Protein AF-0000000081579625 (afdb_homodimer)

Radius of gyration: 32.63 Å; Cα contacts (8 Å, |Δi|>4): 2116; chains: 2; bounding box: 79×102×73 Å

Organism: NCBI:txid460523

Structure (mmCIF, N/CA/C/O backbone):
data_AF-0000000081579625-model_v1
#
loop_
_entity.id
_entity.type
_entity.pdbx_description
1 polymer 'FAD dependent oxidoreductase domain-containing protein'
#
loop_
_atom_site.group_PDB
_atom_site.id
_atom_site.type_symbol
_atom_site.label_atom_id
_atom_site.label_alt_id
_atom_site.label_comp_id
_atom_site.label_asym_id
_atom_site.label_entity_id
_atom_site.label_seq_id
_atom_site.pdbx_PDB_ins_code
_atom_site.Cartn_x
_atom_site.Cartn_y
_atom_site.Cartn_z
_atom_site.occupancy
_atom_site.B_iso_or_equiv
_atom_site.auth_seq_id
_atom_site.auth_comp_id
_atom_site.auth_asym_id
_atom_site.auth_atom_id
_atom_site.pdbx_PDB_model_num
ATOM 1 N N . MET A 1 1 ? -24.594 35.062 20.672 1 74.88 1 MET A N 1
ATOM 2 C CA . MET A 1 1 ? -24.438 33.625 20.406 1 74.88 1 MET A CA 1
ATOM 3 C C . MET A 1 1 ? -24.484 33.344 18.906 1 74.88 1 MET A C 1
ATOM 5 O O . MET A 1 1 ? -25.266 33.969 18.188 1 74.88 1 MET A O 1
ATOM 9 N N . VAL A 1 2 ? -23.484 32.625 18.422 1 91.31 2 VAL A N 1
ATOM 10 C CA . VAL A 1 2 ? -23.422 32.281 17 1 91.31 2 VAL A CA 1
ATOM 11 C C . VAL A 1 2 ? -24.5 31.266 16.672 1 91.31 2 VAL A C 1
ATOM 13 O O . VAL A 1 2 ? -24.594 30.203 17.312 1 91.31 2 VAL A O 1
ATOM 16 N N . GLU A 1 3 ? -25.391 31.594 15.773 1 95.56 3 GLU A N 1
ATOM 17 C CA . GLU A 1 3 ? -26.453 30.703 15.32 1 95.56 3 GLU A CA 1
ATOM 18 C C . GLU A 1 3 ? -26.031 29.922 14.078 1 95.56 3 GLU A C 1
ATOM 20 O O . GLU A 1 3 ? -25.031 30.266 13.43 1 95.56 3 GLU A O 1
ATOM 25 N N . LYS A 1 4 ? -26.781 28.938 13.789 1 97.44 4 LYS A N 1
ATOM 26 C CA . LYS A 1 4 ? -26.438 28.047 12.688 1 97.44 4 LYS A CA 1
ATOM 27 C C . LYS A 1 4 ? -26.469 28.781 11.352 1 97.44 4 LYS A C 1
ATOM 29 O O . LYS A 1 4 ? -25.766 28.406 10.414 1 97.44 4 LYS A O 1
ATOM 34 N N . ASP A 1 5 ? -27.266 29.875 11.312 1 97.19 5 ASP A N 1
ATOM 35 C CA . ASP A 1 5 ? -27.359 30.641 10.07 1 97.19 5 ASP A CA 1
ATOM 36 C C . ASP A 1 5 ? -26.531 31.922 10.148 1 97.19 5 ASP A C 1
ATOM 38 O O . ASP A 1 5 ? -26.516 32.719 9.211 1 97.19 5 ASP A O 1
ATOM 42 N N . SER A 1 6 ? -25.797 32.156 11.281 1 97.75 6 SER A N 1
ATOM 43 C CA . SER A 1 6 ? -24.922 33.312 11.422 1 97.75 6 SER A CA 1
ATOM 44 C C . SER A 1 6 ? -23.828 33.312 10.359 1 97.75 6 SER A C 1
ATOM 46 O O . SER A 1 6 ? -23.266 32.25 10.047 1 97.75 6 SER A O 1
ATOM 48 N N . PRO A 1 7 ? -23.609 34.438 9.742 1 98.44 7 PRO A N 1
ATOM 49 C CA . PRO A 1 7 ? -22.438 34.5 8.867 1 98.44 7 PRO A CA 1
ATOM 50 C C . PRO A 1 7 ? -21.125 34.344 9.625 1 98.44 7 PRO A C 1
ATOM 52 O O . PRO A 1 7 ? -20.891 35.031 10.625 1 98.44 7 PRO A O 1
ATOM 55 N N . ILE A 1 8 ? -20.344 33.406 9.172 1 98.81 8 ILE A N 1
ATOM 56 C CA . ILE A 1 8 ? -19.047 33.125 9.789 1 98.81 8 ILE A CA 1
ATOM 57 C C . ILE A 1 8 ? -17.938 33.312 8.766 1 98.81 8 ILE A C 1
ATOM 59 O O . ILE A 1 8 ? -18.016 32.781 7.645 1 98.81 8 ILE A O 1
ATOM 63 N N . ILE A 1 9 ? -16.922 34.062 9.148 1 98.88 9 ILE A N 1
ATOM 64 C CA . ILE A 1 9 ? -15.758 34.281 8.305 1 98.88 9 ILE A CA 1
ATOM 65 C C . ILE A 1 9 ? -14.555 33.562 8.875 1 98.88 9 ILE A C 1
ATOM 67 O O . ILE A 1 9 ? -14.289 33.625 10.078 1 98.88 9 ILE A O 1
ATOM 71 N N . ILE A 1 10 ? -13.906 32.812 8.078 1 98.94 10 ILE A N 1
ATOM 72 C CA . ILE A 1 10 ? -12.633 32.156 8.391 1 98.94 10 ILE A CA 1
ATOM 73 C C . ILE A 1 10 ? -11.523 32.781 7.539 1 98.94 10 ILE A C 1
ATOM 75 O O . ILE A 1 10 ? -11.625 32.812 6.312 1 98.94 10 ILE A O 1
ATOM 79 N N . VAL A 1 11 ? -10.508 33.344 8.164 1 98.88 11 VAL A N 1
ATOM 80 C CA . VAL A 1 11 ? -9.383 33.938 7.434 1 98.88 11 VAL A CA 1
ATOM 81 C C . VAL A 1 11 ? -8.188 32.969 7.484 1 98.88 11 VAL A C 1
ATOM 83 O O . VAL A 1 11 ? -7.613 32.75 8.555 1 98.88 11 VAL A O 1
ATOM 86 N N . GLY A 1 12 ? -7.777 32.5 6.34 1 98.19 12 GLY A N 1
ATOM 87 C CA . GLY A 1 12 ? -6.75 31.469 6.207 1 98.19 12 GLY A CA 1
ATOM 88 C C . GLY A 1 12 ? -7.301 30.109 5.801 1 98.19 12 GLY A C 1
ATOM 89 O O . GLY A 1 12 ? -8.172 29.562 6.48 1 98.19 12 GLY A O 1
ATOM 90 N N . ALA A 1 13 ? -6.77 29.562 4.734 1 98.12 13 ALA A N 1
ATOM 91 C CA . ALA A 1 13 ? -7.258 28.281 4.211 1 98.12 13 ALA A CA 1
ATOM 92 C C . ALA A 1 13 ? -6.211 27.188 4.383 1 98.12 13 ALA A C 1
ATOM 94 O O . ALA A 1 13 ? -6.09 26.297 3.535 1 98.12 13 ALA A O 1
ATOM 95 N N . GLY A 1 14 ? -5.383 27.281 5.41 1 97.38 14 GLY A N 1
ATOM 96 C CA . GLY A 1 14 ? -4.492 26.203 5.785 1 97.38 14 GLY A CA 1
ATOM 97 C C . GLY A 1 14 ? -5.18 25.125 6.605 1 97.38 14 GLY A C 1
ATOM 98 O O . GLY A 1 14 ? -6.402 24.984 6.562 1 97.38 14 GLY A O 1
ATOM 99 N N . VAL A 1 15 ? -4.449 24.391 7.336 1 97.88 15 VAL A N 1
ATOM 100 C CA . VAL A 1 15 ? -4.934 23.219 8.047 1 97.88 15 VAL A CA 1
ATOM 101 C C . VAL A 1 15 ? -5.949 23.625 9.109 1 97.88 15 VAL A C 1
ATOM 103 O O . VAL A 1 15 ? -6.988 22.984 9.266 1 97.88 15 VAL A O 1
ATOM 106 N N . PHE A 1 16 ? -5.676 24.688 9.82 1 98.5 16 PHE A N 1
ATOM 107 C CA . PHE A 1 16 ? -6.613 25.156 10.836 1 98.5 16 PHE A CA 1
ATOM 108 C C . PHE A 1 16 ? -7.902 25.641 10.195 1 98.5 16 PHE A C 1
ATOM 110 O O . PHE A 1 16 ? -9 25.281 10.633 1 98.5 16 PHE A O 1
ATOM 117 N N . GLY A 1 17 ? -7.777 26.469 9.18 1 98.69 17 GLY A N 1
ATOM 118 C CA . GLY A 1 17 ? -8.945 27.031 8.531 1 98.69 17 GLY A CA 1
ATOM 119 C C . GLY A 1 17 ? -9.836 25.984 7.891 1 98.69 17 GLY A C 1
ATOM 120 O O . GLY A 1 17 ? -11.055 26 8.07 1 98.69 17 GLY A O 1
ATOM 121 N N . LEU A 1 18 ? -9.211 25.109 7.156 1 98.75 18 LEU A N 1
ATOM 122 C CA . LEU A 1 18 ? -9.969 24.062 6.484 1 98.75 18 LEU A CA 1
ATOM 123 C C . LEU A 1 18 ? -10.648 23.141 7.504 1 98.75 18 LEU A C 1
ATOM 125 O O . LEU A 1 18 ? -11.812 22.781 7.328 1 98.75 18 LEU A O 1
ATOM 129 N N . SER A 1 19 ? -9.93 22.734 8.523 1 98.88 19 SER A N 1
ATOM 130 C CA . SER A 1 19 ? -10.516 21.891 9.562 1 98.88 19 SER A CA 1
ATOM 131 C C . SER A 1 19 ? -11.695 22.578 10.234 1 98.88 19 SER A C 1
ATOM 133 O O . SER A 1 19 ? -12.742 21.953 10.438 1 98.88 19 SER A O 1
ATOM 135 N N . ASN A 1 20 ? -11.523 23.859 10.57 1 98.88 20 ASN A N 1
ATOM 136 C CA . ASN A 1 20 ? -12.602 24.609 11.195 1 98.88 20 ASN A CA 1
ATOM 137 C C . ASN A 1 20 ? -13.828 24.703 10.297 1 98.88 20 ASN A C 1
ATOM 139 O O . ASN A 1 20 ? -14.953 24.484 10.75 1 98.88 20 ASN A O 1
ATOM 143 N N . ALA A 1 21 ? -13.586 25.047 9.047 1 98.94 21 ALA A N 1
ATOM 144 C CA . ALA A 1 21 ? -14.688 25.109 8.102 1 98.94 21 ALA A CA 1
ATOM 145 C C . ALA A 1 21 ? -15.422 23.781 8.008 1 98.94 21 ALA A C 1
ATOM 147 O O . ALA A 1 21 ? -16.656 23.734 8.039 1 98.94 21 ALA A O 1
ATOM 148 N N . LEU A 1 22 ? -14.688 22.703 7.926 1 98.88 22 LEU A N 1
ATOM 149 C CA . LEU A 1 22 ? -15.258 21.375 7.801 1 98.88 22 LEU A CA 1
ATOM 150 C C . LEU A 1 22 ? -16.109 21.016 9.023 1 98.88 22 LEU A C 1
ATOM 152 O O . LEU A 1 22 ? -17.234 20.531 8.883 1 98.88 22 LEU A O 1
ATOM 156 N N . HIS A 1 23 ? -15.594 21.234 10.164 1 98.88 23 HIS A N 1
ATOM 157 C CA . HIS A 1 23 ? -16.297 20.859 11.391 1 98.88 23 HIS A CA 1
ATOM 158 C C . HIS A 1 23 ? -17.516 21.734 11.617 1 98.88 23 HIS A C 1
ATOM 160 O O . HIS A 1 23 ? -18.547 21.266 12.086 1 98.88 23 HIS A O 1
ATOM 166 N N . LEU A 1 24 ? -17.406 23.062 11.344 1 98.81 24 LEU A N 1
ATOM 167 C CA . LEU A 1 24 ? -18.594 23.938 11.422 1 98.81 24 LEU A CA 1
ATOM 168 C C . LEU A 1 24 ? -19.703 23.422 10.508 1 98.81 24 LEU A C 1
ATOM 170 O O . LEU A 1 24 ? -20.828 23.234 10.953 1 98.81 24 LEU A O 1
ATOM 174 N N . ALA A 1 25 ? -19.312 23.156 9.273 1 98.81 25 ALA A N 1
ATOM 175 C CA . ALA A 1 25 ? -20.297 22.703 8.297 1 98.81 25 ALA A CA 1
ATOM 176 C C . ALA A 1 25 ? -20.922 21.375 8.727 1 98.81 25 ALA A C 1
ATOM 178 O O . ALA A 1 25 ? -22.141 21.203 8.656 1 98.81 25 ALA A O 1
ATOM 179 N N . ASN A 1 26 ? -20.109 20.438 9.18 1 98.56 26 ASN A N 1
ATOM 180 C CA . ASN A 1 26 ? -20.578 19.125 9.617 1 98.56 26 ASN A CA 1
ATOM 181 C C . ASN A 1 26 ? -21.5 19.234 10.836 1 98.56 26 ASN A C 1
ATOM 183 O O . ASN A 1 26 ? -22.281 18.328 11.117 1 98.56 26 ASN A O 1
ATOM 187 N N . ASN A 1 27 ? -21.359 20.312 11.539 1 98.25 27 ASN A N 1
ATOM 188 C CA . ASN A 1 27 ? -22.188 20.5 12.734 1 98.25 27 ASN A CA 1
ATOM 189 C C . ASN A 1 27 ? -23.359 21.422 12.453 1 98.25 27 ASN A C 1
ATOM 191 O O . ASN A 1 27 ? -23.953 21.984 13.383 1 98.25 27 ASN A O 1
ATOM 195 N N . GLY A 1 28 ? -23.641 21.719 11.203 1 98.19 28 GLY A N 1
ATOM 196 C CA . GLY A 1 28 ? -24.922 22.312 10.82 1 98.19 28 GLY A CA 1
ATOM 197 C C . GLY A 1 28 ? -24.812 23.781 10.508 1 98.19 28 GLY A C 1
ATOM 198 O O . GLY A 1 28 ? -25.812 24.422 10.141 1 98.19 28 GLY A O 1
ATOM 199 N N . TYR A 1 29 ? -23.688 24.406 10.641 1 98.62 29 TYR A N 1
ATOM 200 C CA . TYR A 1 29 ? -23.531 25.812 10.273 1 98.62 29 TYR A CA 1
ATOM 201 C C . TYR A 1 29 ? -23.516 25.984 8.758 1 98.62 29 TYR A C 1
ATOM 203 O O . TYR A 1 29 ? -22.906 25.188 8.039 1 98.62 29 TYR A O 1
ATOM 211 N N . LYS A 1 30 ? -24.141 27.047 8.242 1 98.19 30 LYS A N 1
ATOM 212 C CA . LYS A 1 30 ? -24.453 27.062 6.812 1 98.19 30 LYS A CA 1
ATOM 213 C C . LYS A 1 30 ? -23.75 28.234 6.113 1 98.19 30 LYS A C 1
ATOM 215 O O . LYS A 1 30 ? -23.5 28.172 4.906 1 98.19 30 LYS A O 1
ATOM 220 N N . ASN A 1 31 ? -23.5 29.328 6.797 1 98.5 31 ASN A N 1
ATOM 221 C CA . ASN A 1 31 ? -23 30.547 6.176 1 98.5 31 ASN A CA 1
ATOM 222 C C . ASN A 1 31 ? -21.516 30.766 6.504 1 98.5 31 ASN A C 1
ATOM 224 O O . ASN A 1 31 ? -21.172 31.75 7.16 1 98.5 31 ASN A O 1
ATOM 228 N N . ILE A 1 32 ? -20.719 29.844 5.992 1 98.88 32 ILE A N 1
ATOM 229 C CA . ILE A 1 32 ? -19.281 29.875 6.262 1 98.88 32 ILE A CA 1
ATOM 230 C C . ILE A 1 32 ? -18.531 30.312 5.012 1 98.88 32 ILE A C 1
ATOM 232 O O . ILE A 1 32 ? -18.719 29.75 3.932 1 98.88 32 ILE A O 1
ATOM 236 N N . THR A 1 33 ? -17.719 31.359 5.078 1 98.94 33 THR A N 1
ATOM 237 C CA . THR A 1 33 ? -16.859 31.797 3.98 1 98.94 33 THR A CA 1
ATOM 238 C C . THR A 1 33 ? -15.398 31.828 4.414 1 98.94 33 THR A C 1
ATOM 240 O O . THR A 1 33 ? -15.062 32.438 5.426 1 98.94 33 THR A O 1
ATOM 243 N N . VAL A 1 34 ? -14.547 31.141 3.666 1 98.94 34 VAL A N 1
ATOM 244 C CA . VAL A 1 34 ? -13.117 31.078 3.943 1 98.94 34 VAL A CA 1
ATOM 245 C C . VAL A 1 34 ? -12.367 32 2.996 1 98.94 34 VAL A C 1
ATOM 247 O O . VAL A 1 34 ? -12.57 31.969 1.779 1 98.94 34 VAL A O 1
ATOM 250 N N . PHE A 1 35 ? -11.555 32.875 3.562 1 98.81 35 PHE A N 1
ATOM 251 C CA . PHE A 1 35 ? -10.727 33.812 2.791 1 98.81 35 PHE A CA 1
ATOM 252 C C . PHE A 1 35 ? -9.258 33.406 2.869 1 98.81 35 PHE A C 1
ATOM 254 O O . PHE A 1 35 ? -8.773 33 3.928 1 98.81 35 PHE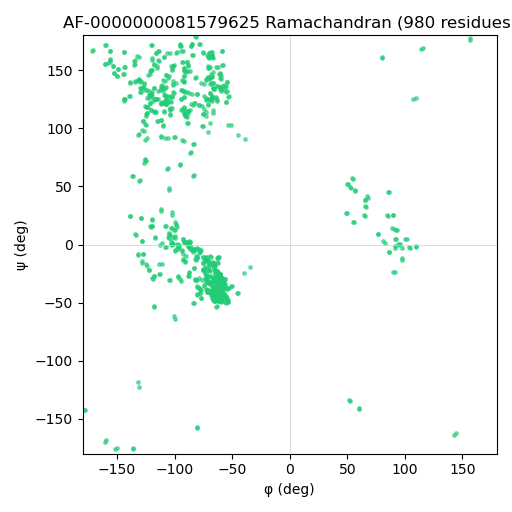 A O 1
ATOM 261 N N . ASP A 1 36 ? -8.523 33.531 1.774 1 98.5 36 ASP A N 1
ATOM 262 C CA . ASP A 1 36 ? -7.086 33.281 1.759 1 98.5 36 ASP A CA 1
ATOM 263 C C . ASP A 1 36 ? -6.395 34.156 0.708 1 98.5 36 ASP A C 1
ATOM 265 O O . ASP A 1 36 ? -6.914 34.312 -0.394 1 98.5 36 ASP A O 1
ATOM 269 N N . ARG A 1 37 ? -5.234 34.531 1.076 1 97.31 37 ARG A N 1
ATOM 270 C CA . ARG A 1 37 ? -4.484 35.438 0.19 1 97.31 37 ARG A CA 1
ATOM 271 C C . ARG A 1 37 ? -3.965 34.656 -1.027 1 97.31 37 ARG A C 1
ATOM 273 O O . ARG A 1 37 ? -3.703 35.281 -2.072 1 97.31 37 ARG A O 1
ATOM 280 N N . LEU A 1 38 ? -3.707 33.375 -0.878 1 96.56 38 LEU A N 1
ATOM 281 C CA . LEU A 1 38 ? -3.256 32.562 -2 1 96.56 38 LEU A CA 1
ATOM 282 C C . LEU A 1 38 ? -4.438 32.094 -2.85 1 96.56 38 LEU A C 1
ATOM 284 O O . LEU A 1 38 ? -5.52 31.844 -2.324 1 96.56 38 LEU A O 1
ATOM 288 N N . ASP A 1 39 ? -4.195 32.062 -4.137 1 93.94 39 ASP A N 1
ATOM 289 C CA . ASP A 1 39 ? -5.203 31.484 -5.016 1 93.94 39 ASP A CA 1
ATOM 290 C C . ASP A 1 39 ? -5.066 29.953 -5.059 1 93.94 39 ASP A C 1
ATOM 292 O O . ASP A 1 39 ? -4.465 29.406 -5.984 1 93.94 39 ASP A O 1
ATOM 296 N N . PHE A 1 40 ? -5.695 29.406 -4.148 1 88.75 40 PHE A N 1
ATOM 297 C CA . PHE A 1 40 ? -5.672 27.969 -3.889 1 88.75 40 PHE A CA 1
ATOM 298 C C . PHE A 1 40 ? -5.961 27.188 -5.164 1 88.75 40 PHE A C 1
ATOM 300 O O . PHE A 1 40 ? -5.348 26.156 -5.41 1 88.75 40 PHE A O 1
ATOM 307 N N . ASP A 1 41 ? -6.75 27.578 -6.035 1 89.62 41 ASP A N 1
ATOM 308 C CA . ASP A 1 41 ? -7.164 26.875 -7.246 1 89.62 41 ASP A CA 1
ATOM 309 C C . ASP A 1 41 ? -6.121 27.031 -8.352 1 89.62 41 ASP A C 1
ATOM 311 O O . ASP A 1 41 ? -5.895 26.094 -9.133 1 89.62 41 ASP A O 1
ATOM 315 N N . ASP A 1 42 ? -5.512 28.094 -8.297 1 91.19 42 ASP A N 1
ATOM 316 C CA . ASP A 1 42 ? -4.535 28.359 -9.344 1 91.19 42 ASP A CA 1
ATOM 317 C C . ASP A 1 42 ? -3.213 27.656 -9.07 1 91.19 42 ASP A C 1
ATOM 319 O O . ASP A 1 42 ? -2.605 27.094 -9.984 1 91.19 42 ASP A O 1
ATOM 323 N N . ASN A 1 43 ? -2.789 27.688 -7.871 1 93 43 ASN A N 1
ATOM 324 C CA . ASN A 1 43 ? -1.468 27.141 -7.586 1 93 43 ASN A CA 1
ATOM 325 C C . ASN A 1 43 ? -1.564 25.781 -6.898 1 93 43 ASN A C 1
ATOM 327 O O . ASN A 1 43 ? -0.577 25.281 -6.355 1 93 43 ASN A O 1
ATOM 331 N N . SER A 1 44 ? -2.727 25.203 -6.828 1 91.88 44 SER A N 1
ATOM 332 C CA . SER A 1 44 ? -2.992 23.891 -6.246 1 91.88 44 SER A CA 1
ATOM 333 C C . SER A 1 44 ? -2.484 23.812 -4.809 1 91.88 44 SER A C 1
ATOM 335 O O . SER A 1 44 ? -2.176 22.734 -4.312 1 91.88 44 SER A O 1
ATOM 337 N N . TYR A 1 45 ? -2.293 25 -4.227 1 95.12 45 TYR A N 1
ATOM 338 C CA . TYR A 1 45 ? -1.848 25.125 -2.844 1 95.12 45 TYR A CA 1
ATOM 339 C C . TYR A 1 45 ? -0.589 24.297 -2.602 1 95.12 45 TYR A C 1
ATOM 341 O O . TYR A 1 45 ? -0.54 23.484 -1.676 1 95.12 45 TYR A O 1
ATOM 349 N N . THR A 1 46 ? 0.409 24.438 -3.453 1 96 46 THR A N 1
ATOM 350 C CA . THR A 1 46 ? 1.656 23.703 -3.334 1 96 46 THR A CA 1
ATOM 351 C C . THR A 1 46 ? 2.859 24.625 -3.477 1 96 46 THR A C 1
ATOM 353 O O . THR A 1 46 ? 2.834 25.562 -4.277 1 96 46 THR A O 1
ATOM 356 N N . LEU A 1 47 ? 3.832 24.359 -2.699 1 94 47 LEU A N 1
ATOM 357 C CA . LEU A 1 47 ? 5.051 25.141 -2.777 1 94 47 LEU A CA 1
ATOM 358 C C . LEU A 1 47 ? 5.688 25.031 -4.16 1 94 47 LEU A C 1
ATOM 360 O O . LEU A 1 47 ? 6.387 25.953 -4.605 1 94 47 LEU A O 1
ATOM 364 N N . LEU A 1 48 ? 5.41 23.922 -4.875 1 94.81 48 LEU A N 1
ATOM 365 C CA . LEU A 1 48 ? 5.973 23.703 -6.203 1 94.81 48 LEU A CA 1
ATOM 366 C C . LEU A 1 48 ? 5.445 24.734 -7.195 1 94.81 48 LEU A C 1
ATOM 368 O O . LEU A 1 48 ? 6.051 24.953 -8.25 1 94.81 48 LEU A O 1
ATOM 372 N N . LYS A 1 49 ? 4.32 25.359 -6.844 1 95.19 49 LYS A N 1
ATOM 373 C CA . LYS A 1 49 ? 3.721 26.359 -7.719 1 95.19 49 LYS A CA 1
ATOM 374 C C . LYS A 1 49 ? 3.631 27.719 -7.023 1 95.19 49 LYS A C 1
ATOM 376 O O . LYS A 1 49 ? 2.742 28.516 -7.328 1 95.19 49 LYS A O 1
ATOM 381 N N . GLY A 1 50 ? 4.383 27.891 -5.918 1 93.62 50 GLY A N 1
ATOM 382 C CA . GLY A 1 50 ? 4.578 29.234 -5.395 1 93.62 50 GLY A CA 1
ATOM 383 C C . GLY A 1 50 ? 3.854 29.469 -4.086 1 93.62 50 GLY A C 1
ATOM 384 O O . GLY A 1 50 ? 3.932 30.562 -3.518 1 93.62 50 GLY A O 1
ATOM 385 N N . ALA A 1 51 ? 3.141 28.5 -3.607 1 96.06 51 ALA A N 1
ATOM 386 C CA . ALA A 1 51 ? 2.545 28.672 -2.283 1 96.06 51 ALA A CA 1
ATOM 387 C C . ALA A 1 51 ? 3.621 28.734 -1.203 1 96.06 51 ALA A C 1
ATOM 389 O O . ALA A 1 51 ? 4.562 27.938 -1.206 1 96.06 51 ALA A O 1
ATOM 390 N N . ASP A 1 52 ? 3.523 29.672 -0.28 1 95.06 52 ASP A N 1
ATOM 391 C CA . ASP A 1 52 ? 4.598 29.906 0.684 1 95.06 52 ASP A CA 1
ATOM 392 C C . ASP A 1 52 ? 4.105 29.688 2.113 1 95.06 52 ASP A C 1
ATOM 394 O O . ASP A 1 52 ? 4.668 30.25 3.059 1 95.06 52 ASP A O 1
ATOM 398 N N . THR A 1 53 ? 3.062 28.953 2.285 1 94.56 53 THR A N 1
ATOM 399 C CA . THR A 1 53 ? 2.531 28.688 3.617 1 94.56 53 THR A CA 1
ATOM 400 C C . THR A 1 53 ? 2.902 27.281 4.074 1 94.56 53 THR A C 1
ATOM 402 O O . THR A 1 53 ? 3.143 26.406 3.25 1 94.56 53 THR A O 1
ATOM 405 N N . ALA A 1 54 ? 2.984 27.078 5.387 1 94.62 54 ALA A N 1
ATOM 406 C CA . ALA A 1 54 ? 3.385 25.797 5.957 1 94.62 54 ALA A CA 1
ATOM 407 C C . ALA A 1 54 ? 2.441 24.672 5.52 1 94.62 54 ALA A C 1
ATOM 409 O O . ALA A 1 54 ? 2.879 23.547 5.254 1 94.62 54 ALA A O 1
ATOM 410 N N . SER A 1 55 ? 1.161 24.938 5.398 1 96.62 55 SER A N 1
ATOM 411 C CA . SER A 1 55 ? 0.159 23.938 5.039 1 96.62 55 SER A CA 1
ATOM 412 C C . SER A 1 55 ? 0.307 23.5 3.586 1 96.62 55 SER A C 1
ATOM 414 O O . SER A 1 55 ? -0.203 22.453 3.191 1 96.62 55 SER A O 1
ATOM 416 N N . ALA A 1 56 ? 0.994 24.281 2.764 1 95.75 56 ALA A N 1
ATOM 417 C CA . ALA A 1 56 ? 1.089 24.031 1.329 1 95.75 56 ALA A CA 1
ATOM 418 C C . ALA A 1 56 ? 2.402 23.328 0.981 1 95.75 56 ALA A C 1
ATOM 420 O O . ALA A 1 56 ? 2.848 23.375 -0.168 1 95.75 56 ALA A O 1
ATOM 421 N N . ASP A 1 57 ? 3.043 22.75 1.964 1 95.81 57 ASP A N 1
ATOM 422 C CA . ASP A 1 57 ? 4.215 21.922 1.724 1 95.81 57 ASP A CA 1
ATOM 423 C C . ASP A 1 57 ? 3.881 20.75 0.795 1 95.81 57 ASP A C 1
ATOM 425 O O . ASP A 1 57 ? 2.713 20.516 0.488 1 95.81 57 ASP A O 1
ATOM 429 N N . ILE A 1 58 ? 4.871 20.078 0.279 1 96.19 58 ILE A N 1
ATOM 430 C CA . ILE A 1 58 ? 4.59 18.953 -0.599 1 96.19 58 ILE A CA 1
ATOM 431 C C . ILE A 1 58 ? 4.215 17.734 0.237 1 96.19 58 ILE A C 1
ATOM 433 O O . ILE A 1 58 ? 3.326 16.969 -0.137 1 96.19 58 ILE A O 1
ATOM 437 N N . ASN A 1 59 ? 4.867 17.562 1.37 1 97.25 59 ASN A N 1
ATOM 438 C CA . ASN A 1 59 ? 4.535 16.484 2.285 1 97.25 59 ASN A CA 1
ATOM 439 C C . ASN A 1 59 ? 4.961 16.797 3.715 1 97.25 59 ASN A C 1
ATOM 441 O O . ASN A 1 59 ? 5.672 17.781 3.951 1 97.25 59 ASN A O 1
ATOM 445 N N . LYS A 1 60 ? 4.348 16.094 4.633 1 97.06 60 LYS A N 1
ATOM 446 C CA . LYS A 1 60 ? 4.59 16.25 6.062 1 97.06 60 LYS A CA 1
ATOM 447 C C . LYS A 1 60 ? 4.727 14.898 6.746 1 97.06 60 LYS A C 1
ATOM 449 O O . LYS A 1 60 ? 4.195 13.898 6.266 1 97.06 60 LYS A O 1
ATOM 454 N N . VAL A 1 61 ? 5.449 14.875 7.879 1 95.81 61 VAL A N 1
ATOM 455 C CA . VAL A 1 61 ? 5.609 13.672 8.688 1 95.81 61 VAL A CA 1
ATOM 456 C C . VAL A 1 61 ? 4.277 13.312 9.352 1 95.81 61 VAL A C 1
ATOM 458 O O . VAL A 1 61 ? 3.592 14.188 9.891 1 95.81 61 VAL A O 1
ATOM 461 N N . PHE A 1 62 ? 3.932 12.117 9.203 1 96.19 62 PHE A N 1
ATOM 462 C CA . PHE A 1 62 ? 2.846 11.578 10.016 1 96.19 62 PHE A CA 1
ATOM 463 C C . PHE A 1 62 ? 3.385 10.617 11.07 1 96.19 62 PHE A C 1
ATOM 465 O O . PHE A 1 62 ? 4.016 9.609 10.742 1 96.19 62 PHE A O 1
ATOM 472 N N . ARG A 1 63 ? 3.164 10.859 12.289 1 89.94 63 ARG A N 1
ATOM 473 C CA . ARG A 1 63 ? 3.479 10.016 13.438 1 89.94 63 ARG A CA 1
ATOM 474 C C . ARG A 1 63 ? 2.396 10.125 14.508 1 89.94 63 ARG A C 1
ATOM 476 O O . ARG A 1 63 ? 2.117 11.219 15.008 1 89.94 63 ARG A O 1
ATOM 483 N N . ALA A 1 64 ? 1.871 8.992 14.875 1 79.62 64 ALA A N 1
ATOM 484 C CA . ALA A 1 64 ? 0.791 9.039 15.852 1 79.62 64 ALA A CA 1
ATOM 485 C C . ALA A 1 64 ? 1.335 8.938 17.281 1 79.62 64 ALA A C 1
ATOM 487 O O . ALA A 1 64 ? 0.662 9.328 18.234 1 79.62 64 ALA A O 1
ATOM 488 N N . GLN A 1 65 ? 2.535 8.539 17.344 1 77.25 65 GLN A N 1
ATOM 489 C CA . GLN A 1 65 ? 3.066 8.289 18.688 1 77.25 65 GLN A CA 1
ATOM 490 C C . GLN A 1 65 ? 3.742 9.531 19.25 1 77.25 65 GLN A C 1
ATOM 492 O O . GLN A 1 65 ? 4.449 10.242 18.531 1 77.25 65 GLN A O 1
ATOM 497 N N . TYR A 1 66 ? 3.275 9.852 20.438 1 70.75 66 TYR A N 1
ATOM 498 C CA . TYR A 1 66 ? 3.922 10.883 21.25 1 70.75 66 TYR A CA 1
ATOM 499 C C . TYR A 1 66 ? 4.602 10.281 22.469 1 70.75 66 TYR A C 1
ATOM 501 O O . TYR A 1 66 ? 4.086 9.336 23.062 1 70.75 66 TYR A O 1
ATOM 509 N N . ALA A 1 67 ? 5.734 10.68 22.797 1 64.69 67 ALA A N 1
ATOM 510 C CA . ALA A 1 67 ? 6.477 10.133 23.922 1 64.69 67 ALA A CA 1
ATOM 511 C C . ALA A 1 67 ? 5.797 10.477 25.25 1 64.69 67 ALA A C 1
ATOM 513 O O . ALA A 1 67 ? 5.629 9.609 26.109 1 64.69 67 ALA A O 1
ATOM 514 N N . GLU A 1 68 ? 5.371 11.664 25.422 1 66.88 68 GLU A N 1
ATOM 515 C CA . GLU A 1 68 ? 4.957 12.07 26.75 1 66.88 68 GLU A CA 1
ATOM 516 C C . GLU A 1 68 ? 3.564 12.695 26.734 1 66.88 68 GLU A C 1
ATOM 518 O O . GLU A 1 68 ? 2.924 12.836 27.781 1 66.88 68 GLU A O 1
ATOM 523 N N . LYS A 1 69 ? 3.109 13.055 25.672 1 82.62 69 LYS A N 1
ATOM 524 C CA . LYS A 1 69 ? 1.843 13.773 25.625 1 82.62 69 LYS A CA 1
ATOM 525 C C . LYS A 1 69 ? 0.717 12.883 25.109 1 82.62 69 LYS A C 1
ATOM 527 O O . LYS A 1 69 ? 0.38 12.93 23.922 1 82.62 69 LYS A O 1
ATOM 532 N N . LYS A 1 70 ? 0.089 12.273 26.062 1 83 70 LYS A N 1
ATOM 533 C CA . LYS A 1 70 ? -0.947 11.289 25.75 1 83 70 LYS A CA 1
ATOM 534 C C . LYS A 1 70 ? -2.125 11.945 25.031 1 83 70 LYS A C 1
ATOM 536 O O . LYS A 1 70 ? -2.74 11.336 24.156 1 83 70 LYS A O 1
ATOM 541 N N . HIS A 1 71 ? -2.494 13.156 25.453 1 89.88 71 HIS A N 1
ATOM 542 C CA . HIS A 1 71 ? -3.643 13.844 24.875 1 89.88 71 HIS A CA 1
ATOM 543 C C . HIS A 1 71 ? -3.428 14.109 23.391 1 89.88 71 HIS A C 1
ATOM 545 O O . HIS A 1 71 ? -4.363 14 22.594 1 89.88 71 HIS A O 1
ATOM 551 N N . TYR A 1 72 ? -2.217 14.406 22.984 1 91.19 72 TYR A N 1
ATOM 552 C CA . TYR A 1 72 ? -1.92 14.594 21.562 1 91.19 72 TYR A CA 1
ATOM 553 C C . TYR A 1 72 ? -1.887 13.258 20.828 1 91.19 72 TYR A C 1
ATOM 555 O O . TYR A 1 72 ? -2.297 13.172 19.672 1 91.19 72 TYR A O 1
ATOM 563 N N . GLN A 1 73 ? -1.409 12.25 21.516 1 89.06 73 GLN A N 1
ATOM 564 C CA . GLN A 1 73 ? -1.404 10.922 20.922 1 89.06 73 GLN A CA 1
ATOM 565 C C . GLN A 1 73 ? -2.822 10.445 20.625 1 89.06 73 GLN A C 1
ATOM 567 O O . GLN A 1 73 ? -3.082 9.891 19.547 1 89.06 73 GLN A O 1
ATOM 572 N N . ASP A 1 74 ? -3.684 10.664 21.562 1 90.25 74 ASP A N 1
ATOM 573 C CA . ASP A 1 74 ? -5.078 10.281 21.375 1 90.25 74 ASP A CA 1
ATOM 574 C C . ASP A 1 74 ? -5.688 11.016 20.188 1 90.25 74 ASP A C 1
ATOM 576 O O . ASP A 1 74 ? -6.402 10.414 19.375 1 90.25 74 ASP A O 1
ATOM 580 N N . LEU A 1 75 ? -5.383 12.258 20.062 1 93.69 75 LEU A N 1
ATOM 581 C CA . LEU A 1 75 ? -5.863 13.062 18.938 1 93.69 75 LEU A CA 1
ATOM 582 C C . LEU A 1 75 ? -5.293 12.547 17.625 1 93.69 75 LEU A C 1
ATOM 584 O O . LEU A 1 75 ? -5.996 12.5 16.625 1 93.69 75 LEU A O 1
ATOM 588 N N . ALA A 1 76 ? -4.027 12.172 17.734 1 93.62 76 ALA A N 1
ATOM 589 C CA . ALA A 1 76 ? -3.352 11.688 16.531 1 93.62 76 ALA A CA 1
ATOM 590 C C . ALA A 1 76 ? -3.963 10.375 16.047 1 93.62 76 ALA A C 1
ATOM 592 O O . ALA A 1 76 ? -4.113 10.164 14.844 1 93.62 76 ALA A O 1
ATOM 593 N N . PHE A 1 77 ? -4.363 9.539 16.938 1 90.38 77 PHE A N 1
ATOM 594 C CA . PHE A 1 77 ? -4.984 8.273 16.547 1 90.38 77 PHE A CA 1
ATOM 595 C C . PHE A 1 77 ? -6.387 8.508 16 1 90.38 77 PHE A C 1
ATOM 597 O O . PHE A 1 77 ? -6.812 7.812 15.07 1 90.38 77 PHE A O 1
ATOM 604 N N . GLN A 1 78 ? -7.121 9.445 16.609 1 94.19 78 GLN A N 1
ATOM 605 C CA . GLN A 1 78 ? -8.414 9.828 16.047 1 94.19 78 GLN A CA 1
ATOM 606 C C . GLN A 1 78 ? -8.266 10.344 14.625 1 94.19 78 GLN A C 1
ATOM 608 O O . GLN A 1 78 ? -9.016 9.953 13.734 1 94.19 78 GLN A O 1
ATOM 613 N N . ALA A 1 79 ? -7.277 11.203 14.469 1 97.12 79 ALA A N 1
ATOM 614 C CA . ALA A 1 79 ? -7.008 11.742 13.133 1 97.12 79 ALA A CA 1
ATOM 615 C C . ALA A 1 79 ? -6.605 10.633 12.164 1 97.12 79 ALA A C 1
ATOM 617 O O . ALA A 1 79 ? -7.016 10.641 11 1 97.12 79 ALA A O 1
ATOM 618 N N . PHE A 1 80 ? -5.828 9.688 12.672 1 95.94 80 PHE A N 1
ATOM 619 C CA . PHE A 1 80 ? -5.328 8.594 11.844 1 95.94 80 PHE A CA 1
ATOM 620 C C . PHE A 1 80 ? -6.48 7.812 11.227 1 95.94 80 PHE A C 1
ATOM 622 O O . PHE A 1 80 ? -6.445 7.473 10.047 1 95.94 80 PHE A O 1
ATOM 629 N N . GLU A 1 81 ? -7.453 7.539 11.977 1 94.38 81 GLU A N 1
ATOM 630 C CA . GLU A 1 81 ? -8.625 6.832 11.484 1 94.38 81 GLU A CA 1
ATOM 631 C C . GLU A 1 81 ? -9.297 7.594 10.344 1 94.38 81 GLU A C 1
ATOM 633 O O . GLU A 1 81 ? -9.656 7.008 9.32 1 94.38 81 GLU A O 1
ATOM 638 N N . ILE A 1 82 ? -9.43 8.859 10.477 1 97.69 82 ILE A N 1
ATOM 639 C CA . ILE A 1 82 ? -10.078 9.688 9.469 1 97.69 82 ILE A CA 1
ATOM 640 C C . ILE A 1 82 ? -9.18 9.789 8.234 1 97.69 82 ILE A C 1
ATOM 642 O O . ILE A 1 82 ? -9.656 9.75 7.102 1 97.69 82 ILE A O 1
ATOM 646 N N . TRP A 1 83 ? -7.844 9.938 8.492 1 97.94 83 TRP A N 1
ATOM 647 C CA . TRP A 1 83 ? -6.895 9.969 7.379 1 97.94 83 TRP A CA 1
ATOM 648 C C . TRP A 1 83 ? -7.035 8.719 6.516 1 97.94 83 TRP A C 1
ATOM 650 O O . TRP A 1 83 ? -7.016 8.797 5.285 1 97.94 83 TRP A O 1
ATOM 660 N N . GLN A 1 84 ? -7.121 7.566 7.152 1 96.31 84 GLN A N 1
ATOM 661 C CA . GLN A 1 84 ? -7.289 6.32 6.41 1 96.31 84 GLN A CA 1
ATOM 662 C C . GLN A 1 84 ? -8.578 6.332 5.598 1 96.31 84 GLN A C 1
ATOM 664 O O . GLN A 1 84 ? -8.586 5.922 4.434 1 96.31 84 GLN A O 1
ATOM 669 N N . LYS A 1 85 ? -9.633 6.789 6.188 1 96.38 85 LYS A N 1
ATOM 670 C CA . LYS A 1 85 ? -10.914 6.895 5.492 1 96.38 85 LYS A CA 1
ATOM 671 C C . LYS A 1 85 ? -10.812 7.832 4.293 1 96.38 85 LYS A C 1
ATOM 673 O O . LYS A 1 85 ? -11.242 7.484 3.191 1 96.38 85 LYS A O 1
ATOM 678 N N . TRP A 1 86 ? -10.211 9.047 4.516 1 98 86 TRP A N 1
ATOM 679 C CA . TRP A 1 86 ? -10.039 10.023 3.445 1 98 86 TRP A CA 1
ATOM 680 C C . TRP A 1 86 ? -9.195 9.445 2.312 1 98 86 TRP A C 1
ATOM 682 O O . TRP A 1 86 ? -9.5 9.648 1.135 1 98 86 TRP A O 1
ATOM 692 N N . ASN A 1 87 ? -8.133 8.758 2.686 1 97.75 87 ASN A N 1
ATOM 693 C CA . ASN A 1 87 ? -7.207 8.195 1.706 1 97.75 87 ASN A CA 1
ATOM 694 C C . ASN A 1 87 ? -7.891 7.172 0.808 1 97.75 87 ASN A C 1
ATOM 696 O O . ASN A 1 87 ? -7.527 7.023 -0.361 1 97.75 87 ASN A O 1
ATOM 700 N N . ASN A 1 88 ? -8.828 6.48 1.34 1 96.75 88 ASN A N 1
ATOM 701 C CA . ASN A 1 88 ? -9.602 5.535 0.547 1 96.75 88 ASN A CA 1
ATOM 702 C C . ASN A 1 88 ? -10.641 6.246 -0.317 1 96.75 88 ASN A C 1
ATOM 704 O O . ASN A 1 88 ? -10.727 6.008 -1.522 1 96.75 88 ASN A O 1
ATOM 708 N N . GLU A 1 89 ? -11.383 7.168 0.217 1 96.19 89 GLU A N 1
ATOM 709 C CA . GLU A 1 89 ? -12.539 7.789 -0.42 1 96.19 89 GLU A CA 1
ATOM 710 C C . GLU A 1 89 ? -12.117 8.719 -1.553 1 96.19 89 GLU A C 1
ATOM 712 O O . GLU A 1 89 ? -12.82 8.844 -2.557 1 96.19 89 GLU A O 1
ATOM 717 N N . ILE A 1 90 ? -10.969 9.336 -1.387 1 97.5 90 ILE A N 1
ATOM 718 C CA . ILE A 1 90 ? -10.516 10.297 -2.387 1 97.5 90 ILE A CA 1
ATOM 719 C C . ILE A 1 90 ? -10.359 9.602 -3.738 1 97.5 90 ILE A C 1
ATOM 721 O O . ILE A 1 90 ? -10.492 10.242 -4.789 1 97.5 90 ILE A O 1
ATOM 725 N N . ARG A 1 91 ? -10.141 8.352 -3.779 1 95.31 91 ARG A N 1
ATOM 726 C CA . ARG A 1 91 ? -9.891 7.594 -5 1 95.31 91 ARG A CA 1
ATOM 727 C C . ARG A 1 91 ? -11.172 7.43 -5.812 1 95.31 91 ARG A C 1
ATOM 729 O O . ARG A 1 91 ? -11.133 7.004 -6.965 1 95.31 91 ARG A O 1
ATOM 736 N N . PHE A 1 92 ? -12.281 7.766 -5.227 1 93.69 92 PHE A N 1
ATOM 737 C CA . PHE A 1 92 ? -13.562 7.492 -5.879 1 93.69 92 PHE A CA 1
ATOM 738 C C . PHE A 1 92 ? -14.336 8.781 -6.098 1 93.69 92 PHE A C 1
ATOM 740 O O . PHE A 1 92 ? -15.547 8.75 -6.359 1 93.69 92 PHE A O 1
ATOM 747 N N . ILE A 1 93 ? -13.672 9.914 -5.988 1 94.75 93 ILE A N 1
ATOM 748 C CA . ILE A 1 93 ? -14.344 11.156 -6.344 1 94.75 93 ILE A CA 1
ATOM 749 C C . ILE A 1 93 ? -14.609 11.188 -7.848 1 94.75 93 ILE A C 1
ATOM 751 O O . ILE A 1 93 ? -13.984 10.445 -8.609 1 94.75 93 ILE A O 1
ATOM 755 N N . PRO A 1 94 ? -15.523 12.055 -8.336 1 92.88 94 PRO A N 1
ATOM 756 C CA . PRO A 1 94 ? -15.82 12.125 -9.766 1 92.88 94 PRO A CA 1
ATOM 757 C C . PRO A 1 94 ? -14.602 12.477 -10.609 1 92.88 94 PRO A C 1
ATOM 759 O O . PRO A 1 94 ? -13.766 13.281 -10.18 1 92.88 94 PRO A O 1
ATOM 762 N N . PRO A 1 95 ? -14.508 11.953 -11.742 1 92.19 95 PRO A N 1
ATOM 763 C CA . PRO A 1 95 ? -13.344 12.148 -12.602 1 92.19 95 PRO A CA 1
ATOM 764 C C . PRO A 1 95 ? -13.016 13.625 -12.844 1 92.19 95 PRO A C 1
ATOM 766 O O . PRO A 1 95 ? -11.844 14.008 -12.867 1 92.19 95 PRO A O 1
ATOM 769 N N . GLU A 1 96 ? -14.023 14.43 -12.984 1 93 96 GLU A N 1
ATOM 770 C CA . GLU A 1 96 ? -13.82 15.844 -13.25 1 93 96 GLU A CA 1
ATOM 771 C C . GLU A 1 96 ? -13.109 16.531 -12.086 1 93 96 GLU A C 1
ATOM 773 O O . GLU A 1 96 ? -12.344 17.469 -12.289 1 93 96 GLU A O 1
ATOM 778 N N . GLU A 1 97 ? -13.391 16.047 -10.875 1 92.38 97 GLU A N 1
ATOM 779 C CA . GLU A 1 97 ? -12.719 16.562 -9.688 1 92.38 97 GLU A CA 1
ATOM 780 C C . GLU A 1 97 ? -11.336 15.953 -9.523 1 92.38 97 GLU A C 1
ATOM 782 O O . GLU A 1 97 ? -10.391 16.641 -9.117 1 92.38 97 GLU A O 1
ATOM 787 N N . ALA A 1 98 ? -11.227 14.703 -9.891 1 94.25 98 ALA A N 1
ATOM 788 C CA . ALA A 1 98 ? -9.977 13.961 -9.75 1 94.25 98 ALA A CA 1
ATOM 789 C C . ALA A 1 98 ? -8.867 14.578 -10.594 1 94.25 98 ALA A C 1
ATOM 791 O O . ALA A 1 98 ? -7.695 14.539 -10.219 1 94.25 98 ALA A O 1
ATOM 792 N N . LYS A 1 99 ? -9.211 15.219 -11.609 1 93.06 99 LYS A N 1
ATOM 793 C CA . LYS A 1 99 ? -8.258 15.789 -12.555 1 93.06 99 LYS A CA 1
ATOM 794 C C . LYS A 1 99 ? -7.422 16.891 -11.906 1 93.06 99 LYS A C 1
ATOM 796 O O . LYS A 1 99 ? -6.336 17.219 -12.383 1 93.06 99 LYS A O 1
ATOM 801 N N . LYS A 1 100 ? -7.895 17.375 -10.844 1 89.62 100 LYS A N 1
ATOM 802 C CA . LYS A 1 100 ? -7.223 18.484 -10.164 1 89.62 100 LYS A CA 1
ATOM 803 C C . LYS A 1 100 ? -6.066 17.984 -9.305 1 89.62 100 LYS A C 1
ATOM 805 O O . LYS A 1 100 ? -5.23 18.781 -8.859 1 89.62 100 LYS A O 1
ATOM 810 N N . TYR A 1 101 ? -6.051 16.688 -9.102 1 93.12 101 TYR A N 1
ATOM 811 C CA . TYR A 1 101 ? -4.992 16.062 -8.305 1 93.12 101 TYR A CA 1
ATOM 812 C C . TYR A 1 101 ? -3.918 15.461 -9.203 1 93.12 101 TYR A C 1
ATOM 814 O O . TYR A 1 101 ? -4.223 14.914 -10.266 1 93.12 101 TYR A O 1
ATOM 822 N N . THR A 1 102 ? -2.734 15.656 -8.789 1 91.81 102 THR A N 1
ATOM 823 C CA . THR A 1 102 ? -1.679 14.938 -9.5 1 91.81 102 THR A CA 1
ATOM 824 C C . THR A 1 102 ? -1.72 13.453 -9.172 1 91.81 102 THR A C 1
ATOM 826 O O . THR A 1 102 ? -1.212 12.625 -9.93 1 91.81 102 THR A O 1
ATOM 829 N N . ASP A 1 103 ? -2.234 13.102 -8.023 1 94.69 103 ASP A N 1
ATOM 830 C CA . ASP A 1 103 ? -2.463 11.734 -7.574 1 94.69 103 ASP A CA 1
ATOM 831 C C . ASP A 1 103 ? -3.529 11.688 -6.48 1 94.69 103 ASP A C 1
ATOM 833 O O . ASP A 1 103 ? -3.773 12.68 -5.797 1 94.69 103 ASP A O 1
ATOM 837 N N . LEU A 1 104 ? -4.145 10.602 -6.332 1 96.38 104 LEU A N 1
ATOM 838 C CA . LEU A 1 104 ? -5.262 10.445 -5.41 1 96.38 104 LEU A CA 1
ATOM 839 C C . LEU A 1 104 ? -4.836 9.68 -4.16 1 96.38 104 LEU A C 1
ATOM 841 O O . LEU A 1 104 ? -5.5 8.719 -3.762 1 96.38 104 LEU A O 1
ATOM 845 N N . GLN A 1 105 ? -3.723 10.07 -3.588 1 97.38 105 GLN A N 1
ATOM 846 C CA . GLN A 1 105 ? -3.186 9.547 -2.336 1 97.38 105 GLN A CA 1
ATOM 847 C C . GLN A 1 105 ? -2.826 10.672 -1.375 1 97.38 105 GLN A C 1
ATOM 849 O O . GLN A 1 105 ? -2.129 11.617 -1.751 1 97.38 105 GLN A O 1
ATOM 854 N N . ILE A 1 106 ? -3.281 10.57 -0.107 1 98.12 106 ILE A N 1
ATOM 855 C CA . ILE A 1 106 ? -2.992 11.656 0.824 1 98.12 106 ILE A CA 1
ATOM 856 C C . ILE A 1 106 ? -2.236 11.109 2.033 1 98.12 106 ILE A C 1
ATOM 858 O O . ILE A 1 106 ? -1.608 11.867 2.775 1 98.12 106 ILE A O 1
ATOM 862 N N . LEU A 1 107 ? -2.316 9.844 2.322 1 98.06 107 LEU A N 1
ATOM 863 C CA . LEU A 1 107 ? -1.603 9.164 3.395 1 98.06 107 LEU A CA 1
ATOM 864 C C . LEU A 1 107 ? -0.749 8.023 2.844 1 98.06 107 LEU A C 1
ATOM 866 O O . LEU A 1 107 ? -1.223 7.223 2.033 1 98.06 107 LEU A O 1
ATOM 870 N N . ASP A 1 108 ? 0.485 7.965 3.168 1 97.75 108 ASP A N 1
ATOM 871 C CA . ASP A 1 108 ? 1.411 6.902 2.791 1 97.75 108 ASP A CA 1
ATOM 872 C C . ASP A 1 108 ? 2.129 6.34 4.016 1 97.75 108 ASP A C 1
ATOM 874 O O . ASP A 1 108 ? 3.012 6.988 4.578 1 97.75 108 ASP A O 1
ATOM 878 N N . LEU A 1 109 ? 1.781 5.16 4.449 1 96.44 109 LEU A N 1
ATOM 879 C CA . LEU A 1 109 ? 2.393 4.531 5.613 1 96.44 109 LEU A CA 1
ATOM 880 C C . LEU A 1 109 ? 3.693 3.83 5.23 1 96.44 109 LEU A C 1
ATOM 882 O O . LEU A 1 109 ? 3.863 2.639 5.504 1 96.44 109 LEU A O 1
ATOM 886 N N . CYS A 1 110 ? 4.59 4.602 4.723 1 97.56 110 CYS A N 1
ATOM 887 C CA . CYS A 1 110 ? 5.867 4.086 4.238 1 97.56 110 CYS A CA 1
ATOM 888 C C . CYS A 1 110 ? 6.812 3.797 5.398 1 97.56 110 CYS A C 1
ATOM 890 O O . CYS A 1 110 ? 7.895 3.24 5.199 1 97.56 110 CYS A O 1
ATOM 892 N N . GLY A 1 111 ? 6.504 4.102 6.645 1 97.38 111 GLY A N 1
ATOM 893 C CA . GLY A 1 111 ? 7.375 3.914 7.797 1 97.38 111 GLY A CA 1
ATOM 894 C C . GLY A 1 111 ? 8.414 5.008 7.945 1 97.38 111 GLY A C 1
ATOM 895 O O . GLY A 1 111 ? 8.625 5.797 7.02 1 97.38 111 GLY A O 1
ATOM 896 N N . MET A 1 112 ? 8.953 5.117 9.148 1 97.38 112 MET A N 1
ATOM 897 C CA . MET A 1 112 ? 10.047 6.035 9.445 1 97.38 112 MET A CA 1
ATOM 898 C C . MET A 1 112 ? 11.227 5.297 10.062 1 97.38 112 MET A C 1
ATOM 900 O O . MET A 1 112 ? 11.078 4.621 11.078 1 97.38 112 MET A O 1
ATOM 904 N N . LEU A 1 113 ? 12.297 5.34 9.406 1 97.69 113 LEU A N 1
ATOM 905 C CA . LEU A 1 113 ? 13.547 4.801 9.922 1 97.69 113 LEU A CA 1
ATOM 906 C C . LEU A 1 113 ? 14.305 5.852 10.727 1 97.69 113 LEU A C 1
ATOM 908 O O . LEU A 1 113 ? 14.867 6.789 10.164 1 97.69 113 LEU A O 1
ATOM 912 N N . ARG A 1 114 ? 14.297 5.758 12.031 1 96.19 114 ARG A N 1
ATOM 913 C CA . ARG A 1 114 ? 15.023 6.668 12.914 1 96.19 114 ARG A CA 1
ATOM 914 C C . ARG A 1 114 ? 16.406 6.133 13.227 1 96.19 114 ARG A C 1
ATOM 916 O O . ARG A 1 114 ? 16.547 5.078 13.852 1 96.19 114 ARG A O 1
ATOM 923 N N . LEU A 1 115 ? 17.375 6.867 12.82 1 97.12 115 LEU A N 1
ATOM 924 C CA . LEU A 1 115 ? 18.75 6.406 12.961 1 97.12 115 LEU A CA 1
ATOM 925 C C . LEU A 1 115 ? 19.562 7.363 13.828 1 97.12 115 LEU A C 1
ATOM 927 O O . LEU A 1 115 ? 19.266 8.562 13.875 1 97.12 115 LEU A O 1
ATOM 931 N N . ASP A 1 116 ? 20.484 6.875 14.484 1 96.81 116 ASP A N 1
ATOM 932 C CA . ASP A 1 116 ? 21.406 7.594 15.352 1 96.81 116 ASP A CA 1
ATOM 933 C C . ASP A 1 116 ? 22.672 6.773 15.594 1 96.81 116 ASP A C 1
ATOM 935 O O . ASP A 1 116 ? 22.781 5.641 15.117 1 96.81 116 ASP A O 1
ATOM 939 N N . ASP A 1 117 ? 23.656 7.332 16.203 1 95.38 117 ASP A N 1
ATOM 940 C CA . ASP A 1 117 ? 24.859 6.59 16.531 1 95.38 117 ASP A CA 1
ATOM 941 C C . ASP A 1 117 ? 24.906 6.27 18.031 1 95.38 117 ASP A C 1
ATOM 943 O O . ASP A 1 117 ? 25.891 5.711 18.516 1 95.38 117 ASP A O 1
ATOM 947 N N . ILE A 1 118 ? 23.844 6.582 18.719 1 94.38 118 ILE A N 1
ATOM 948 C CA . ILE A 1 118 ? 23.672 6.199 20.109 1 94.38 118 ILE A CA 1
ATOM 949 C C . ILE A 1 118 ? 22.219 5.863 20.391 1 94.38 118 ILE A C 1
ATOM 951 O O . ILE A 1 118 ? 21.344 6.195 19.578 1 94.38 118 ILE A O 1
ATOM 955 N N . VAL A 1 119 ? 22 5.23 21.5 1 93.5 119 VAL A N 1
ATOM 956 C CA . VAL A 1 119 ? 20.641 5.074 22.031 1 93.5 119 VAL A CA 1
ATOM 957 C C . VAL A 1 119 ? 20.391 6.109 23.125 1 93.5 119 VAL A C 1
ATOM 959 O O . VAL A 1 119 ? 20.719 5.883 24.297 1 93.5 119 VAL A O 1
ATOM 962 N N . GLY A 1 120 ? 19.859 7.215 22.719 1 88.31 120 GLY A N 1
ATOM 963 C CA . GLY A 1 120 ? 19.609 8.273 23.672 1 88.31 120 GLY A CA 1
ATOM 964 C C . GLY A 1 120 ? 18.312 8.086 24.453 1 88.31 120 GLY A C 1
ATOM 965 O O . GLY A 1 120 ? 17.609 7.102 24.25 1 88.31 120 GLY A O 1
ATOM 966 N N . TRP A 1 121 ? 18.062 8.984 25.297 1 88.81 121 TRP A N 1
ATOM 967 C CA . TRP A 1 121 ? 16.906 8.867 26.188 1 88.81 121 TRP A CA 1
ATOM 968 C C . TRP A 1 121 ? 15.609 8.938 25.406 1 88.81 121 TRP A C 1
ATOM 970 O O . TRP A 1 121 ? 14.633 8.273 25.766 1 88.81 121 TRP A O 1
ATOM 980 N N . GLU A 1 122 ? 15.5 9.734 24.359 1 86.5 122 GLU A N 1
ATOM 981 C CA . GLU A 1 122 ? 14.281 9.844 23.562 1 86.5 122 GLU A CA 1
ATOM 982 C C . GLU A 1 122 ? 13.93 8.508 22.922 1 86.5 122 GLU A C 1
ATOM 984 O O . GLU A 1 122 ? 12.75 8.148 22.844 1 86.5 122 GLU A O 1
ATOM 989 N N . GLU A 1 123 ? 14.977 7.871 22.438 1 87.81 123 GLU A N 1
ATOM 990 C CA . GLU A 1 123 ? 14.766 6.543 21.859 1 87.81 123 GLU A CA 1
ATOM 991 C C . GLU A 1 123 ? 14.258 5.562 22.906 1 87.81 123 GLU A C 1
ATOM 993 O O . GLU A 1 123 ? 13.352 4.77 22.641 1 87.81 123 GLU A O 1
ATOM 998 N N . LYS A 1 124 ? 14.844 5.625 24.047 1 91.06 124 LYS A N 1
ATOM 999 C CA . LYS A 1 124 ? 14.398 4.773 25.141 1 91.06 124 LYS A CA 1
ATOM 1000 C C . LYS A 1 124 ? 12.953 5.078 25.516 1 91.06 124 LYS A C 1
ATOM 1002 O O . LYS A 1 124 ? 12.156 4.164 25.75 1 91.06 124 LYS A O 1
ATOM 1007 N N . ALA A 1 125 ? 12.672 6.332 25.562 1 88.06 125 ALA A N 1
ATOM 1008 C CA . ALA A 1 125 ? 11.312 6.754 25.875 1 88.06 125 ALA A CA 1
ATOM 1009 C C . ALA A 1 125 ? 10.328 6.281 24.812 1 88.06 125 ALA A C 1
ATOM 1011 O O . ALA A 1 125 ? 9.211 5.871 25.125 1 88.06 125 ALA A O 1
ATOM 1012 N N . SER A 1 126 ? 10.727 6.398 23.609 1 86.19 126 SER A N 1
ATOM 1013 C CA . SER A 1 126 ? 9.891 5.93 22.516 1 86.19 126 SER A CA 1
ATOM 1014 C C . SER A 1 126 ? 9.609 4.438 22.625 1 86.19 126 SER A C 1
ATOM 1016 O O . SER A 1 126 ? 8.461 4.004 22.484 1 86.19 126 SER A O 1
ATOM 1018 N N . ARG A 1 127 ? 10.617 3.707 22.938 1 90.56 127 ARG A N 1
ATOM 1019 C CA . ARG A 1 127 ? 10.461 2.268 23.125 1 90.56 127 ARG A CA 1
ATOM 1020 C C . ARG A 1 127 ? 9.469 1.965 24.234 1 90.56 127 ARG A C 1
ATOM 1022 O O . ARG A 1 127 ? 8.586 1.117 24.078 1 90.56 127 ARG A O 1
ATOM 1029 N N . ALA A 1 128 ? 9.664 2.631 25.25 1 91.56 128 ALA A N 1
ATOM 1030 C CA . ALA A 1 128 ? 8.789 2.432 26.406 1 91.56 128 ALA A CA 1
ATOM 1031 C C . ALA A 1 128 ? 7.34 2.764 26.062 1 91.56 128 ALA A C 1
ATOM 1033 O O . ALA A 1 128 ? 6.414 2.088 26.516 1 91.56 128 ALA A O 1
ATOM 1034 N N . ASN A 1 129 ? 7.215 3.797 25.312 1 88.5 129 ASN A N 1
ATOM 1035 C CA . ASN A 1 129 ? 5.867 4.191 24.906 1 88.5 129 ASN A CA 1
ATOM 1036 C C . ASN A 1 129 ? 5.215 3.139 24.016 1 88.5 129 ASN A C 1
ATOM 1038 O O . ASN A 1 129 ? 4.027 2.846 24.156 1 88.5 129 ASN A O 1
ATOM 1042 N N . PHE A 1 130 ? 5.922 2.582 23.125 1 90.31 130 PHE A N 1
ATOM 1043 C CA . PHE A 1 130 ? 5.41 1.512 22.266 1 90.31 130 PHE A CA 1
ATOM 1044 C C . PHE A 1 130 ? 4.953 0.326 23.109 1 90.31 130 PHE A C 1
ATOM 1046 O O . PHE A 1 130 ? 3.926 -0.291 22.812 1 90.31 130 PHE A O 1
ATOM 1053 N N . GLU A 1 131 ? 5.715 0.061 24.062 1 93.06 131 GLU A N 1
ATOM 1054 C CA . GLU A 1 131 ? 5.363 -1.033 24.969 1 93.06 131 GLU A CA 1
ATOM 1055 C C . GLU A 1 131 ? 4.082 -0.725 25.734 1 93.06 131 GLU A C 1
ATOM 1057 O O . GLU A 1 131 ? 3.186 -1.566 25.828 1 93.06 131 GLU A O 1
ATOM 1062 N N . LYS A 1 132 ? 4.078 0.406 26.25 1 90.12 132 LYS A N 1
ATOM 1063 C CA . LYS A 1 132 ? 2.916 0.828 27.031 1 90.12 132 LYS A CA 1
ATOM 1064 C C . LYS A 1 132 ? 1.641 0.763 26.188 1 90.12 132 LYS A C 1
ATOM 1066 O O . LYS A 1 132 ? 0.586 0.363 26.688 1 90.12 132 LYS A O 1
ATOM 1071 N N . GLU A 1 133 ? 1.762 1.125 24.938 1 89.25 133 GLU A N 1
ATOM 1072 C CA . GLU A 1 133 ? 0.614 1.149 24.031 1 89.25 133 GLU A CA 1
ATOM 1073 C C . GLU A 1 133 ? 0.362 -0.226 23.422 1 89.25 133 GLU A C 1
ATOM 1075 O O . GLU A 1 133 ? -0.58 -0.405 22.656 1 89.25 133 GLU A O 1
ATOM 1080 N N . GLN A 1 134 ? 1.225 -1.151 23.703 1 92.56 134 GLN A N 1
ATOM 1081 C CA . GLN A 1 134 ? 1.105 -2.539 23.266 1 92.56 134 GLN A CA 1
ATOM 1082 C C . GLN A 1 134 ? 1.2 -2.65 21.75 1 92.56 134 GLN A C 1
ATOM 1084 O O . GLN A 1 134 ? 0.494 -3.451 21.141 1 92.56 134 GLN A O 1
ATOM 1089 N N . ILE A 1 135 ? 2.055 -1.86 21.156 1 94.06 135 ILE A N 1
ATOM 1090 C CA . ILE A 1 135 ? 2.279 -1.916 19.719 1 94.06 135 ILE A CA 1
ATOM 1091 C C . ILE A 1 135 ? 3.777 -2.023 19.438 1 94.06 135 ILE A C 1
ATOM 1093 O O . ILE A 1 135 ? 4.227 -1.735 18.328 1 94.06 135 ILE A O 1
ATOM 1097 N N . ALA A 1 136 ? 4.527 -2.492 20.391 1 95.38 136 ALA A N 1
ATOM 1098 C CA . ALA A 1 136 ? 5.984 -2.576 20.328 1 95.38 136 ALA A CA 1
ATOM 1099 C C . ALA A 1 136 ? 6.434 -3.389 19.125 1 95.38 136 ALA A C 1
ATOM 1101 O O . ALA A 1 136 ? 7.434 -3.057 18.484 1 95.38 136 ALA A O 1
ATOM 1102 N N . PRO A 1 137 ? 5.688 -4.406 18.703 1 96.31 137 PRO A N 1
ATOM 1103 C CA . PRO A 1 137 ? 6.148 -5.215 17.578 1 96.31 137 PRO A CA 1
ATOM 1104 C C . PRO A 1 137 ? 6.113 -4.457 16.25 1 96.31 137 PRO A C 1
ATOM 1106 O O . PRO A 1 137 ? 6.641 -4.938 15.25 1 96.31 137 PRO A O 1
ATOM 1109 N N . LEU A 1 138 ? 5.52 -3.318 16.219 1 96.31 138 LEU A N 1
ATOM 1110 C CA . LEU A 1 138 ? 5.445 -2.521 15 1 96.31 138 LEU A CA 1
ATOM 1111 C C . LEU A 1 138 ? 6.668 -1.62 14.859 1 96.31 138 LEU A C 1
ATOM 1113 O O . LEU A 1 138 ? 6.758 -0.834 13.914 1 96.31 138 LEU A O 1
ATOM 1117 N N . ARG A 1 139 ? 7.508 -1.761 15.805 1 96.12 139 ARG A N 1
ATOM 1118 C CA . ARG A 1 139 ? 8.82 -1.126 15.789 1 96.12 139 ARG A CA 1
ATOM 1119 C C . ARG A 1 139 ? 9.93 -2.156 15.57 1 96.12 139 ARG A C 1
ATOM 1121 O O . ARG A 1 139 ? 10.086 -3.082 16.375 1 96.12 139 ARG A O 1
ATOM 1128 N N . TYR A 1 140 ? 10.75 -1.979 14.508 1 97.62 140 TYR A N 1
ATOM 1129 C CA . TYR A 1 140 ? 11.75 -2.973 14.141 1 97.62 140 TYR A CA 1
ATOM 1130 C C . TYR A 1 140 ? 13.164 -2.441 14.383 1 97.62 140 TYR A C 1
ATOM 1132 O O . TYR A 1 140 ? 13.641 -1.583 13.641 1 97.62 140 TYR A O 1
ATOM 1140 N N . ASP A 1 141 ? 13.805 -2.971 15.43 1 97.62 141 ASP A N 1
ATOM 1141 C CA . ASP A 1 141 ? 15.188 -2.604 15.727 1 97.62 141 ASP A CA 1
ATOM 1142 C C . ASP A 1 141 ? 16.141 -3.16 14.664 1 97.62 141 ASP A C 1
ATOM 1144 O O . ASP A 1 141 ? 16.203 -4.375 14.461 1 97.62 141 ASP A O 1
ATOM 1148 N N . ILE A 1 142 ? 16.953 -2.312 14.023 1 97.75 142 ILE A N 1
ATOM 1149 C CA . ILE A 1 142 ? 17.812 -2.703 12.898 1 97.75 142 ILE A CA 1
ATOM 1150 C C . ILE A 1 142 ? 18.953 -3.586 13.398 1 97.75 142 ILE A C 1
ATOM 1152 O O . ILE A 1 142 ? 19.625 -4.238 12.602 1 97.75 142 ILE A O 1
ATOM 1156 N N . ASN A 1 143 ? 19.156 -3.57 14.695 1 97.38 143 ASN A N 1
ATOM 1157 C CA . ASN A 1 143 ? 20.25 -4.348 15.273 1 97.38 143 ASN A CA 1
ATOM 1158 C C . ASN A 1 143 ? 19.75 -5.641 15.906 1 97.38 143 ASN A C 1
ATOM 1160 O O . ASN A 1 143 ? 20.516 -6.359 16.562 1 97.38 143 ASN A O 1
ATOM 1164 N N . ASN A 1 144 ? 18.5 -5.973 15.898 1 97.31 144 ASN A N 1
ATOM 1165 C CA . ASN A 1 144 ? 17.891 -7.223 16.359 1 97.31 144 ASN A CA 1
ATOM 1166 C C . ASN A 1 144 ? 17.5 -8.117 15.18 1 97.31 144 ASN A C 1
ATOM 1168 O O . ASN A 1 144 ? 16.547 -7.82 14.461 1 97.31 144 ASN A O 1
ATOM 1172 N N . PRO A 1 145 ? 18.172 -9.234 15.023 1 97.12 145 PRO A N 1
ATOM 1173 C CA . PRO A 1 145 ? 17.922 -10.109 13.875 1 97.12 145 PRO A CA 1
ATOM 1174 C C . PRO A 1 145 ? 16.469 -10.57 13.805 1 97.12 145 PRO A C 1
ATOM 1176 O O . PRO A 1 145 ? 15.93 -10.773 12.711 1 97.12 145 PRO A O 1
ATOM 1179 N N . VAL A 1 146 ? 15.844 -10.742 14.891 1 96.94 146 VAL A N 1
ATOM 1180 C CA . VAL A 1 146 ? 14.445 -11.156 14.922 1 96.94 146 VAL A CA 1
ATOM 1181 C C . VAL A 1 146 ? 13.562 -10.055 14.336 1 96.94 146 VAL A C 1
ATOM 1183 O O . VAL A 1 146 ? 12.656 -10.336 13.547 1 96.94 146 VAL A O 1
ATOM 1186 N N . ASP A 1 147 ? 13.867 -8.828 14.688 1 97.62 147 ASP A N 1
ATOM 1187 C CA . ASP A 1 147 ? 13.125 -7.695 14.148 1 97.62 147 ASP A CA 1
ATOM 1188 C C . ASP A 1 147 ? 13.359 -7.551 12.641 1 97.62 147 ASP A C 1
ATOM 1190 O O . ASP A 1 147 ? 12.422 -7.27 11.891 1 97.62 147 ASP A O 1
ATOM 1194 N N . VAL A 1 148 ? 14.57 -7.746 12.25 1 97.5 148 VAL A N 1
ATOM 1195 C CA . VAL A 1 148 ? 14.898 -7.629 10.828 1 97.5 148 VAL A CA 1
ATOM 1196 C C . VAL A 1 148 ? 14.141 -8.688 10.031 1 97.5 148 VAL A C 1
ATOM 1198 O O . VAL A 1 148 ? 13.547 -8.391 8.992 1 97.5 148 VAL A O 1
ATOM 1201 N N . LYS A 1 149 ? 14.109 -9.883 10.547 1 94.94 149 LYS A N 1
ATOM 1202 C CA . LYS A 1 149 ? 13.367 -10.961 9.906 1 94.94 149 LYS A CA 1
ATOM 1203 C C . LYS A 1 149 ? 11.875 -10.648 9.852 1 94.94 149 LYS A C 1
ATOM 1205 O O . LYS A 1 149 ? 11.234 -10.852 8.82 1 94.94 149 LYS A O 1
ATOM 1210 N N . ARG A 1 150 ? 11.352 -10.195 10.953 1 96.38 150 ARG A N 1
ATOM 1211 C CA . ARG A 1 150 ? 9.93 -9.867 11.031 1 96.38 150 ARG A CA 1
ATOM 1212 C C . ARG A 1 150 ? 9.586 -8.719 10.094 1 96.38 150 ARG A C 1
ATOM 1214 O O . ARG A 1 150 ? 8.523 -8.719 9.461 1 96.38 150 ARG A O 1
ATOM 1221 N N . ALA A 1 151 ? 10.477 -7.766 9.984 1 96.88 151 ALA A N 1
ATOM 1222 C CA . ALA A 1 151 ? 10.266 -6.672 9.039 1 96.88 151 ALA A CA 1
ATOM 1223 C C . ALA A 1 151 ? 10.188 -7.191 7.609 1 96.88 151 ALA A C 1
ATOM 1225 O O . ALA A 1 151 ? 9.336 -6.75 6.832 1 96.88 151 ALA A O 1
ATOM 1226 N N . ASN A 1 152 ? 11.047 -8.07 7.289 1 94.62 152 ASN A N 1
ATOM 1227 C CA . ASN A 1 152 ? 11.023 -8.672 5.957 1 94.62 152 ASN A CA 1
ATOM 1228 C C . ASN A 1 152 ? 9.703 -9.391 5.695 1 94.62 152 ASN A C 1
ATOM 1230 O O . ASN A 1 152 ? 9.102 -9.234 4.629 1 94.62 152 ASN A O 1
ATOM 1234 N N . ALA A 1 153 ? 9.289 -10.125 6.672 1 93.5 153 ALA A N 1
ATOM 1235 C CA . ALA A 1 153 ? 8.031 -10.867 6.547 1 93.5 153 ALA A CA 1
ATOM 1236 C C . ALA A 1 153 ? 6.848 -9.922 6.402 1 93.5 153 ALA A C 1
ATOM 1238 O O . ALA A 1 153 ? 5.852 -10.258 5.754 1 93.5 153 ALA A O 1
ATOM 1239 N N . ALA A 1 154 ? 6.984 -8.75 6.973 1 95 154 ALA A N 1
ATOM 1240 C CA . ALA A 1 154 ? 5.902 -7.77 6.945 1 95 154 ALA A CA 1
ATOM 1241 C C . ALA A 1 154 ? 5.961 -6.926 5.68 1 95 154 ALA A C 1
ATOM 1243 O O . ALA A 1 154 ? 5.113 -6.051 5.469 1 95 154 ALA A O 1
ATOM 1244 N N . GLY A 1 155 ? 6.953 -7.113 4.848 1 94.44 155 GLY A N 1
ATOM 1245 C CA . GLY A 1 155 ? 7.066 -6.387 3.594 1 94.44 155 GLY A CA 1
ATOM 1246 C C . GLY A 1 155 ? 7.902 -5.125 3.711 1 94.44 155 GLY A C 1
ATOM 1247 O O . GLY A 1 155 ? 7.906 -4.289 2.803 1 94.44 155 GLY A O 1
ATOM 1248 N N . PHE A 1 156 ? 8.648 -4.945 4.836 1 96.75 156 PHE A N 1
ATOM 1249 C CA . PHE A 1 156 ? 9.43 -3.734 5.066 1 96.75 156 PHE A CA 1
ATOM 1250 C C . PHE A 1 156 ? 10.922 -4.016 4.918 1 96.75 156 PHE A C 1
ATOM 1252 O O . PHE A 1 156 ? 11.758 -3.201 5.32 1 96.75 156 PHE A O 1
ATOM 1259 N N . GLY A 1 157 ? 11.281 -5.125 4.316 1 95.75 157 GLY A N 1
ATOM 1260 C CA . GLY A 1 157 ? 12.672 -5.527 4.211 1 95.75 157 GLY A CA 1
ATOM 1261 C C . GLY A 1 157 ? 13.547 -4.496 3.523 1 95.75 157 GLY A C 1
ATOM 1262 O O . GLY A 1 157 ? 14.648 -4.199 3.986 1 95.75 157 GLY A O 1
ATOM 1263 N N . SER A 1 158 ? 13.047 -3.979 2.445 1 95.75 158 SER A N 1
ATOM 1264 C CA . SER A 1 158 ? 13.812 -2.998 1.682 1 95.75 158 SER A CA 1
ATOM 1265 C C . SER A 1 158 ? 14.078 -1.743 2.504 1 95.75 158 SER A C 1
ATOM 1267 O O . SER A 1 158 ? 15.141 -1.129 2.385 1 95.75 158 SER A O 1
ATOM 1269 N N . LYS A 1 159 ? 13.18 -1.39 3.338 1 97.5 159 LYS A N 1
ATOM 1270 C CA . LYS A 1 159 ? 13.297 -0.188 4.16 1 97.5 159 LYS A CA 1
ATOM 1271 C C . LYS A 1 159 ? 14.359 -0.362 5.238 1 97.5 159 LYS A C 1
ATOM 1273 O O . LYS A 1 159 ? 15.156 0.545 5.488 1 97.5 159 LYS A O 1
ATOM 1278 N N . VAL A 1 160 ? 14.367 -1.53 5.824 1 97.62 160 VAL A N 1
ATOM 1279 C CA . VAL A 1 160 ? 15.375 -1.834 6.836 1 97.62 160 VAL A CA 1
ATOM 1280 C C . VAL A 1 160 ? 16.75 -1.98 6.176 1 97.62 160 VAL A C 1
ATOM 1282 O O . VAL A 1 160 ? 17.766 -1.605 6.758 1 97.62 160 VAL A O 1
ATOM 1285 N N . LYS A 1 161 ? 16.734 -2.479 4.945 1 96.56 161 LYS A N 1
ATOM 1286 C CA . LYS A 1 161 ? 17.984 -2.717 4.223 1 96.56 161 LYS A CA 1
ATOM 1287 C C . LYS A 1 161 ? 18.781 -1.423 4.051 1 96.56 161 LYS A C 1
ATOM 1289 O O . LYS A 1 161 ? 20.016 -1.436 4.066 1 96.56 161 LYS A O 1
ATOM 1294 N N . PHE A 1 162 ? 18.125 -0.299 3.904 1 96.69 162 PHE A N 1
ATOM 1295 C CA . PHE A 1 162 ? 18.812 0.984 3.816 1 96.69 162 PHE A CA 1
ATOM 1296 C C . PHE A 1 162 ? 19.734 1.181 5.004 1 96.69 162 PHE A C 1
ATOM 1298 O O . PHE A 1 162 ? 20.906 1.552 4.832 1 96.69 162 PHE A O 1
ATOM 1305 N N . ALA A 1 163 ? 19.219 0.96 6.215 1 97.56 163 ALA A N 1
ATOM 1306 C CA . ALA A 1 163 ? 20.016 1.105 7.43 1 97.56 163 ALA A CA 1
ATOM 1307 C C . ALA A 1 163 ? 21.141 0.072 7.477 1 97.56 163 ALA A C 1
ATOM 1309 O O . ALA A 1 163 ? 22.266 0.388 7.859 1 97.56 163 ALA A O 1
ATOM 1310 N N . LEU A 1 164 ? 20.812 -1.164 7.105 1 97.06 164 LEU A N 1
ATOM 1311 C CA . LEU A 1 164 ? 21.797 -2.232 7.145 1 97.06 164 LEU A CA 1
ATOM 1312 C C . LEU A 1 164 ? 22.969 -1.919 6.223 1 97.06 164 LEU A C 1
ATOM 1314 O O . LEU A 1 164 ? 24.125 -2.197 6.559 1 97.06 164 LEU A O 1
ATOM 1318 N N . ASP A 1 165 ? 22.672 -1.313 5.117 1 95.75 165 ASP A N 1
ATOM 1319 C CA . ASP A 1 165 ? 23.719 -0.951 4.152 1 95.75 165 ASP A CA 1
ATOM 1320 C C . ASP A 1 165 ? 24.594 0.178 4.688 1 95.75 165 ASP A C 1
ATOM 1322 O O . ASP A 1 165 ? 25.719 0.374 4.219 1 95.75 165 ASP A O 1
ATOM 1326 N N . LEU A 1 166 ? 24.094 0.935 5.621 1 96.06 166 LEU A N 1
ATOM 1327 C CA . LEU A 1 166 ? 24.812 2.074 6.188 1 96.06 166 LEU A CA 1
ATOM 1328 C C . LEU A 1 166 ? 25.766 1.626 7.285 1 96.06 166 LEU A C 1
ATOM 1330 O O . LEU A 1 166 ? 26.641 2.383 7.691 1 96.06 166 LEU A O 1
ATOM 1334 N N . LYS A 1 167 ? 25.578 0.455 7.875 1 93.62 167 LYS A N 1
ATOM 1335 C CA . LYS A 1 167 ? 26.359 -0.012 9.016 1 93.62 167 LYS A CA 1
ATOM 1336 C C . LYS A 1 167 ? 27.859 -0.01 8.703 1 93.62 167 LYS A C 1
ATOM 1338 O O . LYS A 1 167 ? 28.688 0.205 9.594 1 93.62 167 LYS A O 1
ATOM 1343 N N . GLY A 1 168 ? 28.25 -0.196 7.477 1 89.56 168 GLY A N 1
ATOM 1344 C CA . GLY A 1 168 ? 29.656 -0.149 7.117 1 89.56 168 GLY A CA 1
ATOM 1345 C C . GLY A 1 168 ? 30.234 1.258 7.109 1 89.56 168 GLY A C 1
ATOM 1346 O O . GLY A 1 168 ? 31.422 1.452 7.332 1 89.56 168 GLY A O 1
ATOM 1347 N N . LYS A 1 169 ? 29.406 2.238 7.023 1 90.69 169 LYS A N 1
ATOM 1348 C CA . LYS A 1 169 ? 29.828 3.629 6.867 1 90.69 169 LYS A CA 1
ATOM 1349 C C . LYS A 1 169 ? 29.672 4.398 8.18 1 90.69 169 LYS A C 1
ATOM 1351 O O . LYS A 1 169 ? 30.375 5.387 8.406 1 90.69 169 LYS A O 1
ATOM 1356 N N . VAL A 1 170 ? 28.734 4.055 9.008 1 93.38 170 VAL A N 1
ATOM 1357 C CA . VAL A 1 170 ? 28.453 4.727 10.273 1 93.38 170 VAL A CA 1
ATOM 1358 C C . VAL A 1 170 ? 28.719 3.768 11.43 1 93.38 170 VAL A C 1
ATOM 1360 O O . VAL A 1 170 ? 27.906 2.896 11.727 1 93.38 170 VAL A O 1
ATOM 1363 N N . PRO A 1 171 ? 29.812 4.043 12.094 1 91.19 171 PRO A N 1
ATOM 1364 C CA . PRO A 1 171 ? 30.109 3.18 13.242 1 91.19 171 PRO A CA 1
ATOM 1365 C C . PRO A 1 171 ? 29.031 3.227 14.312 1 91.19 171 PRO A C 1
ATOM 1367 O O . PRO A 1 171 ? 28.469 4.289 14.578 1 91.19 171 PRO A O 1
ATOM 1370 N N . ASN A 1 172 ? 28.594 2.182 14.875 1 94.25 172 ASN A N 1
ATOM 1371 C CA . ASN A 1 172 ? 27.641 2.055 15.977 1 94.25 172 ASN A CA 1
ATOM 1372 C C . ASN A 1 172 ? 26.25 2.539 15.578 1 94.25 172 ASN A C 1
ATOM 1374 O O . ASN A 1 172 ? 25.562 3.201 16.359 1 94.25 172 ASN A O 1
ATOM 1378 N N . LEU A 1 173 ? 25.938 2.348 14.375 1 96.88 173 LEU A N 1
ATOM 1379 C CA . LEU A 1 173 ? 24.625 2.736 13.891 1 96.88 173 LEU A CA 1
ATOM 1380 C C . LEU A 1 173 ? 23.516 2.082 14.719 1 96.88 173 LEU A C 1
ATOM 1382 O O . LEU A 1 173 ? 23.547 0.869 14.93 1 96.88 173 LEU A O 1
ATOM 1386 N N . LYS A 1 174 ? 22.688 2.928 15.258 1 96.88 174 LYS A N 1
ATOM 1387 C CA . LYS A 1 174 ? 21.5 2.521 16 1 96.88 174 LYS A CA 1
ATOM 1388 C C . LYS A 1 174 ? 20.234 3.029 15.328 1 96.88 174 LYS A C 1
ATOM 1390 O O . LYS A 1 174 ? 20.281 3.959 14.516 1 96.88 174 LYS A O 1
ATOM 1395 N N . GLY A 1 175 ? 19.156 2.279 15.617 1 95.69 175 GLY A N 1
ATOM 1396 C CA . GLY A 1 175 ? 17.906 2.801 15.094 1 95.69 175 GLY A CA 1
ATOM 1397 C C . GLY A 1 175 ? 16.844 1.732 14.922 1 95.69 175 GLY A C 1
ATOM 1398 O O . GLY A 1 175 ? 17.062 0.563 15.234 1 95.69 175 GLY A O 1
ATOM 1399 N N . ALA A 1 176 ? 15.688 2.184 14.531 1 96.75 176 ALA A N 1
ATOM 1400 C CA . ALA A 1 176 ? 14.539 1.307 14.336 1 96.75 176 ALA A CA 1
ATOM 1401 C C . ALA A 1 176 ? 13.586 1.877 13.289 1 96.75 176 ALA A C 1
ATOM 1403 O O . ALA A 1 176 ? 13.5 3.094 13.117 1 96.75 176 ALA A O 1
ATOM 1404 N N . LEU A 1 177 ? 12.953 0.939 12.578 1 97.69 177 LEU A N 1
ATOM 1405 C CA . LEU A 1 177 ? 11.859 1.301 11.688 1 97.69 177 LEU A CA 1
ATOM 1406 C C . LEU A 1 177 ? 10.523 1.304 12.43 1 97.69 177 LEU A C 1
ATOM 1408 O O . LEU A 1 177 ? 10.117 0.279 12.977 1 97.69 177 LEU A O 1
ATOM 1412 N N . ASP A 1 178 ? 9.945 2.504 12.523 1 96.56 178 ASP A N 1
ATOM 1413 C CA . ASP A 1 178 ? 8.594 2.668 13.039 1 96.56 178 ASP A CA 1
ATOM 1414 C C . ASP A 1 178 ? 7.566 2.576 11.906 1 96.56 178 ASP A C 1
ATOM 1416 O O . ASP A 1 178 ? 7.434 3.498 11.102 1 96.56 178 ASP A O 1
ATOM 1420 N N . THR A 1 179 ? 6.773 1.477 11.898 1 96.38 179 THR A N 1
ATOM 1421 C CA . THR A 1 179 ? 5.883 1.242 10.773 1 96.38 179 THR A CA 1
ATOM 1422 C C . THR A 1 179 ? 4.504 1.845 11.031 1 96.38 179 THR A C 1
ATOM 1424 O O . THR A 1 179 ? 3.607 1.741 10.195 1 96.38 179 THR A O 1
ATOM 1427 N N . THR A 1 180 ? 4.324 2.51 12.156 1 94.38 180 THR A N 1
ATOM 1428 C CA . THR A 1 180 ? 3.082 3.217 12.445 1 94.38 180 THR A CA 1
ATOM 1429 C C . THR A 1 180 ? 3.154 4.66 11.945 1 94.38 180 THR A C 1
ATOM 1431 O O . THR A 1 180 ? 2.199 5.422 12.102 1 94.38 180 THR A O 1
ATOM 1434 N N . SER A 1 181 ? 4.234 4.98 11.344 1 94.94 181 SER A N 1
ATOM 1435 C CA . SER A 1 181 ? 4.469 6.332 10.844 1 94.94 181 SER A CA 1
ATOM 1436 C C . SER A 1 181 ? 4.547 6.348 9.32 1 94.94 181 SER A C 1
ATOM 1438 O O . SER A 1 181 ? 4.652 5.297 8.688 1 94.94 181 SER A O 1
ATOM 1440 N N . GLY A 1 182 ? 4.477 7.54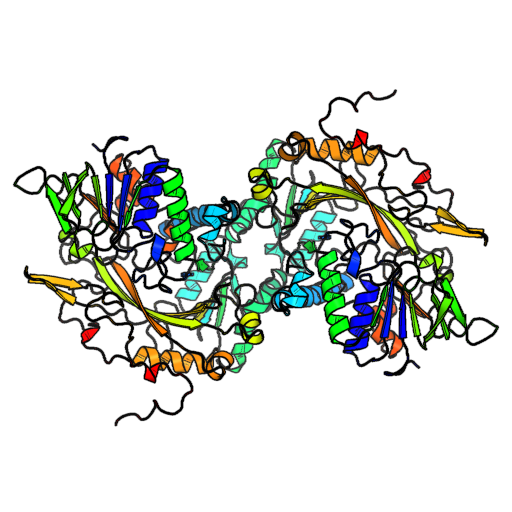3 8.789 1 96.12 182 GLY A N 1
ATOM 1441 C CA . GLY A 1 182 ? 4.578 7.738 7.355 1 96.12 182 GLY A CA 1
ATOM 1442 C C . GLY A 1 182 ? 4.504 9.195 6.941 1 96.12 182 GLY A C 1
ATOM 1443 O O . GLY A 1 182 ? 5.105 10.055 7.586 1 96.12 182 GLY A O 1
ATOM 1444 N N . ILE A 1 183 ? 3.791 9.359 5.766 1 97.81 183 ILE A N 1
ATOM 1445 C CA . ILE A 1 183 ? 3.803 10.688 5.152 1 97.81 183 ILE A CA 1
ATOM 1446 C C . ILE A 1 183 ? 2.375 11.109 4.809 1 97.81 183 ILE A C 1
ATOM 1448 O O . ILE A 1 183 ? 1.548 10.273 4.434 1 97.81 183 ILE A O 1
ATOM 1452 N N . LEU A 1 184 ? 2.115 12.367 5.008 1 98.38 184 LEU A N 1
ATOM 1453 C CA . LEU A 1 184 ? 0.928 13.023 4.477 1 98.38 184 LEU A CA 1
ATOM 1454 C C . LEU A 1 184 ? 1.288 13.938 3.307 1 98.38 184 LEU A C 1
ATOM 1456 O O . LEU A 1 184 ? 2.146 14.812 3.436 1 98.38 184 LEU A O 1
ATOM 1460 N N . TYR A 1 185 ? 0.712 13.727 2.193 1 98.25 185 TYR A N 1
ATOM 1461 C CA . TYR A 1 185 ? 0.908 14.648 1.083 1 98.25 185 TYR A CA 1
ATOM 1462 C C . TYR A 1 185 ? 0.094 15.922 1.284 1 98.25 185 TYR A C 1
ATOM 1464 O O . TYR A 1 185 ? -1.103 15.953 0.987 1 98.25 185 TYR A O 1
ATOM 1472 N N . ALA A 1 186 ? 0.787 16.906 1.697 1 97.62 186 ALA A N 1
ATOM 1473 C CA . ALA A 1 186 ? 0.196 18.078 2.336 1 97.62 186 ALA A CA 1
ATOM 1474 C C . ALA A 1 186 ? -0.728 18.828 1.375 1 97.62 186 ALA A C 1
ATOM 1476 O O . ALA A 1 186 ? -1.896 19.062 1.688 1 97.62 186 ALA A O 1
ATOM 1477 N N . SER A 1 187 ? -0.233 19.188 0.182 1 96.19 187 SER A N 1
ATOM 1478 C CA . SER A 1 187 ? -1.042 19.922 -0.786 1 96.19 187 SER A CA 1
ATOM 1479 C C . SER A 1 187 ? -2.289 19.141 -1.173 1 96.19 187 SER A C 1
ATOM 1481 O O . SER A 1 187 ? -3.391 19.688 -1.212 1 96.19 187 SER A O 1
ATOM 1483 N N . ARG A 1 188 ? -2.168 17.859 -1.381 1 97.38 188 ARG A N 1
ATOM 1484 C CA . ARG A 1 188 ? -3.293 17.016 -1.763 1 97.38 188 ARG A CA 1
ATOM 1485 C C . ARG A 1 188 ? -4.312 16.922 -0.635 1 97.38 188 ARG A C 1
ATOM 1487 O O . ARG A 1 188 ? -5.523 16.922 -0.881 1 97.38 188 ARG A O 1
ATOM 1494 N N . ALA A 1 189 ? -3.812 16.797 0.567 1 98.25 189 ALA A N 1
ATOM 1495 C CA . ALA A 1 189 ? -4.688 16.734 1.733 1 98.25 189 ALA A CA 1
ATOM 1496 C C . ALA A 1 189 ? -5.512 18.016 1.88 1 98.25 189 ALA A C 1
ATOM 1498 O O . ALA A 1 189 ? -6.719 17.953 2.127 1 98.25 189 ALA A O 1
ATOM 1499 N N . CYS A 1 190 ? -4.875 19.109 1.699 1 98.12 190 CYS A N 1
ATOM 1500 C CA . CYS A 1 190 ? -5.582 20.375 1.793 1 98.12 190 CYS A CA 1
ATOM 1501 C C . CYS A 1 190 ? -6.605 20.516 0.671 1 98.12 190 CYS A C 1
ATOM 1503 O O . CYS A 1 190 ? -7.723 20.984 0.898 1 98.12 190 CYS A O 1
ATOM 1505 N N . GLN A 1 191 ? -6.246 20.125 -0.503 1 97.12 191 GLN A N 1
ATOM 1506 C CA . GLN A 1 191 ? -7.18 20.156 -1.625 1 97.12 191 GLN A CA 1
ATOM 1507 C C . GLN A 1 191 ? -8.398 19.281 -1.349 1 97.12 191 GLN A C 1
ATOM 1509 O O . GLN A 1 191 ? -9.531 19.672 -1.638 1 97.12 191 GLN A O 1
ATOM 1514 N N . TYR A 1 192 ? -8.156 18.141 -0.799 1 98.12 192 TYR A N 1
ATOM 1515 C CA . TYR A 1 192 ? -9.266 17.25 -0.512 1 98.12 192 TYR A CA 1
ATOM 1516 C C . TYR A 1 192 ? -10.156 17.812 0.584 1 98.12 192 TYR A C 1
ATOM 1518 O O . TYR A 1 192 ? -11.391 17.719 0.497 1 98.12 192 TYR A O 1
ATOM 1526 N N . ALA A 1 193 ? -9.555 18.344 1.64 1 98.56 193 ALA A N 1
ATOM 1527 C CA . ALA A 1 193 ? -10.336 18.984 2.684 1 98.56 193 ALA A CA 1
ATOM 1528 C C . ALA A 1 193 ? -11.188 20.109 2.105 1 98.56 193 ALA A C 1
ATOM 1530 O O . ALA A 1 193 ? -12.359 20.266 2.465 1 98.56 193 ALA A O 1
ATOM 1531 N N . LYS A 1 194 ? -10.609 20.906 1.241 1 98.19 194 LYS A N 1
ATOM 1532 C CA . LYS A 1 194 ? -11.367 21.953 0.577 1 98.19 194 LYS A CA 1
ATOM 1533 C C . LYS A 1 194 ? -12.531 21.375 -0.221 1 98.19 194 LYS A C 1
ATOM 1535 O O . LYS A 1 194 ? -13.641 21.906 -0.196 1 98.19 194 LYS A O 1
ATOM 1540 N N . TYR A 1 195 ? -12.242 20.328 -0.951 1 97.69 195 TYR A N 1
ATOM 1541 C CA . TYR A 1 195 ? -13.281 19.625 -1.708 1 97.69 195 TYR A CA 1
ATOM 1542 C C . TYR A 1 195 ? -14.438 19.219 -0.803 1 97.69 195 TYR A C 1
ATOM 1544 O O . TYR A 1 195 ? -15.602 19.484 -1.122 1 97.69 195 TYR A O 1
ATOM 1552 N N . LEU A 1 196 ? -14.148 18.625 0.339 1 98.38 196 LEU A N 1
ATOM 1553 C CA . LEU A 1 196 ? -15.18 18.203 1.287 1 98.38 196 LEU A CA 1
ATOM 1554 C C . LEU A 1 196 ? -15.969 19.406 1.79 1 98.38 196 LEU A C 1
ATOM 1556 O O . LEU A 1 196 ? -17.188 19.344 1.91 1 98.38 196 LEU A O 1
ATOM 1560 N N . CYS A 1 197 ? -15.266 20.484 2.07 1 98.62 197 CYS A N 1
ATOM 1561 C CA . CYS A 1 197 ? -15.922 21.719 2.498 1 98.62 197 CYS A CA 1
ATOM 1562 C C . CYS A 1 197 ? -16.906 22.203 1.441 1 98.62 197 CYS A C 1
ATOM 1564 O O . CYS A 1 197 ? -18.047 22.547 1.759 1 98.62 197 CYS A O 1
ATOM 1566 N N . THR A 1 198 ? -16.422 22.234 0.244 1 98 198 THR A N 1
ATOM 1567 C CA . THR A 1 198 ? -17.25 22.719 -0.85 1 98 198 THR A CA 1
ATOM 1568 C C . THR A 1 198 ? -18.5 21.859 -0.999 1 98 198 THR A C 1
ATOM 1570 O O . THR A 1 198 ? -19.594 22.391 -1.253 1 98 198 THR A O 1
ATOM 1573 N N . GLN A 1 199 ? -18.359 20.562 -0.835 1 97.5 199 GLN A N 1
ATOM 1574 C CA . GLN A 1 199 ? -19.5 19.641 -0.917 1 97.5 199 GLN A CA 1
ATOM 1575 C C . GLN A 1 199 ? -20.531 19.953 0.169 1 97.5 199 GLN A C 1
ATOM 1577 O O . GLN A 1 199 ? -21.719 19.688 -0.009 1 97.5 199 GLN A O 1
ATOM 1582 N N . LEU A 1 200 ? -20.078 20.594 1.258 1 98.44 200 LEU A N 1
ATOM 1583 C CA . LEU A 1 200 ? -20.953 20.891 2.387 1 98.44 200 LEU A CA 1
ATOM 1584 C C . LEU A 1 200 ? -21.5 22.312 2.299 1 98.44 200 LEU A C 1
ATOM 1586 O O . LEU A 1 200 ? -22.188 22.781 3.203 1 98.44 200 LEU A O 1
ATOM 1590 N N . GLY A 1 201 ? -21.094 23.078 1.266 1 98.38 201 GLY A N 1
ATOM 1591 C CA . GLY A 1 201 ? -21.672 24.391 1.011 1 98.38 201 GLY A CA 1
ATOM 1592 C C . GLY A 1 201 ? -20.781 25.531 1.477 1 98.38 201 GLY A C 1
ATOM 1593 O O . GLY A 1 201 ? -21.172 26.703 1.405 1 98.38 201 GLY A O 1
ATOM 1594 N N . VAL A 1 202 ? -19.609 25.219 1.949 1 98.88 202 VAL A N 1
ATOM 1595 C CA . VAL A 1 202 ? -18.656 26.25 2.361 1 98.88 202 VAL A CA 1
ATOM 1596 C C . VAL A 1 202 ? -18.203 27.047 1.142 1 98.88 202 VAL A C 1
ATOM 1598 O O . VAL A 1 202 ? -17.938 26.484 0.081 1 98.88 202 VAL A O 1
ATOM 1601 N N . LYS A 1 203 ? -18.094 28.344 1.3 1 98.81 203 LYS A N 1
ATOM 1602 C CA . LYS A 1 203 ? -17.641 29.219 0.224 1 98.81 203 LYS A CA 1
ATOM 1603 C C . LYS A 1 203 ? -16.188 29.625 0.427 1 98.81 203 LYS A C 1
ATOM 1605 O O . LYS A 1 203 ? -15.719 29.734 1.562 1 98.81 203 LYS A O 1
ATOM 1610 N N . PHE A 1 204 ? -15.516 29.859 -0.722 1 98.69 204 PHE A N 1
ATOM 1611 C CA . PHE A 1 204 ? -14.109 30.266 -0.685 1 98.69 204 PHE A CA 1
ATOM 1612 C C . PHE A 1 204 ? -13.883 31.516 -1.527 1 98.69 204 PHE A C 1
ATOM 1614 O O . PHE A 1 204 ? -14.445 31.641 -2.615 1 98.69 204 PHE A O 1
ATOM 1621 N N . VAL A 1 205 ? -13.148 32.469 -0.976 1 98.69 205 VAL A N 1
ATOM 1622 C CA . VAL A 1 205 ? -12.688 33.656 -1.679 1 98.69 205 VAL A CA 1
ATOM 1623 C C . VAL A 1 205 ? -11.164 33.75 -1.616 1 98.69 205 VAL A C 1
ATOM 1625 O O . VAL A 1 205 ? -10.586 33.875 -0.533 1 98.69 205 VAL A O 1
ATOM 1628 N N . PHE A 1 206 ? -10.523 33.719 -2.787 1 98.19 206 PHE A N 1
ATOM 1629 C CA . PHE A 1 206 ? -9.07 33.594 -2.834 1 98.19 206 PHE A CA 1
ATOM 1630 C C . PHE A 1 206 ? -8.445 34.781 -3.533 1 98.19 206 PHE A C 1
ATOM 1632 O O . PHE A 1 206 ? -9.141 35.562 -4.18 1 98.19 206 PHE A O 1
ATOM 1639 N N . GLY A 1 207 ? -7.137 34.969 -3.229 1 97.38 207 GLY A N 1
ATOM 1640 C CA . GLY A 1 207 ? -6.336 35.844 -4.055 1 97.38 207 GLY A CA 1
ATOM 1641 C C . GLY A 1 207 ? -5.832 37.062 -3.309 1 97.38 207 GLY A C 1
ATOM 1642 O O . GLY A 1 207 ? -6.359 37.406 -2.25 1 97.38 207 GLY A O 1
ATOM 1643 N N . GLU A 1 208 ? -4.957 37.75 -3.914 1 95.75 208 GLU A N 1
ATOM 1644 C CA . GLU A 1 208 ? -4.23 38.875 -3.311 1 95.75 208 GLU A CA 1
ATOM 1645 C C . GLU A 1 208 ? -5.156 40.062 -3.059 1 95.75 208 GLU A C 1
ATOM 1647 O O . GLU A 1 208 ? -4.906 40.875 -2.166 1 95.75 208 GLU A O 1
ATOM 1652 N N . LYS A 1 209 ? -6.164 40.188 -3.805 1 97.44 209 LYS A N 1
ATOM 1653 C CA . LYS A 1 209 ? -7.09 41.312 -3.652 1 97.44 209 LYS A CA 1
ATOM 1654 C C . LYS A 1 209 ? -8.336 40.875 -2.873 1 97.44 209 LYS A C 1
ATOM 1656 O O . LYS A 1 209 ? -8.422 41.094 -1.664 1 97.44 209 LYS A O 1
ATOM 1661 N N . ALA A 1 210 ? -9.109 39.969 -3.43 1 98.19 210 ALA A N 1
ATOM 1662 C CA . ALA A 1 210 ? -10.398 39.594 -2.855 1 98.19 210 ALA A CA 1
ATOM 1663 C C . ALA A 1 210 ? -10.227 38.688 -1.65 1 98.19 210 ALA A C 1
ATOM 1665 O O . ALA A 1 210 ? -11.031 38.719 -0.717 1 98.19 210 ALA A O 1
ATOM 1666 N N . GLY A 1 211 ? -9.219 37.906 -1.628 1 98.31 211 GLY A N 1
ATOM 1667 C CA . GLY A 1 211 ? -9.062 36.906 -0.594 1 98.31 211 GLY A CA 1
ATOM 1668 C C . GLY A 1 211 ? -8.18 37.375 0.551 1 98.31 211 GLY A C 1
ATOM 1669 O O . GLY A 1 211 ? -7.984 36.625 1.523 1 98.31 211 GLY A O 1
ATOM 1670 N N . THR A 1 212 ? -7.668 38.562 0.489 1 98.25 212 THR A N 1
ATOM 1671 C CA . THR A 1 212 ? -6.68 39 1.459 1 98.25 212 THR A CA 1
ATOM 1672 C C . THR A 1 212 ? -7.32 39.969 2.475 1 98.25 212 THR A C 1
ATOM 1674 O O . THR A 1 212 ? -7.953 40.938 2.098 1 98.25 212 THR A O 1
ATOM 1677 N N . PHE A 1 213 ? -7.141 39.656 3.734 1 98.44 213 PHE A N 1
ATOM 1678 C CA . PHE A 1 213 ? -7.594 40.469 4.844 1 98.44 213 PHE A CA 1
ATOM 1679 C C . PHE A 1 213 ? -6.891 41.844 4.832 1 98.44 213 PHE A C 1
ATOM 1681 O O . PHE A 1 213 ? -5.672 41.906 4.66 1 98.44 213 PHE A O 1
ATOM 1688 N N . LYS A 1 214 ? -7.664 42.875 5.066 1 97.75 214 LYS A N 1
ATOM 1689 C CA . LYS A 1 214 ? -7.078 44.219 5.168 1 97.75 214 LYS A CA 1
ATOM 1690 C C . LYS A 1 214 ? -7.305 44.812 6.551 1 97.75 214 LYS A C 1
ATOM 1692 O O . LYS A 1 214 ? -6.359 45.25 7.207 1 97.75 214 LYS A O 1
ATOM 1697 N N . GLU A 1 215 ? -8.578 44.844 7.004 1 97.06 215 GLU A N 1
ATOM 1698 C CA . GLU A 1 215 ? -8.883 45.406 8.305 1 97.06 215 GLU A CA 1
ATOM 1699 C C . GLU A 1 215 ? -10.195 44.844 8.859 1 97.06 215 GLU A C 1
ATOM 1701 O O . GLU A 1 215 ? -10.953 44.219 8.141 1 97.06 215 GLU A O 1
ATOM 1706 N N . TYR A 1 216 ? -10.406 45.094 10.148 1 98.12 216 TYR A N 1
ATOM 1707 C CA . TYR A 1 216 ? -11.617 44.656 10.82 1 98.12 216 TYR A CA 1
ATOM 1708 C C . TYR A 1 216 ? -12.734 45.656 10.688 1 98.12 216 TYR A C 1
ATOM 1710 O O . TYR A 1 216 ? -12.469 46.875 10.547 1 98.12 216 TYR A O 1
ATOM 1718 N N . ILE A 1 217 ? -13.93 45.125 10.672 1 98.25 217 ILE A N 1
ATOM 1719 C CA . ILE A 1 217 ? -15.125 45.938 10.914 1 98.25 217 ILE A CA 1
ATOM 1720 C C . ILE A 1 217 ? -15.594 45.75 12.352 1 98.25 217 ILE A C 1
ATOM 1722 O O . ILE A 1 217 ? -15.695 44.625 12.836 1 98.25 217 ILE A O 1
ATOM 1726 N N . TYR A 1 218 ? -15.828 46.812 13.039 1 97.25 218 TYR A N 1
ATOM 1727 C CA . TYR A 1 218 ? -16.375 46.75 14.391 1 97.25 218 TYR A CA 1
ATOM 1728 C C . TYR A 1 218 ? -17.766 47.375 14.453 1 97.25 218 TYR A C 1
ATOM 1730 O O . TYR A 1 218 ? -18.062 48.312 13.703 1 97.25 218 TYR A O 1
ATOM 1738 N N . LYS A 1 219 ? -18.531 46.906 15.367 1 96.25 219 LYS A N 1
ATOM 1739 C CA . LYS A 1 219 ? -19.906 47.375 15.516 1 96.25 219 LYS A CA 1
ATOM 1740 C C . LYS A 1 219 ? -19.984 48.531 16.516 1 96.25 219 LYS A C 1
ATOM 1742 O O . LYS A 1 219 ? -21.031 49.156 16.656 1 96.25 219 LYS A O 1
ATOM 1747 N N . ASP A 1 220 ? -18.969 48.75 17.25 1 96.25 220 ASP A N 1
ATOM 1748 C CA . ASP A 1 220 ? -18.938 49.781 18.281 1 96.25 220 ASP A CA 1
ATOM 1749 C C . ASP A 1 220 ? -17.672 50.656 18.156 1 96.25 220 ASP A C 1
ATOM 1751 O O . ASP A 1 220 ? -16.688 50.219 17.578 1 96.25 220 ASP A O 1
ATOM 1755 N N . ASP A 1 221 ? -17.656 51.781 18.719 1 94.12 221 ASP A N 1
ATOM 1756 C CA . ASP A 1 221 ? -16.547 52.75 18.641 1 94.12 221 ASP A CA 1
ATOM 1757 C C . ASP A 1 221 ? -15.352 52.25 19.469 1 94.12 221 ASP A C 1
ATOM 1759 O O . ASP A 1 221 ? -14.203 52.531 19.125 1 94.12 221 ASP A O 1
ATOM 1763 N N . GLU A 1 222 ? -15.648 51.5 20.5 1 95.06 222 GLU A N 1
ATOM 1764 C CA . GLU A 1 222 ? -14.602 51 21.391 1 95.06 222 GLU A CA 1
ATOM 1765 C C . GLU A 1 222 ? -13.875 49.812 20.797 1 95.06 222 GLU A C 1
ATOM 1767 O O . GLU A 1 222 ? -12.883 49.312 21.344 1 95.06 222 GLU A O 1
ATOM 1772 N N . LYS A 1 223 ? -14.336 49.375 19.625 1 95.25 223 LYS A N 1
ATOM 1773 C CA . LYS A 1 223 ? -13.742 48.25 18.906 1 95.25 223 LYS A CA 1
ATOM 1774 C C . LYS A 1 223 ? -13.711 47 19.766 1 95.25 223 LYS A C 1
ATOM 1776 O O . LYS A 1 223 ? -12.68 46.344 19.875 1 95.25 223 LYS A O 1
ATOM 1781 N N . THR A 1 224 ? -14.812 46.719 20.422 1 96 224 THR A N 1
ATOM 1782 C CA . THR A 1 224 ? -14.922 45.562 21.312 1 96 224 THR A CA 1
ATOM 1783 C C . THR A 1 224 ? -15.875 44.5 20.734 1 96 224 THR A C 1
ATOM 1785 O O . THR A 1 224 ? -15.898 43.375 21.188 1 96 224 THR A O 1
ATOM 1788 N N . VAL A 1 225 ? -16.625 44.938 19.812 1 96.25 225 VAL A N 1
ATOM 1789 C CA . VAL A 1 225 ? -17.578 44.031 19.188 1 96.25 225 VAL A CA 1
ATOM 1790 C C . VAL A 1 225 ? -17.266 43.875 17.703 1 96.25 225 VAL A C 1
ATOM 1792 O O . VAL A 1 225 ? -17.438 44.844 16.922 1 96.25 225 VAL A O 1
ATOM 1795 N N . HIS A 1 226 ? -16.875 42.688 17.344 1 94.62 226 HIS A N 1
ATOM 1796 C CA . HIS A 1 226 ? -16.484 42.375 15.969 1 94.62 226 HIS A CA 1
ATOM 1797 C C . HIS A 1 226 ? -17.688 42.375 15.031 1 94.62 226 HIS A C 1
ATOM 1799 O O . HIS A 1 226 ? -18.766 41.938 15.414 1 94.62 226 HIS A O 1
ATOM 1805 N N . GLY A 1 227 ? -17.484 42.875 13.789 1 97 227 GLY A N 1
ATOM 1806 C CA . GLY A 1 227 ? -18.578 42.969 12.844 1 97 227 GLY A CA 1
ATOM 1807 C C . GLY A 1 227 ? -18.234 42.406 11.477 1 97 227 GLY A C 1
ATOM 1808 O O . GLY A 1 227 ? -19.094 42.312 10.602 1 97 227 GLY A O 1
ATOM 1809 N N . GLY A 1 228 ? -17 42.062 11.25 1 98.44 228 GLY A N 1
ATOM 1810 C CA . GLY A 1 228 ? -16.594 41.531 9.961 1 98.44 228 GLY A CA 1
ATOM 1811 C C . GLY A 1 228 ? -15.219 42 9.531 1 98.44 228 GLY A C 1
ATOM 1812 O O . GLY A 1 228 ? -14.375 42.312 10.367 1 98.44 228 GLY A O 1
ATOM 1813 N N . ILE A 1 229 ? -14.953 41.812 8.164 1 98.81 229 ILE A N 1
ATOM 1814 C CA . ILE A 1 229 ? -13.641 42.219 7.668 1 98.81 229 ILE A CA 1
ATOM 1815 C C . ILE A 1 229 ? -13.797 43 6.375 1 98.81 229 ILE A C 1
ATOM 1817 O O . ILE A 1 229 ? -14.844 42.969 5.734 1 98.81 229 ILE A O 1
ATOM 1821 N N . ILE A 1 230 ? -12.805 43.75 6.102 1 98.81 230 ILE A N 1
ATOM 1822 C CA . ILE A 1 230 ? -12.609 44.375 4.789 1 98.81 230 ILE A CA 1
ATOM 1823 C C . ILE A 1 230 ? -11.422 43.719 4.094 1 98.81 230 ILE A C 1
ATOM 1825 O O . ILE A 1 230 ? -10.383 43.469 4.719 1 98.81 230 ILE A O 1
ATOM 1829 N N . THR A 1 231 ? -11.57 43.344 2.828 1 98.81 231 THR A N 1
ATOM 1830 C CA . THR A 1 231 ? -10.492 42.719 2.061 1 98.81 231 THR A CA 1
ATOM 1831 C C . THR A 1 231 ? -9.734 43.781 1.262 1 98.81 231 THR A C 1
ATOM 1833 O O . THR A 1 231 ? -10.141 44.938 1.204 1 98.81 231 THR A O 1
ATOM 1836 N N . ASN A 1 232 ? -8.641 43.375 0.683 1 98.38 232 ASN A N 1
ATOM 1837 C CA . ASN A 1 232 ? -7.734 44.281 0.003 1 98.38 232 ASN A CA 1
ATOM 1838 C C . ASN A 1 232 ? -8.414 44.969 -1.181 1 98.38 232 ASN A C 1
ATOM 1840 O O . ASN A 1 232 ? -7.977 46.031 -1.618 1 98.38 232 ASN A O 1
ATOM 1844 N N . ASP A 1 233 ? -9.406 44.406 -1.729 1 98.38 233 ASP A N 1
ATOM 1845 C CA . ASP A 1 233 ? -10.109 45.031 -2.844 1 98.38 233 ASP A CA 1
ATOM 1846 C C . ASP A 1 233 ? -11.125 46.062 -2.344 1 98.38 233 ASP A C 1
ATOM 1848 O O . ASP A 1 233 ? -11.891 46.625 -3.133 1 98.38 233 ASP A O 1
ATOM 1852 N N . GLY A 1 234 ? -11.289 46.188 -1.099 1 98.25 234 GLY A N 1
ATOM 1853 C CA . GLY A 1 234 ? -12.133 47.219 -0.502 1 98.25 234 GLY A CA 1
ATOM 1854 C C . GLY A 1 234 ? -13.523 46.719 -0.16 1 98.25 234 GLY A C 1
ATOM 1855 O O . GLY A 1 234 ? -14.32 47.438 0.439 1 98.25 234 GLY A O 1
ATOM 1856 N N . LYS A 1 235 ? -13.82 45.531 -0.466 1 98.69 235 LYS A N 1
ATOM 1857 C CA . LYS A 1 235 ? -15.148 44.969 -0.202 1 98.69 235 LYS A CA 1
ATOM 1858 C C . LYS A 1 235 ? -15.328 44.656 1.279 1 98.69 235 LYS A C 1
ATOM 1860 O O . LYS A 1 235 ? -14.406 44.125 1.922 1 98.69 235 LYS A O 1
ATOM 1865 N N . LYS A 1 236 ? -16.516 44.969 1.811 1 98.69 236 LYS A N 1
ATOM 1866 C CA . LYS A 1 236 ? -16.859 44.688 3.197 1 98.69 236 LYS A CA 1
ATOM 1867 C C . LYS A 1 236 ? -17.594 43.344 3.312 1 98.69 236 LYS A C 1
ATOM 1869 O O . LYS A 1 236 ? -18.484 43.062 2.514 1 98.69 236 LYS A O 1
ATOM 1874 N N . HIS A 1 237 ? -17.203 42.562 4.211 1 98.81 237 HIS A N 1
ATOM 1875 C CA . HIS A 1 237 ? -17.844 41.281 4.531 1 98.81 237 HIS A CA 1
ATOM 1876 C C . HIS A 1 237 ? -18.25 41.219 5.996 1 98.81 237 HIS A C 1
ATOM 1878 O O . HIS A 1 237 ? -17.406 41.188 6.887 1 98.81 237 HIS A O 1
ATOM 1884 N N . TYR A 1 238 ? -19.484 41.188 6.262 1 98.31 238 TYR A N 1
ATOM 1885 C CA . TYR A 1 238 ? -20 41.219 7.629 1 98.31 238 TYR A CA 1
ATOM 1886 C C . TYR A 1 238 ? -20.141 39.781 8.188 1 98.31 238 TYR A C 1
ATOM 1888 O O . TYR A 1 238 ? -20.359 38.844 7.438 1 98.31 238 TYR A O 1
ATOM 1896 N N . ALA A 1 239 ? -19.984 39.656 9.484 1 98.19 239 ALA A N 1
ATOM 1897 C CA . ALA A 1 239 ? -20.078 38.344 10.117 1 98.19 239 ALA A CA 1
ATOM 1898 C C . ALA A 1 239 ? -20.344 38.5 11.617 1 98.19 239 ALA A C 1
ATOM 1900 O O . ALA A 1 239 ? -20.078 39.531 12.211 1 98.19 239 ALA A O 1
ATOM 1901 N N . ASP A 1 240 ? -20.922 37.469 12.148 1 97.75 240 ASP A N 1
ATOM 1902 C CA . ASP A 1 240 ? -21.125 37.375 13.594 1 97.75 240 ASP A CA 1
ATOM 1903 C C . ASP A 1 240 ? -19.922 36.75 14.281 1 97.75 240 ASP A C 1
ATOM 1905 O O . ASP A 1 240 ? -19.703 36.969 15.477 1 97.75 240 ASP A O 1
ATOM 1909 N N . LEU A 1 241 ? -19.188 36 13.562 1 98.5 241 LEU A N 1
ATOM 1910 C CA . LEU A 1 241 ? -17.969 35.344 14.023 1 98.5 241 LEU A CA 1
ATOM 1911 C C . LEU A 1 241 ? -16.891 35.406 12.961 1 98.5 241 LEU A C 1
ATOM 1913 O O . LEU A 1 241 ? -17.141 35.125 11.789 1 98.5 241 LEU A O 1
ATOM 1917 N N . THR A 1 242 ? -15.766 35.875 13.352 1 98.75 242 THR A N 1
ATOM 1918 C CA . THR A 1 242 ? -14.57 35.812 12.516 1 98.75 242 THR A CA 1
ATOM 1919 C C . THR A 1 242 ? -13.484 34.969 13.203 1 98.75 242 THR A C 1
ATOM 1921 O O . THR A 1 242 ? -13.156 35.219 14.367 1 98.75 242 THR A O 1
ATOM 1924 N N . VAL A 1 243 ? -12.984 33.969 12.523 1 98.81 243 VAL A N 1
ATOM 1925 C CA . VAL A 1 243 ? -11.93 33.094 13.047 1 98.81 243 VAL A CA 1
ATOM 1926 C C . VAL A 1 243 ? -10.625 33.375 12.289 1 98.81 243 VAL A C 1
ATOM 1928 O O . VAL A 1 243 ? -10.57 33.219 11.062 1 98.81 243 VAL A O 1
ATOM 1931 N N . ILE A 1 244 ? -9.602 33.75 12.992 1 98.62 244 ILE A N 1
ATOM 1932 C CA . ILE A 1 244 ? -8.297 34.031 12.406 1 98.62 244 ILE A CA 1
ATOM 1933 C C . ILE A 1 244 ? -7.422 32.781 12.477 1 98.62 244 ILE A C 1
ATOM 1935 O O . ILE A 1 244 ? -7.09 32.312 13.57 1 98.62 244 ILE A O 1
ATOM 1939 N N . ASN A 1 245 ? -7.059 32.25 11.305 1 97.25 245 ASN A N 1
ATOM 1940 C CA . ASN A 1 245 ? -6.207 31.062 11.125 1 97.25 245 ASN A CA 1
ATOM 1941 C C . ASN A 1 245 ? -5.082 31.344 10.133 1 97.25 245 ASN A C 1
ATOM 1943 O O . ASN A 1 245 ? -4.898 30.594 9.172 1 97.25 245 ASN A O 1
ATOM 1947 N N . CYS A 1 246 ? -4.348 32.312 10.367 1 97.31 246 CYS A N 1
ATOM 1948 C CA . CYS A 1 246 ? -3.381 32.781 9.367 1 97.31 246 CYS A CA 1
ATOM 1949 C C . CYS A 1 246 ? -1.974 32.312 9.727 1 97.31 246 CYS A C 1
ATOM 1951 O O . CYS A 1 246 ? -0.995 32.969 9.398 1 97.31 246 CYS A O 1
ATOM 1953 N N . GLY A 1 247 ? -1.895 31.203 10.477 1 95.5 247 GLY A N 1
ATOM 1954 C CA . GLY A 1 247 ? -0.582 30.672 10.82 1 95.5 247 GLY A CA 1
ATOM 1955 C C . GLY A 1 247 ? 0.328 31.719 11.445 1 95.5 247 GLY A C 1
ATOM 1956 O O . GLY A 1 247 ? -0.066 32.406 12.383 1 95.5 247 GLY A O 1
ATOM 1957 N N . PRO A 1 248 ? 1.542 31.75 10.977 1 95 248 PRO A N 1
ATOM 1958 C CA . PRO A 1 248 ? 2.506 32.688 11.578 1 95 248 PRO A CA 1
ATOM 1959 C C . PRO A 1 248 ? 2.148 34.156 11.336 1 95 248 PRO A C 1
ATOM 1961 O O . PRO A 1 248 ? 2.646 35.031 12.039 1 95 248 PRO A O 1
ATOM 1964 N N . TRP A 1 249 ? 1.294 34.5 10.414 1 96.06 249 TRP A N 1
ATOM 1965 C CA . TRP A 1 249 ? 0.867 35.844 10.148 1 96.06 249 TRP A CA 1
ATOM 1966 C C . TRP A 1 249 ? -0.225 36.281 11.125 1 96.06 249 TRP A C 1
ATOM 1968 O O . TRP A 1 249 ? -0.579 37.469 11.188 1 96.06 249 TRP A O 1
ATOM 1978 N N . SER A 1 250 ? -0.743 35.375 11.883 1 96.62 250 SER A N 1
ATOM 1979 C CA . SER A 1 250 ? -1.861 35.656 12.773 1 96.62 250 SER A CA 1
ATOM 1980 C C . SER A 1 250 ? -1.509 36.781 13.758 1 96.62 250 SER A C 1
ATOM 1982 O O . SER A 1 250 ? -2.365 37.562 14.125 1 96.62 250 SER A O 1
ATOM 1984 N N . THR A 1 251 ? -0.266 36.812 14.188 1 94.56 251 THR A N 1
ATOM 1985 C CA . THR A 1 251 ? 0.151 37.781 15.172 1 94.56 251 THR A CA 1
ATOM 1986 C C . THR A 1 251 ? 0.073 39.188 14.586 1 94.56 251 THR A C 1
ATOM 1988 O O . THR A 1 251 ? -0.143 40.156 15.32 1 94.56 251 THR A O 1
ATOM 1991 N N . LEU A 1 252 ? 0.241 39.281 13.297 1 93.62 252 LEU A N 1
ATOM 1992 C CA . LEU A 1 252 ? 0.075 40.594 12.625 1 93.62 252 LEU A CA 1
ATOM 1993 C C . LEU A 1 252 ? -1.373 41.062 12.711 1 93.62 252 LEU A C 1
ATOM 1995 O O . LEU A 1 252 ? -1.632 42.25 12.875 1 93.62 252 LEU A O 1
ATOM 1999 N N . LEU A 1 253 ? -2.303 40.125 12.617 1 95.38 253 LEU A N 1
ATOM 2000 C CA . LEU A 1 253 ? -3.721 40.469 12.516 1 95.38 253 LEU A CA 1
ATOM 2001 C C . LEU A 1 253 ? -4.348 40.594 13.906 1 95.38 253 LEU A C 1
ATOM 2003 O O . LEU A 1 253 ? -5.344 41.281 14.078 1 95.38 253 LEU A O 1
ATOM 2007 N N . VAL A 1 254 ? -3.771 39.875 14.828 1 96.25 254 VAL A N 1
ATOM 2008 C CA . VAL A 1 254 ? -4.277 39.875 16.203 1 96.25 254 VAL A CA 1
ATOM 2009 C C . VAL A 1 254 ? -3.158 40.281 17.156 1 96.25 254 VAL A C 1
ATOM 2011 O O . VAL A 1 254 ? -2.486 39.406 17.719 1 96.25 254 VAL A O 1
ATOM 2014 N N . PRO A 1 255 ? -3.033 41.469 17.438 1 93.88 255 PRO A N 1
ATOM 2015 C CA . PRO A 1 255 ? -1.922 41.969 18.25 1 93.88 255 PRO A CA 1
ATOM 2016 C C . PRO A 1 255 ? -1.888 41.375 19.641 1 93.88 255 PRO A C 1
ATOM 2018 O O . PRO A 1 255 ? -0.819 41.25 20.25 1 93.88 255 PRO A O 1
ATOM 2021 N N . GLU A 1 256 ? -3.031 40.938 20.141 1 93.69 256 GLU A N 1
ATOM 2022 C CA . GLU A 1 256 ? -3.119 40.344 21.469 1 93.69 256 GLU A CA 1
ATOM 2023 C C . GLU A 1 256 ? -2.297 39.062 21.562 1 93.69 256 GLU A C 1
ATOM 2025 O O . GLU A 1 256 ? -2.029 38.562 22.656 1 93.69 256 GLU A O 1
ATOM 2030 N N . LEU A 1 257 ? -1.838 38.562 20.406 1 94.62 257 LEU A N 1
ATOM 2031 C CA . LEU A 1 257 ? -1.053 37.344 20.359 1 94.62 257 LEU A CA 1
ATOM 2032 C C . LEU A 1 257 ? 0.42 37.625 20.625 1 94.62 257 LEU A C 1
ATOM 2034 O O . LEU A 1 257 ? 1.226 36.688 20.75 1 94.62 257 LEU A O 1
ATOM 2038 N N . ASP A 1 258 ? 0.79 38.875 20.75 1 91.25 258 ASP A N 1
ATOM 2039 C CA . ASP A 1 258 ? 2.182 39.219 21.016 1 91.25 258 ASP A CA 1
ATOM 2040 C C . ASP A 1 258 ? 2.717 38.469 22.234 1 91.25 258 ASP A C 1
ATOM 2042 O O . ASP A 1 258 ? 2.086 38.469 23.297 1 91.25 258 ASP A O 1
ATOM 2046 N N . GLY A 1 259 ? 3.838 37.844 21.953 1 88.69 259 GLY A N 1
ATOM 2047 C CA . GLY A 1 259 ? 4.477 37.125 23.047 1 88.69 259 GLY A CA 1
ATOM 2048 C C . GLY A 1 259 ? 3.936 35.719 23.219 1 88.69 259 GLY A C 1
ATOM 2049 O O . GLY A 1 259 ? 4.508 34.906 23.969 1 88.69 259 GLY A O 1
ATOM 2050 N N . MET A 1 260 ? 2.916 35.344 22.516 1 91.81 260 MET A N 1
ATOM 2051 C CA . MET A 1 260 ? 2.277 34.031 22.672 1 91.81 260 MET A CA 1
ATOM 2052 C C . MET A 1 260 ? 2.473 33.188 21.422 1 91.81 260 MET A C 1
ATOM 2054 O O . MET A 1 260 ? 2.434 31.953 21.484 1 91.81 260 MET A O 1
ATOM 2058 N N . ASN A 1 261 ? 2.654 33.781 20.375 1 92.12 261 ASN A N 1
ATOM 2059 C CA . ASN A 1 261 ? 2.674 33.188 19.047 1 92.12 261 ASN A CA 1
ATOM 2060 C C . ASN A 1 261 ? 3.697 33.844 18.141 1 92.12 261 ASN A C 1
ATOM 2062 O O . ASN A 1 261 ? 3.668 35.062 17.953 1 92.12 261 ASN A O 1
ATOM 2066 N N . GLU A 1 262 ? 4.566 33.094 17.625 1 92.31 262 GLU A N 1
ATOM 2067 C CA . GLU A 1 262 ? 5.602 33.719 16.797 1 92.31 262 GLU A CA 1
ATOM 2068 C C . GLU A 1 262 ? 5.965 32.844 15.609 1 92.31 262 GLU A C 1
ATOM 2070 O O . GLU A 1 262 ? 5.871 31.609 15.68 1 92.31 262 GLU A O 1
ATOM 2075 N N . ALA A 1 263 ? 6.43 33.5 14.539 1 96.06 263 ALA A N 1
ATOM 2076 C CA . ALA A 1 263 ? 6.941 32.812 13.367 1 96.06 263 ALA A CA 1
ATOM 2077 C C . ALA A 1 263 ? 8.375 32.344 13.594 1 96.06 263 ALA A C 1
ATOM 2079 O O . ALA A 1 263 ? 9.219 33.094 14.062 1 96.06 263 ALA A O 1
ATOM 2080 N N . ALA A 1 264 ? 8.633 31.109 13.328 1 95.19 264 ALA A N 1
ATOM 2081 C CA . ALA A 1 264 ? 9.984 30.547 13.344 1 95.19 264 ALA A CA 1
ATOM 2082 C C . ALA A 1 264 ? 10.227 29.672 12.117 1 95.19 264 ALA A C 1
ATOM 2084 O O . ALA A 1 264 ? 9.328 28.938 11.688 1 95.19 264 ALA A O 1
ATOM 2085 N N . SER A 1 265 ? 11.383 29.781 11.609 1 94.5 265 SER A N 1
ATOM 2086 C CA . SER A 1 265 ? 11.625 29.188 10.297 1 94.5 265 SER A CA 1
ATOM 2087 C C . SER A 1 265 ? 12.141 27.75 10.422 1 94.5 265 SER A C 1
ATOM 2089 O O . SER A 1 265 ? 12.789 27.406 11.422 1 94.5 265 SER A O 1
ATOM 2091 N N . GLY A 1 266 ? 11.758 26.922 9.523 1 93.19 266 GLY A N 1
ATOM 2092 C CA . GLY A 1 266 ? 12.375 25.641 9.25 1 93.19 266 GLY A CA 1
ATOM 2093 C C . GLY A 1 266 ? 13.125 25.594 7.934 1 93.19 266 GLY A C 1
ATOM 2094 O O . GLY A 1 266 ? 13.008 26.516 7.121 1 93.19 266 GLY A O 1
ATOM 2095 N N . ASN A 1 267 ? 14.023 24.609 7.77 1 95.31 267 ASN A N 1
ATOM 2096 C CA . ASN A 1 267 ? 14.891 24.484 6.602 1 95.31 267 ASN A CA 1
ATOM 2097 C C . ASN A 1 267 ? 14.484 23.312 5.723 1 95.31 267 ASN A C 1
ATOM 2099 O O . ASN A 1 267 ? 14.469 22.172 6.176 1 95.31 267 ASN A O 1
ATOM 2103 N N . ILE A 1 268 ? 14.188 23.609 4.48 1 96.06 268 ILE A N 1
ATOM 2104 C CA . ILE A 1 268 ? 13.766 22.562 3.559 1 96.06 268 ILE A CA 1
ATOM 2105 C C . ILE A 1 268 ? 14.641 22.594 2.309 1 96.06 268 ILE A C 1
ATOM 2107 O O . ILE A 1 268 ? 15.008 23.672 1.824 1 96.06 268 ILE A O 1
ATOM 2111 N N . ILE A 1 269 ? 15.016 21.469 1.854 1 97.06 269 ILE A N 1
ATOM 2112 C CA . ILE A 1 269 ? 15.656 21.266 0.558 1 97.06 269 ILE A CA 1
ATOM 2113 C C . ILE A 1 269 ? 14.797 20.344 -0.307 1 97.06 269 ILE A C 1
ATOM 2115 O O . ILE A 1 269 ? 14.383 19.281 0.144 1 97.06 269 ILE A O 1
ATOM 2119 N N . ILE A 1 270 ? 14.484 20.781 -1.54 1 97.31 270 ILE A N 1
ATOM 2120 C CA . ILE A 1 270 ? 13.742 19.922 -2.459 1 97.31 270 ILE A CA 1
ATOM 2121 C C . ILE A 1 270 ? 14.562 19.703 -3.73 1 97.31 270 ILE A C 1
ATOM 2123 O O . ILE A 1 270 ? 15.359 20.562 -4.117 1 97.31 270 ILE A O 1
ATOM 2127 N N . PHE A 1 271 ? 14.375 18.578 -4.309 1 97.69 271 PHE A N 1
ATOM 2128 C CA . PHE A 1 271 ? 15.008 18.266 -5.582 1 97.69 271 PHE A CA 1
ATOM 2129 C C . PHE A 1 271 ? 14.18 17.234 -6.355 1 97.69 271 PHE A C 1
ATOM 2131 O O . PHE A 1 271 ? 13.398 16.5 -5.766 1 97.69 271 PHE A O 1
ATOM 2138 N N . LYS A 1 272 ? 14.328 17.281 -7.645 1 97.56 272 LYS A N 1
ATOM 2139 C CA . LYS A 1 272 ? 13.57 16.375 -8.508 1 97.56 272 LYS A CA 1
ATOM 2140 C C . LYS A 1 272 ? 14.461 15.289 -9.102 1 97.56 272 LYS A C 1
ATOM 2142 O O . LYS A 1 272 ? 15.555 15.578 -9.578 1 97.56 272 LYS A O 1
ATOM 2147 N N . ILE A 1 273 ? 14.055 14.078 -8.945 1 97.69 273 ILE A N 1
ATOM 2148 C CA . ILE A 1 273 ? 14.703 13 -9.68 1 97.69 273 ILE A CA 1
ATOM 2149 C C . ILE A 1 273 ? 14.188 12.969 -11.117 1 97.69 273 ILE A C 1
ATOM 2151 O O . ILE A 1 273 ? 12.984 12.828 -11.344 1 97.69 273 ILE A O 1
ATOM 2155 N N . PRO A 1 274 ? 15.047 13.133 -12.055 1 95.75 274 PRO A N 1
ATOM 2156 C CA . PRO A 1 274 ? 14.609 13.164 -13.453 1 95.75 274 PRO A CA 1
ATOM 2157 C C . PRO A 1 274 ? 13.875 11.891 -13.875 1 95.75 274 PRO A C 1
ATOM 2159 O O . PRO A 1 274 ? 14.156 10.812 -13.352 1 95.75 274 PRO A O 1
ATOM 2162 N N . GLU A 1 275 ? 13.039 12.016 -14.859 1 92.38 275 GLU A N 1
ATOM 2163 C CA . GLU A 1 275 ? 12.195 10.914 -15.32 1 92.38 275 GLU A CA 1
ATOM 2164 C C . GLU A 1 275 ? 13.039 9.797 -15.93 1 92.38 275 GLU A C 1
ATOM 2166 O O . GLU A 1 275 ? 12.664 8.625 -15.867 1 92.38 275 GLU A O 1
ATOM 2171 N N . ASP A 1 276 ? 14.141 10.188 -16.5 1 93.19 276 ASP A N 1
ATOM 2172 C CA . ASP A 1 276 ? 14.953 9.203 -17.203 1 93.19 276 ASP A CA 1
ATOM 2173 C C . ASP A 1 276 ? 15.852 8.438 -16.234 1 93.19 276 ASP A C 1
ATOM 2175 O O . ASP A 1 276 ? 16.578 7.523 -16.641 1 93.19 276 ASP A O 1
ATOM 2179 N N . ARG A 1 277 ? 15.836 8.82 -14.945 1 95.38 277 ARG A N 1
ATOM 2180 C CA . ARG A 1 277 ? 16.609 8.109 -13.938 1 95.38 277 ARG A CA 1
ATOM 2181 C C . ARG A 1 277 ? 15.766 7.062 -13.227 1 95.38 277 ARG A C 1
ATOM 2183 O O . ARG A 1 277 ? 15.562 7.137 -12.016 1 95.38 277 ARG A O 1
ATOM 2190 N N . ALA A 1 278 ? 15.414 6.043 -13.977 1 94.06 278 ALA A N 1
ATOM 2191 C CA . ALA A 1 278 ? 14.57 4.957 -13.477 1 94.06 278 ALA A CA 1
ATOM 2192 C C . ALA A 1 278 ? 15.242 4.246 -12.305 1 94.06 278 ALA A C 1
ATOM 2194 O O . ALA A 1 278 ? 14.57 3.787 -11.375 1 94.06 278 ALA A O 1
ATOM 2195 N N . ASP A 1 279 ? 16.516 4.199 -12.297 1 95.31 279 ASP A N 1
ATOM 2196 C CA . ASP A 1 279 ? 17.281 3.549 -11.227 1 95.31 279 ASP A CA 1
ATOM 2197 C C . ASP A 1 279 ? 17.062 4.262 -9.891 1 95.31 279 ASP A C 1
ATOM 2199 O O . ASP A 1 279 ? 16.797 3.621 -8.875 1 95.31 279 ASP A O 1
ATOM 2203 N N . LEU A 1 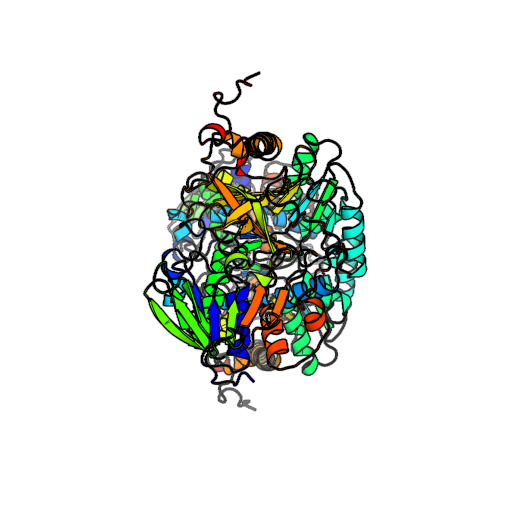280 ? 17.156 5.605 -9.891 1 97.56 280 LEU A N 1
ATOM 2204 C CA . LEU A 1 280 ? 16.969 6.379 -8.664 1 97.56 280 LEU A CA 1
ATOM 2205 C C . LEU A 1 280 ? 15.492 6.371 -8.25 1 97.56 280 LEU A C 1
ATOM 2207 O O . LEU A 1 280 ? 15.188 6.281 -7.055 1 97.56 280 LEU A O 1
ATOM 2211 N N . ARG A 1 281 ? 14.656 6.473 -9.258 1 97.06 281 ARG A N 1
ATOM 2212 C CA . ARG A 1 281 ? 13.234 6.469 -8.945 1 97.06 281 ARG A CA 1
ATOM 2213 C C . ARG A 1 281 ? 12.812 5.145 -8.32 1 97.06 281 ARG A C 1
ATOM 2215 O O . ARG A 1 281 ? 12.016 5.121 -7.379 1 97.06 281 ARG A O 1
ATOM 2222 N N . ALA A 1 282 ? 13.32 4.039 -8.789 1 96.69 282 ALA A N 1
ATOM 2223 C CA . ALA A 1 282 ? 13.023 2.719 -8.234 1 96.69 282 ALA A CA 1
ATOM 2224 C C . ALA A 1 282 ? 13.57 2.582 -6.82 1 96.69 282 ALA A C 1
ATOM 2226 O O . ALA A 1 282 ? 12.977 1.902 -5.98 1 96.69 282 ALA A O 1
ATOM 2227 N N . LYS A 1 283 ? 14.633 3.236 -6.551 1 97.44 283 LYS A N 1
ATOM 2228 C CA . LYS A 1 283 ? 15.32 3.092 -5.273 1 97.44 283 LYS A CA 1
ATOM 2229 C C . LYS A 1 283 ? 14.68 3.961 -4.195 1 97.44 283 LYS A C 1
ATOM 2231 O O . LYS A 1 283 ? 14.648 3.584 -3.023 1 97.44 283 LYS A O 1
ATOM 2236 N N . TYR A 1 284 ? 14.078 5.145 -4.602 1 98.31 284 TYR A N 1
ATOM 2237 C CA . TYR A 1 284 ? 13.742 6.129 -3.582 1 98.31 284 TYR A CA 1
ATOM 2238 C C . TYR A 1 284 ? 12.234 6.352 -3.512 1 98.31 284 TYR A C 1
ATOM 2240 O O . TYR A 1 284 ? 11.766 7.242 -2.797 1 98.31 284 TYR A O 1
ATOM 2248 N N . ASN A 1 285 ? 11.453 5.555 -4.254 1 97.94 285 ASN A N 1
ATOM 2249 C CA . ASN A 1 285 ? 10.008 5.68 -4.078 1 97.94 285 ASN A CA 1
ATOM 2250 C C . ASN A 1 285 ? 9.555 5.145 -2.725 1 97.94 285 ASN A C 1
ATOM 2252 O O . ASN A 1 285 ? 10.281 4.391 -2.076 1 97.94 285 ASN A O 1
ATOM 2256 N N . SER A 1 286 ? 8.375 5.461 -2.322 1 97.62 286 SER A N 1
ATOM 2257 C CA . SER A 1 286 ? 7.914 5.25 -0.954 1 97.62 286 SER A CA 1
ATOM 2258 C C . SER A 1 286 ? 7.613 3.777 -0.693 1 97.62 286 SER A C 1
ATOM 2260 O O . SER A 1 286 ? 7.48 3.359 0.459 1 97.62 286 SER A O 1
ATOM 2262 N N . LYS A 1 287 ? 7.484 2.965 -1.719 1 95.94 287 LYS A N 1
ATOM 2263 C CA . LYS A 1 287 ? 7.199 1.544 -1.54 1 95.94 287 LYS A CA 1
ATOM 2264 C C . LYS A 1 287 ? 8.43 0.798 -1.027 1 95.94 287 LYS A C 1
ATOM 2266 O O . LYS A 1 287 ? 8.297 -0.231 -0.36 1 95.94 287 LYS A O 1
ATOM 2271 N N . VAL A 1 288 ? 9.641 1.341 -1.306 1 96.75 288 VAL A N 1
ATOM 2272 C CA . VAL A 1 288 ? 10.828 0.575 -0.941 1 96.75 288 VAL A CA 1
ATOM 2273 C C . VAL A 1 288 ? 11.742 1.421 -0.052 1 96.75 288 VAL A C 1
ATOM 2275 O O . VAL A 1 288 ? 12.664 0.899 0.58 1 96.75 288 VAL A O 1
ATOM 2278 N N . PHE A 1 289 ? 11.547 2.711 -0.036 1 98.38 289 PHE A N 1
ATOM 2279 C CA . PHE A 1 289 ? 12.336 3.645 0.761 1 98.38 289 PHE A CA 1
ATOM 2280 C C . PHE A 1 289 ? 11.469 4.332 1.809 1 98.38 289 PHE A C 1
ATOM 2282 O O . PHE A 1 289 ? 10.422 4.891 1.482 1 98.38 289 PHE A O 1
ATOM 2289 N N . PRO A 1 290 ? 11.82 4.293 3.115 1 98.19 290 PRO A N 1
ATOM 2290 C CA . PRO A 1 290 ? 11.062 4.941 4.184 1 98.19 290 PRO A CA 1
ATOM 2291 C C . PRO A 1 290 ? 11.43 6.414 4.355 1 98.19 290 PRO A C 1
ATOM 2293 O O . PRO A 1 290 ? 12.289 6.93 3.635 1 98.19 290 PRO A O 1
ATOM 2296 N N . MET A 1 291 ? 10.727 7.141 5.164 1 98.25 291 MET A N 1
ATOM 2297 C CA . MET A 1 291 ? 11.297 8.375 5.695 1 98.25 291 MET A CA 1
ATOM 2298 C C . MET A 1 291 ? 12.484 8.086 6.602 1 98.25 291 MET A C 1
ATOM 2300 O O . MET A 1 291 ? 12.422 7.203 7.457 1 98.25 291 MET A O 1
ATOM 2304 N N . VAL A 1 292 ? 13.555 8.797 6.43 1 98.31 292 VAL A N 1
ATOM 2305 C CA . VAL A 1 292 ? 14.758 8.539 7.207 1 98.31 292 VAL A CA 1
ATOM 2306 C C . VAL A 1 292 ? 15.078 9.742 8.086 1 98.31 292 VAL A C 1
ATOM 2308 O O . VAL A 1 292 ? 15.102 10.883 7.613 1 98.31 292 VAL A O 1
ATOM 2311 N N . GLY A 1 293 ? 15.203 9.492 9.32 1 96.94 293 GLY A N 1
ATOM 2312 C CA . GLY A 1 293 ? 15.695 10.484 10.258 1 96.94 293 GLY A CA 1
ATOM 2313 C C . GLY A 1 293 ? 17.062 10.148 10.82 1 96.94 293 GLY A C 1
ATOM 2314 O O . GLY A 1 293 ? 17.344 8.984 11.125 1 96.94 293 GLY A O 1
ATOM 2315 N N . TRP A 1 294 ? 17.938 11.094 10.875 1 97.06 294 TRP A N 1
ATOM 2316 C CA . TRP A 1 294 ? 19.25 10.961 11.477 1 97.06 294 TRP A CA 1
ATOM 2317 C C . TRP A 1 294 ? 19.438 11.953 12.617 1 97.06 294 TRP A C 1
ATOM 2319 O O . TRP A 1 294 ? 19.422 13.172 12.406 1 97.06 294 TRP A O 1
ATOM 2329 N N . LYS A 1 295 ? 19.594 11.477 13.852 1 95.5 295 LYS A N 1
ATOM 2330 C CA . LYS A 1 295 ? 19.781 12.297 15.047 1 95.5 295 LYS A CA 1
ATOM 2331 C C . LYS A 1 295 ? 18.656 13.32 15.195 1 95.5 295 LYS A C 1
ATOM 2333 O O . LYS A 1 295 ? 18.922 14.516 15.32 1 95.5 295 LYS A O 1
ATOM 2338 N N . THR A 1 296 ? 17.422 12.797 15.227 1 92.31 296 THR A N 1
ATOM 2339 C CA . THR A 1 296 ? 16.266 13.672 15.148 1 92.31 296 THR A CA 1
ATOM 2340 C C . THR A 1 296 ? 15.68 13.93 16.531 1 92.31 296 THR A C 1
ATOM 2342 O O . THR A 1 296 ? 14.75 14.727 16.688 1 92.31 296 THR A O 1
ATOM 2345 N N . GLY A 1 297 ? 16.172 13.312 17.547 1 86.69 297 GLY A N 1
ATOM 2346 C CA . GLY A 1 297 ? 15.734 13.625 18.891 1 86.69 297 GLY A CA 1
ATOM 2347 C C . GLY A 1 297 ? 16.078 15.039 19.312 1 86.69 297 GLY A C 1
ATOM 2348 O O . GLY A 1 297 ? 17.078 15.602 18.875 1 86.69 297 GLY A O 1
ATOM 2349 N N . HIS A 1 298 ? 15.312 15.594 20.203 1 82.94 298 HIS A N 1
ATOM 2350 C CA . HIS A 1 298 ? 15.492 16.969 20.656 1 82.94 298 HIS A CA 1
ATOM 2351 C C . HIS A 1 298 ? 16.875 17.172 21.25 1 82.94 298 HIS A C 1
ATOM 2353 O O . HIS A 1 298 ? 17.453 18.266 21.125 1 82.94 298 HIS A O 1
ATOM 2359 N N . SER A 1 299 ? 17.422 16.141 21.844 1 85.81 299 SER A N 1
ATOM 2360 C CA . SER A 1 299 ? 18.734 16.234 22.453 1 85.81 299 SER A CA 1
ATOM 2361 C C . SER A 1 299 ? 19.844 16.109 21.406 1 85.81 299 SER A C 1
ATOM 2363 O O . SER A 1 299 ? 21 16.406 21.688 1 85.81 299 SER A O 1
ATOM 2365 N N . ARG A 1 300 ? 19.5 15.742 20.234 1 89.19 300 ARG A N 1
ATOM 2366 C CA . ARG A 1 300 ? 20.5 15.383 19.25 1 89.19 300 ARG A CA 1
ATOM 2367 C C . ARG A 1 300 ? 20.438 16.312 18.047 1 89.19 300 ARG A C 1
ATOM 2369 O O . ARG A 1 300 ? 21.453 16.562 17.375 1 89.19 300 ARG A O 1
ATOM 2376 N N . GLU A 1 301 ? 19.297 16.844 17.797 1 88.12 301 GLU A N 1
ATOM 2377 C CA . GLU A 1 301 ? 19.016 17.516 16.531 1 88.12 301 GLU A CA 1
ATOM 2378 C C . GLU A 1 301 ? 19.875 18.766 16.375 1 88.12 301 GLU A C 1
ATOM 2380 O O . GLU A 1 301 ? 20.172 19.172 15.25 1 88.12 301 GLU A O 1
ATOM 2385 N N . LYS A 1 302 ? 20.375 19.344 17.406 1 85.19 302 LYS A N 1
ATOM 2386 C CA . LYS A 1 302 ? 21.125 20.594 17.328 1 85.19 302 LYS A CA 1
ATOM 2387 C C . LYS A 1 302 ? 22.625 20.328 17.219 1 85.19 302 LYS A C 1
ATOM 2389 O O . LYS A 1 302 ? 23.422 21.25 17.031 1 85.19 302 LYS A O 1
ATOM 2394 N N . GLU A 1 303 ? 22.984 19.062 17.312 1 87.69 303 GLU A N 1
ATOM 2395 C CA . GLU A 1 303 ? 24.375 18.703 17.109 1 87.69 303 GLU A CA 1
ATOM 2396 C C . GLU A 1 303 ? 24.781 18.875 15.641 1 87.69 303 GLU A C 1
ATOM 2398 O O . GLU A 1 303 ? 23.922 18.969 14.766 1 87.69 303 GLU A O 1
ATOM 2403 N N . TYR A 1 304 ? 26.109 18.938 15.555 1 85.81 304 TYR A N 1
ATOM 2404 C CA . TYR A 1 304 ? 26.609 18.938 14.188 1 85.81 304 TYR A CA 1
ATOM 2405 C C . TYR A 1 304 ? 26.172 17.672 13.453 1 85.81 304 TYR A C 1
ATOM 2407 O O . TYR A 1 304 ? 26.203 16.578 14.008 1 85.81 304 TYR A O 1
ATOM 2415 N N . MET A 1 305 ? 25.656 17.875 12.273 1 89.81 305 MET A N 1
ATOM 2416 C CA . MET A 1 305 ? 25.172 16.797 11.414 1 89.81 305 MET A CA 1
ATOM 2417 C C . MET A 1 305 ? 23.969 16.094 12.031 1 89.81 305 MET A C 1
ATOM 2419 O O . MET A 1 305 ? 23.797 14.891 11.875 1 89.81 305 MET A O 1
ATOM 2423 N N . GLY A 1 306 ? 23.297 16.781 12.859 1 94.06 306 GLY A N 1
ATOM 2424 C CA . GLY A 1 306 ? 22.047 16.266 13.375 1 94.06 306 GLY A CA 1
ATOM 2425 C C . GLY A 1 306 ? 20.828 16.922 12.75 1 94.06 306 GLY A C 1
ATOM 2426 O O . GLY A 1 306 ? 20.953 17.906 12.016 1 94.06 306 GLY A O 1
ATOM 2427 N N . GLY A 1 307 ? 19.641 16.297 12.938 1 95.69 307 GLY A N 1
ATOM 2428 C CA . GLY A 1 307 ? 18.375 16.938 12.602 1 95.69 307 GLY A CA 1
ATOM 2429 C C . GLY A 1 307 ? 17.938 16.688 11.18 1 95.69 307 GLY A C 1
ATOM 2430 O O . GLY A 1 307 ? 17.172 17.469 10.609 1 95.69 307 GLY A O 1
ATOM 2431 N N . MET A 1 308 ? 18.375 15.57 10.547 1 97.12 308 MET A N 1
ATOM 2432 C CA . MET A 1 308 ? 18.031 15.312 9.148 1 97.12 308 MET A CA 1
ATOM 2433 C C . MET A 1 308 ? 16.766 14.477 9.047 1 97.12 308 MET A C 1
ATOM 2435 O O . MET A 1 308 ? 16.625 13.461 9.727 1 97.12 308 MET A O 1
ATOM 2439 N N . PHE A 1 309 ? 15.859 14.883 8.234 1 97.25 309 PHE A N 1
ATOM 2440 C CA . PHE A 1 309 ? 14.758 14.07 7.73 1 97.25 309 PHE A CA 1
ATOM 2441 C C . PHE A 1 309 ? 14.789 13.992 6.207 1 97.25 309 PHE A C 1
ATOM 2443 O O . PHE A 1 309 ? 14.836 15.016 5.527 1 97.25 309 PHE A O 1
ATOM 2450 N N . MET A 1 310 ? 14.867 12.859 5.684 1 98.5 310 MET A N 1
ATOM 2451 C CA . MET A 1 310 ? 14.781 12.633 4.242 1 98.5 310 MET A CA 1
ATOM 2452 C C . MET A 1 310 ? 13.492 11.898 3.885 1 98.5 310 MET A C 1
ATOM 2454 O O . MET A 1 310 ? 13.234 10.812 4.402 1 98.5 310 MET A O 1
ATOM 2458 N N . PHE A 1 311 ? 12.688 12.492 3.041 1 98.69 311 PHE A N 1
ATOM 2459 C CA . PHE A 1 311 ? 11.43 11.906 2.602 1 98.69 311 PHE A CA 1
ATOM 2460 C C . PHE A 1 311 ? 11.625 11.086 1.335 1 98.69 311 PHE A C 1
ATOM 2462 O O . PHE A 1 311 ? 12.531 11.367 0.541 1 98.69 311 PHE A O 1
ATOM 2469 N N . PRO A 1 312 ? 10.805 10.031 1.148 1 98.62 312 PRO A N 1
ATOM 2470 C CA . PRO A 1 312 ? 10.859 9.328 -0.134 1 98.62 312 PRO A CA 1
ATOM 2471 C C . PRO A 1 312 ? 10.336 10.172 -1.294 1 98.62 312 PRO A C 1
ATOM 2473 O O . PRO A 1 312 ? 9.75 11.234 -1.074 1 98.62 312 PRO A O 1
ATOM 2476 N N . MET A 1 313 ? 10.625 9.727 -2.455 1 98.31 313 MET A N 1
ATOM 2477 C CA . MET A 1 313 ? 10.195 10.438 -3.658 1 98.31 313 MET A CA 1
ATOM 2478 C C . MET A 1 313 ? 8.68 10.477 -3.754 1 98.31 313 MET A C 1
ATOM 2480 O O . MET A 1 313 ? 8.016 9.453 -3.629 1 98.31 313 MET A O 1
ATOM 2484 N N . MET A 1 314 ? 8.18 11.664 -3.85 1 97.56 314 MET A N 1
ATOM 2485 C CA . MET A 1 314 ? 6.754 11.852 -4.086 1 97.56 314 MET A CA 1
ATOM 2486 C C . MET A 1 314 ? 6.387 11.484 -5.52 1 97.56 314 MET A C 1
ATOM 2488 O O . MET A 1 314 ? 6.969 12.008 -6.469 1 97.56 314 MET A O 1
ATOM 2492 N N . GLU A 1 315 ? 5.434 10.562 -5.664 1 94.81 315 GLU A N 1
ATOM 2493 C CA . GLU A 1 315 ? 4.977 10.164 -6.992 1 94.81 315 GLU A CA 1
ATOM 2494 C C . GLU A 1 315 ? 3.613 10.773 -7.312 1 94.81 315 GLU A C 1
ATOM 2496 O O . GLU A 1 315 ? 2.789 10.969 -6.418 1 94.81 315 GLU A O 1
ATOM 2501 N N . PRO A 1 316 ? 3.357 11.148 -8.594 1 93.5 316 PRO A N 1
ATOM 2502 C CA . PRO A 1 316 ? 4.238 10.906 -9.734 1 93.5 316 PRO A CA 1
ATOM 2503 C C . PRO A 1 316 ? 5.195 12.062 -10.008 1 93.5 316 PRO A C 1
ATOM 2505 O O . PRO A 1 316 ? 5.992 12.008 -10.945 1 93.5 316 PRO A O 1
ATOM 2508 N N . GLU A 1 317 ? 5.254 13.125 -9.195 1 94.19 317 GLU A N 1
ATOM 2509 C CA . GLU A 1 317 ? 5.953 14.367 -9.492 1 94.19 317 GLU A CA 1
ATOM 2510 C C . GLU A 1 317 ? 7.465 14.156 -9.547 1 94.19 317 GLU A C 1
ATOM 2512 O O . GLU A 1 317 ? 8.172 14.859 -10.266 1 94.19 317 GLU A O 1
ATOM 2517 N N . GLY A 1 318 ? 7.953 13.219 -8.719 1 96.94 318 GLY A N 1
ATOM 2518 C CA . GLY A 1 318 ? 9.367 12.898 -8.75 1 96.94 318 GLY A CA 1
ATOM 2519 C C . GLY A 1 318 ? 10.195 13.742 -7.797 1 96.94 318 GLY A C 1
ATOM 2520 O O . GLY A 1 318 ? 11.43 13.695 -7.828 1 96.94 318 GLY A O 1
ATOM 2521 N N . TYR A 1 319 ? 9.539 14.461 -6.871 1 97.94 319 TYR A N 1
ATOM 2522 C CA . TYR A 1 319 ? 10.258 15.336 -5.953 1 97.94 319 TYR A CA 1
ATOM 2523 C C . TYR A 1 319 ? 10.602 14.609 -4.656 1 97.94 319 TYR A C 1
ATOM 2525 O O . TYR A 1 319 ? 9.805 13.82 -4.152 1 97.94 319 TYR A O 1
ATOM 2533 N N . MET A 1 320 ? 11.773 14.867 -4.16 1 98.31 320 MET A N 1
ATOM 2534 C CA . MET A 1 320 ? 12.172 14.508 -2.801 1 98.31 320 MET A CA 1
ATOM 2535 C C . MET A 1 320 ? 12.406 15.758 -1.956 1 98.31 320 MET A C 1
ATOM 2537 O O . MET A 1 320 ? 12.664 16.828 -2.492 1 98.31 320 MET A O 1
ATOM 2541 N N . LYS A 1 321 ? 12.32 15.539 -0.674 1 98.19 321 LYS A N 1
ATOM 2542 C CA . LYS A 1 321 ? 12.445 16.656 0.267 1 98.19 321 LYS A CA 1
ATOM 2543 C C . LYS A 1 321 ? 13.281 16.25 1.478 1 98.19 321 LYS A C 1
ATOM 2545 O O . LYS A 1 321 ? 13.156 15.133 1.988 1 98.19 321 LYS A O 1
ATOM 2550 N N . MET A 1 322 ? 14.125 17.156 1.921 1 97.62 322 MET A N 1
ATOM 2551 C CA . MET A 1 322 ? 14.867 17.047 3.172 1 97.62 322 MET A CA 1
ATOM 2552 C C . MET A 1 322 ? 14.5 18.172 4.125 1 97.62 322 MET A C 1
ATOM 2554 O O . MET A 1 322 ? 14.336 19.312 3.699 1 97.62 322 MET A O 1
ATOM 2558 N N . ILE A 1 323 ? 14.289 17.828 5.328 1 96.38 323 ILE A N 1
ATOM 2559 C CA . ILE A 1 323 ? 14.133 18.828 6.387 1 96.38 323 ILE A CA 1
ATOM 2560 C C . ILE A 1 323 ? 15.367 18.828 7.285 1 96.38 323 ILE A C 1
ATOM 2562 O O . ILE A 1 323 ? 15.906 17.766 7.605 1 96.38 323 ILE A O 1
ATOM 2566 N N . VAL A 1 324 ? 15.836 19.984 7.594 1 94.62 324 VAL A N 1
ATOM 2567 C CA . VAL A 1 324 ? 16.922 20.156 8.555 1 94.62 324 VAL A CA 1
ATOM 2568 C C . VAL A 1 324 ? 16.391 20.812 9.828 1 94.62 324 VAL A C 1
ATOM 2570 O O . VAL A 1 324 ? 16.172 22.031 9.852 1 94.62 324 VAL A O 1
ATOM 2573 N N . ARG A 1 325 ? 16.219 19.984 10.797 1 91.81 325 ARG A N 1
ATOM 2574 C CA . ARG A 1 325 ? 15.68 20.484 12.055 1 91.81 325 ARG A CA 1
ATOM 2575 C C . ARG A 1 325 ? 16.781 20.891 13.016 1 91.81 325 ARG A C 1
ATOM 2577 O O . ARG A 1 325 ? 17.219 20.094 13.852 1 91.81 325 ARG A O 1
ATOM 2584 N N . GLN A 1 326 ? 17.203 22.016 12.977 1 89.5 326 GLN A N 1
ATOM 2585 C CA . GLN A 1 326 ? 18.203 22.609 13.867 1 89.5 326 GLN A CA 1
ATOM 2586 C C . GLN A 1 326 ? 17.719 23.953 14.406 1 89.5 326 GLN A C 1
ATOM 2588 O O . GLN A 1 326 ? 16.641 24.047 14.977 1 89.5 326 GLN A O 1
ATOM 2593 N N . THR A 1 327 ? 18.516 24.922 14.141 1 87.06 327 THR A N 1
ATOM 2594 C CA . THR A 1 327 ? 18.125 26.219 14.68 1 87.06 327 THR A CA 1
ATOM 2595 C C . THR A 1 327 ? 16.938 26.797 13.922 1 87.06 327 THR A C 1
ATOM 2597 O O . THR A 1 327 ? 16.938 26.828 12.695 1 87.06 327 THR A O 1
ATOM 2600 N N . LYS A 1 328 ? 15.883 27.156 14.703 1 91.38 328 LYS A N 1
ATOM 2601 C CA . LYS A 1 328 ? 14.773 27.906 14.141 1 91.38 328 LYS A CA 1
ATOM 2602 C C . LYS A 1 328 ? 15.055 29.406 14.18 1 91.38 328 LYS A C 1
ATOM 2604 O O . LYS A 1 328 ? 15.148 30 15.258 1 91.38 328 LYS A O 1
ATOM 2609 N N . TYR A 1 329 ? 15.156 29.984 13.047 1 93.75 329 TYR A N 1
ATOM 2610 C CA . TYR A 1 329 ? 15.406 31.406 12.969 1 93.75 329 TYR A CA 1
ATOM 2611 C C . TYR A 1 329 ? 14.094 32.188 12.977 1 93.75 329 TYR A C 1
ATOM 2613 O O . TYR A 1 329 ? 13.031 31.641 12.672 1 93.75 329 TYR A O 1
ATOM 2621 N N . THR A 1 330 ? 14.18 33.406 13.445 1 95.5 330 THR A N 1
ATOM 2622 C CA . THR A 1 330 ? 13.039 34.344 13.422 1 95.5 330 THR A CA 1
ATOM 2623 C C . THR A 1 330 ? 13.328 35.531 12.539 1 95.5 330 THR A C 1
ATOM 2625 O O . THR A 1 330 ? 14.445 35.719 12.062 1 95.5 330 THR A O 1
ATOM 2628 N N . ASN A 1 331 ? 12.312 36.281 12.18 1 95.31 331 ASN A N 1
ATOM 2629 C CA . ASN A 1 331 ? 12.406 37.531 11.445 1 95.31 331 ASN A CA 1
ATOM 2630 C C . ASN A 1 331 ? 11.688 38.656 12.18 1 95.31 331 ASN A C 1
ATOM 2632 O O . ASN A 1 331 ? 10.633 39.125 11.727 1 95.31 331 ASN A O 1
ATOM 2636 N N . PRO A 1 332 ? 12.305 39.094 13.266 1 95 332 PRO A N 1
ATOM 2637 C CA . PRO A 1 332 ? 11.672 40.188 14.016 1 95 332 PRO A CA 1
ATOM 2638 C C . PRO A 1 332 ? 11.656 41.5 13.242 1 95 332 PRO A C 1
ATOM 2640 O O . PRO A 1 332 ? 12.703 41.969 12.781 1 95 332 PRO A O 1
ATOM 2643 N N . VAL A 1 333 ? 10.523 42.031 13.102 1 93.25 333 VAL A N 1
ATOM 2644 C CA . VAL A 1 333 ? 10.32 43.312 12.391 1 93.25 333 VAL A CA 1
ATOM 2645 C C . VAL A 1 333 ? 9.609 44.312 13.305 1 93.25 333 VAL A C 1
ATOM 2647 O O . VAL A 1 333 ? 8.625 43.938 13.969 1 93.25 333 VAL A O 1
ATOM 2650 N N . LYS A 1 334 ? 10.117 45.469 13.336 1 93.94 334 LYS A N 1
ATOM 2651 C CA . LYS A 1 334 ? 9.438 46.531 14.055 1 93.94 334 LYS A CA 1
ATOM 2652 C C . LYS A 1 334 ? 8.336 47.156 13.203 1 93.94 334 LYS A C 1
ATOM 2654 O O . LYS A 1 334 ? 8.609 47.719 12.148 1 93.94 334 LYS A O 1
ATOM 2659 N N . LEU A 1 335 ? 7.176 47.125 13.672 1 93.12 335 LEU A N 1
ATOM 2660 C CA . LEU A 1 335 ? 6.027 47.656 12.961 1 93.12 335 LEU A CA 1
ATOM 2661 C C . LEU A 1 335 ? 5.879 49.156 13.234 1 93.12 335 LEU A C 1
ATOM 2663 O O . LEU A 1 335 ? 6.551 49.719 14.117 1 93.12 335 LEU A O 1
ATOM 2667 N N . GLU A 1 336 ? 5.012 49.844 12.539 1 91.69 336 GLU A N 1
ATOM 2668 C CA . GLU A 1 336 ? 4.801 51.281 12.664 1 91.69 336 GLU A CA 1
ATOM 2669 C C . GLU A 1 336 ? 4.297 51.656 14.055 1 91.69 336 GLU A C 1
ATOM 2671 O O . GLU A 1 336 ? 4.641 52.688 14.586 1 91.69 336 GLU A O 1
ATOM 2676 N N . ASN A 1 337 ? 3.607 50.812 14.586 1 91.56 337 ASN A N 1
ATOM 2677 C CA . ASN A 1 337 ? 3.027 51.094 15.898 1 91.56 337 ASN A CA 1
ATOM 2678 C C . ASN A 1 337 ? 3.982 50.719 17.031 1 91.56 337 ASN A C 1
ATOM 2680 O O . ASN A 1 337 ? 3.59 50.719 18.203 1 91.56 337 ASN A O 1
ATOM 2684 N N . GLY A 1 338 ? 5.16 50.281 16.609 1 91.5 338 GLY A N 1
ATOM 2685 C CA . GLY A 1 338 ? 6.203 50.062 17.594 1 91.5 338 GLY A CA 1
ATOM 2686 C C . GLY A 1 338 ? 6.312 48.594 18.016 1 91.5 338 GLY A C 1
ATOM 2687 O O . GLY A 1 338 ? 7.309 48.188 18.625 1 91.5 338 GLY A O 1
ATOM 2688 N N . ARG A 1 339 ? 5.324 47.781 17.672 1 91.62 339 ARG A N 1
ATOM 2689 C CA . ARG A 1 339 ? 5.371 46.375 18 1 91.62 339 ARG A CA 1
ATOM 2690 C C . ARG A 1 339 ? 6.473 45.656 17.219 1 91.62 339 ARG A C 1
ATOM 2692 O O . ARG A 1 339 ? 6.789 46.062 16.094 1 91.62 339 ARG A O 1
ATOM 2699 N N . VAL A 1 340 ? 7.074 44.688 17.922 1 92.56 340 VAL A N 1
ATOM 2700 C CA . VAL A 1 340 ? 8.039 43.844 17.234 1 92.56 340 VAL A CA 1
ATOM 2701 C C . VAL A 1 340 ? 7.453 42.438 17.047 1 92.56 340 VAL A C 1
ATOM 2703 O O . VAL A 1 340 ? 7.121 41.75 18.031 1 92.56 340 VAL A O 1
ATOM 2706 N N . VAL A 1 341 ? 7.258 42.094 15.805 1 92.69 341 VAL A N 1
ATOM 2707 C CA . VAL A 1 341 ? 6.648 40.812 15.477 1 92.69 341 VAL A CA 1
ATOM 2708 C C . VAL A 1 341 ? 7.531 40.062 14.484 1 92.69 341 VAL A C 1
ATOM 2710 O O . VAL A 1 341 ? 8.117 40.656 13.578 1 92.69 341 VAL A O 1
ATOM 2713 N N . SER A 1 342 ? 7.734 38.75 14.719 1 94.88 342 SER A N 1
ATOM 2714 C CA . SER A 1 342 ? 8.414 37.969 13.711 1 94.88 342 SER A CA 1
ATOM 2715 C C . SER A 1 342 ? 7.492 37.656 12.531 1 94.88 342 SER A C 1
ATOM 2717 O O . SER A 1 342 ? 6.457 37 12.695 1 94.88 342 SER A O 1
ATOM 2719 N N . ILE A 1 343 ? 7.82 38.094 11.359 1 92.56 343 ILE A N 1
ATOM 2720 C CA . ILE A 1 343 ? 7.023 37.938 10.156 1 92.56 343 ILE A CA 1
ATOM 2721 C C . ILE A 1 343 ? 7.762 37.031 9.172 1 92.56 343 ILE A C 1
ATOM 2723 O O . ILE A 1 343 ? 8.953 37.219 8.93 1 92.56 343 ILE A O 1
ATOM 2727 N N . PRO A 1 344 ? 7.031 36.031 8.609 1 96.12 344 PRO A N 1
ATOM 2728 C CA . PRO A 1 344 ? 7.703 35.125 7.672 1 96.12 344 PRO A CA 1
ATOM 2729 C C . PRO A 1 344 ? 8.359 35.875 6.508 1 96.12 344 PRO A C 1
ATOM 2731 O O . PRO A 1 344 ? 7.789 36.812 5.969 1 96.12 344 PRO A O 1
ATOM 2734 N N . LYS A 1 345 ? 9.539 35.5 6.188 1 95.44 345 LYS A N 1
ATOM 2735 C CA . LYS A 1 345 ? 10.211 35.875 4.945 1 95.44 345 LYS A CA 1
ATOM 2736 C C . LYS A 1 345 ? 10.211 34.719 3.951 1 95.44 345 LYS A C 1
ATOM 2738 O O . LYS A 1 345 ? 10.797 33.688 4.215 1 95.44 345 LYS A O 1
ATOM 2743 N N . THR A 1 346 ? 9.547 34.969 2.82 1 95.62 346 THR A N 1
ATOM 2744 C CA . THR A 1 346 ? 9.305 33.875 1.901 1 95.62 346 THR A CA 1
ATOM 2745 C C . THR A 1 346 ? 9.562 34.281 0.459 1 95.62 346 THR A C 1
ATOM 2747 O O . THR A 1 346 ? 10.055 35.406 0.212 1 95.62 346 THR A O 1
ATOM 2750 N N . SER A 1 347 ? 9.289 33.375 -0.457 1 93.5 347 SER A N 1
ATOM 2751 C CA . SER A 1 347 ? 9.406 33.625 -1.888 1 93.5 347 SER A CA 1
ATOM 2752 C C . SER A 1 347 ? 8.367 34.656 -2.344 1 93.5 347 SER A C 1
ATOM 2754 O O . SER A 1 347 ? 8.484 35.219 -3.438 1 93.5 347 SER A O 1
ATOM 2756 N N . ASN A 1 348 ? 7.352 34.906 -1.528 1 93.81 348 ASN A N 1
ATOM 2757 C CA . ASN A 1 348 ? 6.312 35.875 -1.872 1 93.81 348 ASN A CA 1
ATOM 2758 C C . ASN A 1 348 ? 6.512 37.219 -1.132 1 93.81 348 ASN A C 1
ATOM 2760 O O . ASN A 1 348 ? 5.711 38.125 -1.28 1 93.81 348 ASN A O 1
ATOM 2764 N N . SER A 1 349 ? 7.598 37.25 -0.324 1 94.75 349 SER A N 1
ATOM 2765 C CA . SER A 1 349 ? 7.902 38.5 0.393 1 94.75 349 SER A CA 1
ATOM 2766 C C . SER A 1 349 ? 8.57 39.5 -0.523 1 94.75 349 SER A C 1
ATOM 2768 O O . SER A 1 349 ? 8.82 39.219 -1.696 1 94.75 349 SER A O 1
ATOM 2770 N N . ASN A 1 350 ? 8.695 40.656 0.051 1 91.94 350 ASN A N 1
ATOM 2771 C CA . ASN A 1 350 ? 9.422 41.719 -0.645 1 91.94 350 ASN A CA 1
ATOM 2772 C C . ASN A 1 350 ? 10.57 42.281 0.199 1 91.94 350 ASN A C 1
ATOM 2774 O O . ASN A 1 350 ? 10.344 42.969 1.183 1 91.94 350 ASN A O 1
ATOM 2778 N N . PRO A 1 351 ? 11.773 42.031 -0.192 1 93.12 351 PRO A N 1
ATOM 2779 C CA . PRO A 1 351 ? 12.172 41.188 -1.316 1 93.12 351 PRO A CA 1
ATOM 2780 C C . PRO A 1 351 ? 11.938 39.719 -1.049 1 93.12 351 PRO A C 1
ATOM 2782 O O . PRO A 1 351 ? 11.93 39.281 0.108 1 93.12 351 PRO A O 1
ATOM 2785 N N . PRO A 1 352 ? 11.75 38.969 -2.107 1 94.94 352 PRO A N 1
ATOM 2786 C CA . PRO A 1 352 ? 11.57 37.531 -1.943 1 94.94 352 PRO A CA 1
ATOM 2787 C C . PRO A 1 352 ? 12.859 36.812 -1.537 1 94.94 352 PRO A C 1
ATOM 2789 O O . PRO A 1 352 ? 13.953 37.312 -1.822 1 94.94 352 PRO A O 1
ATOM 2792 N N . THR A 1 353 ? 12.719 35.719 -0.852 1 94.44 353 THR A N 1
ATOM 2793 C CA . THR A 1 353 ? 13.891 34.906 -0.545 1 94.44 353 THR A CA 1
ATOM 2794 C C . THR A 1 353 ? 13.531 33.438 -0.46 1 94.44 353 THR A C 1
ATOM 2796 O O . THR A 1 353 ? 12.375 33.094 -0.194 1 94.44 353 THR A O 1
ATOM 2799 N N . LYS A 1 354 ? 14.477 32.625 -0.778 1 94.69 354 LYS A N 1
ATOM 2800 C CA . LYS A 1 354 ? 14.391 31.172 -0.652 1 94.69 354 LYS A CA 1
ATOM 2801 C C . LYS A 1 354 ? 15.648 30.609 0.007 1 94.69 354 LYS A C 1
ATOM 2803 O O . LYS A 1 354 ? 15.828 29.391 0.055 1 94.69 354 LYS A O 1
ATOM 2808 N N . MET A 1 355 ? 16.5 31.469 0.505 1 95.19 355 MET A N 1
ATOM 2809 C CA . MET A 1 355 ? 17.844 31.047 0.885 1 95.19 355 MET A CA 1
ATOM 2810 C C . MET A 1 355 ? 17.891 30.641 2.357 1 95.19 355 MET A C 1
ATOM 2812 O O . MET A 1 355 ? 17.234 31.281 3.195 1 95.19 355 MET A O 1
ATOM 2816 N N . LEU A 1 356 ? 18.609 29.609 2.607 1 96.38 356 LEU A N 1
ATOM 2817 C CA . LEU A 1 356 ? 18.891 29.172 3.969 1 96.38 356 LEU A CA 1
ATOM 2818 C C . LEU A 1 356 ? 20.25 29.656 4.438 1 96.38 356 LEU A C 1
ATOM 2820 O O . LEU A 1 356 ? 21.031 30.188 3.643 1 96.38 356 LEU A O 1
ATOM 2824 N N . THR A 1 357 ? 20.453 29.562 5.715 1 94.69 357 THR A N 1
ATOM 2825 C CA . THR A 1 357 ? 21.766 29.906 6.215 1 94.69 357 THR A CA 1
ATOM 2826 C C . THR A 1 357 ? 22.828 28.984 5.625 1 94.69 357 THR A C 1
ATOM 2828 O O . THR A 1 357 ? 22.578 27.797 5.402 1 94.69 357 THR A O 1
ATOM 2831 N N . ARG A 1 358 ? 23.984 29.484 5.422 1 95.25 358 ARG A N 1
ATOM 2832 C CA . ARG A 1 358 ? 25.047 28.766 4.711 1 95.25 358 ARG A CA 1
ATOM 2833 C C . ARG A 1 358 ? 25.453 27.5 5.461 1 95.25 358 ARG A C 1
ATOM 2835 O O . ARG A 1 358 ? 25.781 26.484 4.848 1 95.25 358 ARG A O 1
ATOM 2842 N N . HIS A 1 359 ? 25.484 27.578 6.75 1 92.12 359 HIS A N 1
ATOM 2843 C CA . HIS A 1 359 ? 25.891 26.406 7.527 1 92.12 359 HIS A CA 1
ATOM 2844 C C . HIS A 1 359 ? 24.953 25.234 7.305 1 92.12 359 HIS A C 1
ATOM 2846 O O . HIS A 1 359 ? 25.375 24.078 7.289 1 92.12 359 HIS A O 1
ATOM 2852 N N . ILE A 1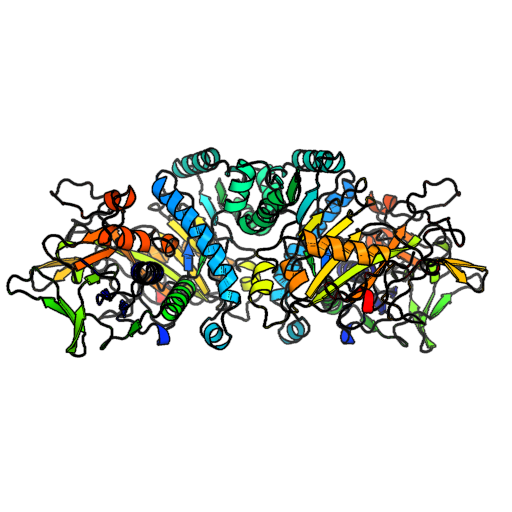 360 ? 23.688 25.5 7.121 1 93.81 360 ILE A N 1
ATOM 2853 C CA . ILE A 1 360 ? 22.703 24.453 6.855 1 93.81 360 ILE A CA 1
ATOM 2854 C C . ILE A 1 360 ? 23 23.781 5.516 1 93.81 360 ILE A C 1
ATOM 2856 O O . ILE A 1 360 ? 22.969 22.562 5.406 1 93.81 360 ILE A O 1
ATOM 2860 N N . ILE A 1 361 ? 23.344 24.578 4.547 1 95.44 361 ILE A N 1
ATOM 2861 C CA . ILE A 1 361 ? 23.625 24.078 3.209 1 95.44 361 ILE A CA 1
ATOM 2862 C C . ILE A 1 361 ? 24.875 23.219 3.238 1 95.44 361 ILE A C 1
ATOM 2864 O O . ILE A 1 361 ? 24.953 22.172 2.566 1 95.44 361 ILE A O 1
ATOM 2868 N N . ARG A 1 362 ? 25.844 23.594 3.99 1 92.94 362 ARG A N 1
ATOM 2869 C CA . ARG A 1 362 ? 27.062 22.812 4.125 1 92.94 362 ARG A CA 1
ATOM 2870 C C . ARG A 1 362 ? 26.781 21.453 4.734 1 92.94 362 ARG A C 1
ATOM 2872 O O . ARG A 1 362 ? 27.344 20.438 4.312 1 92.94 362 ARG A O 1
ATOM 2879 N N . GLN A 1 363 ? 25.938 21.438 5.691 1 93.88 363 GLN A N 1
ATOM 2880 C CA . GLN A 1 363 ? 25.547 20.188 6.324 1 93.88 363 GLN A CA 1
ATOM 2881 C C . GLN A 1 363 ? 24.828 19.266 5.34 1 93.88 363 GLN A C 1
ATOM 2883 O O . GLN A 1 363 ? 25.047 18.062 5.336 1 93.88 363 GLN A O 1
ATOM 2888 N N . VAL A 1 364 ? 23.969 19.812 4.551 1 96.06 364 VAL A N 1
ATOM 2889 C CA . VAL A 1 364 ? 23.25 19.047 3.551 1 96.06 364 VAL A CA 1
ATOM 2890 C C . VAL A 1 364 ? 24.219 18.391 2.588 1 96.06 364 VAL A C 1
ATOM 2892 O O . VAL A 1 364 ? 24.062 17.219 2.24 1 96.06 364 VAL A O 1
ATOM 2895 N N . ASP A 1 365 ? 25.203 19.141 2.201 1 95.5 365 ASP A N 1
ATOM 2896 C CA . ASP A 1 365 ? 26.25 18.625 1.318 1 95.5 365 ASP A CA 1
ATOM 2897 C C . ASP A 1 365 ? 26.906 17.391 1.927 1 95.5 365 ASP A C 1
ATOM 2899 O O . ASP A 1 365 ? 27.078 16.375 1.252 1 95.5 365 ASP A O 1
ATOM 2903 N N . GLU A 1 366 ? 27.219 17.484 3.164 1 94.88 366 GLU A N 1
ATOM 2904 C CA . GLU A 1 366 ? 27.891 16.391 3.865 1 94.88 366 GLU A CA 1
ATOM 2905 C C . GLU A 1 366 ? 26.969 15.18 4.016 1 94.88 366 GLU A C 1
ATOM 2907 O O . GLU A 1 366 ? 27.406 14.039 3.838 1 94.88 366 GLU A O 1
ATOM 2912 N N . TRP A 1 367 ? 25.719 15.43 4.324 1 95.81 367 TRP A N 1
ATOM 2913 C CA . TRP A 1 367 ? 24.75 14.344 4.465 1 95.81 367 TRP A CA 1
ATOM 2914 C C . TRP A 1 367 ? 24.578 13.594 3.148 1 95.81 367 TRP A C 1
ATOM 2916 O O . TRP A 1 367 ? 24.531 12.359 3.131 1 95.81 367 TRP A O 1
ATOM 2926 N N . LEU A 1 368 ? 24.438 14.344 2.07 1 96.75 368 LEU A N 1
ATOM 2927 C CA . LEU A 1 368 ? 24.25 13.711 0.771 1 96.75 368 LEU A CA 1
ATOM 2928 C C . LEU A 1 368 ? 25.422 12.805 0.429 1 96.75 368 LEU A C 1
ATOM 2930 O O . LEU A 1 368 ? 25.234 11.688 -0.052 1 96.75 368 LEU A O 1
ATOM 2934 N N . LYS A 1 369 ? 26.578 13.219 0.721 1 95.06 369 LYS A N 1
ATOM 2935 C CA . LYS A 1 369 ? 27.781 12.43 0.45 1 95.06 369 LYS A CA 1
ATOM 2936 C C . LYS A 1 369 ? 27.797 11.148 1.287 1 95.06 369 LYS A C 1
ATOM 2938 O O . LYS A 1 369 ? 28.172 10.086 0.794 1 95.06 369 LYS A O 1
ATOM 2943 N N . LEU A 1 370 ? 27.359 11.281 2.451 1 94.94 370 LEU A N 1
ATOM 2944 C CA . LEU A 1 370 ? 27.469 10.18 3.4 1 94.94 370 LEU A CA 1
ATOM 2945 C C . LEU A 1 370 ? 26.312 9.195 3.221 1 94.94 370 LEU A C 1
ATOM 2947 O O . LEU A 1 370 ? 26.531 7.988 3.107 1 94.94 370 LEU A O 1
ATOM 2951 N N . PHE A 1 371 ? 25.125 9.672 3.201 1 96.94 371 PHE A N 1
ATOM 2952 C CA . PHE A 1 371 ? 23.938 8.812 3.295 1 96.94 371 PHE A CA 1
ATOM 2953 C C . PHE A 1 371 ? 23.375 8.508 1.911 1 96.94 371 PHE A C 1
ATOM 2955 O O . PHE A 1 371 ? 22.734 7.48 1.713 1 96.94 371 PHE A O 1
ATOM 2962 N N . PHE A 1 372 ? 23.594 9.398 0.955 1 97.06 372 PHE A N 1
ATOM 2963 C CA . PHE A 1 372 ? 22.953 9.281 -0.351 1 97.06 372 PHE A CA 1
ATOM 2964 C C . PHE A 1 372 ? 23.938 9.57 -1.469 1 97.06 372 PHE A C 1
ATOM 2966 O O . PHE A 1 372 ? 23.703 10.438 -2.314 1 97.06 372 PHE A O 1
ATOM 2973 N N . PRO A 1 373 ? 25 8.828 -1.559 1 96.19 373 PRO A N 1
ATOM 2974 C CA . PRO A 1 373 ? 26.062 9.133 -2.525 1 96.19 373 PRO A CA 1
ATOM 2975 C C . PRO A 1 373 ? 25.578 9.062 -3.971 1 96.19 373 PRO A C 1
ATOM 2977 O O . PRO A 1 373 ? 26.078 9.789 -4.832 1 96.19 373 PRO A O 1
ATOM 2980 N N . ASP A 1 374 ? 24.594 8.18 -4.25 1 96.38 374 ASP A N 1
ATOM 2981 C CA . ASP A 1 374 ? 24.078 8.078 -5.613 1 96.38 374 ASP A CA 1
ATOM 2982 C C . ASP A 1 374 ? 23.312 9.336 -6.012 1 96.38 374 ASP A C 1
ATOM 2984 O O . ASP A 1 374 ? 23.406 9.781 -7.16 1 96.38 374 ASP A O 1
ATOM 2988 N N . LEU A 1 375 ? 22.609 9.977 -5.105 1 96.56 375 LEU A N 1
ATOM 2989 C CA . LEU A 1 375 ? 21.969 11.25 -5.367 1 96.56 375 LEU A CA 1
ATOM 2990 C C . LEU A 1 375 ? 23 12.367 -5.535 1 96.56 375 LEU A C 1
ATOM 2992 O O . LEU A 1 375 ? 22.844 13.234 -6.391 1 96.56 375 LEU A O 1
ATOM 2996 N N . TYR A 1 376 ? 24.031 12.352 -4.691 1 95.31 376 TYR A N 1
ATOM 2997 C CA . TYR A 1 376 ? 25.125 13.32 -4.77 1 95.31 376 TYR A CA 1
ATOM 2998 C C . TYR A 1 376 ? 25.797 13.273 -6.133 1 95.31 376 TYR A C 1
ATOM 3000 O O . TYR A 1 376 ? 26.031 14.312 -6.758 1 95.31 376 TYR A O 1
ATOM 3008 N N . GLU A 1 377 ? 26.016 12.047 -6.59 1 94.81 377 GLU A N 1
ATOM 3009 C CA . GLU A 1 377 ? 26.75 11.836 -7.84 1 94.81 377 GLU A CA 1
ATOM 3010 C C . GLU A 1 377 ? 25.875 12.172 -9.047 1 94.81 377 GLU A C 1
ATOM 3012 O O . GLU A 1 377 ? 26.391 12.484 -10.117 1 94.81 377 GLU A O 1
ATOM 3017 N N . ALA A 1 378 ? 24.578 12.148 -8.852 1 94.25 378 ALA A N 1
ATOM 3018 C CA . ALA A 1 378 ? 23.656 12.422 -9.945 1 94.25 378 ALA A CA 1
ATOM 3019 C C . ALA A 1 378 ? 23.609 13.914 -10.266 1 94.25 378 ALA A C 1
ATOM 3021 O O . ALA A 1 378 ? 23.062 14.32 -11.297 1 94.25 378 ALA A O 1
ATOM 3022 N N . LYS A 1 379 ? 24.219 14.805 -9.398 1 91.5 379 LYS A N 1
ATOM 3023 C CA . LYS A 1 379 ? 24.297 16.25 -9.609 1 91.5 379 LYS A CA 1
ATOM 3024 C C . LYS A 1 379 ? 22.938 16.828 -9.945 1 91.5 379 LYS A C 1
ATOM 3026 O O . LYS A 1 379 ? 22.781 17.531 -10.953 1 91.5 379 LYS A O 1
ATOM 3031 N N . LEU A 1 380 ? 21.984 16.516 -9.102 1 94.19 380 LEU A N 1
ATOM 3032 C CA . LEU A 1 380 ? 20.625 17 -9.266 1 94.19 380 LEU A CA 1
ATOM 3033 C C . LEU A 1 380 ? 20.531 18.484 -8.984 1 94.19 380 LEU A C 1
ATOM 3035 O O . LEU A 1 380 ? 21.453 19.078 -8.43 1 94.19 380 LEU A O 1
ATOM 3039 N N . GLU A 1 381 ? 19.484 19.094 -9.445 1 93.81 381 GLU A N 1
ATOM 3040 C CA . GLU A 1 381 ? 19.188 20.484 -9.117 1 93.81 381 GLU A CA 1
ATOM 3041 C C . GLU A 1 381 ? 18.453 20.594 -7.789 1 93.81 381 GLU A C 1
ATOM 3043 O O . GLU A 1 381 ? 17.359 20.062 -7.637 1 93.81 381 GLU A O 1
ATOM 3048 N N . TYR A 1 382 ? 19.078 21.297 -6.91 1 95.69 382 TYR A N 1
ATOM 3049 C CA . TYR A 1 382 ? 18.5 21.469 -5.582 1 95.69 382 TYR A CA 1
ATOM 3050 C C . TYR A 1 382 ? 17.969 22.875 -5.391 1 95.69 382 TYR A C 1
ATOM 3052 O O . TYR A 1 382 ? 18.516 23.828 -5.938 1 95.69 382 TYR A O 1
ATOM 3060 N N . GLU A 1 383 ? 16.875 22.953 -4.633 1 95.44 383 GLU A N 1
ATOM 3061 C CA . GLU A 1 383 ? 16.281 24.219 -4.219 1 95.44 383 GLU A CA 1
ATOM 3062 C C . GLU A 1 383 ? 16.047 24.25 -2.715 1 95.44 383 GLU A C 1
ATOM 3064 O O . GLU A 1 383 ? 15.656 23.234 -2.123 1 95.44 383 GLU A O 1
ATOM 3069 N N . SER A 1 384 ? 16.312 25.406 -2.209 1 95.94 384 SER A N 1
ATOM 3070 C CA . SER A 1 384 ? 16 25.594 -0.797 1 95.94 384 SER A CA 1
ATOM 3071 C C . SER A 1 384 ? 14.703 26.375 -0.624 1 95.94 384 SER A C 1
ATOM 3073 O O . SER A 1 384 ? 14.258 27.062 -1.542 1 95.94 384 SER A O 1
ATOM 3075 N N . ARG A 1 385 ? 14.047 26.156 0.476 1 94.81 385 ARG A N 1
ATOM 3076 C CA . ARG A 1 385 ? 12.852 26.891 0.89 1 94.81 385 ARG A CA 1
ATOM 3077 C C . ARG A 1 385 ? 12.828 27.094 2.4 1 94.81 385 ARG A C 1
ATOM 3079 O O . ARG A 1 385 ? 13.367 26.281 3.152 1 94.81 385 ARG A O 1
ATOM 3086 N N . LEU A 1 386 ? 12.266 28.219 2.738 1 94.5 386 LEU A N 1
ATOM 3087 C CA . LEU A 1 386 ? 11.945 28.453 4.145 1 94.5 386 LEU A CA 1
ATOM 3088 C C . LEU A 1 386 ? 10.5 28.047 4.441 1 94.5 386 LEU A C 1
ATOM 3090 O O . LEU A 1 386 ? 9.578 28.469 3.734 1 94.5 386 LEU A O 1
ATOM 3094 N N . LEU A 1 387 ? 10.359 27.219 5.375 1 92.62 387 LEU A N 1
ATOM 3095 C CA . LEU A 1 387 ? 9.039 26.875 5.902 1 92.62 387 LEU A CA 1
ATOM 3096 C C . LEU A 1 387 ? 8.836 27.484 7.289 1 92.62 387 LEU A C 1
ATOM 3098 O O . LEU A 1 387 ? 9.625 27.219 8.203 1 92.62 387 LEU A O 1
ATOM 3102 N N . TRP A 1 388 ? 7.812 28.219 7.453 1 95.12 388 TRP A N 1
ATOM 3103 C CA . TRP A 1 388 ? 7.648 28.938 8.711 1 95.12 388 TRP A CA 1
ATOM 3104 C C . TRP A 1 388 ? 6.598 28.25 9.594 1 95.12 388 TRP A C 1
ATOM 3106 O O . TRP A 1 388 ? 5.453 28.078 9.172 1 95.12 388 TRP A O 1
ATOM 3116 N N . TYR A 1 389 ? 7.023 27.906 10.758 1 93.88 389 TYR A N 1
ATOM 3117 C CA . TYR A 1 389 ? 6.148 27.406 11.812 1 93.88 389 TYR A CA 1
ATOM 3118 C C . TYR A 1 389 ? 5.512 28.562 12.586 1 93.88 389 TYR A C 1
ATOM 3120 O O . TYR A 1 389 ? 5.898 29.719 12.406 1 93.88 389 TYR A O 1
ATOM 3128 N N . THR A 1 390 ? 4.5 28.203 13.281 1 95.88 390 THR A N 1
ATOM 3129 C CA . THR A 1 390 ? 3.896 29.078 14.273 1 95.88 390 THR A CA 1
ATOM 3130 C C . THR A 1 390 ? 4.121 28.531 15.688 1 95.88 390 THR A C 1
ATOM 3132 O O . THR A 1 390 ? 3.289 27.781 16.203 1 95.88 390 THR A O 1
ATOM 3135 N N . ASP A 1 391 ? 5.191 28.984 16.312 1 94.88 391 ASP A N 1
ATOM 3136 C CA . ASP A 1 391 ? 5.512 28.5 17.656 1 94.88 391 ASP A CA 1
ATOM 3137 C C . ASP A 1 391 ? 4.762 29.281 18.719 1 94.88 391 ASP A C 1
ATOM 3139 O O . ASP A 1 391 ? 4.727 30.516 18.688 1 94.88 391 ASP A O 1
ATOM 3143 N N . THR A 1 392 ? 4.102 28.547 19.609 1 94.75 392 THR A N 1
ATOM 3144 C CA . THR A 1 392 ? 3.482 29.203 20.766 1 94.75 392 THR A CA 1
ATOM 3145 C C . THR A 1 392 ? 4.41 29.156 21.969 1 94.75 392 THR A C 1
ATOM 3147 O O . THR A 1 392 ? 5.434 28.469 21.953 1 94.75 392 THR A O 1
ATOM 3150 N N . ILE A 1 393 ? 4.039 29.828 22.969 1 91.81 393 ILE A N 1
ATOM 3151 C CA . ILE A 1 393 ? 4.859 29.969 24.156 1 91.81 393 ILE A CA 1
ATOM 3152 C C . ILE A 1 393 ? 5.043 28.609 24.828 1 91.81 393 ILE A C 1
ATOM 3154 O O . ILE A 1 393 ? 6.086 28.344 25.438 1 91.81 393 ILE A O 1
ATOM 3158 N N . ASP A 1 394 ? 4.121 27.703 24.672 1 90.88 394 ASP A N 1
ATOM 3159 C CA . ASP A 1 394 ? 4.176 26.422 25.359 1 90.88 394 ASP A CA 1
ATOM 3160 C C . ASP A 1 394 ? 4.008 25.25 24.375 1 90.88 394 ASP A C 1
ATOM 3162 O O . ASP A 1 394 ? 3.844 24.109 24.797 1 90.88 394 ASP A O 1
ATOM 3166 N N . ASN A 1 395 ? 3.906 25.516 23.156 1 91.88 395 ASN A N 1
ATOM 3167 C CA . ASN A 1 395 ? 3.828 24.547 22.062 1 91.88 395 ASN A CA 1
ATOM 3168 C C . ASN A 1 395 ? 2.438 23.922 21.969 1 91.88 395 ASN A C 1
ATOM 3170 O O . ASN A 1 395 ? 2.236 22.953 21.234 1 91.88 395 ASN A O 1
ATOM 3174 N N . ASP A 1 396 ? 1.477 24.469 22.734 1 94.44 396 ASP A N 1
ATOM 3175 C CA . ASP A 1 396 ? 0.086 24.062 22.578 1 94.44 396 ASP A CA 1
ATOM 3176 C C . ASP A 1 396 ? -0.663 24.984 21.625 1 94.44 396 ASP A C 1
ATOM 3178 O O . ASP A 1 396 ? -0.259 26.125 21.422 1 94.44 396 ASP A O 1
ATOM 3182 N N . TYR A 1 397 ? -1.702 24.453 21.094 1 97.12 397 TYR A N 1
ATOM 3183 C CA . TYR A 1 397 ? -2.52 25.266 20.188 1 97.12 397 TYR A CA 1
ATOM 3184 C C . TYR A 1 397 ? -3.209 26.391 20.953 1 97.12 397 TYR A C 1
ATOM 3186 O O . TYR A 1 397 ? -3.213 26.406 22.188 1 97.12 397 TYR A O 1
ATOM 3194 N N . ILE A 1 398 ? -3.654 27.328 20.219 1 97.12 398 ILE A N 1
ATOM 3195 C CA . ILE A 1 398 ? -4.535 28.375 20.734 1 97.12 398 ILE A CA 1
ATOM 3196 C C . ILE A 1 398 ? -5.887 28.297 20.031 1 97.12 398 ILE A C 1
ATOM 3198 O O . ILE A 1 398 ? -5.973 28.484 18.812 1 97.12 398 ILE A O 1
ATOM 3202 N N . TYR A 1 399 ? -6.891 27.969 20.75 1 97.94 399 TYR A N 1
ATOM 3203 C CA . TYR A 1 399 ? -8.273 27.938 20.297 1 97.94 399 TYR A CA 1
ATOM 3204 C C . TYR A 1 399 ? -9.195 28.672 21.266 1 97.94 399 TYR A C 1
ATOM 3206 O O . TYR A 1 399 ? -9.711 28.062 22.203 1 97.94 399 TYR A O 1
ATOM 3214 N N . ASP A 1 400 ? -9.43 29.875 20.984 1 97.81 400 ASP A N 1
ATOM 3215 C CA . ASP A 1 400 ? -10.242 30.641 21.922 1 97.81 400 ASP A CA 1
ATOM 3216 C C . ASP A 1 400 ? -10.609 32 21.344 1 97.81 400 ASP A C 1
ATOM 3218 O O . ASP A 1 400 ? -10.039 32.438 20.344 1 97.81 400 ASP A O 1
ATOM 3222 N N . PHE A 1 401 ? -11.594 32.688 22 1 97.31 401 PHE A N 1
ATOM 3223 C CA . PHE A 1 401 ? -11.953 34.062 21.672 1 97.31 401 PHE A CA 1
ATOM 3224 C C . PHE A 1 401 ? -10.852 35 22.109 1 97.31 401 PHE A C 1
ATOM 3226 O O . PHE A 1 401 ? -10.188 34.781 23.109 1 97.31 401 PHE A O 1
ATOM 3233 N N . VAL A 1 402 ? -10.633 36.094 21.25 1 97.19 402 VAL A N 1
ATOM 3234 C CA . VAL A 1 402 ? -9.695 37.156 21.625 1 97.19 402 VAL A CA 1
ATOM 3235 C C . VAL A 1 402 ? -10.242 37.938 22.812 1 97.19 402 VAL A C 1
ATOM 3237 O O . VAL A 1 402 ? -11.375 38.438 22.766 1 97.19 402 VAL A O 1
ATOM 3240 N N . PRO A 1 403 ? -9.422 37.969 23.844 1 95.44 403 PRO A N 1
ATOM 3241 C CA . PRO A 1 403 ? -9.922 38.719 25 1 95.44 403 PRO A CA 1
ATOM 3242 C C . PRO A 1 403 ? -10.344 40.156 24.656 1 95.44 403 PRO A C 1
ATOM 3244 O O . PRO A 1 403 ? -9.609 40.875 23.969 1 95.44 403 PRO A O 1
ATOM 3247 N N . GLY A 1 404 ? -11.531 40.5 25.125 1 95 404 GLY A N 1
ATOM 3248 C CA . GLY A 1 404 ? -12.023 41.844 24.938 1 95 404 GLY A CA 1
ATOM 3249 C C . GLY A 1 404 ? -12.625 42.094 23.562 1 95 404 GLY A C 1
ATOM 3250 O O . GLY A 1 404 ? -13.039 43.219 23.25 1 95 404 GLY A O 1
ATOM 3251 N N . LYS A 1 405 ? -12.688 41.125 22.75 1 96.31 405 LYS A N 1
ATOM 3252 C CA . LYS A 1 405 ? -13.242 41.281 21.406 1 96.31 405 LYS A CA 1
ATOM 3253 C C . LYS A 1 405 ? -14.32 40.219 21.141 1 96.31 405 LYS A C 1
ATOM 3255 O O . LYS A 1 405 ? -14.031 39.125 20.656 1 96.31 405 LYS A O 1
ATOM 3260 N N . LYS A 1 406 ? -15.547 40.625 21.312 1 96.69 406 LYS A N 1
ATOM 3261 C CA . LYS A 1 406 ? -16.656 39.719 21.094 1 96.69 406 LYS A CA 1
ATOM 3262 C C . LYS A 1 406 ? -16.781 39.344 19.609 1 96.69 406 LYS A C 1
ATOM 3264 O O . LYS A 1 406 ? -16.781 40.219 18.75 1 96.69 406 LYS A O 1
ATOM 3269 N N . GLY A 1 407 ? -16.828 38.062 19.312 1 97.25 407 GLY A N 1
ATOM 3270 C CA . GLY A 1 407 ? -17.047 37.594 17.953 1 97.25 407 GLY A CA 1
ATOM 3271 C C . GLY A 1 407 ? -15.758 37.375 17.188 1 97.25 407 GLY A C 1
ATOM 3272 O O . GLY A 1 407 ? -15.781 37 16.016 1 97.25 407 GLY A O 1
ATOM 3273 N N . LEU A 1 408 ? -14.664 37.656 17.812 1 98.19 408 LEU A N 1
ATOM 3274 C CA . LEU A 1 408 ? -13.359 37.406 17.203 1 98.19 408 LEU A CA 1
ATOM 3275 C C . LEU A 1 408 ? -12.672 36.219 17.859 1 98.19 408 LEU A C 1
ATOM 3277 O O . LEU A 1 408 ? -12.5 36.188 19.078 1 98.19 408 LEU A O 1
ATOM 3281 N N . PHE A 1 409 ? -12.352 35.188 17.078 1 98.44 409 PHE A N 1
ATOM 3282 C CA . PHE A 1 409 ? -11.781 33.938 17.516 1 98.44 409 PHE A CA 1
ATOM 3283 C C . PHE A 1 409 ? -10.438 33.656 16.844 1 98.44 409 PHE A C 1
ATOM 3285 O O . PHE A 1 409 ? -10.203 34.125 15.727 1 98.44 409 PHE A O 1
ATOM 3292 N N . VAL A 1 410 ? -9.523 33 17.562 1 98.25 410 VAL A N 1
ATOM 3293 C CA . VAL A 1 410 ? -8.25 32.625 16.984 1 98.25 410 VAL A CA 1
ATOM 3294 C C . VAL A 1 410 ? -8.078 31.109 17.078 1 98.25 410 VAL A C 1
ATOM 3296 O O . VAL A 1 410 ? -8.398 30.5 18.094 1 98.25 410 VAL A O 1
ATOM 3299 N N . ALA A 1 411 ? -7.707 30.5 16.016 1 98.19 411 ALA A N 1
ATOM 3300 C CA . ALA A 1 411 ? -7.246 29.109 15.945 1 98.19 411 ALA A CA 1
ATOM 3301 C C . ALA A 1 411 ? -5.883 29.031 15.266 1 98.19 411 ALA A C 1
ATOM 3303 O O . ALA A 1 411 ? -5.773 29.172 14.047 1 98.19 411 ALA A O 1
ATOM 3304 N N . CYS A 1 412 ? -4.863 28.844 16.016 1 95.44 412 CYS A N 1
ATOM 3305 C CA . CYS A 1 412 ? -3.5 28.891 15.484 1 95.44 412 CYS A CA 1
ATOM 3306 C C . CYS A 1 412 ? -2.531 28.172 16.422 1 95.44 412 CYS A C 1
ATOM 3308 O O . CYS A 1 412 ? -2.947 27.391 17.281 1 95.44 412 CYS A O 1
ATOM 3310 N N . GLY A 1 413 ? -1.224 28.344 16.188 1 95.62 413 GLY A N 1
ATOM 3311 C CA . GLY A 1 413 ? -0.203 27.812 17.078 1 95.62 413 GLY A CA 1
ATOM 3312 C C . GLY A 1 413 ? 0.156 26.359 16.781 1 95.62 413 GLY A C 1
ATOM 3313 O O . GLY A 1 413 ? 0.218 25.531 17.688 1 95.62 413 GLY A O 1
ATOM 3314 N N . GLY A 1 414 ? 0.345 25.984 15.641 1 94.19 414 GLY A N 1
ATOM 3315 C CA . GLY A 1 414 ? 0.604 24.609 15.242 1 94.19 414 GLY A CA 1
ATOM 3316 C C . GLY A 1 414 ? 1.893 24.062 15.812 1 94.19 414 GLY A C 1
ATOM 3317 O O . GLY A 1 414 ? 2.023 22.844 16 1 94.19 414 GLY A O 1
ATOM 3318 N N . SER A 1 415 ? 2.854 24.891 16.047 1 92.38 415 SER A N 1
ATOM 3319 C CA . SER A 1 415 ? 4.113 24.562 16.703 1 92.38 415 SER A CA 1
ATOM 3320 C C . SER A 1 415 ? 4.762 23.328 16.109 1 92.38 415 SER A C 1
ATOM 3322 O O . SER A 1 415 ? 5.336 22.5 16.828 1 92.38 415 SER A O 1
ATOM 3324 N N . GLY A 1 416 ? 4.504 23.062 14.906 1 90.88 416 GLY A N 1
ATOM 3325 C CA . GLY A 1 416 ? 5.188 22.016 14.172 1 90.88 416 GLY A CA 1
ATOM 3326 C C . GLY A 1 416 ? 4.473 20.672 14.234 1 90.88 416 GLY A C 1
ATOM 3327 O O . GLY A 1 416 ? 4.965 19.672 13.711 1 90.88 416 GLY A O 1
ATOM 3328 N N . HIS A 1 417 ? 3.295 20.594 14.844 1 91.56 417 HIS A N 1
ATOM 3329 C CA . HIS A 1 417 ? 2.676 19.266 14.984 1 91.56 417 HIS A CA 1
ATOM 3330 C C . HIS A 1 417 ? 1.178 19.344 14.711 1 91.56 417 HIS A C 1
ATOM 3332 O O . HIS A 1 417 ? 0.426 18.453 15.141 1 91.56 417 HIS A O 1
ATOM 3338 N N . ALA A 1 418 ? 0.769 20.328 13.953 1 96 418 ALA A N 1
ATOM 3339 C CA . ALA A 1 418 ? -0.67 20.5 13.781 1 96 418 ALA A CA 1
ATOM 3340 C C . ALA A 1 418 ? -1.16 19.812 12.516 1 96 418 ALA A C 1
ATOM 3342 O O . ALA A 1 418 ? -2.314 19.375 12.445 1 96 418 ALA A O 1
ATOM 3343 N N . PHE A 1 419 ? -0.333 19.703 11.477 1 97.38 419 PHE A N 1
ATOM 3344 C CA . PHE A 1 419 ? -0.827 19.266 10.18 1 97.38 419 PHE A CA 1
ATOM 3345 C C . PHE A 1 419 ? -1.525 17.906 10.305 1 97.38 419 PHE A C 1
ATOM 3347 O O . PHE A 1 419 ? -2.607 17.719 9.75 1 97.38 419 PHE A O 1
ATOM 3354 N N . LYS A 1 420 ? -0.873 16.953 11.039 1 97.25 420 LYS A N 1
ATOM 3355 C CA . LYS A 1 420 ? -1.407 15.594 11.148 1 97.25 420 LYS A CA 1
ATOM 3356 C C . LYS A 1 420 ? -2.77 15.594 11.836 1 97.25 420 LYS A C 1
ATOM 3358 O O . LYS A 1 420 ? -3.484 14.586 11.805 1 97.25 420 LYS A O 1
ATOM 3363 N N . MET A 1 421 ? -3.141 16.75 12.438 1 98 421 MET A N 1
ATOM 3364 C CA . MET A 1 421 ? -4.395 16.844 13.18 1 98 421 MET A CA 1
ATOM 3365 C C . MET A 1 421 ? -5.477 17.516 12.336 1 98 421 MET A C 1
ATOM 3367 O O . MET A 1 421 ? -6.582 17.766 12.812 1 98 421 MET A O 1
ATOM 3371 N N . LEU A 1 422 ? -5.246 17.781 11.07 1 98.44 422 LEU A N 1
ATOM 3372 C CA . LEU A 1 422 ? -6.172 18.453 10.172 1 98.44 422 LEU A CA 1
ATOM 3373 C C . LEU A 1 422 ? -7.578 17.891 10.312 1 98.44 422 LEU A C 1
ATOM 3375 O O . LEU A 1 422 ? -8.547 18.641 10.461 1 98.44 422 LEU A O 1
ATOM 3379 N N . PRO A 1 423 ? -7.75 16.594 10.422 1 98.31 423 PRO A N 1
ATOM 3380 C CA . PRO A 1 423 ? -9.117 16.062 10.445 1 98.31 423 PRO A CA 1
ATOM 3381 C C . PRO A 1 423 ? -9.852 16.391 11.742 1 98.31 423 PRO A C 1
ATOM 3383 O O . PRO A 1 423 ? -11.078 16.266 11.805 1 98.31 423 PRO A O 1
ATOM 3386 N N . VAL A 1 424 ? -9.094 16.844 12.766 1 98.19 424 VAL A N 1
ATOM 3387 C CA . VAL A 1 424 ? -9.773 16.828 14.055 1 98.19 424 VAL A CA 1
ATOM 3388 C C . VAL A 1 424 ? -9.672 18.203 14.711 1 98.19 424 VAL A C 1
ATOM 3390 O O . VAL A 1 424 ? -10.328 18.453 15.727 1 98.19 424 VAL A O 1
ATOM 3393 N N . LEU A 1 425 ? -8.953 19.078 14.211 1 98.38 425 LEU A N 1
ATOM 3394 C CA . LEU A 1 425 ? -8.688 20.359 14.867 1 98.38 425 LEU A CA 1
ATOM 3395 C C . LEU A 1 425 ? -9.969 21.141 15.062 1 98.38 425 LEU A C 1
ATOM 3397 O O . LEU A 1 425 ? -10.18 21.75 16.109 1 98.38 425 LEU A O 1
ATOM 3401 N N . GLY A 1 426 ? -10.844 21.156 14.094 1 98.56 426 GLY A N 1
ATOM 3402 C CA . GLY A 1 426 ? -12.008 22.047 14.047 1 98.56 426 GLY A CA 1
ATOM 3403 C C . GLY A 1 426 ? -13.016 21.75 15.141 1 98.56 426 GLY A C 1
ATOM 3404 O O . GLY A 1 426 ? -13.883 22.578 15.43 1 98.56 426 GLY A O 1
ATOM 3405 N N . GLN A 1 427 ? -12.906 20.578 15.711 1 98.38 427 GLN A N 1
ATOM 3406 C CA . GLN A 1 427 ? -13.867 20.234 16.766 1 98.38 427 GLN A CA 1
ATOM 3407 C C . GLN A 1 427 ? -13.75 21.172 17.953 1 98.38 427 GLN A C 1
ATOM 3409 O O . GLN A 1 427 ? -14.734 21.438 18.656 1 98.38 427 GLN A O 1
ATOM 3414 N N . PHE A 1 428 ? -12.57 21.719 18.156 1 98.38 428 PHE A N 1
ATOM 3415 C CA . PHE A 1 428 ? -12.344 22.594 19.297 1 98.38 428 PHE A CA 1
ATOM 3416 C C . PHE A 1 428 ? -13.078 23.922 19.125 1 98.38 428 PHE A C 1
ATOM 3418 O O . PHE A 1 428 ? -13.578 24.5 20.094 1 98.38 428 PHE A O 1
ATOM 3425 N N . LEU A 1 429 ? -13.078 24.438 17.906 1 98.5 429 LEU A N 1
ATOM 3426 C CA . LEU A 1 429 ? -13.844 25.641 17.609 1 98.5 429 LEU A CA 1
ATOM 3427 C C . LEU A 1 429 ? -15.328 25.422 17.891 1 98.5 429 LEU A C 1
ATOM 3429 O O . LEU A 1 429 ? -15.969 26.234 18.547 1 98.5 429 LEU A O 1
ATOM 3433 N N . VAL A 1 430 ? -15.859 24.328 17.375 1 98.5 430 VAL A N 1
ATOM 3434 C CA . VAL A 1 430 ? -17.266 24.016 17.547 1 98.5 430 VAL A CA 1
ATOM 3435 C C . VAL A 1 430 ? -17.609 23.922 19.031 1 98.5 430 VAL A C 1
ATOM 3437 O O . VAL A 1 430 ? -18.594 24.484 19.484 1 98.5 430 VAL A O 1
ATOM 3440 N N . ASP A 1 431 ? -16.766 23.203 19.734 1 98 431 ASP A N 1
ATOM 3441 C CA . ASP A 1 431 ? -17 23.047 21.172 1 98 431 ASP A CA 1
ATOM 3442 C C . ASP A 1 431 ? -17.031 24.406 21.875 1 98 431 ASP A C 1
ATOM 3444 O O . ASP A 1 431 ? -17.891 24.641 22.734 1 98 431 ASP A O 1
ATOM 3448 N N . LYS A 1 432 ? -16.141 25.25 21.547 1 97 432 LYS A N 1
ATOM 3449 C CA . LYS A 1 432 ? -16.047 26.562 22.188 1 97 432 LYS A CA 1
ATOM 3450 C C . LYS A 1 432 ? -17.266 27.422 21.859 1 97 432 LYS A C 1
ATOM 3452 O O . LYS A 1 432 ? -17.859 28.031 22.75 1 97 432 LYS A O 1
ATOM 3457 N N . ILE A 1 433 ? -17.688 27.5 20.625 1 96.31 433 ILE A N 1
ATOM 3458 C CA . ILE A 1 433 ? -18.75 28.422 20.234 1 96.31 433 ILE A CA 1
ATOM 3459 C C . ILE A 1 433 ? -20.094 27.875 20.703 1 96.31 433 ILE A C 1
ATOM 3461 O O . ILE A 1 433 ? -21.047 28.641 20.906 1 96.31 433 ILE A O 1
ATOM 3465 N N . GLU A 1 434 ? -20.109 26.562 20.938 1 96.94 434 GLU A N 1
ATOM 3466 C CA . GLU A 1 434 ? -21.359 25.969 21.422 1 96.94 434 GLU A CA 1
ATOM 3467 C C . GLU A 1 434 ? -21.328 25.812 22.938 1 96.94 434 GLU A C 1
ATOM 3469 O O . GLU A 1 434 ? -22.266 25.25 23.516 1 96.94 434 GLU A O 1
ATOM 3474 N N . GLY A 1 435 ? -20.328 26.109 23.562 1 95.31 435 GLY A N 1
ATOM 3475 C CA . GLY A 1 435 ? -20.266 26.172 25.016 1 95.31 435 GLY A CA 1
ATOM 3476 C C . GLY A 1 435 ? -20 24.828 25.656 1 95.31 435 GLY A C 1
ATOM 3477 O O . GLY A 1 435 ? -20.391 24.594 26.812 1 95.31 435 GLY A O 1
ATOM 3478 N N . ARG A 1 436 ? -19.391 23.969 24.922 1 96.06 436 ARG A N 1
ATOM 3479 C CA . ARG A 1 436 ? -19.047 22.656 25.469 1 96.06 436 ARG A CA 1
ATOM 3480 C C . ARG A 1 436 ? -17.641 22.672 26.078 1 96.06 436 ARG A C 1
ATOM 3482 O O . ARG A 1 436 ? -16.641 22.797 25.359 1 96.06 436 ARG A O 1
ATOM 3489 N N . GLU A 1 437 ? -17.578 22.531 27.344 1 95.06 437 GLU A N 1
ATOM 3490 C CA . GLU A 1 437 ? -16.281 22.5 28.031 1 95.06 437 GLU A CA 1
ATOM 3491 C C . GLU A 1 437 ? -15.758 21.078 28.141 1 95.06 437 GLU A C 1
ATOM 3493 O O . GLU A 1 437 ? -16.516 20.156 28.469 1 95.06 437 GLU A O 1
ATOM 3498 N N . ASN A 1 438 ? -14.562 20.859 27.797 1 95.75 438 ASN A N 1
ATOM 3499 C CA . ASN A 1 438 ? -13.867 19.578 27.922 1 95.75 438 ASN A CA 1
ATOM 3500 C C . ASN A 1 438 ? -12.359 19.781 28.125 1 95.75 438 ASN A C 1
ATOM 3502 O O . ASN A 1 438 ? -11.898 20.906 28.297 1 95.75 438 ASN A O 1
ATOM 3506 N N . PHE A 1 439 ? -11.609 18.719 28.156 1 96.44 439 PHE A N 1
ATOM 3507 C CA . PHE A 1 439 ? -10.18 18.75 28.422 1 96.44 439 PHE A CA 1
ATOM 3508 C C . PHE A 1 439 ? -9.477 19.656 27.422 1 96.44 439 PHE A C 1
ATOM 3510 O O . PHE A 1 439 ? -8.664 20.5 27.797 1 96.44 439 PHE A O 1
ATOM 3517 N N . TYR A 1 440 ? -9.82 19.578 26.203 1 96.56 440 TYR A N 1
ATOM 3518 C CA . TYR A 1 440 ? -9.102 20.281 25.141 1 96.56 440 TYR A CA 1
ATOM 3519 C C . TYR A 1 440 ? -9.477 21.766 25.125 1 96.56 440 TYR A C 1
ATOM 3521 O O . TYR A 1 440 ? -8.617 22.609 24.875 1 96.56 440 TYR A O 1
ATOM 3529 N N . THR A 1 441 ? -10.75 22.109 25.359 1 96.5 441 THR A N 1
ATOM 3530 C CA . THR A 1 441 ? -11.133 23.516 25.391 1 96.5 441 THR A CA 1
ATOM 3531 C C . THR A 1 441 ? -10.398 24.25 26.516 1 96.5 441 THR A C 1
ATOM 3533 O O . THR A 1 441 ? -10.109 25.438 26.406 1 96.5 441 THR A O 1
ATOM 3536 N N . ARG A 1 442 ? -10.07 23.531 27.562 1 96.56 442 ARG A N 1
ATOM 3537 C CA . ARG A 1 442 ? -9.305 24.109 28.656 1 96.56 442 ARG A CA 1
ATOM 3538 C C . ARG A 1 442 ? -7.824 24.203 28.281 1 96.56 442 ARG A C 1
ATOM 3540 O O . ARG A 1 442 ? -7.172 25.203 28.578 1 96.56 442 ARG A O 1
ATOM 3547 N N . LEU A 1 443 ? -7.332 23.203 27.672 1 95.88 443 LEU A N 1
ATOM 3548 C CA . LEU A 1 443 ? -5.918 23.125 27.328 1 95.88 443 LEU A CA 1
ATOM 3549 C C . LEU A 1 443 ? -5.539 24.219 26.344 1 95.88 443 LEU A C 1
ATOM 3551 O O . LEU A 1 443 ? -4.465 24.812 26.453 1 95.88 443 LEU A O 1
ATOM 3555 N N . PHE A 1 444 ? -6.422 24.516 25.375 1 97.12 444 PHE A N 1
ATOM 3556 C CA . PHE A 1 444 ? -6.062 25.375 24.266 1 97.12 444 PHE A CA 1
ATOM 3557 C C . PHE A 1 444 ? -6.621 26.781 24.469 1 97.12 444 PHE A C 1
ATOM 3559 O O . PHE A 1 444 ? -6.617 27.594 23.531 1 97.12 444 PHE A O 1
ATOM 3566 N N . LYS A 1 445 ? -7.035 27.062 25.609 1 96.19 445 LYS A N 1
ATOM 3567 C CA . LYS A 1 445 ? -7.602 28.375 25.891 1 96.19 445 LYS A CA 1
ATOM 3568 C C . LYS A 1 445 ? -6.539 29.453 25.797 1 96.19 445 LYS A C 1
ATOM 3570 O O . LYS A 1 445 ? -5.34 29.172 25.797 1 96.19 445 LYS A O 1
ATOM 3575 N N . TRP A 1 446 ? -7.023 30.656 25.656 1 95.31 446 TRP A N 1
ATOM 3576 C CA . TRP A 1 446 ? -6.152 31.828 25.656 1 95.31 446 TRP A CA 1
ATOM 3577 C C . TRP A 1 446 ? -5.285 31.875 26.906 1 95.31 446 TRP A C 1
ATOM 3579 O O . TRP A 1 446 ? -5.758 31.547 28 1 95.31 446 TRP A O 1
ATOM 3589 N N . ARG A 1 447 ? -3.979 32.281 26.734 1 89.56 447 ARG A N 1
ATOM 3590 C CA . ARG A 1 447 ? -3.057 32.344 27.859 1 89.56 447 ARG A CA 1
ATOM 3591 C C . ARG A 1 447 ? -2.889 33.781 28.328 1 89.56 447 ARG A C 1
ATOM 3593 O O . ARG A 1 447 ? -2.861 34.719 27.516 1 89.56 447 ARG A O 1
ATOM 3600 N N . SER A 1 448 ? -2.893 33.938 29.578 1 82.88 448 SER A N 1
ATOM 3601 C CA . SER A 1 448 ? -2.521 35.188 30.172 1 82.88 448 SER A CA 1
ATOM 3602 C C . SER A 1 448 ? -1.028 35.25 30.484 1 82.88 448 SER A C 1
ATOM 3604 O O . SER A 1 448 ? -0.527 34.469 31.266 1 82.88 448 SER A O 1
ATOM 3606 N N . LEU A 1 449 ? -0.34 36.094 29.734 1 83.25 449 LEU A N 1
ATOM 3607 C CA . LEU A 1 449 ? 1.104 36.156 29.922 1 83.25 449 LEU A CA 1
ATOM 3608 C C . LEU A 1 449 ? 1.468 37.156 31 1 83.25 449 LEU A C 1
ATOM 3610 O O . LEU A 1 449 ? 0.981 38.312 30.984 1 83.25 449 LEU A O 1
ATOM 3614 N N . SER A 1 450 ? 1.957 36.688 32.031 1 78.12 450 SER A N 1
ATOM 3615 C CA . SER A 1 450 ? 2.422 37.562 33.125 1 78.12 450 SER A CA 1
ATOM 3616 C C . SER A 1 450 ? 3.893 37.938 32.938 1 78.12 450 SER A C 1
ATOM 3618 O O . SER A 1 450 ? 4.387 38.875 33.562 1 78.12 450 SER A O 1
ATOM 3620 N N . GLY A 1 451 ? 4.488 37.312 32.031 1 74.88 451 GLY A N 1
ATOM 3621 C CA . GLY A 1 451 ? 5.918 37.5 31.828 1 74.88 451 GLY A CA 1
ATOM 3622 C C . GLY A 1 451 ? 6.766 36.469 32.531 1 74.88 451 GLY A C 1
ATOM 3623 O O . GLY A 1 451 ? 7.984 36.438 32.375 1 74.88 451 GLY A O 1
ATOM 3624 N N . THR A 1 452 ? 6.188 35.531 33.25 1 71.38 452 THR A N 1
ATOM 3625 C CA . THR A 1 452 ? 6.953 34.562 34.031 1 71.38 452 THR A CA 1
ATOM 3626 C C . THR A 1 452 ? 6.844 33.156 33.438 1 71.38 452 THR A C 1
ATOM 3628 O O . THR A 1 452 ? 7.465 32.219 33.938 1 71.38 452 THR A O 1
ATOM 3631 N N . GLU A 1 453 ? 6.129 33.125 32.375 1 77.94 453 GLU A N 1
ATOM 3632 C CA . GLU A 1 453 ? 5.953 31.812 31.766 1 77.94 453 GLU A CA 1
ATOM 3633 C C . GLU A 1 453 ? 7.27 31.297 31.188 1 77.94 453 GLU A C 1
ATOM 3635 O O . GLU A 1 453 ? 8.141 32.094 30.812 1 77.94 453 GLU A O 1
ATOM 3640 N N . LYS A 1 454 ? 7.461 29.938 31.234 1 77.56 454 LYS A N 1
ATOM 3641 C CA . LYS A 1 454 ? 8.562 29.328 30.484 1 77.56 454 LYS A CA 1
ATOM 3642 C C . LYS A 1 454 ? 8.477 29.656 29 1 77.56 454 LYS A C 1
ATOM 3644 O O . LYS A 1 454 ? 7.383 29.703 28.438 1 77.56 454 LYS A O 1
ATOM 3649 N N . ASP A 1 455 ? 9.609 29.969 28.422 1 82.56 455 ASP A N 1
ATOM 3650 C CA . ASP A 1 455 ? 9.672 30.375 27.016 1 82.56 455 ASP A CA 1
ATOM 3651 C C . ASP A 1 455 ? 10.68 29.516 26.25 1 82.56 455 ASP A C 1
ATOM 3653 O O . ASP A 1 455 ? 11.703 30.016 25.781 1 82.56 455 ASP A O 1
ATOM 3657 N N . PRO A 1 456 ? 10.258 28.25 26.094 1 77.06 456 PRO A N 1
ATOM 3658 C CA . PRO A 1 456 ? 11.203 27.328 25.438 1 77.06 456 PRO A CA 1
ATOM 3659 C C . PRO A 1 456 ? 11.523 27.75 24 1 77.06 456 PRO A C 1
ATOM 3661 O O . PRO A 1 456 ? 12.539 27.312 23.453 1 77.06 456 PRO A O 1
ATOM 3664 N N . ASN A 1 457 ? 10.766 28.609 23.422 1 85.38 457 ASN A N 1
ATOM 3665 C CA . ASN A 1 457 ? 10.93 28.953 22.016 1 85.38 457 ASN A CA 1
ATOM 3666 C C . ASN A 1 457 ? 11.516 30.359 21.844 1 85.38 457 ASN A C 1
ATOM 3668 O O . ASN A 1 457 ? 11.766 30.797 20.734 1 85.38 457 ASN A O 1
ATOM 3672 N N . GLY A 1 458 ? 11.734 31.047 22.938 1 84.56 458 GLY A N 1
ATOM 3673 C CA . GLY A 1 458 ? 12.367 32.344 22.891 1 84.56 458 GLY A CA 1
ATOM 3674 C C . GLY A 1 458 ? 11.508 33.406 22.219 1 84.56 458 GLY A C 1
ATOM 3675 O O . GLY A 1 458 ? 12 34.219 21.422 1 84.56 458 GLY A O 1
ATOM 3676 N N . LEU A 1 459 ? 10.25 33.406 22.469 1 85.06 459 LEU A N 1
ATOM 3677 C CA . LEU A 1 459 ? 9.312 34.344 21.828 1 85.06 459 LEU A CA 1
ATOM 3678 C C . LEU A 1 459 ? 9.562 35.781 22.266 1 85.06 459 LEU A C 1
ATOM 3680 O O . LEU A 1 459 ? 9.156 36.719 21.578 1 85.06 459 LEU A O 1
ATOM 3684 N N . ARG A 1 460 ? 10.258 35.969 23.344 1 83.5 460 ARG A N 1
ATOM 3685 C CA . ARG A 1 460 ? 10.414 37.312 23.922 1 83.5 460 ARG A CA 1
ATOM 3686 C C . ARG A 1 460 ? 11.781 37.906 23.578 1 83.5 460 ARG A C 1
ATOM 3688 O O . ARG A 1 460 ? 12.133 38.969 24.062 1 83.5 460 ARG A O 1
ATOM 3695 N N . GLU A 1 461 ? 12.516 37.25 22.766 1 86.81 461 GLU A N 1
ATOM 3696 C CA . GLU A 1 461 ? 13.859 37.688 22.438 1 86.81 461 GLU A CA 1
ATOM 3697 C C . GLU A 1 461 ? 13.828 38.969 21.578 1 86.81 461 GLU A C 1
ATOM 3699 O O . GLU A 1 461 ? 14.742 39.781 21.656 1 86.81 461 GLU A O 1
ATOM 3704 N N . GLY A 1 462 ? 12.805 39.062 20.781 1 86.62 462 GLY A N 1
ATOM 3705 C CA . GLY A 1 462 ? 12.625 40.281 19.984 1 86.62 462 GLY A CA 1
ATOM 3706 C C . GLY A 1 462 ? 13.789 40.562 19.047 1 86.62 462 GLY A C 1
ATOM 3707 O O . GLY A 1 462 ? 14.305 39.625 18.406 1 86.62 462 GLY A O 1
ATOM 3708 N N . LEU A 1 463 ? 14.141 41.812 18.906 1 89.81 463 LEU A N 1
ATOM 3709 C CA . LEU A 1 463 ? 15.141 42.281 17.953 1 89.81 463 LEU A CA 1
ATOM 3710 C C . LEU A 1 463 ? 16.531 41.844 18.375 1 89.81 463 LEU A C 1
ATOM 3712 O O . LEU A 1 463 ? 17.453 41.75 17.547 1 89.81 463 LEU A O 1
ATOM 3716 N N . ALA A 1 464 ? 16.766 41.562 19.531 1 88.31 464 ALA A N 1
ATOM 3717 C CA . ALA A 1 464 ? 18.094 41.281 20.078 1 88.31 464 ALA A CA 1
ATOM 3718 C C . ALA A 1 464 ? 18.422 39.781 19.906 1 88.31 464 ALA A C 1
ATOM 3720 O O . ALA A 1 464 ? 19.531 39.375 20.234 1 88.31 464 ALA A O 1
ATOM 3721 N N . THR A 1 465 ? 17.516 39.062 19.391 1 91 465 THR A N 1
ATOM 3722 C CA . THR A 1 465 ? 17.719 37.625 19.266 1 91 465 THR A CA 1
ATOM 3723 C C . THR A 1 465 ? 18.938 37.312 18.406 1 91 465 THR A C 1
ATOM 3725 O O . THR A 1 465 ? 19.203 38.031 17.422 1 91 465 THR A O 1
ATOM 3728 N N . LYS A 1 466 ? 19.688 36.281 18.766 1 91.81 466 LYS A N 1
ATOM 3729 C CA . LYS A 1 466 ? 20.797 35.781 17.953 1 91.81 466 LYS A CA 1
ATOM 3730 C C . LYS A 1 466 ? 20.297 34.938 16.812 1 91.81 466 LYS A C 1
ATOM 3732 O O . LYS A 1 466 ? 21.047 34.594 15.891 1 91.81 466 LYS A O 1
ATOM 3737 N N . ARG A 1 467 ? 19 34.656 16.797 1 93.62 467 ARG A N 1
ATOM 3738 C CA . ARG A 1 467 ? 18.391 33.781 15.773 1 93.62 467 ARG A CA 1
ATOM 3739 C C . ARG A 1 467 ? 17.75 34.625 14.672 1 93.62 467 ARG A C 1
ATOM 3741 O O . ARG A 1 467 ? 16.922 34.125 13.898 1 93.62 467 ARG A O 1
ATOM 3748 N N . ASN A 1 468 ? 18.141 35.906 14.633 1 95.06 468 ASN A N 1
ATOM 3749 C CA . ASN A 1 468 ? 17.609 36.75 13.586 1 95.06 468 ASN A CA 1
ATOM 3750 C C . ASN A 1 468 ? 18.078 36.344 12.203 1 95.06 468 ASN A C 1
ATOM 3752 O O . ASN A 1 468 ? 19.281 36.438 11.898 1 95.06 468 ASN A O 1
ATOM 3756 N N . TYR A 1 469 ? 17.172 35.875 11.375 1 94.94 469 TYR A N 1
ATOM 3757 C CA . TYR A 1 469 ? 17.453 35.375 10.039 1 94.94 469 TYR A CA 1
ATOM 3758 C C . TYR A 1 469 ? 18.234 36.406 9.227 1 94.94 469 TYR A C 1
ATOM 3760 O O . TYR A 1 469 ? 19.156 36.062 8.492 1 94.94 469 TYR A O 1
ATOM 3768 N N . ASN A 1 470 ? 17.953 37.656 9.375 1 92.88 470 ASN A N 1
ATOM 3769 C CA . ASN A 1 470 ? 18.547 38.719 8.57 1 92.88 470 ASN A CA 1
ATOM 3770 C C . ASN A 1 470 ? 20 38.969 8.961 1 92.88 470 ASN A C 1
ATOM 3772 O O . ASN A 1 470 ? 20.734 39.625 8.227 1 92.88 470 ASN A O 1
ATOM 3776 N N . GLN A 1 471 ? 20.406 38.469 10.031 1 94.56 471 GLN A N 1
ATOM 3777 C CA . GLN A 1 471 ? 21.766 38.688 10.508 1 94.56 471 GLN A CA 1
ATOM 3778 C C . GLN A 1 471 ? 22.656 37.469 10.234 1 94.56 471 GLN A C 1
ATOM 3780 O O . GLN A 1 471 ? 23.844 37.5 10.547 1 94.56 471 GLN A O 1
ATOM 3785 N N . GLN A 1 472 ? 22.094 36.5 9.648 1 95.06 472 GLN A N 1
ATOM 3786 C CA . GLN A 1 472 ? 22.844 35.281 9.391 1 95.06 472 GLN A CA 1
ATOM 3787 C C . GLN A 1 472 ? 23.562 35.344 8.047 1 95.06 472 GLN A C 1
ATOM 3789 O O . GLN A 1 472 ? 23.188 36.125 7.18 1 95.06 472 GLN A O 1
ATOM 3794 N N . GLU A 1 473 ? 24.625 34.531 7.949 1 96.31 473 GLU A N 1
ATOM 3795 C CA . GLU A 1 473 ? 25.234 34.312 6.641 1 96.31 473 GLU A CA 1
ATOM 3796 C C . GLU A 1 473 ? 24.375 33.375 5.781 1 96.31 473 GLU A C 1
ATOM 3798 O O . GLU A 1 473 ? 24.266 32.188 6.07 1 96.31 473 GLU A O 1
ATOM 3803 N N . LEU A 1 474 ? 23.828 33.969 4.727 1 96 474 LEU A N 1
ATOM 3804 C CA . LEU A 1 474 ? 22.891 33.219 3.893 1 96 474 LEU A CA 1
ATOM 3805 C C . LEU A 1 474 ? 23.625 32.531 2.75 1 96 474 LEU A C 1
ATOM 3807 O O . LEU A 1 474 ? 24.703 32.969 2.328 1 96 474 LEU A O 1
ATOM 3811 N N . SER A 1 475 ? 23.078 31.484 2.334 1 95.69 475 SER A N 1
ATOM 3812 C CA . SER A 1 475 ? 23.609 30.75 1.181 1 95.69 475 SER A CA 1
ATOM 3813 C C . SER A 1 475 ? 23.266 31.469 -0.123 1 95.69 475 SER A C 1
ATOM 3815 O O . SER A 1 475 ? 22.484 32.406 -0.13 1 95.69 475 SER A O 1
ATOM 3817 N N . THR A 1 476 ? 23.984 31.031 -1.208 1 93.12 476 THR A N 1
ATOM 3818 C CA . THR A 1 476 ? 23.703 31.484 -2.566 1 93.12 476 THR A CA 1
ATOM 3819 C C . THR A 1 476 ? 23.328 30.312 -3.457 1 93.12 476 THR A C 1
ATOM 3821 O O . THR A 1 476 ? 23.391 29.156 -3.033 1 93.12 476 THR A O 1
ATOM 3824 N N . GLU A 1 477 ? 22.891 30.625 -4.633 1 91 477 GLU A N 1
ATOM 3825 C CA . GLU A 1 477 ? 22.531 29.578 -5.594 1 91 477 GLU A CA 1
ATOM 3826 C C . GLU A 1 477 ? 23.719 28.656 -5.887 1 91 477 GLU A C 1
ATOM 3828 O O . GLU A 1 477 ? 23.547 27.469 -6.117 1 91 477 GLU A O 1
ATOM 3833 N N . ILE A 1 478 ? 24.859 29.172 -5.793 1 91.5 478 ILE A N 1
ATOM 3834 C CA . ILE A 1 478 ? 26.062 28.406 -6.086 1 91.5 478 ILE A CA 1
ATOM 3835 C C . ILE A 1 478 ? 26.297 27.375 -4.992 1 91.5 478 ILE A C 1
ATOM 3837 O O . ILE A 1 478 ? 26.766 26.266 -5.266 1 91.5 478 ILE A O 1
ATOM 3841 N N . ASP A 1 479 ? 25.922 27.719 -3.781 1 93.38 479 ASP A N 1
ATOM 3842 C CA . ASP A 1 479 ? 26.109 26.812 -2.652 1 93.38 479 ASP A CA 1
ATOM 3843 C C . ASP A 1 479 ? 25.25 25.562 -2.803 1 93.38 479 ASP A C 1
ATOM 3845 O O . ASP A 1 479 ? 25.531 24.531 -2.197 1 93.38 479 ASP A O 1
ATOM 3849 N N . LEU A 1 480 ? 24.203 25.672 -3.611 1 93.56 480 LEU A N 1
ATOM 3850 C CA . LEU A 1 480 ? 23.266 24.578 -3.742 1 93.56 480 LEU A CA 1
ATOM 3851 C C . LEU A 1 480 ? 23.703 23.609 -4.832 1 93.56 480 LEU A C 1
ATOM 3853 O O . LEU A 1 480 ? 23.047 22.578 -5.055 1 93.56 480 LEU A O 1
ATOM 3857 N N . ARG A 1 481 ? 24.75 23.891 -5.465 1 91.94 481 ARG A N 1
ATOM 3858 C CA . ARG A 1 481 ? 25.312 22.984 -6.465 1 91.94 481 ARG A CA 1
ATOM 3859 C C . ARG A 1 481 ? 26.234 21.953 -5.816 1 91.94 481 ARG A C 1
ATOM 3861 O O . ARG A 1 481 ? 27.453 22.062 -5.898 1 91.94 481 ARG A O 1
ATOM 3868 N N . PHE A 1 482 ? 25.594 21.031 -5.285 1 90.06 482 PHE A N 1
ATOM 3869 C CA . PHE A 1 482 ? 26.344 20.016 -4.555 1 90.06 482 PHE A CA 1
ATOM 3870 C C . PHE A 1 482 ? 27.188 19.172 -5.504 1 90.06 482 PHE A C 1
ATOM 3872 O O . PHE A 1 482 ? 26.734 18.812 -6.594 1 90.06 482 PHE A O 1
ATOM 3879 N N . GLY A 1 483 ? 28.406 18.828 -5.16 1 73.5 483 GLY A N 1
ATOM 3880 C CA . GLY A 1 483 ? 29.297 18.016 -5.965 1 73.5 483 GLY A CA 1
ATOM 3881 C C . GLY A 1 483 ? 30.156 18.828 -6.91 1 73.5 483 GLY A C 1
ATOM 3882 O O . GLY A 1 483 ? 31.125 18.312 -7.469 1 73.5 483 GLY A O 1
ATOM 3883 N N . ASP A 1 484 ? 29.672 20.078 -7.27 1 68 484 ASP A N 1
ATOM 3884 C CA . ASP A 1 484 ? 30.484 20.906 -8.148 1 68 484 ASP A CA 1
ATOM 3885 C C . ASP A 1 484 ? 31.703 21.469 -7.414 1 68 484 ASP A C 1
ATOM 3887 O O . ASP A 1 484 ? 31.641 21.719 -6.211 1 68 484 ASP A O 1
ATOM 3891 N N . SER A 1 485 ? 32.906 21.188 -7.562 1 50.19 485 SER A N 1
ATOM 3892 C CA . SER A 1 485 ? 34.188 21.609 -7.043 1 50.19 485 SER A CA 1
ATOM 3893 C C . SER A 1 485 ? 34.219 23.109 -6.738 1 50.19 485 SER A C 1
ATOM 3895 O O . SER A 1 485 ? 35.188 23.625 -6.188 1 50.19 485 SER A O 1
ATOM 3897 N N . PHE A 1 486 ? 33.5 23.984 -7.145 1 41.31 486 PHE A N 1
ATOM 3898 C CA . PHE A 1 486 ? 33.75 25.406 -7.047 1 41.31 486 PHE A CA 1
ATOM 3899 C C . PHE A 1 486 ? 33.625 25.891 -5.605 1 41.31 486 PHE A C 1
ATOM 3901 O O . PHE A 1 486 ? 34.188 26.906 -5.223 1 41.31 486 PHE A O 1
ATOM 3908 N N . SER A 1 487 ? 32.75 25.5 -4.809 1 40.94 487 SER A N 1
ATOM 3909 C CA . SER A 1 487 ? 32.281 26.188 -3.604 1 40.94 487 SER A CA 1
ATOM 3910 C C . SER A 1 487 ? 33.344 26.078 -2.49 1 40.94 487 SER A C 1
ATOM 3912 O O . SER A 1 487 ? 33.094 26.562 -1.378 1 40.94 487 SER A O 1
ATOM 3914 N N . ARG A 1 488 ? 34.312 25.297 -2.49 1 41.88 488 ARG A N 1
ATOM 3915 C CA . ARG A 1 488 ? 34.969 25.016 -1.201 1 41.88 488 ARG A CA 1
ATOM 3916 C C . ARG A 1 488 ? 36.031 26.047 -0.882 1 41.88 488 ARG A C 1
ATOM 3918 O O . ARG A 1 488 ? 36.906 25.812 -0.05 1 41.88 488 ARG A O 1
ATOM 3925 N N . SER A 1 489 ? 36.219 27 -1.646 1 32.69 489 SER A N 1
ATOM 3926 C CA . SER A 1 489 ? 37.344 27.703 -1.03 1 32.69 489 SER A CA 1
ATOM 3927 C C . SER A 1 489 ? 36.906 28.406 0.258 1 32.69 489 SER A C 1
ATOM 3929 O O . SER A 1 489 ? 35.969 29.203 0.255 1 32.69 489 SER A O 1
ATOM 3931 N N . PRO A 1 490 ? 37.125 27.781 1.419 1 34.16 490 PRO A N 1
ATOM 3932 C CA . PRO A 1 490 ? 36.969 28.469 2.703 1 34.16 490 PRO A CA 1
ATOM 3933 C C . PRO A 1 490 ? 37.469 29.906 2.668 1 34.16 490 PRO A C 1
ATOM 3935 O O . PRO A 1 490 ? 38.594 30.172 2.215 1 34.16 490 PRO A O 1
ATOM 3938 N N . LYS A 1 491 ? 36.688 30.891 2.363 1 30.3 491 LYS A N 1
ATOM 3939 C CA . LYS A 1 491 ? 37.312 32.156 2.795 1 30.3 491 LY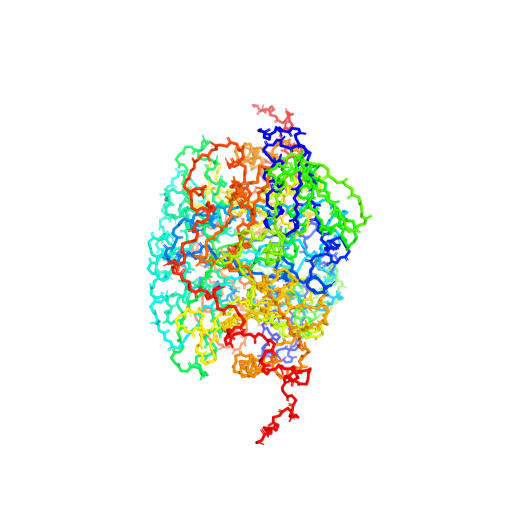S A CA 1
ATOM 3940 C C . LYS A 1 491 ? 37.688 32.094 4.27 1 30.3 491 LYS A C 1
ATOM 3942 O O . LYS A 1 491 ? 36.844 31.828 5.129 1 30.3 491 LYS A O 1
ATOM 3947 N N . LEU A 1 492 ? 39.062 31.875 4.656 1 25.83 492 LEU A N 1
ATOM 3948 C CA . LEU A 1 492 ? 39.594 32.312 5.934 1 25.83 492 LEU A CA 1
ATOM 3949 C C . LEU A 1 492 ? 39.281 33.781 6.207 1 25.83 492 LEU A C 1
ATOM 3951 O O . LEU A 1 492 ? 39.406 34.625 5.324 1 25.83 492 LEU A O 1
ATOM 3955 N N . MET B 1 1 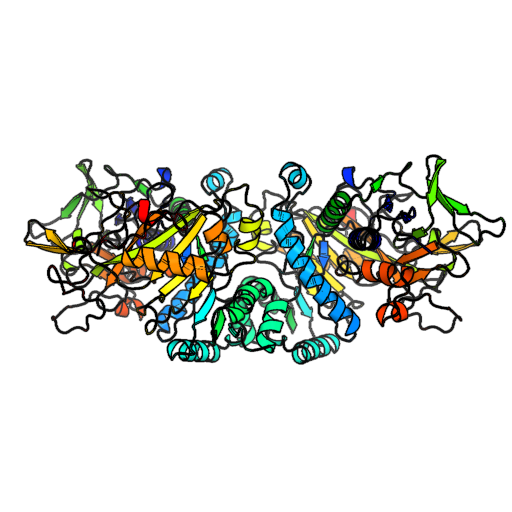? 24.859 -34.281 -22.734 1 75 1 MET B N 1
ATOM 3956 C CA . MET B 1 1 ? 24.875 -33.156 -21.797 1 75 1 MET B CA 1
ATOM 3957 C C . MET B 1 1 ? 24.391 -31.875 -22.484 1 75 1 MET B C 1
ATOM 3959 O O . MET B 1 1 ? 24.703 -31.641 -23.656 1 75 1 MET B O 1
ATOM 3963 N N . VAL B 1 2 ? 23.438 -31.219 -21.859 1 91.44 2 VAL B N 1
ATOM 3964 C CA . VAL B 1 2 ? 22.891 -29.969 -22.406 1 91.44 2 VAL B CA 1
ATOM 3965 C C . VAL B 1 2 ? 23.938 -28.859 -22.281 1 91.44 2 VAL B C 1
ATOM 3967 O O . VAL B 1 2 ? 24.438 -28.594 -21.188 1 91.44 2 VAL B O 1
ATOM 3970 N N . GLU B 1 3 ? 24.344 -28.281 -23.359 1 95.56 3 GLU B N 1
ATOM 3971 C CA . GLU B 1 3 ? 25.297 -27.172 -23.375 1 95.56 3 GLU B CA 1
ATOM 3972 C C . GLU B 1 3 ? 24.562 -25.828 -23.391 1 95.56 3 GLU B C 1
ATOM 3974 O O . GLU B 1 3 ? 23.359 -25.781 -23.656 1 95.56 3 GLU B O 1
ATOM 3979 N N . LYS B 1 4 ? 25.312 -24.828 -23.141 1 97.5 4 LYS B N 1
ATOM 3980 C CA . LYS B 1 4 ? 24.719 -23.484 -23.016 1 97.5 4 LYS B CA 1
ATOM 3981 C C . LYS B 1 4 ? 24.109 -23.031 -24.344 1 97.5 4 LYS B C 1
ATOM 3983 O O . LYS B 1 4 ? 23.172 -22.234 -24.359 1 97.5 4 LYS B O 1
ATOM 3988 N N . ASP B 1 5 ? 24.641 -23.609 -25.453 1 97.12 5 ASP B N 1
ATOM 3989 C CA . ASP B 1 5 ? 24.125 -23.219 -26.766 1 97.12 5 ASP B CA 1
ATOM 3990 C C . ASP B 1 5 ? 23.172 -24.281 -27.312 1 97.12 5 ASP B C 1
ATOM 3992 O O . ASP B 1 5 ? 22.672 -24.156 -28.438 1 97.12 5 ASP B O 1
ATOM 3996 N N . SER B 1 6 ? 22.906 -25.375 -26.547 1 97.75 6 SER B N 1
ATOM 3997 C CA . SER B 1 6 ? 21.953 -26.406 -26.953 1 97.75 6 SER B CA 1
ATOM 3998 C C . SER B 1 6 ? 20.562 -25.828 -27.156 1 97.75 6 SER B C 1
ATOM 4000 O O . SER B 1 6 ? 20.109 -24.984 -26.359 1 97.75 6 SER B O 1
ATOM 4002 N N . PRO B 1 7 ? 19.938 -26.188 -28.25 1 98.44 7 PRO B N 1
ATOM 4003 C CA . PRO B 1 7 ? 18.531 -25.797 -28.359 1 98.44 7 PRO B CA 1
ATOM 4004 C C . PRO B 1 7 ? 17.656 -26.453 -27.297 1 98.44 7 PRO B C 1
ATOM 4006 O O . PRO B 1 7 ? 17.703 -27.672 -27.109 1 98.44 7 PRO B O 1
ATOM 4009 N N . ILE B 1 8 ? 16.922 -25.641 -26.594 1 98.81 8 ILE B N 1
ATOM 4010 C CA . ILE B 1 8 ? 16.031 -26.109 -25.531 1 98.81 8 ILE B CA 1
ATOM 4011 C C . ILE B 1 8 ? 14.602 -25.703 -25.844 1 98.81 8 ILE B C 1
ATOM 4013 O O . ILE B 1 8 ? 14.336 -24.531 -26.172 1 98.81 8 ILE B O 1
ATOM 4017 N N . ILE B 1 9 ? 13.695 -26.656 -25.781 1 98.88 9 ILE B N 1
ATOM 4018 C CA . ILE B 1 9 ? 12.273 -26.406 -25.984 1 98.88 9 ILE B CA 1
ATOM 4019 C C . ILE B 1 9 ? 11.523 -26.531 -24.656 1 98.88 9 ILE B C 1
ATOM 4021 O O . ILE B 1 9 ? 11.734 -27.484 -23.906 1 98.88 9 ILE B O 1
ATOM 4025 N N . ILE B 1 10 ? 10.766 -25.562 -24.359 1 98.94 10 ILE B N 1
ATOM 4026 C CA . ILE B 1 10 ? 9.836 -25.578 -23.234 1 98.94 10 ILE B CA 1
ATOM 4027 C C . ILE B 1 10 ? 8.398 -25.578 -23.75 1 98.94 10 ILE B C 1
ATOM 4029 O O . ILE B 1 10 ? 8.008 -24.703 -24.531 1 98.94 10 ILE B O 1
ATOM 4033 N N . VAL B 1 11 ? 7.613 -26.578 -23.391 1 98.88 11 VAL B N 1
ATOM 4034 C CA . VAL B 1 11 ? 6.219 -26.641 -23.812 1 98.88 11 VAL B CA 1
ATOM 4035 C C . VAL B 1 11 ? 5.312 -26.25 -22.641 1 98.88 11 VAL B C 1
ATOM 4037 O O . VAL B 1 11 ? 5.23 -26.953 -21.641 1 98.88 11 VAL B O 1
ATOM 4040 N N . GLY B 1 12 ? 4.594 -25.156 -22.797 1 98.19 12 GLY B N 1
ATOM 4041 C CA . GLY B 1 12 ? 3.783 -24.562 -21.75 1 98.19 12 GLY B CA 1
ATOM 4042 C C . GLY B 1 12 ? 4.363 -23.25 -21.234 1 98.19 12 GLY B C 1
ATOM 4043 O O . GLY B 1 12 ? 5.512 -23.219 -20.781 1 98.19 12 GLY B O 1
ATOM 4044 N N . ALA B 1 13 ? 3.574 -22.203 -21.25 1 98.12 13 ALA B N 1
ATOM 4045 C CA . ALA B 1 13 ? 4.035 -20.891 -20.828 1 98.12 13 ALA B CA 1
ATOM 4046 C C . ALA B 1 13 ? 3.346 -20.453 -19.531 1 98.12 13 ALA B C 1
ATOM 4048 O O . ALA B 1 13 ? 3.07 -19.266 -19.344 1 98.12 13 ALA B O 1
ATOM 4049 N N . GLY B 1 14 ? 2.961 -21.406 -18.688 1 97.44 14 GLY B N 1
ATOM 4050 C CA . GLY B 1 14 ? 2.484 -21.094 -17.359 1 97.44 14 GLY B CA 1
ATOM 4051 C C . GLY B 1 14 ? 3.605 -20.828 -16.359 1 97.44 14 GLY B C 1
ATOM 4052 O O . GLY B 1 14 ? 4.723 -20.5 -16.766 1 97.44 14 GLY B O 1
ATOM 4053 N N . VAL B 1 15 ? 3.354 -20.984 -15.133 1 97.88 15 VAL B N 1
ATOM 4054 C CA . VAL B 1 15 ? 4.273 -20.625 -14.062 1 97.88 15 VAL B CA 1
ATOM 4055 C C . VAL B 1 15 ? 5.523 -21.484 -14.133 1 97.88 15 VAL B C 1
ATOM 4057 O O . VAL B 1 15 ? 6.641 -20.984 -13.969 1 97.88 15 VAL B O 1
ATOM 4060 N N . PHE B 1 16 ? 5.359 -22.75 -14.367 1 98.56 16 PHE B N 1
ATOM 4061 C CA . PHE B 1 16 ? 6.516 -23.625 -14.461 1 98.56 16 PHE B CA 1
ATOM 4062 C C . PHE B 1 16 ? 7.359 -23.281 -15.688 1 98.56 16 PHE B C 1
ATOM 4064 O O . PHE B 1 16 ? 8.586 -23.156 -15.586 1 98.56 16 PHE B O 1
ATOM 4071 N N . GLY B 1 17 ? 6.715 -23.141 -16.812 1 98.69 17 GLY B N 1
ATOM 4072 C CA . GLY B 1 17 ? 7.43 -22.844 -18.047 1 98.69 17 GLY B CA 1
ATOM 4073 C C . GLY B 1 17 ? 8.18 -21.531 -18.016 1 98.69 17 GLY B C 1
ATOM 4074 O O . GLY B 1 17 ? 9.352 -21.453 -18.375 1 98.69 17 GLY B O 1
ATOM 4075 N N . LEU B 1 18 ? 7.477 -20.516 -17.578 1 98.75 18 LEU B N 1
ATOM 4076 C CA . LEU B 1 18 ? 8.086 -19.188 -17.5 1 98.75 18 LEU B CA 1
ATOM 4077 C C . LEU B 1 18 ? 9.25 -19.188 -16.516 1 98.75 18 LEU B C 1
ATOM 4079 O O . LEU B 1 18 ? 10.305 -18.609 -16.781 1 98.75 18 LEU B O 1
ATOM 4083 N N . SER B 1 19 ? 9.062 -19.781 -15.352 1 98.88 19 SER B N 1
ATOM 4084 C CA . SER B 1 19 ? 10.133 -19.859 -14.359 1 98.88 19 SER B CA 1
ATOM 4085 C C . SER B 1 19 ? 11.344 -20.594 -14.914 1 98.88 19 SER B C 1
ATOM 4087 O O . SER B 1 19 ? 12.484 -20.141 -14.75 1 98.88 19 SER B O 1
ATOM 4089 N N . ASN B 1 20 ? 11.102 -21.719 -15.562 1 98.88 20 ASN B N 1
ATOM 4090 C CA . ASN B 1 20 ? 12.188 -22.484 -16.156 1 98.88 20 ASN B CA 1
ATOM 4091 C C . ASN B 1 20 ? 12.953 -21.688 -17.203 1 98.88 20 ASN B C 1
ATOM 4093 O O . ASN B 1 20 ? 14.18 -21.672 -17.203 1 98.88 20 ASN B O 1
ATOM 4097 N N . ALA B 1 21 ? 12.188 -21.062 -18.078 1 98.94 21 ALA B N 1
ATOM 4098 C CA . ALA B 1 21 ? 12.812 -20.25 -19.109 1 98.94 21 ALA B CA 1
ATOM 4099 C C . ALA B 1 21 ? 13.68 -19.156 -18.484 1 98.94 21 ALA B C 1
ATOM 4101 O O . ALA B 1 21 ? 14.812 -18.938 -18.906 1 98.94 21 ALA B O 1
ATOM 4102 N N . LEU B 1 22 ? 13.164 -18.5 -17.484 1 98.88 22 LEU B N 1
ATOM 4103 C CA . LEU B 1 22 ? 13.859 -17.406 -16.812 1 98.88 22 LEU B CA 1
ATOM 4104 C C . LEU B 1 22 ? 15.148 -17.906 -16.172 1 98.88 22 LEU B C 1
ATOM 4106 O O . LEU B 1 22 ? 16.203 -17.281 -16.344 1 98.88 22 LEU B O 1
ATOM 4110 N N . HIS B 1 23 ? 15.094 -18.953 -15.469 1 98.88 23 HIS B N 1
ATOM 4111 C CA . HIS B 1 23 ? 16.266 -19.453 -14.758 1 98.88 23 HIS B CA 1
ATOM 4112 C C . HIS B 1 23 ? 17.297 -20 -15.727 1 98.88 23 HIS B C 1
ATOM 4114 O O . HIS B 1 23 ? 18.5 -19.828 -15.508 1 98.88 23 HIS B O 1
ATOM 4120 N N . LEU B 1 24 ? 16.875 -20.719 -16.781 1 98.81 24 LEU B N 1
ATOM 4121 C CA . LEU B 1 24 ? 17.828 -21.141 -17.812 1 98.81 24 LEU B CA 1
ATOM 4122 C C . LEU B 1 24 ? 18.578 -19.953 -18.391 1 98.81 24 LEU B C 1
ATOM 4124 O O . LEU B 1 24 ? 19.812 -19.953 -18.438 1 98.81 24 LEU B O 1
ATOM 4128 N N . ALA B 1 25 ? 17.797 -18.969 -18.781 1 98.81 25 ALA B N 1
ATOM 4129 C CA . ALA B 1 25 ? 18.406 -17.781 -19.406 1 98.81 25 ALA B CA 1
ATOM 4130 C C . ALA B 1 25 ? 19.359 -17.094 -18.438 1 98.81 25 ALA B C 1
ATOM 4132 O O . ALA B 1 25 ? 20.469 -16.719 -18.828 1 98.81 25 ALA B O 1
ATOM 4133 N N . ASN B 1 26 ? 18.953 -16.938 -17.188 1 98.56 26 ASN B N 1
ATOM 4134 C CA . ASN B 1 26 ? 19.766 -16.281 -16.188 1 98.56 26 ASN B CA 1
ATOM 4135 C C . ASN B 1 26 ? 21.047 -17.062 -15.898 1 98.56 26 ASN B C 1
ATOM 4137 O O . ASN B 1 26 ? 22.016 -16.516 -15.375 1 98.56 26 ASN B O 1
ATOM 4141 N N . ASN B 1 27 ? 21 -18.328 -16.203 1 98.31 27 ASN B N 1
ATOM 4142 C CA . ASN B 1 27 ? 22.172 -19.156 -15.969 1 98.31 27 ASN B CA 1
ATOM 4143 C C . ASN B 1 27 ? 22.984 -19.375 -17.25 1 98.31 27 ASN B C 1
ATOM 4145 O O . ASN B 1 27 ? 23.781 -20.312 -17.328 1 98.31 27 ASN B O 1
ATOM 4149 N N . GLY B 1 28 ? 22.703 -18.625 -18.281 1 98.19 28 GLY B N 1
ATOM 4150 C CA . GLY B 1 28 ? 23.609 -18.516 -19.422 1 98.19 28 GLY B CA 1
ATOM 4151 C C . GLY B 1 28 ? 23.156 -19.312 -20.625 1 98.19 28 GLY B C 1
ATOM 4152 O O . GLY B 1 28 ? 23.797 -19.297 -21.672 1 98.19 28 GLY B O 1
ATOM 4153 N N . TYR B 1 29 ? 22.062 -20.047 -20.562 1 98.62 29 TYR B N 1
ATOM 4154 C CA . TYR B 1 29 ? 21.547 -20.75 -21.719 1 98.62 29 TYR B CA 1
ATOM 4155 C C . TYR B 1 29 ? 20.922 -19.766 -22.719 1 98.62 29 TYR B C 1
ATOM 4157 O O . TYR B 1 29 ? 20.234 -18.828 -22.328 1 98.62 29 TYR B O 1
ATOM 4165 N N . LYS B 1 30 ? 21.109 -20.031 -24.031 1 98.19 30 LYS B N 1
ATOM 4166 C CA . LYS B 1 30 ? 20.844 -18.953 -24.984 1 98.19 30 LYS B CA 1
ATOM 4167 C C . LYS B 1 30 ? 19.75 -19.359 -25.969 1 98.19 30 LYS B C 1
ATOM 4169 O O . LYS B 1 30 ? 19.062 -18.5 -26.531 1 98.19 30 LYS B O 1
ATOM 4174 N N . ASN B 1 31 ? 19.594 -20.625 -26.266 1 98.5 31 ASN B N 1
ATOM 4175 C CA . ASN B 1 31 ? 18.672 -21.094 -27.297 1 98.5 31 ASN B CA 1
ATOM 4176 C C . ASN B 1 31 ? 17.438 -21.734 -26.703 1 98.5 31 ASN B C 1
ATOM 4178 O O . ASN B 1 31 ? 17.188 -22.922 -26.891 1 98.5 31 ASN B O 1
ATOM 4182 N N . ILE B 1 32 ? 16.656 -20.891 -26.031 1 98.88 32 ILE B N 1
ATOM 4183 C CA . ILE B 1 32 ? 15.453 -21.344 -25.344 1 98.88 32 ILE B CA 1
ATOM 4184 C C . ILE B 1 32 ? 14.219 -20.875 -26.109 1 98.88 32 ILE B C 1
ATOM 4186 O O . ILE B 1 32 ? 14.078 -19.688 -26.406 1 98.88 32 ILE B O 1
ATOM 4190 N N . THR B 1 33 ? 13.328 -21.766 -26.5 1 98.94 33 THR B N 1
ATOM 4191 C CA . THR B 1 33 ? 12.055 -21.422 -27.125 1 98.94 33 THR B CA 1
ATOM 4192 C C . THR B 1 33 ? 10.891 -22.016 -26.344 1 98.94 33 THR B C 1
ATOM 4194 O O . THR B 1 33 ? 10.859 -23.219 -26.078 1 98.94 33 THR B O 1
ATOM 4197 N N . VAL B 1 34 ? 9.953 -21.172 -25.969 1 98.94 34 VAL B N 1
ATOM 4198 C CA . VAL B 1 34 ? 8.766 -21.578 -25.219 1 98.94 34 VAL B CA 1
ATOM 4199 C C . VAL B 1 34 ? 7.562 -21.656 -26.156 1 98.94 34 VAL B C 1
ATOM 4201 O O . VAL B 1 34 ? 7.289 -20.703 -26.906 1 98.94 34 VAL B O 1
ATOM 4204 N N . PHE B 1 35 ? 6.891 -22.781 -26.125 1 98.81 35 PHE B N 1
ATOM 4205 C CA . PHE B 1 35 ? 5.68 -22.984 -26.922 1 98.81 35 PHE B CA 1
ATOM 4206 C C . PHE B 1 35 ? 4.449 -23.031 -26.031 1 98.81 35 PHE B C 1
ATOM 4208 O O . PHE B 1 35 ? 4.488 -23.594 -24.938 1 98.81 35 PHE B O 1
ATOM 4215 N N . ASP B 1 36 ? 3.342 -22.453 -26.484 1 98.5 36 ASP B N 1
ATOM 4216 C CA . ASP B 1 36 ? 2.072 -22.531 -25.766 1 98.5 36 ASP B CA 1
ATOM 4217 C C . ASP B 1 36 ? 0.892 -22.484 -26.734 1 98.5 36 ASP B C 1
ATOM 4219 O O . ASP B 1 36 ? 0.909 -21.719 -27.703 1 98.5 36 ASP B O 1
ATOM 4223 N N . ARG B 1 37 ? -0.083 -23.203 -26.359 1 97.25 37 ARG B N 1
ATOM 4224 C CA . ARG B 1 37 ? -1.256 -23.297 -27.219 1 97.25 37 ARG B CA 1
ATOM 4225 C C . ARG B 1 37 ? -2.062 -22.016 -27.188 1 97.25 37 ARG B C 1
ATOM 4227 O O . ARG B 1 37 ? -2.807 -21.719 -28.125 1 97.25 37 ARG B O 1
ATOM 4234 N N . LEU B 1 38 ? -2.025 -21.297 -26.078 1 96.56 38 LEU B N 1
ATOM 4235 C CA . LEU B 1 38 ? -2.721 -20.016 -25.984 1 96.56 38 LEU B CA 1
ATOM 4236 C C . LEU B 1 38 ? -1.897 -18.891 -26.609 1 96.56 38 LEU B C 1
ATOM 4238 O O . LEU B 1 38 ? -0.667 -18.906 -26.516 1 96.56 38 LEU B O 1
ATOM 4242 N N . ASP B 1 39 ? -2.598 -17.984 -27.234 1 93.88 39 ASP B N 1
ATOM 4243 C CA . ASP B 1 39 ? -1.92 -16.797 -27.719 1 93.88 39 ASP B CA 1
ATOM 4244 C C . ASP B 1 39 ? -1.796 -15.75 -26.594 1 93.88 39 ASP B C 1
ATOM 4246 O O . ASP B 1 39 ? -2.611 -14.828 -26.516 1 93.88 39 ASP B O 1
ATOM 4250 N N . PHE B 1 40 ? -0.79 -15.93 -25.922 1 88.88 40 PHE B N 1
ATOM 4251 C CA . PHE B 1 40 ? -0.464 -15.148 -24.734 1 88.88 40 PHE B CA 1
ATOM 4252 C C . PHE B 1 40 ? -0.558 -13.656 -25.031 1 88.88 40 PHE B C 1
ATOM 4254 O O . PHE B 1 40 ? -1.022 -12.883 -24.188 1 88.88 40 PHE B O 1
ATOM 4261 N N . ASP B 1 41 ? -0.244 -13.156 -26.109 1 89.25 41 ASP B N 1
ATOM 4262 C CA . ASP B 1 41 ? -0.217 -11.742 -26.469 1 89.25 41 ASP B CA 1
ATOM 4263 C C . ASP B 1 41 ? -1.614 -11.234 -26.828 1 89.25 41 ASP B C 1
ATOM 4265 O O . ASP B 1 41 ? -1.96 -10.094 -26.547 1 89.25 41 ASP B O 1
ATOM 4269 N N . ASP B 1 42 ? -2.338 -12.109 -27.328 1 90.88 42 ASP B N 1
ATOM 4270 C CA . ASP B 1 42 ? -3.676 -11.727 -27.766 1 90.88 42 ASP B CA 1
ATOM 4271 C C . ASP B 1 42 ? -4.645 -11.672 -26.578 1 90.88 42 ASP B C 1
ATOM 4273 O O . ASP B 1 42 ? -5.453 -10.75 -26.484 1 90.88 42 ASP B O 1
ATOM 4277 N N . ASN B 1 43 ? -4.562 -12.617 -25.75 1 92.81 43 ASN B N 1
ATOM 4278 C CA . ASN B 1 43 ? -5.551 -12.688 -24.688 1 92.81 43 ASN B CA 1
ATOM 4279 C C . ASN B 1 43 ? -4.965 -12.234 -23.344 1 92.81 43 ASN B C 1
ATOM 4281 O O . ASN B 1 43 ? -5.562 -12.469 -22.297 1 92.81 43 ASN B O 1
ATOM 4285 N N . SER B 1 44 ? -3.797 -11.703 -23.344 1 91.62 44 SER B N 1
ATOM 4286 C CA . SER B 1 44 ? -3.105 -11.18 -22.172 1 91.62 44 SER B CA 1
ATOM 4287 C C . SER B 1 44 ? -2.994 -12.242 -21.078 1 91.62 44 SER B C 1
ATOM 4289 O O . SER B 1 44 ? -2.891 -11.914 -19.891 1 91.62 44 SER B O 1
ATOM 4291 N N . TYR B 1 45 ? -3.158 -13.492 -21.516 1 95 45 TYR B N 1
ATOM 4292 C CA . TYR B 1 45 ? -3.043 -14.641 -20.625 1 95 45 TYR B CA 1
ATOM 4293 C C . TYR B 1 45 ? -3.949 -14.477 -19.406 1 95 45 TYR B C 1
ATOM 4295 O O . TYR B 1 45 ? -3.498 -14.602 -18.266 1 95 45 TYR B O 1
ATOM 4303 N N . THR B 1 46 ? -5.195 -14.133 -19.625 1 95.88 46 THR B N 1
ATOM 4304 C CA . THR B 1 46 ? -6.152 -13.938 -18.547 1 95.88 46 THR B CA 1
ATOM 4305 C C . THR B 1 46 ? -7.457 -14.672 -18.828 1 95.88 46 THR B C 1
ATOM 4307 O O . THR B 1 46 ? -7.906 -14.727 -19.969 1 95.88 46 THR B O 1
ATOM 4310 N N . LEU B 1 47 ? -8 -15.211 -17.797 1 93.94 47 LEU B N 1
ATOM 4311 C CA . LEU B 1 47 ? -9.273 -15.898 -17.922 1 93.94 47 LEU B CA 1
ATOM 4312 C C . LEU B 1 47 ? -10.359 -14.945 -18.422 1 93.94 47 LEU B C 1
ATOM 4314 O O . LEU B 1 47 ? -11.328 -15.367 -19.062 1 93.94 47 LEU B O 1
ATOM 4318 N N . LEU B 1 48 ? -10.195 -13.633 -18.156 1 94.69 48 LEU B N 1
ATOM 4319 C CA . LEU B 1 48 ? -11.18 -12.633 -18.547 1 94.69 48 LEU B CA 1
ATOM 4320 C C . LEU B 1 48 ? -11.258 -12.523 -20.078 1 94.69 48 LEU B C 1
ATOM 4322 O O . LEU B 1 48 ? -12.25 -12.031 -20.609 1 94.69 48 LEU B O 1
ATOM 4326 N N . LYS B 1 49 ? -10.211 -12.992 -20.734 1 95 49 LYS B N 1
ATOM 4327 C CA . LYS B 1 49 ? -10.172 -12.938 -22.203 1 95 49 LYS B CA 1
ATOM 4328 C C . LYS B 1 49 ? -10.055 -14.336 -22.797 1 95 49 LYS B C 1
ATOM 4330 O O . LYS B 1 49 ? -9.5 -14.508 -23.875 1 95 49 LYS B O 1
ATOM 4335 N N . GLY B 1 50 ? -10.344 -15.375 -21.984 1 93.62 50 GLY B N 1
ATOM 4336 C CA . GLY B 1 50 ? -10.555 -16.688 -22.578 1 93.62 50 GLY B CA 1
ATOM 4337 C C . GLY B 1 50 ? -9.438 -17.672 -22.266 1 93.62 50 GLY B C 1
ATOM 4338 O O . GLY B 1 50 ? -9.477 -18.828 -22.688 1 93.62 50 GLY B O 1
ATOM 4339 N N . ALA B 1 51 ? -8.438 -17.234 -21.562 1 96.06 51 ALA B N 1
ATOM 4340 C CA . ALA B 1 51 ? -7.422 -18.203 -21.141 1 96.06 51 ALA B CA 1
ATOM 4341 C C . ALA B 1 51 ? -7.992 -19.203 -20.141 1 96.06 51 ALA B C 1
ATOM 4343 O O . ALA B 1 51 ? -8.711 -18.828 -19.203 1 96.06 51 ALA B O 1
ATOM 4344 N N . ASP B 1 52 ? -7.707 -20.484 -20.312 1 95.06 52 ASP B N 1
ATOM 4345 C CA . ASP B 1 52 ? -8.352 -21.516 -19.5 1 95.06 52 ASP B CA 1
ATOM 4346 C C . ASP B 1 52 ? -7.32 -22.312 -18.703 1 95.06 52 ASP B C 1
ATOM 4348 O O . ASP B 1 52 ? -7.574 -23.453 -18.312 1 95.06 52 ASP B O 1
ATOM 4352 N N . THR B 1 53 ? -6.18 -21.766 -18.5 1 94.62 53 THR B N 1
ATOM 4353 C CA . THR B 1 53 ? -5.141 -22.438 -17.734 1 94.62 53 THR B CA 1
ATOM 4354 C C . THR B 1 53 ? -5.062 -21.891 -16.312 1 94.62 53 THR B C 1
ATOM 4356 O O . THR B 1 53 ? -5.453 -20.75 -16.062 1 94.62 53 THR B O 1
ATOM 4359 N N . ALA B 1 54 ? -4.598 -22.703 -15.367 1 94.81 54 ALA B N 1
ATOM 4360 C CA . ALA B 1 54 ? -4.523 -22.312 -13.961 1 94.81 54 ALA B CA 1
ATOM 4361 C C . ALA B 1 54 ? -3.646 -21.078 -13.773 1 94.81 54 ALA B C 1
ATOM 4363 O O . ALA B 1 54 ? -3.955 -20.219 -12.961 1 94.81 54 ALA B O 1
ATOM 4364 N N . SER B 1 55 ? -2.561 -20.938 -14.523 1 96.69 55 SER B N 1
ATOM 4365 C CA . SER B 1 55 ? -1.621 -19.828 -14.391 1 96.69 55 SER B CA 1
ATOM 4366 C C . SER B 1 55 ? -2.242 -18.531 -14.867 1 96.69 55 SER B C 1
ATOM 4368 O O . SER B 1 55 ? -1.756 -17.438 -14.531 1 96.69 55 SER B O 1
ATOM 4370 N N . ALA B 1 56 ? -3.32 -18.594 -15.648 1 95.75 56 ALA B N 1
ATOM 4371 C CA . ALA B 1 56 ? -3.91 -17.406 -16.266 1 95.75 56 ALA B CA 1
ATOM 4372 C C . ALA B 1 56 ? -5.117 -16.922 -15.469 1 95.75 56 ALA B C 1
ATOM 4374 O O . ALA B 1 56 ? -5.965 -16.188 -16 1 95.75 56 ALA B O 1
ATOM 4375 N N . ASP B 1 57 ? -5.227 -17.328 -14.234 1 95.81 57 ASP B N 1
ATOM 4376 C CA . ASP B 1 57 ? -6.238 -16.797 -13.328 1 95.81 57 ASP B CA 1
ATOM 4377 C C . ASP B 1 57 ? -6.086 -15.289 -13.164 1 95.81 57 ASP B C 1
ATOM 4379 O O . ASP B 1 57 ? -5.102 -14.703 -13.625 1 95.81 57 ASP B O 1
ATOM 4383 N N . ILE B 1 58 ? -7.062 -14.641 -12.609 1 96.25 58 ILE B N 1
ATOM 4384 C CA . ILE B 1 58 ? -6.945 -13.195 -12.414 1 96.25 58 ILE B CA 1
ATOM 4385 C C . ILE B 1 58 ? -6.078 -12.914 -11.188 1 96.25 58 ILE B C 1
ATOM 4387 O O . ILE B 1 58 ? -5.277 -11.977 -11.195 1 96.25 58 ILE B O 1
ATOM 4391 N N . ASN B 1 59 ? -6.215 -13.727 -10.164 1 97.25 59 ASN B N 1
ATOM 4392 C CA . ASN B 1 59 ? -5.379 -13.594 -8.977 1 97.25 59 ASN B CA 1
ATOM 4393 C C . ASN B 1 59 ? -5.285 -14.906 -8.203 1 97.25 59 ASN B C 1
ATOM 4395 O O . ASN B 1 59 ? -6.023 -15.852 -8.492 1 97.25 59 ASN B O 1
ATOM 4399 N N . LYS B 1 60 ? -4.25 -14.992 -7.406 1 97.06 60 LYS B N 1
ATOM 4400 C CA . LYS B 1 60 ? -3.957 -16.172 -6.594 1 97.06 60 LYS B CA 1
ATOM 4401 C C . LYS B 1 60 ? -3.586 -15.766 -5.168 1 97.06 60 LYS B C 1
ATOM 4403 O O . LYS B 1 60 ? -3.107 -14.656 -4.934 1 97.06 60 LYS B O 1
ATOM 4408 N N . VAL B 1 61 ? -3.803 -16.703 -4.223 1 95.88 61 VAL B N 1
ATOM 4409 C CA . VAL B 1 61 ? -3.43 -16.5 -2.826 1 95.88 61 VAL B CA 1
ATOM 4410 C C . VAL B 1 61 ? -1.908 -16.5 -2.691 1 95.88 61 VAL B C 1
ATOM 4412 O O . VAL B 1 61 ? -1.229 -17.359 -3.264 1 95.88 61 VAL B O 1
ATOM 4415 N N . PHE B 1 62 ? -1.44 -15.523 -2.043 1 96.31 62 PHE B N 1
ATOM 4416 C CA . PHE B 1 62 ? -0.052 -15.555 -1.599 1 96.31 62 PHE B CA 1
ATOM 4417 C C . PHE B 1 62 ? 0.029 -15.758 -0.09 1 96.31 62 PHE B C 1
ATOM 4419 O O . PHE B 1 62 ? -0.493 -14.953 0.68 1 96.31 62 PHE B O 1
ATOM 4426 N N . ARG B 1 63 ? 0.649 -16.75 0.356 1 90.12 63 ARG B N 1
ATOM 4427 C CA . ARG B 1 63 ? 0.95 -17.062 1.749 1 90.12 63 ARG B CA 1
ATOM 4428 C C . ARG B 1 63 ? 2.322 -17.719 1.881 1 90.12 63 ARG B C 1
ATOM 4430 O O . ARG B 1 63 ? 2.576 -18.766 1.28 1 90.12 63 ARG B O 1
ATOM 4437 N N . ALA B 1 64 ? 3.141 -17.125 2.705 1 79.69 64 ALA B N 1
ATOM 4438 C CA . ALA B 1 64 ? 4.488 -17.672 2.828 1 79.69 64 ALA B CA 1
ATOM 4439 C C . ALA B 1 64 ? 4.555 -18.719 3.938 1 79.69 64 ALA B C 1
ATOM 4441 O O . ALA B 1 64 ? 5.469 -19.547 3.963 1 79.69 64 ALA B O 1
ATOM 4442 N N . GLN B 1 65 ? 3.557 -18.719 4.727 1 77.5 65 GLN B N 1
ATOM 4443 C CA . GLN B 1 65 ? 3.627 -19.594 5.887 1 77.5 65 GLN B CA 1
ATOM 4444 C C . GLN B 1 65 ? 3.018 -20.953 5.586 1 77.5 65 GLN B C 1
ATOM 4446 O O . GLN B 1 65 ? 1.979 -21.047 4.93 1 77.5 65 GLN B O 1
ATOM 4451 N N . TYR B 1 66 ? 3.836 -21.938 5.879 1 71.06 66 TYR B N 1
ATOM 4452 C CA . TYR B 1 66 ? 3.381 -23.328 5.855 1 71.06 66 TYR B CA 1
ATOM 4453 C C . TYR B 1 66 ? 3.344 -23.922 7.258 1 71.06 66 TYR B C 1
ATOM 4455 O O . TYR B 1 66 ? 4.215 -23.625 8.086 1 71.06 66 TYR B O 1
ATOM 4463 N N . ALA B 1 67 ? 2.369 -24.609 7.609 1 64.62 67 ALA B N 1
ATOM 4464 C CA . ALA B 1 67 ? 2.232 -25.172 8.945 1 64.62 67 ALA B CA 1
ATOM 4465 C C . ALA B 1 67 ? 3.293 -26.25 9.203 1 64.62 67 ALA B C 1
ATOM 4467 O O . ALA B 1 67 ? 3.941 -26.25 10.25 1 64.62 67 ALA B O 1
ATOM 4468 N N . GLU B 1 68 ? 3.523 -27.094 8.281 1 67.69 68 GLU B N 1
ATOM 4469 C CA . GLU B 1 68 ? 4.336 -28.266 8.609 1 67.69 68 GLU B CA 1
ATOM 4470 C C . GLU B 1 68 ? 5.48 -28.438 7.609 1 67.69 68 GLU B C 1
ATOM 4472 O O . GLU B 1 68 ? 6.422 -29.188 7.859 1 67.69 68 GLU B O 1
ATOM 4477 N N . LYS B 1 69 ? 5.434 -27.797 6.578 1 83.12 69 LYS B N 1
ATOM 4478 C CA . LYS B 1 69 ? 6.438 -28.031 5.543 1 83.12 69 LYS B CA 1
ATOM 4479 C C . LYS B 1 69 ? 7.418 -26.859 5.449 1 83.12 69 LYS B C 1
ATOM 4481 O O . LYS B 1 69 ? 7.258 -25.984 4.605 1 83.12 69 LYS B O 1
ATOM 4486 N N . LYS B 1 70 ? 8.453 -27.031 6.191 1 83.31 70 LYS B N 1
ATOM 4487 C CA . LYS B 1 70 ? 9.445 -25.969 6.316 1 83.31 70 LYS B CA 1
ATOM 4488 C C . LYS B 1 70 ? 10.133 -25.688 4.98 1 83.31 70 LYS B C 1
ATOM 4490 O O . LYS B 1 70 ? 10.461 -24.547 4.668 1 83.31 70 LYS B O 1
ATOM 4495 N N . HIS B 1 71 ? 10.406 -26.75 4.227 1 90.12 71 HIS B N 1
ATOM 4496 C CA . HIS B 1 71 ? 11.109 -26.594 2.957 1 90.12 71 HIS B CA 1
ATOM 4497 C C . HIS B 1 71 ? 10.305 -25.75 1.981 1 90.12 71 HIS B C 1
ATOM 4499 O O . HIS B 1 71 ? 10.867 -24.938 1.237 1 90.12 71 HIS B O 1
ATOM 4505 N N . TYR B 1 72 ? 8.992 -25.859 1.992 1 91.5 72 TYR B N 1
ATOM 4506 C CA . TYR B 1 72 ? 8.148 -25.031 1.146 1 91.5 72 TYR B CA 1
ATOM 4507 C C . TYR B 1 72 ? 8.07 -23.609 1.688 1 91.5 72 TYR B C 1
ATOM 4509 O O . TYR B 1 72 ? 8.016 -22.641 0.92 1 91.5 72 TYR B O 1
ATOM 4517 N N . GLN B 1 73 ? 8.07 -23.516 2.998 1 89.31 73 GLN B N 1
ATOM 4518 C CA . GLN B 1 73 ? 8.07 -22.188 3.613 1 89.31 73 GLN B CA 1
ATOM 4519 C C . GLN B 1 73 ? 9.328 -21.406 3.238 1 89.31 73 GLN B C 1
ATOM 4521 O O . GLN B 1 73 ? 9.25 -20.219 2.912 1 89.31 73 GLN B O 1
ATOM 4526 N N . ASP B 1 74 ? 10.438 -22.078 3.303 1 90.56 74 ASP B N 1
ATOM 4527 C CA . ASP B 1 74 ? 11.695 -21.438 2.936 1 90.56 74 ASP B CA 1
ATOM 4528 C C . ASP B 1 74 ? 11.672 -20.969 1.482 1 90.56 74 ASP B C 1
ATOM 4530 O O . ASP B 1 74 ? 12.117 -19.859 1.172 1 90.56 74 ASP B O 1
ATOM 4534 N N . LEU B 1 75 ? 11.141 -21.781 0.629 1 93.94 75 LEU B N 1
ATOM 4535 C CA . LEU B 1 75 ? 11.008 -21.438 -0.781 1 93.94 75 LEU B CA 1
ATOM 4536 C C . LEU B 1 75 ? 10.078 -20.234 -0.961 1 93.94 75 LEU B C 1
ATOM 4538 O O . LEU B 1 75 ? 10.344 -19.359 -1.78 1 93.94 75 LEU B O 1
ATOM 4542 N N . ALA B 1 76 ? 9.031 -20.281 -0.142 1 93.81 76 ALA B N 1
ATOM 4543 C CA . ALA B 1 76 ? 8.039 -19.219 -0.239 1 93.81 76 ALA B CA 1
ATOM 4544 C C . ALA B 1 76 ? 8.633 -17.875 0.189 1 93.81 76 ALA B C 1
ATOM 4546 O O . ALA B 1 76 ? 8.352 -16.844 -0.415 1 93.81 76 ALA B O 1
ATOM 4547 N N . PHE B 1 77 ? 9.477 -17.875 1.157 1 90.5 77 PHE B N 1
ATOM 4548 C CA . PHE B 1 77 ? 10.117 -16.641 1.608 1 90.5 77 PHE B CA 1
ATOM 4549 C C . PHE B 1 77 ? 11.133 -16.156 0.585 1 90.5 77 PHE B C 1
ATOM 4551 O O . PHE B 1 77 ? 11.281 -14.953 0.377 1 90.5 77 PHE B O 1
ATOM 4558 N N . GLN B 1 78 ? 11.883 -17.109 -0.02 1 94.25 78 GLN B N 1
ATOM 4559 C CA . GLN B 1 78 ? 12.773 -16.734 -1.11 1 94.25 78 GLN B CA 1
ATOM 4560 C C . GLN B 1 78 ? 12.008 -16.078 -2.258 1 94.25 78 GLN B C 1
ATOM 4562 O O . GLN B 1 78 ? 12.414 -15.047 -2.781 1 94.25 78 GLN B O 1
ATOM 4567 N N . ALA B 1 79 ? 10.906 -16.719 -2.586 1 97.19 79 ALA B N 1
ATOM 4568 C CA . ALA B 1 79 ? 10.062 -16.172 -3.646 1 97.19 79 ALA B CA 1
ATOM 4569 C C . ALA B 1 79 ? 9.516 -14.805 -3.26 1 97.19 79 ALA B C 1
ATOM 4571 O O . ALA B 1 79 ? 9.445 -13.898 -4.098 1 97.19 79 ALA B O 1
ATOM 4572 N N . PHE B 1 80 ? 9.156 -14.664 -1.995 1 96 80 PHE B N 1
ATOM 4573 C CA . PHE B 1 80 ? 8.578 -13.422 -1.5 1 96 80 PHE B CA 1
ATOM 4574 C C . PHE B 1 80 ? 9.523 -12.25 -1.732 1 96 80 PHE B C 1
ATOM 4576 O O . PHE B 1 80 ? 9.094 -11.18 -2.166 1 96 80 PHE B O 1
ATOM 4583 N N . GLU B 1 81 ? 10.75 -12.445 -1.478 1 94.44 81 GLU B N 1
ATOM 4584 C CA . GLU B 1 81 ? 11.75 -11.398 -1.702 1 94.44 81 GLU B CA 1
ATOM 4585 C C . GLU B 1 81 ? 11.789 -10.984 -3.17 1 94.44 81 GLU B C 1
ATOM 4587 O O . GLU B 1 81 ? 11.828 -9.789 -3.48 1 94.44 81 GLU B O 1
ATOM 4592 N N . ILE B 1 82 ? 11.742 -11.906 -4.051 1 97.69 82 ILE B N 1
ATOM 4593 C CA . ILE B 1 82 ? 11.797 -11.625 -5.48 1 97.69 82 ILE B CA 1
ATOM 4594 C C . ILE B 1 82 ? 10.492 -10.969 -5.93 1 97.69 82 ILE B C 1
ATOM 4596 O O . ILE B 1 82 ? 10.508 -10.039 -6.742 1 97.69 82 ILE B O 1
ATOM 4600 N N . TRP B 1 83 ? 9.352 -11.484 -5.379 1 98 83 TRP B N 1
ATOM 4601 C CA . TRP B 1 83 ? 8.07 -10.867 -5.684 1 98 83 TRP B CA 1
ATOM 4602 C C . TRP B 1 83 ? 8.078 -9.383 -5.34 1 98 83 TRP B C 1
ATOM 4604 O O . TRP B 1 83 ? 7.578 -8.555 -6.109 1 98 83 TRP B O 1
ATOM 4614 N N . GLN B 1 84 ? 8.609 -9.047 -4.184 1 96.31 84 GLN B N 1
ATOM 4615 C CA . GLN B 1 84 ? 8.688 -7.648 -3.785 1 96.31 84 GLN B CA 1
ATOM 4616 C C . GLN B 1 84 ? 9.547 -6.848 -4.758 1 96.31 84 GLN B C 1
ATOM 4618 O O . GLN B 1 84 ? 9.18 -5.738 -5.148 1 96.31 84 GLN B O 1
ATOM 4623 N N . LYS B 1 85 ? 10.656 -7.402 -5.148 1 96.38 85 LYS B N 1
ATOM 4624 C CA . LYS B 1 85 ? 11.539 -6.758 -6.121 1 96.38 85 LYS B CA 1
ATOM 4625 C C . LYS B 1 85 ? 10.82 -6.547 -7.453 1 96.38 85 LYS B C 1
ATOM 4627 O O . LYS B 1 85 ? 10.852 -5.449 -8.016 1 96.38 85 LYS B O 1
ATOM 4632 N N . TRP B 1 86 ? 10.141 -7.629 -7.965 1 98.06 86 TRP B N 1
ATOM 4633 C CA . TRP B 1 86 ? 9.406 -7.547 -9.219 1 98.06 86 TRP B CA 1
ATOM 4634 C C . TRP B 1 86 ? 8.312 -6.488 -9.141 1 98.06 86 TRP B C 1
ATOM 4636 O O . TRP B 1 86 ? 8.102 -5.73 -10.086 1 98.06 86 TRP B O 1
ATOM 4646 N N . ASN B 1 87 ? 7.605 -6.48 -8.016 1 97.81 87 ASN B N 1
ATOM 4647 C CA . ASN B 1 87 ? 6.484 -5.559 -7.832 1 97.81 87 ASN B CA 1
ATOM 4648 C C . ASN B 1 87 ? 6.941 -4.105 -7.883 1 97.81 87 ASN B C 1
ATOM 4650 O O . ASN B 1 87 ? 6.191 -3.229 -8.312 1 97.81 87 ASN B O 1
ATOM 4654 N N . ASN B 1 88 ? 8.117 -3.85 -7.434 1 96.75 88 ASN B N 1
ATOM 4655 C CA . ASN B 1 88 ? 8.688 -2.508 -7.52 1 96.75 88 ASN B CA 1
ATOM 4656 C C . ASN B 1 88 ? 9.172 -2.193 -8.93 1 96.75 88 ASN B C 1
ATOM 4658 O O . ASN B 1 88 ? 8.82 -1.152 -9.492 1 96.75 88 ASN B O 1
ATOM 4662 N N . GLU B 1 89 ? 9.883 -3.084 -9.57 1 96.19 89 GLU B N 1
ATOM 4663 C CA . GLU B 1 89 ? 10.578 -2.848 -10.828 1 96.19 89 GLU B CA 1
ATOM 4664 C C . GLU B 1 89 ? 9.594 -2.742 -11.992 1 96.19 89 GLU B C 1
ATOM 4666 O O . GLU B 1 89 ? 9.828 -1.995 -12.945 1 96.19 89 GLU B O 1
ATOM 4671 N N . ILE B 1 90 ? 8.5 -3.471 -11.891 1 97.5 90 ILE B N 1
ATOM 4672 C CA . ILE B 1 90 ? 7.543 -3.484 -12.992 1 97.5 90 ILE B CA 1
ATOM 4673 C C . ILE B 1 90 ? 7.012 -2.072 -13.227 1 97.5 90 ILE B C 1
ATOM 4675 O O . ILE B 1 90 ? 6.621 -1.733 -14.352 1 97.5 90 ILE B O 1
ATOM 4679 N N . ARG B 1 91 ? 7.016 -1.23 -12.281 1 95.31 91 ARG B N 1
ATOM 4680 C CA . ARG B 1 91 ? 6.469 0.119 -12.367 1 95.31 91 ARG B CA 1
ATOM 4681 C C . ARG B 1 91 ? 7.352 1.017 -13.227 1 95.31 91 ARG B C 1
ATOM 4683 O O . ARG B 1 91 ? 6.953 2.127 -13.586 1 95.31 91 ARG B O 1
ATOM 4690 N N . PHE B 1 92 ? 8.516 0.549 -13.555 1 93.69 92 PHE B N 1
ATOM 4691 C CA . PHE B 1 92 ? 9.477 1.405 -14.242 1 93.69 92 PHE B CA 1
ATOM 4692 C C . PHE B 1 92 ? 9.867 0.808 -15.586 1 93.69 92 PHE B C 1
ATOM 4694 O O . PHE B 1 92 ? 10.859 1.212 -16.188 1 93.69 92 PHE B O 1
ATOM 4701 N N . ILE B 1 93 ? 9.086 -0.147 -16.062 1 94.69 93 ILE B N 1
ATOM 4702 C CA . ILE B 1 93 ? 9.344 -0.651 -17.422 1 94.69 93 ILE B CA 1
ATOM 4703 C C . ILE B 1 93 ? 9.016 0.431 -18.438 1 94.69 93 ILE B C 1
ATOM 4705 O O . ILE B 1 93 ? 8.305 1.391 -18.141 1 94.69 93 ILE B O 1
ATOM 4709 N N . PRO B 1 94 ? 9.5 0.306 -19.688 1 92.75 94 PRO B N 1
ATOM 4710 C CA . PRO B 1 94 ? 9.211 1.306 -20.719 1 92.75 94 PRO B CA 1
ATOM 4711 C C . PRO B 1 94 ? 7.723 1.452 -21.016 1 92.75 94 PRO B C 1
ATOM 4713 O O . PRO B 1 94 ? 6.98 0.464 -20.969 1 92.75 94 PRO B O 1
ATOM 4716 N N . PRO B 1 95 ? 7.309 2.592 -21.328 1 92.38 95 PRO B N 1
ATOM 4717 C CA . PRO B 1 95 ? 5.887 2.879 -21.547 1 92.38 95 PRO B CA 1
ATOM 4718 C C . PRO B 1 95 ? 5.246 1.957 -22.578 1 92.38 95 PRO B C 1
ATOM 4720 O O . PRO B 1 95 ? 4.098 1.539 -22.406 1 92.38 95 PRO B O 1
ATOM 4723 N N . GLU B 1 96 ? 5.977 1.634 -23.578 1 92.69 96 GLU B N 1
ATOM 4724 C CA . GLU B 1 96 ? 5.438 0.791 -24.641 1 92.69 96 GLU B CA 1
ATOM 4725 C C . GLU B 1 96 ? 5.102 -0.604 -24.125 1 92.69 96 GLU B C 1
ATOM 4727 O O . GLU B 1 96 ? 4.16 -1.238 -24.594 1 92.69 96 GLU B O 1
ATOM 4732 N N . GLU B 1 97 ? 5.883 -1.062 -23.141 1 92 97 GLU B N 1
ATOM 4733 C CA . GLU B 1 97 ? 5.602 -2.348 -22.5 1 92 97 GLU B CA 1
ATOM 4734 C C . GLU B 1 97 ? 4.496 -2.221 -21.453 1 92 97 GLU B C 1
ATOM 4736 O O . GLU B 1 97 ? 3.643 -3.102 -21.344 1 92 97 GLU B O 1
ATOM 4741 N N . ALA B 1 98 ? 4.512 -1.126 -20.781 1 94.19 98 ALA B N 1
ATOM 4742 C CA . ALA B 1 98 ? 3.547 -0.874 -19.719 1 94.19 98 ALA B CA 1
ATOM 4743 C C . ALA B 1 98 ? 2.119 -0.875 -20.25 1 94.19 98 ALA B C 1
ATOM 4745 O O . ALA B 1 98 ? 1.188 -1.293 -19.562 1 94.19 98 ALA B O 1
ATOM 4746 N N . LYS B 1 99 ? 1.954 -0.545 -21.453 1 93 99 LYS B N 1
ATOM 4747 C CA . LYS B 1 99 ? 0.637 -0.43 -22.078 1 93 99 LYS B CA 1
ATOM 4748 C C . LYS B 1 99 ? -0.054 -1.788 -22.156 1 93 99 LYS B C 1
ATOM 4750 O O . LYS B 1 99 ? -1.277 -1.862 -22.281 1 93 99 LYS B O 1
ATOM 4755 N N . LYS B 1 100 ? 0.691 -2.799 -22.016 1 89.19 100 LYS B N 1
ATOM 4756 C CA . LYS B 1 100 ? 0.156 -4.152 -22.141 1 89.19 100 LYS B CA 1
ATOM 4757 C C . LYS B 1 100 ? -0.494 -4.605 -20.828 1 89.19 100 LYS B C 1
ATOM 4759 O O . LYS B 1 100 ? -1.207 -5.613 -20.797 1 89.19 100 LYS B O 1
ATOM 4764 N N . TYR B 1 101 ? -0.243 -3.857 -19.781 1 92.31 101 TYR B N 1
ATOM 4765 C CA . TYR B 1 101 ? -0.803 -4.168 -18.484 1 92.31 101 TYR B CA 1
ATOM 4766 C C . TYR B 1 101 ? -2.004 -3.281 -18.172 1 92.31 101 TYR B C 1
ATOM 4768 O O . TYR B 1 101 ? -2.027 -2.105 -18.547 1 92.31 101 TYR B O 1
ATOM 4776 N N . THR B 1 102 ? -2.926 -3.904 -17.594 1 91.12 102 THR B N 1
ATOM 4777 C CA . THR B 1 102 ? -4.016 -3.068 -17.094 1 91.12 102 THR B CA 1
ATOM 4778 C C . THR B 1 102 ? -3.566 -2.258 -15.883 1 91.12 102 THR B C 1
ATOM 4780 O O . THR B 1 102 ? -4.121 -1.191 -15.609 1 91.12 102 THR B O 1
ATOM 4783 N N . ASP B 1 103 ? -2.619 -2.791 -15.148 1 94.56 103 ASP B N 1
ATOM 4784 C CA . ASP B 1 103 ? -1.986 -2.133 -14.008 1 94.56 103 ASP B CA 1
ATOM 4785 C C . ASP B 1 103 ? -0.593 -2.701 -13.75 1 94.56 103 ASP B C 1
ATOM 4787 O O . ASP B 1 103 ? -0.291 -3.826 -14.156 1 94.56 103 ASP B O 1
ATOM 4791 N N . LEU B 1 104 ? 0.232 -1.957 -13.117 1 96.19 104 LEU B N 1
ATOM 4792 C CA . LEU B 1 104 ? 1.626 -2.326 -12.898 1 96.19 104 LEU B CA 1
ATOM 4793 C C . LEU B 1 104 ? 1.846 -2.771 -11.453 1 96.19 104 LEU B C 1
ATOM 4795 O O . LEU B 1 104 ? 2.762 -2.289 -10.789 1 96.19 104 LEU B O 1
ATOM 4799 N N . GLN B 1 105 ? 0.983 -3.65 -10.969 1 97.38 105 GLN B N 1
ATOM 4800 C CA . GLN B 1 105 ? 1.062 -4.285 -9.656 1 97.38 105 GLN B CA 1
ATOM 4801 C C . GLN B 1 105 ? 0.919 -5.801 -9.766 1 97.38 105 GLN B C 1
ATOM 4803 O O . GLN B 1 105 ? -0.01 -6.293 -10.406 1 97.38 105 GLN B O 1
ATOM 4808 N N . ILE B 1 106 ? 1.83 -6.551 -9.117 1 98.06 106 ILE B N 1
ATOM 4809 C CA . ILE B 1 106 ? 1.744 -8 -9.234 1 98.06 106 ILE B CA 1
ATOM 4810 C C . ILE B 1 106 ? 1.604 -8.625 -7.848 1 98.06 106 ILE B C 1
ATOM 4812 O O . ILE B 1 106 ? 1.183 -9.781 -7.719 1 98.06 106 ILE B O 1
ATOM 4816 N N . LEU B 1 107 ? 1.998 -7.961 -6.793 1 98.06 107 LEU B N 1
ATOM 4817 C CA . LEU B 1 107 ? 1.875 -8.398 -5.406 1 98.06 107 LEU B CA 1
ATOM 4818 C C . LEU B 1 107 ? 1.082 -7.383 -4.586 1 98.06 107 LEU B C 1
ATOM 4820 O O . LEU B 1 107 ? 1.34 -6.18 -4.664 1 98.06 107 LEU B O 1
ATOM 4824 N N . ASP B 1 108 ? 0.092 -7.797 -3.893 1 97.75 108 ASP B N 1
ATOM 4825 C CA . ASP B 1 108 ? -0.713 -6.973 -2.998 1 97.75 108 ASP B CA 1
ATOM 4826 C C . ASP B 1 108 ? -0.794 -7.59 -1.604 1 97.75 108 ASP B C 1
ATOM 4828 O O . ASP B 1 108 ? -1.487 -8.594 -1.403 1 97.75 108 ASP B O 1
ATOM 4832 N N . LEU B 1 109 ? -0.114 -7.035 -0.649 1 96.44 109 LEU B N 1
ATOM 4833 C CA . LEU B 1 109 ? -0.11 -7.551 0.715 1 96.44 109 LEU B CA 1
ATOM 4834 C C . LEU B 1 109 ? -1.316 -7.039 1.494 1 96.44 109 LEU B C 1
ATOM 4836 O O . LEU B 1 109 ? -1.166 -6.461 2.572 1 96.44 109 LEU B O 1
ATOM 4840 N N . CYS B 1 110 ? -2.449 -7.352 0.987 1 97.56 110 CYS B N 1
ATOM 4841 C CA . CYS B 1 110 ? -3.705 -6.887 1.562 1 97.56 110 CYS B CA 1
ATOM 4842 C C . CYS B 1 110 ? -4.066 -7.688 2.807 1 97.56 110 CYS B C 1
ATOM 4844 O O . CYS B 1 110 ? -5.027 -7.359 3.504 1 97.56 110 CYS B O 1
ATOM 4846 N N . GLY B 1 111 ? -3.361 -8.719 3.199 1 97.38 111 GLY B N 1
ATOM 4847 C CA . GLY B 1 111 ? -3.672 -9.57 4.336 1 97.38 111 GLY B CA 1
ATOM 4848 C C . GLY B 1 111 ? -4.746 -10.602 4.035 1 97.38 111 GLY B C 1
ATOM 4849 O O . GLY B 1 111 ? -5.43 -10.508 3.012 1 97.38 111 GLY B O 1
ATOM 4850 N N . MET B 1 112 ? -4.789 -11.633 4.875 1 97.38 112 MET B N 1
ATOM 4851 C CA . MET B 1 112 ? -5.832 -12.648 4.805 1 97.38 112 MET B CA 1
ATOM 4852 C C . MET B 1 112 ? -6.539 -12.805 6.148 1 97.38 112 MET B C 1
ATOM 4854 O O . MET B 1 112 ? -5.895 -13.055 7.168 1 97.38 112 MET B O 1
ATOM 4858 N N . LEU B 1 113 ? -7.766 -12.555 6.133 1 97.62 113 LEU B N 1
ATOM 4859 C CA . LEU B 1 113 ? -8.609 -12.781 7.301 1 97.62 113 LEU B CA 1
ATOM 4860 C C . LEU B 1 113 ? -9.172 -14.195 7.301 1 97.62 113 LEU B C 1
ATOM 4862 O O . LEU B 1 113 ? -10.062 -14.516 6.512 1 97.62 113 LEU B O 1
ATOM 4866 N N . ARG B 1 114 ? -8.648 -15.062 8.125 1 96.19 114 ARG B N 1
ATOM 4867 C CA . ARG B 1 114 ? -9.133 -16.438 8.258 1 96.19 114 ARG B CA 1
ATOM 4868 C C . ARG B 1 114 ? -10.18 -16.547 9.359 1 96.19 114 ARG B C 1
ATOM 4870 O O . ARG B 1 114 ? -9.883 -16.297 10.531 1 96.19 114 ARG B O 1
ATOM 4877 N N . LEU B 1 115 ? -11.328 -16.922 8.961 1 97.12 115 LEU B N 1
ATOM 4878 C CA . LEU B 1 115 ? -12.445 -16.953 9.906 1 97.12 115 LEU B CA 1
ATOM 4879 C C . LEU B 1 115 ? -13.016 -18.359 10.031 1 97.12 115 LEU B C 1
ATOM 4881 O O . LEU B 1 115 ? -12.938 -19.141 9.086 1 97.12 115 LEU B O 1
ATOM 4885 N N . ASP B 1 116 ? -13.523 -18.656 11.109 1 96.81 116 ASP B N 1
ATOM 4886 C CA . ASP B 1 116 ? -14.164 -19.922 11.453 1 96.81 116 ASP B CA 1
ATOM 4887 C C . ASP B 1 116 ? -15.078 -19.766 12.664 1 96.81 116 ASP B C 1
ATOM 4889 O O . ASP B 1 116 ? -15.156 -18.688 13.25 1 96.81 116 ASP B O 1
ATOM 4893 N N . ASP B 1 117 ? -15.828 -20.75 12.992 1 95.38 117 ASP B N 1
ATOM 4894 C CA . ASP B 1 117 ? -16.672 -20.719 14.188 1 95.38 117 ASP B CA 1
ATOM 4895 C C . ASP B 1 117 ? -16.078 -21.578 15.297 1 95.38 117 ASP B C 1
ATOM 4897 O O . ASP B 1 117 ? -16.703 -21.734 16.359 1 95.38 117 ASP B O 1
ATOM 4901 N N . ILE B 1 118 ? -14.906 -22.094 15.062 1 94.38 118 ILE B N 1
ATOM 4902 C CA . ILE B 1 118 ? -14.148 -22.812 16.078 1 94.38 118 ILE B CA 1
ATOM 4903 C C . ILE B 1 118 ? -12.656 -22.531 15.914 1 94.38 118 ILE B C 1
ATOM 4905 O O . ILE B 1 118 ? -12.227 -22.016 14.883 1 94.38 118 ILE B O 1
ATOM 4909 N N . VAL B 1 119 ? -11.922 -22.875 16.938 1 93.38 119 VAL B N 1
ATOM 4910 C CA . VAL B 1 119 ? -10.469 -22.906 16.828 1 93.38 119 VAL B CA 1
ATOM 4911 C C . VAL B 1 119 ? -9.992 -24.344 16.625 1 93.38 119 VAL B C 1
ATOM 4913 O O . VAL B 1 119 ? -9.797 -25.078 17.594 1 93.38 119 VAL B O 1
ATOM 4916 N N . GLY B 1 120 ? -9.859 -24.703 15.406 1 88.06 120 GLY B N 1
ATOM 4917 C CA . GLY B 1 120 ? -9.445 -26.062 15.094 1 88.06 120 GLY B CA 1
ATOM 4918 C C . GLY B 1 120 ? -7.945 -26.266 15.188 1 88.06 120 GLY B C 1
ATOM 4919 O O . GLY B 1 120 ? -7.207 -25.328 15.508 1 88.06 120 GLY B O 1
ATOM 4920 N N . TRP B 1 121 ? -7.539 -27.438 14.945 1 88.69 121 TRP B N 1
ATOM 4921 C CA . TRP B 1 121 ? -6.133 -27.797 15.109 1 88.69 121 TRP B CA 1
ATOM 4922 C C . TRP B 1 121 ? -5.258 -27.047 14.109 1 88.69 121 TRP B C 1
ATOM 4924 O O . TRP B 1 121 ? -4.121 -26.688 14.414 1 88.69 121 TRP B O 1
ATOM 4934 N N . GLU B 1 122 ? -5.711 -26.812 12.891 1 86.5 122 GLU B N 1
ATOM 4935 C CA . GLU B 1 122 ? -4.934 -26.094 11.883 1 86.5 122 GLU B CA 1
ATOM 4936 C C . GLU B 1 122 ? -4.625 -24.672 12.328 1 86.5 122 GLU B C 1
ATOM 4938 O O . GLU B 1 122 ? -3.525 -24.172 12.094 1 86.5 122 GLU B O 1
ATOM 4943 N N . GLU B 1 123 ? -5.648 -24.078 12.914 1 87.69 123 GLU B N 1
ATOM 4944 C CA . GLU B 1 123 ? -5.445 -22.734 13.453 1 87.69 123 GLU B CA 1
ATOM 4945 C C . GLU B 1 123 ? -4.418 -22.75 14.578 1 87.69 123 GLU B C 1
ATOM 4947 O O . GLU B 1 123 ? -3.559 -21.859 14.648 1 87.69 123 GLU B O 1
ATOM 4952 N N . LYS B 1 124 ? -4.531 -23.703 15.414 1 90.88 124 LYS B N 1
ATOM 4953 C CA . LYS B 1 124 ? -3.559 -23.828 16.5 1 90.88 124 LYS B CA 1
ATOM 4954 C C . LYS B 1 124 ? -2.152 -24.062 15.953 1 90.88 124 LYS B C 1
ATOM 4956 O O . LYS B 1 124 ? -1.188 -23.469 16.438 1 90.88 124 LYS B O 1
ATOM 4961 N N . ALA B 1 125 ? -2.094 -24.875 14.961 1 88.12 125 ALA B N 1
ATOM 4962 C CA . ALA B 1 125 ? -0.809 -25.156 14.328 1 88.12 125 ALA B CA 1
ATOM 4963 C C . ALA B 1 125 ? -0.245 -23.891 13.664 1 88.12 125 ALA B C 1
ATOM 4965 O O . ALA B 1 125 ? 0.962 -23.656 13.719 1 88.12 125 ALA B O 1
ATOM 4966 N N . SER B 1 126 ? -1.088 -23.188 13.039 1 86.12 126 SER B N 1
ATOM 4967 C CA . SER B 1 126 ? -0.673 -21.938 12.414 1 86.12 126 SER B CA 1
ATOM 4968 C C . SER B 1 126 ? -0.109 -20.969 13.445 1 86.12 126 SER B C 1
ATOM 4970 O O . SER B 1 126 ? 0.953 -20.375 13.234 1 86.12 126 SER B O 1
ATOM 4972 N N . ARG B 1 127 ? -0.778 -20.875 14.539 1 90.5 127 ARG B N 1
ATOM 4973 C CA . ARG B 1 127 ? -0.316 -20 15.617 1 90.5 127 ARG B CA 1
ATOM 4974 C C . ARG B 1 127 ? 1.064 -20.422 16.109 1 90.5 127 ARG B C 1
ATOM 4976 O O . ARG B 1 127 ? 1.949 -19.594 16.281 1 90.5 127 ARG B O 1
ATOM 4983 N N . ALA B 1 128 ? 1.157 -21.641 16.297 1 91.62 128 ALA B N 1
ATOM 4984 C CA . ALA B 1 128 ? 2.426 -22.188 16.781 1 91.62 128 ALA B CA 1
ATOM 4985 C C . ALA B 1 128 ? 3.553 -21.906 15.789 1 91.62 128 ALA B C 1
ATOM 4987 O O . ALA B 1 128 ? 4.684 -21.625 16.188 1 91.62 128 ALA B O 1
ATOM 4988 N N . ASN B 1 129 ? 3.199 -22.047 14.555 1 88.62 129 ASN B N 1
ATOM 4989 C CA . ASN B 1 129 ? 4.199 -21.781 13.523 1 88.62 129 ASN B CA 1
ATOM 4990 C C . ASN B 1 129 ? 4.633 -20.328 13.516 1 88.62 129 ASN B C 1
ATOM 4992 O O . ASN B 1 129 ? 5.816 -20.031 13.359 1 88.62 129 ASN B O 1
ATOM 4996 N N . PHE B 1 130 ? 3.736 -19.422 13.664 1 90.38 130 PHE B N 1
ATOM 4997 C CA . PHE B 1 130 ? 4.062 -18.016 13.734 1 90.38 130 PHE B CA 1
ATOM 4998 C C . PHE B 1 130 ? 5.004 -17.734 14.906 1 90.38 130 PHE B C 1
ATOM 5000 O O . PHE B 1 130 ? 5.93 -16.922 14.781 1 90.38 130 PHE B O 1
ATOM 5007 N N . GLU B 1 131 ? 4.727 -18.359 15.938 1 93.12 131 GLU B N 1
ATOM 5008 C CA . GLU B 1 131 ? 5.574 -18.203 17.125 1 93.12 131 GLU B CA 1
ATOM 5009 C C . GLU B 1 131 ? 6.98 -18.75 16.859 1 93.12 131 GLU B C 1
ATOM 5011 O O . GLU B 1 131 ? 7.969 -18.078 17.172 1 93.12 131 GLU B O 1
ATOM 5016 N N . LYS B 1 132 ? 6.988 -19.875 16.344 1 90.31 132 LYS B N 1
ATOM 5017 C CA . LYS B 1 132 ? 8.266 -20.516 16.062 1 90.31 132 LYS B CA 1
ATOM 5018 C C . LYS B 1 132 ? 9.117 -19.641 15.125 1 90.31 132 LYS B C 1
ATOM 5020 O O . LYS B 1 132 ? 10.336 -19.547 15.297 1 90.31 132 LYS B O 1
ATOM 5025 N N . GLU B 1 133 ? 8.461 -19.016 14.18 1 89.5 133 GLU B N 1
ATOM 5026 C CA . GLU B 1 133 ? 9.156 -18.188 13.195 1 89.5 133 GLU B CA 1
ATOM 5027 C C . GLU B 1 133 ? 9.391 -16.781 13.727 1 89.5 133 GLU B C 1
ATOM 5029 O O . GLU B 1 133 ? 9.977 -15.938 13.039 1 89.5 133 GLU B O 1
ATOM 5034 N N . GLN B 1 134 ? 8.875 -16.5 14.891 1 92.56 134 GLN B N 1
ATOM 5035 C CA . GLN B 1 134 ? 9.055 -15.234 15.578 1 92.56 134 GLN B CA 1
ATOM 5036 C C . GLN B 1 134 ? 8.406 -14.094 14.812 1 92.56 134 GLN B C 1
ATOM 5038 O O . GLN B 1 134 ? 8.953 -12.984 14.758 1 92.56 134 GLN B O 1
ATOM 5043 N N . ILE B 1 135 ? 7.27 -14.352 14.227 1 94.06 135 ILE B N 1
ATOM 5044 C CA . ILE B 1 135 ? 6.523 -13.32 13.516 1 94.06 135 ILE B CA 1
ATOM 5045 C C . ILE B 1 135 ? 5.074 -13.305 14 1 94.06 135 ILE B C 1
ATOM 5047 O O . ILE B 1 135 ? 4.191 -12.781 13.312 1 94.06 135 ILE B O 1
ATOM 5051 N N . ALA B 1 136 ? 4.844 -13.805 15.18 1 95.38 136 ALA B N 1
ATOM 5052 C CA . ALA B 1 136 ? 3.512 -13.953 15.758 1 95.38 136 ALA B CA 1
ATOM 5053 C C . ALA B 1 136 ? 2.781 -12.617 15.805 1 95.38 136 ALA B C 1
ATOM 5055 O O . ALA B 1 136 ? 1.572 -12.555 15.578 1 95.38 136 ALA B O 1
ATOM 5056 N N . PRO B 1 137 ? 3.477 -11.508 16.016 1 96.31 137 PRO B N 1
ATOM 5057 C CA . PRO B 1 137 ? 2.764 -10.234 16.109 1 96.31 137 PRO B CA 1
ATOM 5058 C C . PRO B 1 137 ? 2.16 -9.789 14.781 1 96.31 137 PRO B C 1
ATOM 5060 O O . PRO B 1 137 ? 1.379 -8.836 14.742 1 96.31 137 PRO B O 1
ATOM 5063 N N . LEU B 1 138 ? 2.49 -10.422 13.719 1 96.31 138 LEU B N 1
ATOM 5064 C CA . LEU B 1 138 ? 1.955 -10.07 12.406 1 96.31 138 LEU B CA 1
ATOM 5065 C C . LEU B 1 138 ? 0.64 -10.797 12.148 1 96.31 138 LEU B C 1
ATOM 5067 O O . LEU B 1 138 ? 0.058 -10.664 11.07 1 96.31 138 LEU B O 1
ATOM 5071 N N . ARG B 1 139 ? 0.262 -11.531 13.125 1 96.19 139 ARG B N 1
ATOM 5072 C CA . ARG B 1 139 ? -1.046 -12.18 13.156 1 96.19 139 ARG B CA 1
ATOM 5073 C C . ARG B 1 139 ? -1.952 -11.523 14.195 1 96.19 139 ARG B C 1
ATOM 5075 O O . ARG B 1 139 ? -1.631 -11.508 15.383 1 96.19 139 ARG B O 1
ATOM 5082 N N . TYR B 1 140 ? -3.137 -11.023 13.766 1 97.62 140 TYR B N 1
ATOM 5083 C CA . TYR B 1 140 ? -4.016 -10.266 14.648 1 97.62 140 TYR B CA 1
ATOM 5084 C C . TYR B 1 140 ? -5.293 -11.039 14.945 1 97.62 140 TYR B C 1
ATOM 5086 O O . TYR B 1 140 ? -6.164 -11.164 14.086 1 97.62 140 TYR B O 1
ATOM 5094 N N . ASP B 1 141 ? -5.391 -11.539 16.172 1 97.62 141 ASP B N 1
ATOM 5095 C CA . ASP B 1 141 ? -6.598 -12.242 16.609 1 97.62 141 ASP B CA 1
ATOM 5096 C C . ASP B 1 141 ? -7.77 -11.273 16.766 1 97.62 141 ASP B C 1
ATOM 5098 O O . ASP B 1 141 ? -7.699 -10.32 17.547 1 97.62 141 ASP B O 1
ATOM 5102 N N . ILE B 1 142 ? -8.906 -11.531 16.094 1 97.75 142 ILE B N 1
ATOM 5103 C CA . ILE B 1 142 ? -10.031 -10.609 16.047 1 97.75 142 ILE B CA 1
ATOM 5104 C C . ILE B 1 142 ? -10.727 -10.57 17.406 1 97.75 142 ILE B C 1
ATOM 5106 O O . ILE B 1 142 ? -11.531 -9.68 17.672 1 97.75 142 ILE B O 1
ATOM 5110 N N . ASN B 1 143 ? -10.422 -11.547 18.234 1 97.31 143 ASN B N 1
ATOM 5111 C CA . ASN B 1 143 ? -11.055 -11.617 19.547 1 97.31 143 ASN B CA 1
ATOM 5112 C C . ASN B 1 143 ? -10.125 -11.117 20.656 1 97.31 143 ASN B C 1
ATOM 5114 O O . ASN B 1 143 ? -10.445 -11.234 21.828 1 97.31 143 ASN B O 1
ATOM 5118 N N . ASN B 1 144 ? -8.945 -10.672 20.406 1 97.25 144 ASN B N 1
ATOM 5119 C CA . ASN B 1 144 ? -8.008 -10.055 21.328 1 97.25 144 ASN B CA 1
ATOM 5120 C C . ASN B 1 144 ? -7.945 -8.539 21.141 1 97.25 144 ASN B C 1
ATOM 5122 O O . ASN B 1 144 ? -7.406 -8.055 20.156 1 97.25 144 ASN B O 1
ATOM 5126 N N . PRO B 1 145 ? -8.422 -7.793 22.109 1 97.06 145 PRO B N 1
ATOM 5127 C CA . PRO B 1 145 ? -8.469 -6.336 21.984 1 97.06 145 PRO B CA 1
ATOM 5128 C C . PRO B 1 145 ? -7.098 -5.723 21.719 1 97.06 145 PRO B C 1
ATOM 5130 O O . PRO B 1 145 ? -6.996 -4.703 21.016 1 97.06 145 PRO B O 1
ATOM 5133 N N . VAL B 1 146 ? -6.094 -6.285 22.234 1 96.94 146 VAL B N 1
ATOM 5134 C CA . VAL B 1 146 ? -4.742 -5.785 22.016 1 96.94 146 VAL B CA 1
ATOM 5135 C C . VAL B 1 146 ? -4.359 -5.945 20.547 1 96.94 146 VAL B C 1
ATOM 5137 O O . VAL B 1 146 ? -3.791 -5.031 19.938 1 96.94 146 VAL B O 1
ATOM 5140 N N . ASP B 1 147 ? -4.715 -7.074 19.984 1 97.62 147 ASP B N 1
ATOM 5141 C CA . ASP B 1 147 ? -4.445 -7.32 18.562 1 97.62 147 ASP B CA 1
ATOM 5142 C C . ASP B 1 147 ? -5.258 -6.375 17.688 1 97.62 147 ASP B C 1
ATOM 5144 O O . ASP B 1 147 ? -4.746 -5.859 16.688 1 97.62 147 ASP B O 1
ATOM 5148 N N . VAL B 1 148 ? -6.473 -6.172 18.062 1 97.5 148 VAL B N 1
ATOM 5149 C CA . VAL B 1 148 ? -7.336 -5.289 17.281 1 97.5 148 VAL B CA 1
ATOM 5150 C C . VAL B 1 148 ? -6.773 -3.871 17.281 1 97.5 148 VAL B C 1
ATOM 5152 O O . VAL B 1 148 ? -6.688 -3.223 16.25 1 97.5 148 VAL B O 1
ATOM 5155 N N . LYS B 1 149 ? -6.336 -3.424 18.438 1 94.88 149 LYS B N 1
ATOM 5156 C CA . LYS B 1 149 ? -5.723 -2.104 18.547 1 94.88 149 LYS B CA 1
ATOM 5157 C C . LYS B 1 149 ? -4.445 -2.016 17.719 1 94.88 149 LYS B C 1
ATOM 5159 O O . LYS B 1 149 ? -4.223 -1.027 17.016 1 94.88 149 LYS B O 1
ATOM 5164 N N . ARG B 1 150 ? -3.625 -3.033 17.844 1 96.31 150 ARG B N 1
ATOM 5165 C CA . ARG B 1 150 ? -2.363 -3.055 17.109 1 96.31 150 ARG B CA 1
ATOM 5166 C C . ARG B 1 150 ? -2.607 -3.096 15.602 1 96.31 150 ARG B C 1
ATOM 5168 O O . ARG B 1 150 ? -1.883 -2.461 14.828 1 96.31 150 ARG B O 1
ATOM 5175 N N . ALA B 1 151 ? -3.625 -3.816 15.195 1 96.88 151 ALA B N 1
ATOM 5176 C CA . ALA B 1 151 ? -3.986 -3.84 13.781 1 96.88 151 ALA B CA 1
ATOM 5177 C C . ALA B 1 151 ? -4.371 -2.447 13.297 1 96.88 151 ALA B C 1
ATOM 5179 O O . ALA B 1 151 ? -3.975 -2.035 12.203 1 96.88 151 ALA B O 1
ATOM 5180 N N . ASN B 1 152 ? -5.121 -1.768 14.07 1 94.56 152 ASN B N 1
ATOM 5181 C CA . ASN B 1 152 ? -5.5 -0.404 13.719 1 94.56 152 ASN B CA 1
ATOM 5182 C C . ASN B 1 152 ? -4.281 0.5 13.578 1 94.56 152 ASN B C 1
ATOM 5184 O O . ASN B 1 152 ? -4.172 1.26 12.617 1 94.56 152 ASN B O 1
ATOM 5188 N N . ALA B 1 153 ? -3.402 0.364 14.508 1 93.38 153 ALA B N 1
ATOM 5189 C CA . ALA B 1 153 ? -2.184 1.17 14.492 1 93.38 153 ALA B CA 1
ATOM 5190 C C . ALA B 1 153 ? -1.325 0.843 13.273 1 93.38 153 ALA B C 1
ATOM 5192 O O . ALA B 1 153 ? -0.611 1.707 12.758 1 93.38 153 ALA B O 1
ATOM 5193 N N . ALA B 1 154 ? -1.438 -0.38 12.812 1 94.94 154 ALA B N 1
ATOM 5194 C CA . ALA B 1 154 ? -0.637 -0.834 11.68 1 94.94 154 ALA B CA 1
ATOM 5195 C C . ALA B 1 154 ? -1.322 -0.505 10.359 1 94.94 154 ALA B C 1
ATOM 5197 O O . ALA B 1 154 ? -0.787 -0.795 9.281 1 94.94 154 ALA B O 1
ATOM 5198 N N . GLY B 1 155 ? -2.504 0.05 10.391 1 94.38 155 GLY B N 1
ATOM 5199 C CA . GLY B 1 155 ? -3.211 0.434 9.18 1 94.38 155 GLY B CA 1
ATOM 5200 C C . GLY B 1 155 ? -4.141 -0.647 8.664 1 94.38 155 GLY B C 1
ATOM 5201 O O . GLY B 1 155 ? -4.641 -0.56 7.539 1 94.38 155 GLY B O 1
ATOM 5202 N N . PHE B 1 156 ? -4.418 -1.694 9.477 1 96.69 156 PHE B N 1
ATOM 5203 C CA . PHE B 1 156 ? -5.246 -2.812 9.047 1 96.69 156 PHE B CA 1
ATOM 5204 C C . PHE B 1 156 ? -6.605 -2.775 9.734 1 96.69 156 PHE B C 1
ATOM 5206 O O . PHE B 1 156 ? -7.352 -3.758 9.695 1 96.69 156 PHE B O 1
ATOM 5213 N N . GLY B 1 157 ? -6.977 -1.663 10.32 1 95.69 157 GLY B N 1
ATOM 5214 C CA . GLY B 1 157 ? -8.211 -1.557 11.078 1 95.69 157 GLY B CA 1
ATOM 5215 C C . GLY B 1 157 ? -9.445 -1.912 10.273 1 95.69 157 GLY B C 1
ATOM 5216 O O . GLY B 1 157 ? -10.32 -2.639 10.75 1 95.69 157 GLY B O 1
ATOM 5217 N N . SER B 1 158 ? -9.5 -1.395 9.078 1 95.69 158 SER B N 1
ATOM 5218 C CA . SER B 1 158 ? -10.656 -1.642 8.227 1 95.69 158 SER B CA 1
ATOM 5219 C C . SER B 1 158 ? -10.797 -3.125 7.898 1 95.69 158 SER B C 1
ATOM 5221 O O . SER B 1 158 ? -11.914 -3.639 7.793 1 95.69 158 SER B O 1
ATOM 5223 N N . LYS B 1 159 ? -9.719 -3.809 7.793 1 97.44 159 LYS B N 1
ATOM 5224 C CA . LYS B 1 159 ? -9.719 -5.227 7.449 1 97.44 159 LYS B CA 1
ATOM 5225 C C . LYS B 1 159 ? -10.242 -6.074 8.609 1 97.44 159 LYS B C 1
ATOM 5227 O O . LYS B 1 159 ? -11.031 -7 8.398 1 97.44 159 LYS B O 1
ATOM 5232 N N . VAL B 1 160 ? -9.82 -5.707 9.797 1 97.56 160 VAL B N 1
ATOM 5233 C CA . VAL B 1 160 ? -10.289 -6.41 10.984 1 97.56 160 VAL B CA 1
ATOM 5234 C C . VAL B 1 160 ? -11.766 -6.078 11.227 1 97.56 160 VAL B C 1
ATOM 5236 O O . VAL B 1 160 ? -12.531 -6.926 11.688 1 97.56 160 VAL B O 1
ATOM 5239 N N . LYS B 1 161 ? -12.141 -4.855 10.875 1 96.56 161 LYS B N 1
ATOM 5240 C CA . LYS B 1 161 ? -13.508 -4.395 11.102 1 96.56 161 LYS B CA 1
ATOM 5241 C C . LYS B 1 161 ? -14.516 -5.281 10.375 1 96.56 161 LYS B C 1
ATOM 5243 O O . LYS B 1 161 ? -15.625 -5.496 10.859 1 96.56 161 LYS B O 1
ATOM 5248 N N . PHE B 1 162 ? -14.18 -5.816 9.234 1 96.69 162 PHE B N 1
ATOM 5249 C CA . PHE B 1 162 ? -15.062 -6.738 8.523 1 96.69 162 PHE B CA 1
ATOM 5250 C C . PHE B 1 162 ? -15.492 -7.887 9.43 1 96.69 162 PHE B C 1
ATOM 5252 O O . PHE B 1 162 ? -16.672 -8.211 9.508 1 96.69 162 PHE B O 1
ATOM 5259 N N . ALA B 1 163 ? -14.508 -8.516 10.086 1 97.56 163 ALA B N 1
ATOM 5260 C CA . ALA B 1 163 ? -14.789 -9.625 10.992 1 97.56 163 ALA B CA 1
ATOM 5261 C C . ALA B 1 163 ? -15.609 -9.156 12.188 1 97.56 163 ALA B C 1
ATOM 5263 O O . ALA B 1 163 ? -16.547 -9.844 12.617 1 97.56 163 ALA B O 1
ATOM 5264 N N . LEU B 1 164 ? -15.242 -8 12.734 1 97.06 164 LEU B N 1
ATOM 5265 C CA . LEU B 1 164 ? -15.938 -7.484 13.906 1 97.06 164 LEU B CA 1
ATOM 5266 C C . LEU B 1 164 ? -17.406 -7.234 13.594 1 97.06 164 LEU B C 1
ATOM 5268 O O . LEU B 1 164 ? -18.281 -7.488 14.43 1 97.06 164 LEU B O 1
ATOM 5272 N N . ASP B 1 165 ? -17.672 -6.797 12.406 1 95.69 165 ASP B N 1
ATOM 5273 C CA . ASP B 1 165 ? -19.031 -6.527 11.977 1 95.69 165 ASP B CA 1
ATOM 5274 C C . ASP B 1 165 ? -19.828 -7.824 11.82 1 95.69 165 ASP B C 1
ATOM 5276 O O . ASP B 1 165 ? -21.062 -7.816 11.828 1 95.69 165 ASP B O 1
ATOM 5280 N N . LEU B 1 166 ? -19.156 -8.914 11.633 1 96.06 166 LEU B N 1
ATOM 5281 C CA . LEU B 1 166 ? -19.781 -10.211 11.414 1 96.06 166 LEU B CA 1
ATOM 5282 C C . LEU B 1 166 ? -20.156 -10.867 12.734 1 96.06 166 LEU B C 1
ATOM 5284 O O . LEU B 1 166 ? -20.922 -11.828 12.766 1 96.06 166 LEU B O 1
ATOM 5288 N N . LYS B 1 167 ? -19.562 -10.469 13.852 1 93.62 167 LYS B N 1
ATOM 5289 C CA . LYS B 1 167 ? -19.75 -11.117 15.148 1 93.62 167 LYS B CA 1
ATOM 5290 C C . LYS B 1 167 ? -21.219 -11.156 15.539 1 93.62 167 LYS B C 1
ATOM 5292 O O . LYS B 1 167 ? -21.656 -12.086 16.219 1 93.62 167 LYS B O 1
ATOM 5297 N N . GLY B 1 168 ? -22.016 -10.211 15.109 1 89.75 168 GLY B N 1
ATOM 5298 C CA . GLY B 1 168 ? -23.438 -10.234 15.406 1 89.75 168 GLY B CA 1
ATOM 5299 C C . GLY B 1 168 ? -24.203 -11.281 14.609 1 89.75 168 GLY B C 1
ATOM 5300 O O . GLY B 1 168 ? -25.234 -11.789 15.062 1 89.75 168 GLY B O 1
ATOM 5301 N N . LYS B 1 169 ? -23.672 -11.727 13.539 1 90.75 169 LYS B N 1
ATOM 5302 C CA . LYS B 1 169 ? -24.359 -12.633 12.609 1 90.75 169 LYS B CA 1
ATOM 5303 C C . LYS B 1 169 ? -23.844 -14.062 12.766 1 90.75 169 LYS B C 1
ATOM 5305 O O . LYS B 1 169 ? -24.562 -15.016 12.461 1 90.75 169 LYS B O 1
ATOM 5310 N N . VAL B 1 170 ? -22.609 -14.258 13.133 1 93.31 170 VAL B N 1
ATOM 5311 C CA . VAL B 1 170 ? -21.984 -15.57 13.289 1 93.31 170 VAL B CA 1
ATOM 5312 C C . VAL B 1 170 ? -21.625 -15.805 14.75 1 93.31 170 VAL B C 1
ATOM 5314 O O . VAL B 1 170 ? -20.609 -15.281 15.234 1 93.31 170 VAL B O 1
ATOM 5317 N N . PRO B 1 171 ? -22.406 -16.656 15.344 1 91.06 171 PRO B N 1
ATOM 5318 C CA . PRO B 1 171 ? -22.094 -16.953 16.75 1 91.06 171 PRO B CA 1
ATOM 5319 C C . PRO B 1 171 ? -20.703 -17.562 16.922 1 91.06 171 PRO B C 1
ATOM 5321 O O . PRO B 1 171 ? -20.266 -18.359 16.094 1 91.06 171 PRO B O 1
ATOM 5324 N N . ASN B 1 172 ? -19.906 -17.188 17.828 1 94.19 172 ASN B N 1
ATOM 5325 C CA . ASN B 1 172 ? -18.609 -17.734 18.188 1 94.19 172 ASN B CA 1
ATOM 5326 C C . ASN B 1 172 ? -17.578 -17.531 17.078 1 94.19 172 ASN B C 1
ATOM 5328 O O . ASN B 1 172 ? -16.781 -18.422 16.797 1 94.19 172 ASN B O 1
ATOM 5332 N N . LEU B 1 173 ? -17.734 -16.484 16.391 1 96.81 173 LEU B N 1
ATOM 5333 C CA . LEU B 1 173 ? -16.781 -16.172 15.328 1 96.81 173 LEU B CA 1
ATOM 5334 C C . LEU B 1 173 ? -15.359 -16.125 15.852 1 96.81 173 LEU B C 1
ATOM 5336 O O . LEU B 1 173 ? -15.078 -15.469 16.859 1 96.81 173 LEU B O 1
ATOM 5340 N N . LYS B 1 174 ? -14.539 -16.953 15.242 1 96.81 174 LYS B N 1
ATOM 5341 C CA . LYS B 1 174 ? -13.102 -17 15.516 1 96.81 174 LYS B CA 1
ATOM 5342 C C . LYS B 1 174 ? -12.297 -16.641 14.273 1 96.81 174 LYS B C 1
ATOM 5344 O O . LYS B 1 174 ? -12.812 -16.688 13.156 1 96.81 174 LYS B O 1
ATOM 5349 N N . GLY B 1 175 ? -11.078 -16.156 14.57 1 95.69 175 GLY B N 1
ATOM 5350 C CA . GLY B 1 175 ? -10.227 -15.922 13.414 1 95.69 175 GLY B CA 1
ATOM 5351 C C . GLY B 1 175 ? -9.148 -14.891 13.672 1 95.69 175 GLY B C 1
ATOM 5352 O O . GLY B 1 175 ? -9.031 -14.367 14.781 1 95.69 175 GLY B O 1
ATOM 5353 N N . ALA B 1 176 ? -8.344 -14.703 12.672 1 96.75 176 ALA B N 1
ATOM 5354 C CA . ALA B 1 176 ? -7.219 -13.773 12.75 1 96.75 176 ALA B CA 1
ATOM 5355 C C . ALA B 1 176 ? -6.855 -13.234 11.375 1 96.75 176 ALA B C 1
ATOM 5357 O O . ALA B 1 176 ? -7.059 -13.914 10.359 1 96.75 176 ALA B O 1
ATOM 5358 N N . LEU B 1 177 ? -6.395 -11.992 11.391 1 97.69 177 LEU B N 1
ATOM 5359 C CA . LEU B 1 177 ? -5.809 -11.398 10.188 1 97.69 177 LEU B CA 1
ATOM 5360 C C . LEU B 1 177 ? -4.316 -11.703 10.109 1 97.69 177 LEU B C 1
ATOM 5362 O O . LEU B 1 177 ? -3.553 -11.328 11.008 1 97.69 177 LEU B O 1
ATOM 5366 N N . ASP B 1 178 ? -3.953 -12.477 9.094 1 96.56 178 ASP B N 1
ATOM 5367 C CA . ASP B 1 178 ? -2.555 -12.719 8.75 1 96.56 178 ASP B CA 1
ATOM 5368 C C . ASP B 1 178 ? -2.039 -11.664 7.773 1 96.56 178 ASP B C 1
ATOM 5370 O O . ASP B 1 178 ? -2.391 -11.68 6.59 1 96.56 178 ASP B O 1
ATOM 5374 N N . THR B 1 179 ? -1.135 -10.781 8.25 1 96.44 179 THR B N 1
ATOM 5375 C CA . THR B 1 179 ? -0.719 -9.656 7.426 1 96.44 179 THR B CA 1
ATOM 5376 C C . THR B 1 179 ? 0.526 -10.008 6.617 1 96.44 179 THR B C 1
ATOM 5378 O O . THR B 1 179 ? 1.035 -9.18 5.859 1 96.44 179 THR B O 1
ATOM 5381 N N . THR B 1 180 ? 1.005 -11.234 6.723 1 94.44 180 THR B N 1
ATOM 5382 C CA . THR B 1 180 ? 2.121 -11.695 5.902 1 94.44 180 THR B CA 1
ATOM 5383 C C . THR B 1 180 ? 1.617 -12.32 4.605 1 94.44 180 THR B C 1
ATOM 5385 O O . THR B 1 180 ? 2.412 -12.773 3.779 1 94.44 180 THR B O 1
ATOM 5388 N N . SER B 1 181 ? 0.344 -12.297 4.445 1 95 181 SER B N 1
ATOM 5389 C CA . SER B 1 181 ? -0.296 -12.891 3.275 1 95 181 SER B CA 1
ATOM 5390 C C . SER B 1 181 ? -0.949 -11.82 2.404 1 95 181 SER B C 1
ATOM 5392 O O . SER B 1 181 ? -1.102 -10.672 2.83 1 95 181 SER B O 1
ATOM 5394 N N . GLY B 1 182 ? -1.29 -12.234 1.211 1 96.12 182 GLY B N 1
ATOM 5395 C CA . GLY B 1 182 ? -1.962 -11.352 0.271 1 96.12 182 GLY B CA 1
ATOM 5396 C C . GLY B 1 182 ? -2.311 -12.031 -1.04 1 96.12 182 GLY B C 1
ATOM 5397 O O . GLY B 1 182 ? -2.768 -13.172 -1.051 1 96.12 182 GLY B O 1
ATOM 5398 N N . ILE B 1 183 ? -2.143 -11.172 -2.113 1 97.81 183 ILE B N 1
ATOM 5399 C CA . ILE B 1 183 ? -2.613 -11.633 -3.416 1 97.81 183 ILE B CA 1
ATOM 5400 C C . ILE B 1 183 ? -1.525 -11.414 -4.465 1 97.81 183 ILE B C 1
ATOM 5402 O O . ILE B 1 183 ? -0.773 -10.445 -4.395 1 97.81 183 ILE B O 1
ATOM 5406 N N . LEU B 1 184 ? -1.436 -12.367 -5.367 1 98.38 184 LEU B N 1
ATOM 5407 C CA . LEU B 1 184 ? -0.672 -12.219 -6.602 1 98.38 184 LEU B CA 1
ATOM 5408 C C . LEU B 1 184 ? -1.603 -12.062 -7.801 1 98.38 184 LEU B C 1
ATOM 5410 O O . LEU B 1 184 ? -2.48 -12.898 -8.023 1 98.38 184 LEU B O 1
ATOM 5414 N N . TYR B 1 185 ? -1.471 -11.016 -8.516 1 98.19 185 TYR B N 1
ATOM 5415 C CA . TYR B 1 185 ? -2.229 -10.875 -9.758 1 98.19 185 TYR B CA 1
ATOM 5416 C C . TYR B 1 185 ? -1.631 -11.742 -10.859 1 98.19 185 TYR B C 1
ATOM 5418 O O . TYR B 1 185 ? -0.652 -11.344 -11.5 1 98.19 185 TYR B O 1
ATOM 5426 N N . ALA B 1 186 ? -2.277 -12.812 -11.07 1 97.62 186 ALA B N 1
ATOM 5427 C CA . ALA B 1 186 ? -1.696 -13.961 -11.758 1 97.62 186 ALA B CA 1
ATOM 5428 C C . ALA B 1 186 ? -1.35 -13.617 -13.203 1 97.62 186 ALA B C 1
ATOM 5430 O O . ALA B 1 186 ? -0.211 -13.805 -13.641 1 97.62 186 ALA B O 1
ATOM 5431 N N . SER B 1 187 ? -2.314 -13.102 -13.977 1 96.06 187 SER B N 1
ATOM 5432 C CA . SER B 1 187 ? -2.07 -12.766 -15.375 1 96.06 187 SER B CA 1
ATOM 5433 C C . SER B 1 187 ? -0.949 -11.742 -15.516 1 96.06 187 SER B C 1
ATOM 5435 O O . SER B 1 187 ? -0.055 -11.898 -16.344 1 96.06 187 SER B O 1
ATOM 5437 N N . ARG B 1 188 ? -0.923 -10.742 -14.672 1 97.31 188 ARG B N 1
ATOM 5438 C CA . ARG B 1 188 ? 0.098 -9.703 -14.711 1 97.31 188 ARG B CA 1
ATOM 5439 C C . ARG B 1 188 ? 1.472 -10.266 -14.367 1 97.31 188 ARG B C 1
ATOM 5441 O O . ARG B 1 188 ? 2.475 -9.891 -14.977 1 97.31 188 ARG B O 1
ATOM 5448 N N . ALA B 1 189 ? 1.498 -11.148 -13.398 1 98.19 189 ALA B N 1
ATOM 5449 C CA . ALA B 1 189 ? 2.748 -11.789 -13 1 98.19 189 ALA B CA 1
ATOM 5450 C C . ALA B 1 189 ? 3.334 -12.609 -14.148 1 98.19 189 ALA B C 1
ATOM 5452 O O . ALA B 1 189 ? 4.535 -12.531 -14.422 1 98.19 189 ALA B O 1
ATOM 5453 N N . CYS B 1 190 ? 2.5 -13.328 -14.789 1 98.12 190 CYS B N 1
ATOM 5454 C CA . CYS B 1 190 ? 2.963 -14.133 -15.922 1 98.12 190 CYS B CA 1
ATOM 5455 C C . CYS B 1 190 ? 3.441 -13.242 -17.062 1 98.12 190 CYS B C 1
ATOM 5457 O O . CYS B 1 190 ? 4.469 -13.523 -17.688 1 98.12 190 CYS B O 1
ATOM 5459 N N . GLN B 1 191 ? 2.738 -12.203 -17.328 1 97.06 191 GLN B N 1
ATOM 5460 C CA . GLN B 1 191 ? 3.152 -11.266 -18.359 1 97.06 191 GLN B CA 1
ATOM 5461 C C . GLN B 1 191 ? 4.512 -10.656 -18.031 1 97.06 191 GLN B C 1
ATOM 5463 O O . GLN B 1 191 ? 5.363 -10.516 -18.922 1 97.06 191 GLN B O 1
ATOM 5468 N N . TYR B 1 192 ? 4.691 -10.312 -16.812 1 98.12 192 TYR B N 1
ATOM 5469 C CA . TYR B 1 192 ? 5.961 -9.719 -16.422 1 98.12 192 TYR B CA 1
ATOM 5470 C C . TYR B 1 192 ? 7.098 -10.727 -16.531 1 98.12 192 TYR B C 1
ATOM 5472 O O . TYR B 1 192 ? 8.188 -10.398 -16.984 1 98.12 192 TYR B O 1
ATOM 5480 N N . ALA B 1 193 ? 6.852 -11.945 -16.062 1 98.56 193 ALA B N 1
ATOM 5481 C CA . ALA B 1 193 ? 7.855 -12.992 -16.219 1 98.56 193 ALA B CA 1
ATOM 5482 C C . ALA B 1 193 ? 8.219 -13.188 -17.688 1 98.56 193 ALA B C 1
ATOM 5484 O O . ALA B 1 193 ? 9.391 -13.336 -18.031 1 98.56 193 ALA B O 1
ATOM 5485 N N . LYS B 1 194 ? 7.227 -13.203 -18.531 1 98.19 194 LYS B N 1
ATOM 5486 C CA . LYS B 1 194 ? 7.48 -13.305 -19.969 1 98.19 194 LYS B CA 1
ATOM 5487 C C . LYS B 1 194 ? 8.328 -12.133 -20.453 1 98.19 194 LYS B C 1
ATOM 5489 O O . LYS B 1 194 ? 9.258 -12.328 -21.25 1 98.19 194 LYS B O 1
ATOM 5494 N N . TYR B 1 195 ? 7.969 -10.953 -20.031 1 97.69 195 TYR B N 1
ATOM 5495 C CA . TYR B 1 195 ? 8.742 -9.766 -20.375 1 97.69 195 TYR B CA 1
ATOM 5496 C C . TYR B 1 195 ? 10.211 -9.938 -19.984 1 97.69 195 TYR B C 1
ATOM 5498 O O . TYR B 1 195 ? 11.102 -9.68 -20.797 1 97.69 195 TYR B O 1
ATOM 5506 N N . LEU B 1 196 ? 10.484 -10.398 -18.766 1 98.38 196 LEU B N 1
ATOM 5507 C CA . LEU B 1 196 ? 11.852 -10.617 -18.312 1 98.38 196 LEU B CA 1
ATOM 5508 C C . LEU B 1 196 ? 12.562 -11.656 -19.188 1 98.38 196 LEU B C 1
ATOM 5510 O O . LEU B 1 196 ? 13.727 -11.484 -19.531 1 98.38 196 LEU B O 1
ATOM 5514 N N . CYS B 1 197 ? 11.844 -12.695 -19.531 1 98.62 197 CYS B N 1
ATOM 5515 C CA . CYS B 1 197 ? 12.391 -13.719 -20.406 1 98.62 197 CYS B CA 1
ATOM 5516 C C . CYS B 1 197 ? 12.797 -13.125 -21.75 1 98.62 197 CYS B C 1
ATOM 5518 O O . CYS B 1 197 ? 13.891 -13.391 -22.25 1 98.62 197 CYS B O 1
ATOM 5520 N N . THR B 1 198 ? 11.898 -12.375 -22.281 1 98 198 THR B N 1
ATOM 5521 C CA . THR B 1 198 ? 12.148 -11.773 -23.594 1 98 198 THR B CA 1
ATOM 5522 C C . THR B 1 198 ? 13.383 -10.875 -23.547 1 98 198 THR B C 1
ATOM 5524 O O . THR B 1 198 ? 14.18 -10.859 -24.469 1 98 198 THR B O 1
ATOM 5527 N N . GLN B 1 199 ? 13.547 -10.141 -22.453 1 97.56 199 GLN B N 1
ATOM 5528 C CA . GLN B 1 199 ? 14.703 -9.266 -22.281 1 97.56 199 GLN B CA 1
ATOM 5529 C C . GLN B 1 199 ? 16 -10.078 -22.25 1 97.56 199 GLN B C 1
ATOM 5531 O O . GLN B 1 199 ? 17.062 -9.57 -22.625 1 97.56 199 GLN B O 1
ATOM 5536 N N . LEU B 1 200 ? 15.891 -11.367 -21.906 1 98.44 200 LEU B N 1
ATOM 5537 C CA . LEU B 1 200 ? 17.062 -12.227 -21.797 1 98.44 200 LEU B CA 1
ATOM 5538 C C . LEU B 1 200 ? 17.266 -13.031 -23.078 1 98.44 200 LEU B C 1
ATOM 5540 O O . LEU B 1 200 ? 18.156 -13.883 -23.141 1 98.44 200 LEU B O 1
ATOM 5544 N N . GLY B 1 201 ? 16.391 -12.859 -24.078 1 98.38 201 GLY B N 1
ATOM 5545 C CA . GLY B 1 201 ? 16.578 -13.469 -25.391 1 98.38 201 GLY B CA 1
ATOM 5546 C C . GLY B 1 201 ? 15.75 -14.719 -25.594 1 98.38 201 GLY B C 1
ATOM 5547 O O . GLY B 1 201 ? 15.875 -15.398 -26.609 1 98.38 201 GLY B O 1
ATOM 5548 N N . VAL B 1 202 ? 14.906 -15.062 -24.641 1 98.88 202 VAL B N 1
ATOM 5549 C CA . VAL B 1 202 ? 14.031 -16.219 -24.781 1 98.88 202 VAL B CA 1
ATOM 5550 C C . VAL B 1 202 ? 13.008 -15.961 -25.891 1 98.88 202 VAL B C 1
ATOM 5552 O O . VAL B 1 202 ? 12.469 -14.859 -26 1 98.88 202 VAL B O 1
ATOM 5555 N N . LYS B 1 203 ? 12.75 -16.969 -26.688 1 98.81 203 LYS B N 1
ATOM 5556 C CA . LYS B 1 203 ? 11.773 -16.859 -27.781 1 98.81 203 LYS B CA 1
ATOM 5557 C C . LYS B 1 203 ? 10.461 -17.531 -27.391 1 98.81 203 LYS B C 1
ATOM 5559 O O . LYS B 1 203 ? 10.453 -18.5 -26.625 1 98.81 203 LYS B O 1
ATOM 5564 N N . PHE B 1 204 ? 9.383 -17 -27.984 1 98.69 204 PHE B N 1
ATOM 5565 C CA . PHE B 1 204 ? 8.055 -17.531 -27.719 1 98.69 204 PHE B CA 1
ATOM 5566 C C . PHE B 1 204 ? 7.309 -17.812 -29.016 1 98.69 204 PHE B C 1
ATOM 5568 O O . PHE B 1 204 ? 7.383 -17.031 -29.953 1 98.69 204 PHE B O 1
ATOM 5575 N N . VAL B 1 205 ? 6.672 -18.984 -29.094 1 98.69 205 VAL B N 1
ATOM 5576 C CA . VAL B 1 205 ? 5.785 -19.359 -30.188 1 98.69 205 VAL B CA 1
ATOM 5577 C C . VAL B 1 205 ? 4.41 -19.734 -29.625 1 98.69 205 VAL B C 1
ATOM 5579 O O . VAL B 1 205 ? 4.285 -20.688 -28.859 1 98.69 205 VAL B O 1
ATOM 5582 N N . PHE B 1 206 ? 3.379 -18.984 -30.031 1 98.12 206 PHE B N 1
ATOM 5583 C CA . PHE B 1 206 ? 2.066 -19.125 -29.422 1 98.12 206 PHE B CA 1
ATOM 5584 C C . PHE B 1 206 ? 1.021 -19.531 -30.453 1 98.12 206 PHE B C 1
ATOM 5586 O O . PHE B 1 206 ? 1.274 -19.484 -31.656 1 98.12 206 PHE B O 1
ATOM 5593 N N . GLY B 1 207 ? -0.075 -20.078 -29.891 1 97.31 207 GLY B N 1
ATOM 5594 C CA . GLY B 1 207 ? -1.271 -20.234 -30.703 1 97.31 207 GLY B CA 1
ATOM 5595 C C . GLY B 1 207 ? -1.649 -21.672 -30.953 1 97.31 207 GLY B C 1
ATOM 5596 O O . GLY B 1 207 ? -0.823 -22.578 -30.781 1 97.31 207 GLY B O 1
ATOM 5597 N N . GLU B 1 208 ? -2.799 -21.875 -31.453 1 95.75 208 GLU B N 1
ATOM 5598 C CA . GLU B 1 208 ? -3.412 -23.188 -31.625 1 95.75 208 GLU B CA 1
ATOM 5599 C C . GLU B 1 208 ? -2.678 -24 -32.688 1 95.75 208 GLU B C 1
ATOM 5601 O O . GLU B 1 208 ? -2.695 -25.234 -32.656 1 95.75 208 GLU B O 1
ATOM 5606 N N . LYS B 1 209 ? -2.074 -23.359 -33.594 1 97.44 209 LYS B N 1
ATOM 5607 C CA . LYS B 1 209 ? -1.37 -24.062 -34.656 1 97.44 209 LYS B CA 1
ATOM 5608 C C . LYS B 1 209 ? 0.13 -24.109 -34.406 1 97.44 209 LYS B C 1
ATOM 5610 O O . LYS B 1 209 ? 0.636 -25.125 -33.875 1 97.44 209 LYS B O 1
ATOM 5615 N N . ALA B 1 210 ? 0.779 -22.953 -34.344 1 98.19 210 ALA B N 1
ATOM 5616 C CA . ALA B 1 210 ? 2.234 -22.891 -34.25 1 98.19 210 ALA B CA 1
ATOM 5617 C C . ALA B 1 210 ? 2.701 -23.172 -32.812 1 98.19 210 ALA B C 1
ATOM 5619 O O . ALA B 1 210 ? 3.785 -23.719 -32.625 1 98.19 210 ALA B O 1
ATOM 5620 N N . GLY B 1 211 ? 1.919 -22.859 -31.875 1 98.31 211 GLY B N 1
ATOM 5621 C CA . GLY B 1 211 ? 2.344 -22.953 -30.5 1 98.31 211 GLY B CA 1
ATOM 5622 C C . GLY B 1 211 ? 1.902 -24.234 -29.812 1 98.31 211 GLY B C 1
ATOM 5623 O O . GLY B 1 211 ? 2.223 -24.469 -28.656 1 98.31 211 GLY B O 1
ATOM 5624 N N . THR B 1 212 ? 1.214 -25.078 -30.516 1 98.25 212 THR B N 1
ATOM 5625 C CA . THR B 1 212 ? 0.61 -26.266 -29.891 1 98.25 212 THR B CA 1
ATOM 5626 C C . THR B 1 212 ? 1.417 -27.516 -30.234 1 98.25 212 THR B C 1
ATOM 5628 O O . THR B 1 212 ? 1.681 -27.797 -31.391 1 98.25 212 THR B O 1
ATOM 5631 N N . PHE B 1 213 ? 1.788 -28.234 -29.203 1 98.44 213 PHE B N 1
ATOM 5632 C CA . PHE B 1 213 ? 2.479 -29.516 -29.328 1 98.44 213 PHE B CA 1
ATOM 5633 C C . PHE B 1 213 ? 1.601 -30.547 -30.031 1 98.44 213 PHE B C 1
ATOM 5635 O O . PHE B 1 213 ? 0.417 -30.672 -29.719 1 98.44 213 PHE B O 1
ATOM 5642 N N . LYS B 1 214 ? 2.215 -31.281 -30.938 1 97.75 214 LYS B N 1
ATOM 5643 C CA . LYS B 1 214 ? 1.487 -32.344 -31.609 1 97.75 214 LYS B CA 1
ATOM 5644 C C . LYS B 1 214 ? 2.121 -33.719 -31.312 1 97.75 214 LYS B C 1
ATOM 5646 O O . LYS B 1 214 ? 1.435 -34.625 -30.906 1 97.75 214 LYS B O 1
ATOM 5651 N N . GLU B 1 215 ? 3.434 -33.812 -31.562 1 97.06 215 GLU B N 1
ATOM 5652 C CA . GLU B 1 215 ? 4.113 -35.094 -31.344 1 97.06 215 GLU B CA 1
ATOM 5653 C C . GLU B 1 215 ? 5.609 -34.875 -31.109 1 97.06 215 GLU B C 1
ATOM 5655 O O . GLU B 1 215 ? 6.137 -33.812 -31.359 1 97.06 215 GLU B O 1
ATOM 5660 N N . TYR B 1 216 ? 6.25 -35.938 -30.625 1 98.12 216 TYR B N 1
ATOM 5661 C CA . TYR B 1 216 ? 7.684 -35.906 -30.359 1 98.12 216 TYR B CA 1
ATOM 5662 C C . TYR B 1 216 ? 8.469 -36.312 -31.609 1 98.12 216 TYR B C 1
ATOM 5664 O O . TYR B 1 216 ? 7.973 -37.062 -32.438 1 98.12 216 TYR B O 1
ATOM 5672 N N . ILE B 1 217 ? 9.648 -35.719 -31.688 1 98.25 217 ILE B N 1
ATOM 5673 C CA . ILE B 1 217 ? 10.68 -36.25 -32.594 1 98.25 217 ILE B CA 1
ATOM 5674 C C . ILE B 1 217 ? 11.695 -37.062 -31.781 1 98.25 217 ILE B C 1
ATOM 5676 O O . ILE B 1 217 ? 12.156 -36.625 -30.719 1 98.25 217 ILE B O 1
ATOM 5680 N N . TYR B 1 218 ? 11.984 -38.25 -32.25 1 97.25 218 TYR B N 1
ATOM 5681 C CA . TYR B 1 218 ? 13 -39.062 -31.625 1 97.25 218 TYR B CA 1
ATOM 5682 C C . TYR B 1 218 ? 14.18 -39.281 -32.562 1 97.25 218 TYR B C 1
ATOM 5684 O O . TYR B 1 218 ? 14.016 -39.312 -33.781 1 97.25 218 TYR B O 1
ATOM 5692 N N . LYS B 1 219 ? 15.305 -39.5 -31.984 1 96.31 219 LYS B N 1
ATOM 5693 C CA . LYS B 1 219 ? 16.531 -39.688 -32.75 1 96.31 219 LYS B CA 1
ATOM 5694 C C . LYS B 1 219 ? 16.797 -41.156 -33.031 1 96.31 219 LYS B C 1
ATOM 5696 O O . LYS B 1 219 ? 17.688 -41.5 -33.812 1 96.31 219 LYS B O 1
ATOM 5701 N N . ASP B 1 220 ? 16.094 -42.031 -32.375 1 96.25 220 ASP B N 1
ATOM 5702 C CA . ASP B 1 220 ? 16.281 -43.469 -32.531 1 96.25 220 ASP B CA 1
ATOM 5703 C C . ASP B 1 220 ? 14.945 -44.156 -32.719 1 96.25 220 ASP B C 1
ATOM 5705 O O . ASP B 1 220 ? 13.891 -43.625 -32.375 1 96.25 220 ASP B O 1
ATOM 5709 N N . ASP B 1 221 ? 14.938 -45.344 -33.219 1 94.19 221 ASP B N 1
ATOM 5710 C CA . ASP B 1 221 ? 13.734 -46.125 -33.5 1 94.19 221 ASP B CA 1
ATOM 5711 C C . ASP B 1 221 ? 13.055 -46.594 -32.219 1 94.19 221 ASP B C 1
ATOM 5713 O O . ASP B 1 221 ? 11.828 -46.75 -32.188 1 94.19 221 ASP B O 1
ATOM 5717 N N . GLU B 1 222 ? 13.836 -46.75 -31.172 1 95.06 222 GLU B N 1
ATOM 5718 C CA . GLU B 1 222 ? 13.312 -47.25 -29.906 1 95.06 222 GLU B CA 1
ATOM 5719 C C . GLU B 1 222 ? 12.641 -46.156 -29.125 1 95.06 222 GLU B C 1
ATOM 5721 O O . GLU B 1 222 ? 12.031 -46.406 -28.078 1 95.06 222 GLU B O 1
ATOM 5726 N N . LYS B 1 223 ? 12.688 -44.938 -29.672 1 95.19 223 LYS B N 1
ATOM 5727 C CA . LYS B 1 223 ? 12.07 -43.781 -29.047 1 95.19 223 LYS B CA 1
ATOM 5728 C C . LYS B 1 223 ? 12.586 -43.562 -27.641 1 95.19 223 LYS B C 1
ATOM 5730 O O . LYS B 1 223 ? 11.805 -43.375 -26.703 1 95.19 223 LYS B O 1
ATOM 5735 N N . THR B 1 224 ? 13.891 -43.625 -27.469 1 96 224 THR B N 1
ATOM 5736 C CA . THR B 1 224 ? 14.523 -43.469 -26.172 1 96 224 THR B CA 1
ATOM 5737 C C . THR B 1 224 ? 15.352 -42.188 -26.125 1 96 224 THR B C 1
ATOM 5739 O O . THR B 1 224 ? 15.742 -41.719 -25.047 1 96 224 THR B O 1
ATOM 5742 N N . VAL B 1 225 ? 15.617 -41.688 -27.266 1 96.31 225 VAL B N 1
ATOM 5743 C CA . VAL B 1 225 ? 16.406 -40.469 -27.328 1 96.31 225 VAL B CA 1
ATOM 5744 C C . VAL B 1 225 ? 15.57 -39.344 -27.969 1 96.31 225 VAL B C 1
ATOM 5746 O O . VAL B 1 225 ? 15.273 -39.406 -29.156 1 96.31 225 VAL B O 1
ATOM 5749 N N . HIS B 1 226 ? 15.289 -38.344 -27.172 1 94.69 226 HIS B N 1
ATOM 5750 C CA . HIS B 1 226 ? 14.461 -37.219 -27.594 1 94.69 226 HIS B CA 1
ATOM 5751 C C . HIS B 1 226 ? 15.188 -36.375 -28.609 1 94.69 226 HIS B C 1
ATOM 5753 O O . HIS B 1 226 ? 16.406 -36.156 -28.5 1 94.69 226 HIS B O 1
ATOM 5759 N N . GLY B 1 227 ? 14.445 -35.844 -29.609 1 97.06 227 GLY B N 1
ATOM 5760 C CA . GLY B 1 227 ? 15.07 -35.031 -30.641 1 97.06 227 GLY B CA 1
ATOM 5761 C C . GLY B 1 227 ? 14.336 -33.719 -30.891 1 97.06 227 GLY B C 1
ATOM 5762 O O . GLY B 1 227 ? 14.789 -32.875 -31.672 1 97.06 227 GLY B O 1
ATOM 5763 N N . GLY B 1 228 ? 13.188 -33.531 -30.328 1 98.38 228 GLY B N 1
ATOM 5764 C CA . GLY B 1 228 ? 12.414 -32.312 -30.531 1 98.38 228 GLY B CA 1
ATOM 5765 C C . GLY B 1 228 ? 10.922 -32.562 -30.578 1 98.38 228 GLY B C 1
ATOM 5766 O O . GLY B 1 228 ? 10.422 -33.531 -30.016 1 98.38 228 GLY B O 1
ATOM 5767 N N . ILE B 1 229 ? 10.188 -31.516 -31.156 1 98.81 229 ILE B N 1
ATOM 5768 C CA . ILE B 1 229 ? 8.734 -31.656 -31.234 1 98.81 229 ILE B CA 1
ATOM 5769 C C . ILE B 1 229 ? 8.25 -31.234 -32.625 1 98.81 229 ILE B C 1
ATOM 5771 O O . ILE B 1 229 ? 8.969 -30.562 -33.344 1 98.81 229 ILE B O 1
ATOM 5775 N N . ILE B 1 230 ? 7.121 -31.719 -32.938 1 98.81 230 ILE B N 1
ATOM 5776 C CA . ILE B 1 230 ? 6.34 -31.219 -34.062 1 98.81 230 ILE B CA 1
ATOM 5777 C C . ILE B 1 230 ? 5.102 -30.484 -33.531 1 98.81 230 ILE B C 1
ATOM 5779 O O . ILE B 1 230 ? 4.438 -30.953 -32.594 1 98.81 230 ILE B O 1
ATOM 5783 N N . THR B 1 231 ? 4.824 -29.312 -34.062 1 98.81 231 THR B N 1
ATOM 5784 C CA . THR B 1 231 ? 3.654 -28.531 -33.656 1 98.81 231 THR B CA 1
ATOM 5785 C C . THR B 1 231 ? 2.477 -28.797 -34.594 1 98.81 231 THR B C 1
ATOM 5787 O O . THR B 1 231 ? 2.631 -29.469 -35.625 1 98.81 231 THR B O 1
ATOM 5790 N N . ASN B 1 232 ? 1.342 -28.297 -34.219 1 98.38 232 ASN B N 1
ATOM 5791 C CA . ASN B 1 232 ? 0.101 -28.594 -34.938 1 98.38 232 ASN B CA 1
ATOM 5792 C C . ASN B 1 232 ? 0.148 -28.094 -36.375 1 98.38 232 ASN B C 1
ATOM 5794 O O . ASN B 1 232 ? -0.603 -28.562 -37.219 1 98.38 232 ASN B O 1
ATOM 5798 N N . ASP B 1 233 ? 0.933 -27.141 -36.656 1 98.44 233 ASP B N 1
ATOM 5799 C CA . ASP B 1 233 ? 1.043 -26.641 -38.031 1 98.44 233 ASP B CA 1
ATOM 5800 C C . ASP B 1 233 ? 1.979 -27.516 -38.875 1 98.44 233 ASP B C 1
ATOM 5802 O O . ASP B 1 233 ? 2.27 -27.188 -40.031 1 98.44 233 ASP B O 1
ATOM 5806 N N . GLY B 1 234 ? 2.576 -28.453 -38.312 1 98.25 234 GLY B N 1
ATOM 5807 C CA . GLY B 1 234 ? 3.396 -29.438 -39 1 98.25 234 GLY B CA 1
ATOM 5808 C C . GLY B 1 234 ? 4.875 -29.094 -39 1 98.25 234 GLY B C 1
ATOM 5809 O O . GLY B 1 234 ? 5.703 -29.875 -39.469 1 98.25 234 GLY B O 1
ATOM 5810 N N . LYS B 1 235 ? 5.227 -28.016 -38.406 1 98.69 235 LYS B N 1
ATOM 5811 C CA . LYS B 1 235 ? 6.629 -27.609 -38.375 1 98.69 235 LYS B CA 1
ATOM 5812 C C . LYS B 1 235 ? 7.414 -28.422 -37.344 1 98.69 235 LYS B C 1
ATOM 5814 O O . LYS B 1 235 ? 6.914 -28.688 -36.25 1 98.69 235 LYS B O 1
ATOM 5819 N N . LYS B 1 236 ? 8.633 -28.812 -37.719 1 98.69 236 LYS B N 1
ATOM 5820 C CA . LYS B 1 236 ? 9.531 -29.562 -36.844 1 98.69 236 LYS B CA 1
ATOM 5821 C C . LYS B 1 236 ? 10.469 -28.609 -36.094 1 98.69 236 LYS B C 1
ATOM 5823 O O . LYS B 1 236 ? 11.023 -27.688 -36.688 1 98.69 236 LYS B O 1
ATOM 5828 N N . HIS B 1 237 ? 10.609 -28.781 -34.844 1 98.81 237 HIS B N 1
ATOM 5829 C CA . HIS B 1 237 ? 11.516 -28.047 -34 1 98.81 237 HIS B CA 1
ATOM 5830 C C . HIS B 1 237 ? 12.469 -28.984 -33.25 1 98.81 237 HIS B C 1
ATOM 5832 O O . HIS B 1 237 ? 12.039 -29.75 -32.375 1 98.81 237 HIS B O 1
ATOM 5838 N N . TYR B 1 238 ? 13.695 -28.938 -33.531 1 98.38 238 TYR B N 1
ATOM 5839 C CA . TYR B 1 238 ? 14.68 -29.844 -32.969 1 98.38 238 TYR B CA 1
ATOM 5840 C C . TYR B 1 238 ? 15.258 -29.266 -31.672 1 98.38 238 TYR B C 1
ATOM 5842 O O . TYR B 1 238 ? 15.352 -28.047 -31.516 1 98.38 238 TYR B O 1
ATOM 5850 N N . ALA B 1 239 ? 15.625 -30.141 -30.766 1 98.19 239 ALA B N 1
ATOM 5851 C CA . ALA B 1 239 ? 16.188 -29.703 -29.5 1 98.19 239 ALA B CA 1
ATOM 5852 C C . ALA B 1 239 ? 16.969 -30.828 -28.828 1 98.19 239 ALA B C 1
ATOM 5854 O O . ALA B 1 239 ? 16.781 -32 -29.125 1 98.19 239 ALA B O 1
ATOM 5855 N N . ASP B 1 240 ? 17.891 -30.422 -28 1 97.81 240 ASP B N 1
ATOM 5856 C CA . ASP B 1 240 ? 18.641 -31.359 -27.172 1 97.81 240 ASP B CA 1
ATOM 5857 C C . ASP B 1 240 ? 17.906 -31.641 -25.859 1 97.81 240 ASP B C 1
ATOM 5859 O O . ASP B 1 240 ? 18.125 -32.688 -25.234 1 97.81 240 ASP B O 1
ATOM 5863 N N . LEU B 1 241 ? 17.094 -30.75 -25.469 1 98.5 241 LEU B N 1
ATOM 5864 C CA . LEU B 1 241 ? 16.281 -30.844 -24.266 1 98.5 241 LEU B CA 1
ATOM 5865 C C . LEU B 1 241 ? 14.875 -30.312 -24.516 1 98.5 241 LEU B C 1
ATOM 5867 O O . LEU B 1 241 ? 14.703 -29.234 -25.094 1 98.5 241 LEU B O 1
ATOM 5871 N N . THR B 1 242 ? 13.938 -31.094 -24.188 1 98.75 242 THR B N 1
ATOM 5872 C CA . THR B 1 242 ? 12.547 -30.672 -24.172 1 98.75 242 THR B CA 1
ATOM 5873 C C . THR B 1 242 ? 11.961 -30.781 -22.766 1 98.75 242 THR B C 1
ATOM 5875 O O . THR B 1 242 ? 12.07 -31.828 -22.125 1 98.75 242 THR B O 1
ATOM 5878 N N . VAL B 1 243 ? 11.43 -29.688 -22.234 1 98.81 243 VAL B N 1
ATOM 5879 C CA . VAL B 1 243 ? 10.812 -29.656 -20.922 1 98.81 243 VAL B CA 1
ATOM 5880 C C . VAL B 1 243 ? 9.297 -29.531 -21.047 1 98.81 243 VAL B C 1
ATOM 5882 O O . VAL B 1 243 ? 8.805 -28.562 -21.625 1 98.81 243 VAL B O 1
ATOM 5885 N N . ILE B 1 244 ? 8.57 -30.469 -20.516 1 98.62 244 ILE B N 1
ATOM 5886 C CA . ILE B 1 244 ? 7.113 -30.453 -20.562 1 98.62 244 ILE B CA 1
ATOM 5887 C C . ILE B 1 244 ? 6.562 -29.812 -19.297 1 98.62 244 ILE B C 1
ATOM 5889 O O . ILE B 1 244 ? 6.762 -30.344 -18.188 1 98.62 244 ILE B O 1
ATOM 5893 N N . ASN B 1 245 ? 5.867 -28.672 -19.453 1 97.25 245 ASN B N 1
ATOM 5894 C CA . ASN B 1 245 ? 5.227 -27.906 -18.391 1 97.25 245 ASN B CA 1
ATOM 5895 C C . ASN B 1 245 ? 3.783 -27.562 -18.734 1 97.25 245 ASN B C 1
ATOM 5897 O O . ASN B 1 245 ? 3.385 -26.406 -18.688 1 97.25 245 ASN B O 1
ATOM 5901 N N . CYS B 1 246 ? 3.033 -28.531 -19.031 1 97.38 246 CYS B N 1
ATOM 5902 C CA . CYS B 1 246 ? 1.7 -28.266 -19.562 1 97.38 246 CYS B CA 1
ATOM 5903 C C . CYS B 1 246 ? 0.637 -28.469 -18.484 1 97.38 246 CYS B C 1
ATOM 5905 O O . CYS B 1 246 ? -0.491 -28.859 -18.781 1 97.38 246 CYS B O 1
ATOM 5907 N N . GLY B 1 247 ? 1.042 -28.266 -17.219 1 95.62 247 GLY B N 1
ATOM 5908 C CA . GLY B 1 247 ? 0.073 -28.406 -16.141 1 95.62 247 GLY B CA 1
ATOM 5909 C C . GLY B 1 247 ? -0.695 -29.703 -16.188 1 95.62 247 GLY B C 1
ATOM 5910 O O . GLY B 1 247 ? -0.097 -30.781 -16.297 1 95.62 247 GLY B O 1
ATOM 5911 N N . PRO B 1 248 ? -1.976 -29.609 -16.016 1 95.06 248 PRO B N 1
ATOM 5912 C CA . PRO B 1 248 ? -2.777 -30.844 -15.961 1 95.06 248 PRO B CA 1
ATOM 5913 C C . PRO B 1 248 ? -2.799 -31.578 -17.297 1 95.06 248 PRO B C 1
ATOM 5915 O O . PRO B 1 248 ? -3.133 -32.781 -17.344 1 95.06 248 PRO B O 1
ATOM 5918 N N . TRP B 1 249 ? -2.439 -31 -18.406 1 96 249 TRP B N 1
ATOM 5919 C CA . TRP B 1 249 ? -2.389 -31.656 -19.703 1 96 249 TRP B CA 1
ATOM 5920 C C . TRP B 1 249 ? -1.101 -32.469 -19.859 1 96 249 TRP B C 1
ATOM 5922 O O . TRP B 1 249 ? -0.958 -33.25 -20.812 1 96 249 TRP B O 1
ATOM 5932 N N . SER B 1 250 ? -0.178 -32.281 -18.969 1 96.62 250 SER B N 1
ATOM 5933 C CA . SER B 1 250 ? 1.127 -32.938 -19.078 1 96.62 250 SER B CA 1
ATOM 5934 C C . SER B 1 250 ? 0.99 -34.438 -19.172 1 96.62 250 SER B C 1
ATOM 5936 O O . SER B 1 250 ? 1.77 -35.094 -19.859 1 96.62 250 SER B O 1
ATOM 5938 N N . THR B 1 251 ? 0.012 -35 -18.469 1 94.5 251 THR B N 1
ATOM 5939 C CA . THR B 1 251 ? -0.162 -36.438 -18.453 1 94.5 251 THR B CA 1
ATOM 5940 C C . THR B 1 251 ? -0.556 -36.938 -19.828 1 94.5 251 THR B C 1
ATOM 5942 O O . THR B 1 251 ? -0.254 -38.094 -20.188 1 94.5 251 THR B O 1
ATOM 5945 N N . LEU B 1 252 ? -1.219 -36.125 -20.594 1 93.56 252 LEU B N 1
ATOM 5946 C CA . LEU B 1 252 ? -1.543 -36.469 -21.969 1 93.56 252 LEU B CA 1
ATOM 5947 C C . LEU B 1 252 ? -0.277 -36.625 -22.812 1 93.56 252 LEU B C 1
ATOM 5949 O O . LEU B 1 252 ? -0.182 -37.5 -23.672 1 93.56 252 LEU B O 1
ATOM 5953 N N . LEU B 1 253 ? 0.696 -35.75 -22.562 1 95.31 253 LEU B N 1
ATOM 5954 C CA . LEU B 1 253 ? 1.893 -35.656 -23.391 1 95.31 253 LEU B CA 1
ATOM 5955 C C . LEU B 1 253 ? 2.967 -36.625 -22.906 1 95.31 253 LEU B C 1
ATOM 5957 O O . LEU B 1 253 ? 3.816 -37.062 -23.688 1 95.31 253 LEU B O 1
ATOM 5961 N N . VAL B 1 254 ? 2.92 -36.938 -21.641 1 96.25 254 VAL B N 1
ATOM 5962 C CA . VAL B 1 254 ? 3.898 -37.812 -21.031 1 96.25 254 VAL B CA 1
ATOM 5963 C C . VAL B 1 254 ? 3.18 -38.969 -20.328 1 96.25 254 VAL B C 1
ATOM 5965 O O . VAL B 1 254 ? 2.926 -38.906 -19.125 1 96.25 254 VAL B O 1
ATOM 5968 N N . PRO B 1 255 ? 2.955 -40 -20.984 1 93.88 255 PRO B N 1
ATOM 5969 C CA . PRO B 1 255 ? 2.168 -41.125 -20.438 1 93.88 255 PRO B CA 1
ATOM 5970 C C . PRO B 1 255 ? 2.773 -41.688 -19.172 1 93.88 255 PRO B C 1
ATOM 5972 O O . PRO B 1 255 ? 2.049 -42.25 -18.328 1 93.88 255 PRO B O 1
ATOM 5975 N N . GLU B 1 256 ? 4.082 -41.594 -19 1 93.69 256 GLU B N 1
ATOM 5976 C CA . GLU B 1 256 ? 4.766 -42.125 -17.828 1 93.69 256 GLU B CA 1
ATOM 5977 C C . GLU B 1 256 ? 4.273 -41.438 -16.547 1 93.69 256 GLU B C 1
ATOM 5979 O O . GLU B 1 256 ? 4.531 -41.938 -15.453 1 93.69 256 GLU B O 1
ATOM 5984 N N . LEU B 1 257 ? 3.508 -40.375 -16.703 1 94.69 257 LEU B N 1
ATOM 5985 C CA . LEU B 1 257 ? 2.986 -39.625 -15.555 1 94.69 257 LEU B CA 1
ATOM 5986 C C . LEU B 1 257 ? 1.705 -40.281 -15.031 1 94.69 257 LEU B C 1
ATOM 5988 O O . LEU B 1 257 ? 1.179 -39.875 -13.992 1 94.69 257 LEU B O 1
ATOM 5992 N N . ASP B 1 258 ? 1.203 -41.281 -15.719 1 91.25 258 ASP B N 1
ATOM 5993 C CA . ASP B 1 258 ? -0.02 -41.938 -15.281 1 91.25 258 ASP B CA 1
ATOM 5994 C C . ASP B 1 258 ? 0.089 -42.406 -13.828 1 91.25 258 ASP B C 1
ATOM 5996 O O . ASP B 1 258 ? 1.067 -43.031 -13.445 1 91.25 258 ASP B O 1
ATOM 6000 N N . GLY B 1 259 ? -0.915 -41.969 -13.102 1 88.75 259 GLY B N 1
ATOM 6001 C CA . GLY B 1 259 ? -0.951 -42.375 -11.703 1 88.75 259 GLY B CA 1
ATOM 6002 C C . GLY B 1 259 ? -0.145 -41.469 -10.797 1 88.75 259 GLY B C 1
ATOM 6003 O O . GLY B 1 259 ? -0.235 -41.562 -9.578 1 88.75 259 GLY B O 1
ATOM 6004 N N . MET B 1 260 ? 0.583 -40.531 -11.336 1 92 260 MET B N 1
ATOM 6005 C CA . MET B 1 260 ? 1.445 -39.656 -10.562 1 92 260 MET B CA 1
ATOM 6006 C C . MET B 1 260 ? 0.93 -38.219 -10.602 1 92 260 MET B C 1
ATOM 6008 O O . MET B 1 260 ? 1.206 -37.406 -9.703 1 92 260 MET B O 1
ATOM 6012 N N . ASN B 1 261 ? 0.252 -37.906 -11.586 1 92.19 261 ASN B N 1
ATOM 6013 C CA . ASN B 1 261 ? -0.175 -36.562 -11.914 1 92.19 261 ASN B CA 1
ATOM 6014 C C . ASN B 1 261 ? -1.573 -36.531 -12.523 1 92.19 261 ASN B C 1
ATOM 6016 O O . ASN B 1 261 ? -1.835 -37.25 -13.5 1 92.19 261 ASN B O 1
ATOM 6020 N N . GLU B 1 262 ? -2.422 -35.781 -11.945 1 92.44 262 GLU B N 1
ATOM 6021 C CA . GLU B 1 262 ? -3.785 -35.812 -12.469 1 92.44 262 GLU B CA 1
ATOM 6022 C C . GLU B 1 262 ? -4.418 -34.406 -12.398 1 92.44 262 GLU B C 1
ATOM 6024 O O . GLU B 1 262 ? -4.09 -33.625 -11.516 1 92.44 262 GLU B O 1
ATOM 6029 N N . ALA B 1 263 ? -5.363 -34.188 -13.328 1 96.06 263 ALA B N 1
ATOM 6030 C CA . ALA B 1 263 ? -6.152 -32.969 -13.312 1 96.06 263 ALA B CA 1
ATOM 6031 C C . ALA B 1 263 ? -7.293 -33.062 -12.305 1 96.06 263 ALA B C 1
ATOM 6033 O O . ALA B 1 263 ? -8.008 -34.062 -12.258 1 96.06 263 ALA B O 1
ATOM 6034 N N . ALA B 1 264 ? -7.402 -32.094 -11.477 1 95.25 264 ALA B N 1
ATOM 6035 C CA . ALA B 1 264 ? -8.523 -31.953 -10.547 1 95.25 264 ALA B CA 1
ATOM 6036 C C . ALA B 1 264 ? -9.062 -30.516 -10.539 1 95.25 264 ALA B C 1
ATOM 6038 O O . ALA B 1 264 ? -8.289 -29.562 -10.609 1 95.25 264 ALA B O 1
ATOM 6039 N N . SER B 1 265 ? -10.32 -30.422 -10.477 1 94.56 265 SER B N 1
ATOM 6040 C CA . SER B 1 265 ? -10.938 -29.125 -10.727 1 94.56 265 SER B CA 1
ATOM 6041 C C . SER B 1 265 ? -11.109 -28.344 -9.422 1 94.56 265 SER B C 1
ATOM 6043 O O . SER B 1 265 ? -11.266 -28.938 -8.352 1 94.56 265 SER B O 1
ATOM 6045 N N . GLY B 1 266 ? -10.969 -27.062 -9.484 1 93.25 266 GLY B N 1
ATOM 6046 C CA . GLY B 1 266 ? -11.406 -26.109 -8.484 1 93.25 266 GLY B CA 1
ATOM 6047 C C . GLY B 1 266 ? -12.594 -25.266 -8.938 1 93.25 266 GLY B C 1
ATOM 6048 O O . GLY B 1 266 ? -12.945 -25.281 -10.117 1 93.25 266 GLY B O 1
ATOM 6049 N N . ASN B 1 267 ? -13.289 -24.656 -7.992 1 95.38 267 ASN B N 1
ATOM 6050 C CA . ASN B 1 267 ? -14.508 -23.891 -8.25 1 95.38 267 ASN B CA 1
ATOM 6051 C C . ASN B 1 267 ? -14.281 -22.391 -8.078 1 95.38 267 ASN B C 1
ATOM 6053 O O . ASN B 1 267 ? -13.891 -21.938 -6.992 1 95.38 267 ASN B O 1
ATOM 6057 N N . ILE B 1 268 ? -14.539 -21.656 -9.125 1 96.12 268 ILE B N 1
ATOM 6058 C CA . ILE B 1 268 ? -14.328 -20.219 -9.07 1 96.12 268 ILE B CA 1
ATOM 6059 C C . ILE B 1 268 ? -15.609 -19.5 -9.492 1 96.12 268 ILE B C 1
ATOM 6061 O O . ILE B 1 268 ? -16.312 -19.938 -10.406 1 96.12 268 ILE B O 1
ATOM 6065 N N . ILE B 1 269 ? -15.914 -18.469 -8.805 1 97.12 269 ILE B N 1
ATOM 6066 C CA . ILE B 1 269 ? -16.953 -17.516 -9.172 1 97.12 269 ILE B CA 1
ATOM 6067 C C . ILE B 1 269 ? -16.359 -16.125 -9.336 1 97.12 269 ILE B C 1
ATOM 6069 O O . ILE B 1 269 ? -15.617 -15.656 -8.461 1 97.12 269 ILE B O 1
ATOM 6073 N N . ILE B 1 270 ? -16.609 -15.469 -10.484 1 97.31 270 ILE B N 1
ATOM 6074 C CA . ILE B 1 270 ? -16.141 -14.102 -10.68 1 97.31 270 ILE B CA 1
ATOM 6075 C C . ILE B 1 270 ? -17.328 -13.18 -10.945 1 97.31 270 ILE B C 1
ATOM 6077 O O . ILE B 1 270 ? -18.359 -13.617 -11.484 1 97.31 270 ILE B O 1
ATOM 6081 N N . PHE B 1 271 ? -17.188 -11.977 -10.555 1 97.75 271 PHE B N 1
ATOM 6082 C CA . PHE B 1 271 ? -18.203 -10.961 -10.812 1 97.75 271 PHE B CA 1
ATOM 6083 C C . PHE B 1 271 ? -17.562 -9.57 -10.844 1 97.75 271 PHE B C 1
ATOM 6085 O O . PHE B 1 271 ? -16.5 -9.352 -10.258 1 97.75 271 PHE B O 1
ATOM 6092 N N . LYS B 1 272 ? -18.188 -8.695 -11.562 1 97.56 272 LYS B N 1
ATOM 6093 C CA . LYS B 1 272 ? -17.672 -7.336 -11.711 1 97.56 272 LYS B CA 1
ATOM 6094 C C . LYS B 1 272 ? -18.531 -6.336 -10.93 1 97.56 272 LYS B C 1
ATOM 6096 O O . LYS B 1 272 ? -19.766 -6.371 -11 1 97.56 272 LYS B O 1
ATOM 6101 N N . ILE B 1 273 ? -17.891 -5.551 -10.117 1 97.69 273 ILE B N 1
ATOM 6102 C CA . ILE B 1 273 ? -18.578 -4.41 -9.523 1 97.69 273 ILE B CA 1
ATOM 6103 C C . ILE B 1 273 ? -18.656 -3.27 -10.531 1 97.69 273 ILE B C 1
ATOM 6105 O O . ILE B 1 273 ? -17.625 -2.793 -11.023 1 97.69 273 ILE B O 1
ATOM 6109 N N . PRO B 1 274 ? -19.812 -2.85 -10.867 1 95.69 274 PRO B N 1
ATOM 6110 C CA . PRO B 1 274 ? -19.953 -1.788 -11.867 1 95.69 274 PRO B CA 1
ATOM 6111 C C . PRO B 1 274 ? -19.234 -0.502 -11.477 1 95.69 274 PRO B C 1
ATOM 6113 O O . PRO B 1 274 ? -19.109 -0.202 -10.289 1 95.69 274 PRO B O 1
ATOM 6116 N N . GLU B 1 275 ? -18.875 0.268 -12.469 1 92.38 275 GLU B N 1
ATOM 6117 C CA . GLU B 1 275 ? -18.094 1.488 -12.258 1 92.38 275 GLU B CA 1
ATOM 6118 C C . GLU B 1 275 ? -18.906 2.529 -11.484 1 92.38 275 GLU B C 1
ATOM 6120 O O . GLU B 1 275 ? -18.344 3.338 -10.75 1 92.38 275 GLU B O 1
ATOM 6125 N N . ASP B 1 276 ? -20.203 2.494 -11.672 1 93.12 276 ASP B N 1
ATOM 6126 C CA . ASP B 1 276 ? -21.047 3.516 -11.062 1 93.12 276 ASP B CA 1
ATOM 6127 C C . ASP B 1 276 ? -21.359 3.172 -9.602 1 93.12 276 ASP B C 1
ATOM 6129 O O . ASP B 1 276 ? -22 3.953 -8.898 1 93.12 276 ASP B O 1
ATOM 6133 N N . ARG B 1 277 ? -20.906 1.982 -9.141 1 95.44 277 ARG B N 1
ATOM 6134 C CA . ARG B 1 277 ? -21.109 1.599 -7.746 1 95.44 277 ARG B CA 1
ATOM 6135 C C . ARG B 1 277 ? -19.875 1.944 -6.906 1 95.44 277 ARG B C 1
ATOM 6137 O O . ARG B 1 277 ? -19.25 1.058 -6.332 1 95.44 277 ARG B O 1
ATOM 6144 N N . ALA B 1 278 ? -19.672 3.232 -6.742 1 94.06 278 ALA B N 1
ATOM 6145 C CA . ALA B 1 278 ? -18.531 3.748 -5.988 1 94.06 278 ALA B CA 1
ATOM 6146 C C . ALA B 1 278 ? -18.562 3.264 -4.543 1 94.06 278 ALA B C 1
ATOM 6148 O O . ALA B 1 278 ? -17.516 3.031 -3.934 1 94.06 278 ALA B O 1
ATOM 6149 N N . ASP B 1 279 ? -19.719 3.068 -4.012 1 95.38 279 ASP B N 1
ATOM 6150 C CA . ASP B 1 279 ? -19.891 2.609 -2.635 1 95.38 279 ASP B CA 1
ATOM 6151 C C . ASP B 1 279 ? -19.312 1.206 -2.453 1 95.38 279 ASP B C 1
ATOM 6153 O O . ASP B 1 279 ? -18.562 0.957 -1.509 1 95.38 279 ASP B O 1
ATOM 6157 N N . LEU B 1 280 ? -19.609 0.284 -3.381 1 97.56 280 LEU B N 1
ATOM 6158 C CA . LEU B 1 280 ? -19.109 -1.08 -3.305 1 97.56 280 LEU B CA 1
ATOM 6159 C C . LEU B 1 280 ? -17.609 -1.12 -3.617 1 97.56 280 LEU B C 1
ATOM 6161 O O . LEU B 1 280 ? -16.859 -1.86 -2.979 1 97.56 280 LEU B O 1
ATOM 6165 N N . ARG B 1 281 ? -17.25 -0.313 -4.598 1 97.06 281 ARG B N 1
ATOM 6166 C CA . ARG B 1 281 ? -15.836 -0.286 -4.965 1 97.06 281 ARG B CA 1
ATOM 6167 C C . ARG B 1 281 ? -14.984 0.233 -3.811 1 97.06 281 ARG B C 1
ATOM 6169 O O . ARG B 1 281 ? -13.898 -0.288 -3.553 1 97.06 281 ARG B O 1
ATOM 6176 N N . ALA B 1 282 ? -15.438 1.22 -3.092 1 96.62 282 ALA B N 1
ATOM 6177 C CA . ALA B 1 282 ? -14.727 1.763 -1.938 1 96.62 282 ALA B CA 1
ATOM 6178 C C . ALA B 1 282 ? -14.656 0.742 -0.807 1 96.62 282 ALA B C 1
ATOM 6180 O O . ALA B 1 282 ? -13.672 0.699 -0.062 1 96.62 282 ALA B O 1
ATOM 6181 N N . LYS B 1 283 ? -15.641 -0.079 -0.71 1 97.44 283 LYS B N 1
ATOM 6182 C CA . LYS B 1 283 ? -15.75 -1.021 0.4 1 97.44 283 LYS B CA 1
ATOM 6183 C C . LYS B 1 283 ? -14.906 -2.268 0.153 1 97.44 283 LYS B C 1
ATOM 6185 O O . LYS B 1 283 ? -14.359 -2.85 1.092 1 97.44 283 LYS B O 1
ATOM 6190 N N . TYR B 1 284 ? -14.711 -2.666 -1.164 1 98.31 284 TYR B N 1
ATOM 6191 C CA . TYR B 1 284 ? -14.195 -4.004 -1.412 1 98.31 284 TYR B CA 1
ATOM 6192 C C . TYR B 1 284 ? -12.836 -3.943 -2.107 1 98.31 284 TYR B C 1
ATOM 6194 O O . TYR B 1 284 ? -12.289 -4.973 -2.508 1 98.31 284 TYR B O 1
ATOM 6202 N N . ASN B 1 285 ? -12.273 -2.732 -2.27 1 97.88 285 ASN B N 1
ATOM 6203 C CA . ASN B 1 285 ? -10.914 -2.689 -2.812 1 97.88 285 ASN B CA 1
ATOM 6204 C C . ASN B 1 285 ? -9.898 -3.225 -1.812 1 97.88 285 ASN B C 1
ATOM 6206 O O . ASN B 1 285 ? -10.172 -3.299 -0.613 1 97.88 285 ASN B O 1
ATOM 6210 N N . SER B 1 286 ? -8.719 -3.527 -2.252 1 97.56 286 SER B N 1
ATOM 6211 C CA . SER B 1 286 ? -7.746 -4.293 -1.483 1 97.56 286 SER B CA 1
ATOM 6212 C C . SER B 1 286 ? -7.113 -3.439 -0.389 1 97.56 286 SER B C 1
ATOM 6214 O O . SER B 1 286 ? -6.477 -3.965 0.526 1 97.56 286 SER B O 1
ATOM 6216 N N . LYS B 1 287 ? -7.234 -2.129 -0.452 1 95.81 287 LYS B N 1
ATOM 6217 C CA . LYS B 1 287 ? -6.66 -1.252 0.563 1 95.81 287 LYS B CA 1
ATOM 6218 C C . LYS B 1 287 ? -7.445 -1.333 1.869 1 95.81 287 LYS B C 1
ATOM 6220 O O . LYS B 1 287 ? -6.895 -1.102 2.947 1 95.81 287 LYS B O 1
ATOM 6225 N N . VAL B 1 288 ? -8.75 -1.705 1.779 1 96.62 288 VAL B N 1
ATOM 6226 C CA . VAL B 1 288 ? -9.555 -1.661 2.996 1 96.62 288 VAL B CA 1
ATOM 6227 C C . VAL B 1 288 ? -10.18 -3.029 3.25 1 96.62 288 VAL B C 1
ATOM 6229 O O . VAL B 1 288 ? -10.672 -3.299 4.348 1 96.62 288 VAL B O 1
ATOM 6232 N N . PHE B 1 289 ? -10.25 -3.865 2.258 1 98.38 289 PHE B N 1
ATOM 6233 C CA . PHE B 1 289 ? -10.82 -5.203 2.354 1 98.38 289 PHE B CA 1
ATOM 6234 C C . PHE B 1 289 ? -9.758 -6.266 2.131 1 98.38 289 PHE B C 1
ATOM 6236 O O . PHE B 1 289 ? -9.031 -6.23 1.135 1 98.38 289 PHE B O 1
ATOM 6243 N N . PRO B 1 290 ? -9.57 -7.238 3.051 1 98.19 290 PRO B N 1
ATOM 6244 C CA . PRO B 1 290 ? -8.586 -8.312 2.912 1 98.19 290 PRO B CA 1
ATOM 6245 C C . PRO B 1 290 ? -9.109 -9.492 2.098 1 98.19 290 PRO B C 1
ATOM 6247 O O . PRO B 1 290 ? -10.258 -9.469 1.64 1 98.19 290 PRO B O 1
ATOM 6250 N N . MET B 1 291 ? -8.289 -10.438 1.781 1 98.25 291 MET B N 1
ATOM 6251 C CA . MET B 1 291 ? -8.812 -11.75 1.414 1 98.25 291 MET B CA 1
ATOM 6252 C C . MET B 1 291 ? -9.492 -12.414 2.604 1 98.25 291 MET B C 1
ATOM 6254 O O . MET B 1 291 ? -8.953 -12.43 3.711 1 98.25 291 MET B O 1
ATOM 6258 N N . VAL B 1 292 ? -10.648 -12.953 2.402 1 98.31 292 VAL B N 1
ATOM 6259 C CA . VAL B 1 292 ? -11.398 -13.547 3.502 1 98.31 292 VAL B CA 1
ATOM 6260 C C . VAL B 1 292 ? -11.562 -15.047 3.27 1 98.31 292 VAL B C 1
ATOM 6262 O O . VAL B 1 292 ? -11.969 -15.469 2.186 1 98.31 292 VAL B O 1
ATOM 6265 N N . GLY B 1 293 ? -11.148 -15.789 4.219 1 96.94 293 GLY B N 1
ATOM 6266 C CA . GLY B 1 293 ? -11.414 -17.219 4.234 1 96.94 293 GLY B CA 1
ATOM 6267 C C . GLY B 1 293 ? -12.383 -17.641 5.328 1 96.94 293 GLY B C 1
ATOM 6268 O O . GLY B 1 293 ? -12.32 -17.109 6.445 1 96.94 293 GLY B O 1
ATOM 6269 N N . TRP B 1 294 ? -13.312 -18.469 5.004 1 97 294 TRP B N 1
ATOM 6270 C CA . TRP B 1 294 ? -14.266 -19.031 5.957 1 97 294 TRP B CA 1
ATOM 6271 C C . TRP B 1 294 ? -14.156 -20.562 5.98 1 97 294 TRP B C 1
ATOM 6273 O O . TRP B 1 294 ? -14.43 -21.219 4.977 1 97 294 TRP B O 1
ATOM 6283 N N . LYS B 1 295 ? -13.75 -21.156 7.102 1 95.5 295 LYS B N 1
ATOM 6284 C CA . LYS B 1 295 ? -13.602 -22.594 7.285 1 95.5 295 LYS B CA 1
ATOM 6285 C C . LYS B 1 295 ? -12.703 -23.188 6.207 1 95.5 295 LYS B C 1
ATOM 6287 O O . LYS B 1 295 ? -13.102 -24.141 5.52 1 95.5 295 LYS B O 1
ATOM 6292 N N . THR B 1 296 ? -11.484 -22.656 6.133 1 92.31 296 THR B N 1
ATOM 6293 C CA . THR B 1 296 ? -10.609 -22.984 5.012 1 92.31 296 THR B CA 1
ATOM 6294 C C . THR B 1 296 ? -9.594 -24.047 5.414 1 92.31 296 THR B C 1
ATOM 6296 O O . THR B 1 296 ? -8.836 -24.531 4.574 1 92.31 296 THR B O 1
ATOM 6299 N N . GLY B 1 297 ? -9.539 -24.422 6.633 1 86.81 297 GLY B N 1
ATOM 6300 C CA . GLY B 1 297 ? -8.68 -25.531 7.027 1 86.81 297 GLY B CA 1
ATOM 6301 C C . GLY B 1 297 ? -9.062 -26.844 6.383 1 86.81 297 GLY B C 1
ATOM 6302 O O . GLY B 1 297 ? -10.242 -27.094 6.109 1 86.81 297 GLY B O 1
ATOM 6303 N N . HIS B 1 298 ? -8.125 -27.719 6.215 1 83.25 298 HIS B N 1
ATOM 6304 C CA . HIS B 1 298 ? -8.352 -29 5.551 1 83.25 298 HIS B CA 1
ATOM 6305 C C . HIS B 1 298 ? -9.422 -29.812 6.27 1 83.25 298 HIS B C 1
ATOM 6307 O O . HIS B 1 298 ? -10.172 -30.562 5.633 1 83.25 298 HIS B O 1
ATOM 6313 N N . SER B 1 299 ? -9.5 -29.641 7.562 1 86.06 299 SER B N 1
ATOM 6314 C CA . SER B 1 299 ? -10.484 -30.391 8.344 1 86.06 299 SER B CA 1
ATOM 6315 C C . SER B 1 299 ? -11.867 -29.75 8.25 1 86.06 299 SER B C 1
ATOM 6317 O O . SER B 1 299 ? -12.859 -30.359 8.648 1 86.06 299 SER B O 1
ATOM 6319 N N . ARG B 1 300 ? -11.938 -28.594 7.711 1 89.38 300 ARG B N 1
ATOM 6320 C CA . ARG B 1 300 ? -13.172 -27.828 7.777 1 89.38 300 ARG B CA 1
ATOM 6321 C C . ARG B 1 300 ? -13.734 -27.578 6.383 1 89.38 300 ARG B C 1
ATOM 6323 O O . ARG B 1 300 ? -14.945 -27.453 6.211 1 89.38 300 ARG B O 1
ATOM 6330 N N . GLU B 1 301 ? -12.883 -27.547 5.434 1 88.31 301 GLU B N 1
ATOM 6331 C CA . GLU B 1 301 ? -13.227 -27.031 4.113 1 88.31 301 GLU B CA 1
ATOM 6332 C C . GLU B 1 301 ? -14.273 -27.906 3.436 1 88.31 301 GLU B C 1
ATOM 6334 O O . GLU B 1 301 ? -15.047 -27.438 2.602 1 88.31 301 GLU B O 1
ATOM 6339 N N . LYS B 1 302 ? -14.43 -29.125 3.809 1 85.44 302 LYS B N 1
ATOM 6340 C CA . LYS B 1 302 ? -15.352 -30.047 3.145 1 85.44 302 LYS B CA 1
ATOM 6341 C C . LYS B 1 302 ? -16.719 -30.047 3.834 1 85.44 302 LYS B C 1
ATOM 6343 O O . LYS B 1 302 ? -17.656 -30.688 3.354 1 85.44 302 LYS B O 1
ATOM 6348 N N . GLU B 1 303 ? -16.781 -29.328 4.938 1 87.75 303 GLU B N 1
ATOM 6349 C CA . GLU B 1 303 ? -18.078 -29.188 5.594 1 87.75 303 GLU B CA 1
ATOM 6350 C C . GLU B 1 303 ? -19.016 -28.312 4.773 1 87.75 303 GLU B C 1
ATOM 6352 O O . GLU B 1 303 ? -18.578 -27.609 3.869 1 87.75 303 GLU B O 1
ATOM 6357 N N . TYR B 1 304 ? -20.281 -28.562 5.172 1 85.5 304 TYR B N 1
ATOM 6358 C CA . TYR B 1 304 ? -21.266 -27.656 4.57 1 85.5 304 TYR B CA 1
ATOM 6359 C C . TYR B 1 304 ? -20.922 -26.203 4.891 1 85.5 304 TYR B C 1
ATOM 6361 O O . TYR B 1 304 ? -20.562 -25.875 6.023 1 85.5 304 TYR B O 1
ATOM 6369 N N . MET B 1 305 ? -20.953 -25.391 3.895 1 90.12 305 MET B N 1
ATOM 6370 C CA . MET B 1 305 ? -20.656 -23.953 4.004 1 90.12 305 MET B CA 1
ATOM 6371 C C . MET B 1 305 ? -19.203 -23.734 4.418 1 90.12 305 MET B C 1
ATOM 6373 O O . MET B 1 305 ? -18.906 -22.797 5.172 1 90.12 305 MET B O 1
ATOM 6377 N N . GLY B 1 306 ? -18.406 -24.656 4.121 1 94.06 306 GLY B N 1
ATOM 6378 C CA . GLY B 1 306 ? -16.969 -24.453 4.316 1 94.06 306 GLY B CA 1
ATOM 6379 C C . GLY B 1 306 ? -16.219 -24.25 3.02 1 94.06 306 GLY B C 1
ATOM 6380 O O . GLY B 1 306 ? -16.781 -24.391 1.934 1 94.06 306 GLY B O 1
ATOM 6381 N N . GLY B 1 307 ? -14.961 -23.75 3.123 1 95.75 307 GLY B N 1
ATOM 6382 C CA . GLY B 1 307 ? -14.047 -23.719 1.99 1 95.75 307 GLY B CA 1
ATOM 6383 C C . GLY B 1 307 ? -14.156 -22.453 1.172 1 95.75 307 GLY B C 1
ATOM 6384 O O . GLY B 1 307 ? -13.82 -22.438 -0.014 1 95.75 307 GLY B O 1
ATOM 6385 N N . MET B 1 308 ? -14.617 -21.328 1.773 1 97.12 308 MET B N 1
ATOM 6386 C CA . MET B 1 308 ? -14.797 -20.094 1.015 1 97.12 308 MET B CA 1
ATOM 6387 C C . MET B 1 308 ? -13.539 -19.234 1.071 1 97.12 308 MET B C 1
ATOM 6389 O O . MET B 1 308 ? -12.984 -19.016 2.146 1 97.12 308 MET B O 1
ATOM 6393 N N . PHE B 1 309 ? -13.109 -18.766 -0.039 1 97.25 309 PHE B N 1
ATOM 6394 C CA . PHE B 1 309 ? -12.164 -17.656 -0.167 1 97.25 309 PHE B CA 1
ATOM 6395 C C . PHE B 1 309 ? -12.758 -16.516 -0.981 1 97.25 309 PHE B C 1
ATOM 6397 O O . PHE B 1 309 ? -13.242 -16.734 -2.098 1 97.25 309 PHE B O 1
ATOM 6404 N N . MET B 1 310 ? -12.836 -15.398 -0.448 1 98.5 310 MET B N 1
ATOM 6405 C CA . MET B 1 310 ? -13.266 -14.195 -1.156 1 98.5 310 MET B CA 1
ATOM 6406 C C . MET B 1 310 ? -12.109 -13.219 -1.327 1 98.5 310 MET B C 1
ATOM 6408 O O . MET B 1 310 ? -11.484 -12.812 -0.346 1 98.5 310 MET B O 1
ATOM 6412 N N . PHE B 1 311 ? -11.805 -12.867 -2.555 1 98.69 311 PHE B N 1
ATOM 6413 C CA . PHE B 1 311 ? -10.727 -11.938 -2.871 1 98.69 311 PHE B CA 1
ATOM 6414 C C . PHE B 1 311 ? -11.25 -10.508 -2.938 1 98.69 311 PHE B C 1
ATOM 6416 O O . PHE B 1 311 ? -12.414 -10.281 -3.258 1 98.69 311 PHE B O 1
ATOM 6423 N N . PRO B 1 312 ? -10.398 -9.523 -2.586 1 98.62 312 PRO B N 1
ATOM 6424 C CA . PRO B 1 312 ? -10.812 -8.133 -2.799 1 98.62 312 PRO B CA 1
ATOM 6425 C C . PRO B 1 312 ? -10.93 -7.773 -4.277 1 98.62 312 PRO B C 1
ATOM 6427 O O . PRO B 1 312 ? -10.5 -8.547 -5.141 1 98.62 312 PRO B O 1
ATOM 6430 N N . MET B 1 313 ? -11.555 -6.695 -4.52 1 98.31 313 MET B N 1
ATOM 6431 C CA . MET B 1 313 ? -11.758 -6.234 -5.891 1 98.31 313 MET B CA 1
ATOM 6432 C C . MET B 1 313 ? -10.422 -5.922 -6.562 1 98.31 313 MET B C 1
ATOM 6434 O O . MET B 1 313 ? -9.594 -5.203 -6 1 98.31 313 MET B O 1
ATOM 6438 N N . MET B 1 314 ? -10.219 -6.559 -7.66 1 97.44 314 MET B N 1
ATOM 6439 C CA . MET B 1 314 ? -9.047 -6.27 -8.484 1 97.44 314 MET B CA 1
ATOM 6440 C C . MET B 1 314 ? -9.195 -4.922 -9.18 1 97.44 314 MET B C 1
ATOM 6442 O O . MET B 1 314 ? -10.188 -4.68 -9.867 1 97.44 314 MET B O 1
ATOM 6446 N N . GLU B 1 315 ? -8.203 -4.039 -8.992 1 94.62 315 GLU B N 1
ATOM 6447 C CA . GLU B 1 315 ? -8.219 -2.734 -9.641 1 94.62 315 GLU B CA 1
ATOM 6448 C C . GLU B 1 315 ? -7.219 -2.68 -10.797 1 94.62 315 GLU B C 1
ATOM 6450 O O . GLU B 1 315 ? -6.16 -3.314 -10.734 1 94.62 315 GLU B O 1
ATOM 6455 N N . PRO B 1 316 ? -7.539 -1.977 -11.914 1 93 316 PRO B N 1
ATOM 6456 C CA . PRO B 1 316 ? -8.734 -1.141 -12.062 1 93 316 PRO B CA 1
ATOM 6457 C C . PRO B 1 316 ? -9.906 -1.895 -12.672 1 93 316 PRO B C 1
ATOM 6459 O O . PRO B 1 316 ? -10.984 -1.321 -12.852 1 93 316 PRO B O 1
ATOM 6462 N N . GLU B 1 317 ? -9.852 -3.189 -12.93 1 93.81 317 GLU B N 1
ATOM 6463 C CA . GLU B 1 317 ? -10.828 -3.932 -13.727 1 93.81 317 GLU B CA 1
ATOM 6464 C C . GLU B 1 317 ? -12.172 -4.012 -13.016 1 93.81 317 GLU B C 1
ATOM 6466 O O . GLU B 1 317 ? -13.219 -4.086 -13.664 1 93.81 317 GLU B O 1
ATOM 6471 N N . GLY B 1 318 ? -12.133 -4.059 -11.695 1 96.75 318 GLY B N 1
ATOM 6472 C CA . GLY B 1 318 ? -13.359 -4.07 -10.922 1 96.75 318 GLY B CA 1
ATOM 6473 C C . GLY B 1 318 ? -13.891 -5.473 -10.672 1 96.75 318 GLY B C 1
ATOM 6474 O O . GLY B 1 318 ? -15.008 -5.637 -10.18 1 96.75 318 GLY B O 1
ATOM 6475 N N . TYR B 1 319 ? -13.07 -6.504 -10.906 1 97.81 319 TYR B N 1
ATOM 6476 C CA . TYR B 1 319 ? -13.516 -7.883 -10.734 1 97.81 319 TYR B CA 1
ATOM 6477 C C . TYR B 1 319 ? -13.211 -8.383 -9.328 1 97.81 319 TYR B C 1
ATOM 6479 O O . TYR B 1 319 ? -12.164 -8.062 -8.766 1 97.81 319 TYR B O 1
ATOM 6487 N N . MET B 1 320 ? -14.133 -9.125 -8.789 1 98.31 320 MET B N 1
ATOM 6488 C CA . MET B 1 320 ? -13.914 -9.93 -7.586 1 98.31 320 MET B CA 1
ATOM 6489 C C . MET B 1 320 ? -14.016 -11.414 -7.902 1 98.31 320 MET B C 1
ATOM 6491 O O . MET B 1 320 ? -14.633 -11.805 -8.898 1 98.31 320 MET B O 1
ATOM 6495 N N . LYS B 1 321 ? -13.414 -12.18 -7.031 1 98.19 321 LYS B N 1
ATOM 6496 C CA . LYS B 1 321 ? -13.359 -13.625 -7.23 1 98.19 321 LYS B CA 1
ATOM 6497 C C . LYS B 1 321 ? -13.594 -14.375 -5.922 1 98.19 321 LYS B C 1
ATOM 6499 O O . LYS B 1 321 ? -13.086 -13.969 -4.871 1 98.19 321 LYS B O 1
ATOM 6504 N N . MET B 1 322 ? -14.344 -15.445 -5.992 1 97.62 322 MET B N 1
ATOM 6505 C CA . MET B 1 322 ? -14.531 -16.406 -4.902 1 97.62 322 MET B CA 1
ATOM 6506 C C . MET B 1 322 ? -14.023 -17.781 -5.301 1 97.62 322 MET B C 1
ATOM 6508 O O . MET B 1 322 ? -14.234 -18.219 -6.434 1 97.62 322 MET B O 1
ATOM 6512 N N . ILE B 1 323 ? -13.312 -18.391 -4.438 1 96.5 323 ILE B N 1
ATOM 6513 C CA . ILE B 1 323 ? -12.938 -19.781 -4.594 1 96.5 323 ILE B CA 1
ATOM 6514 C C . ILE B 1 323 ? -13.711 -20.641 -3.596 1 96.5 323 ILE B C 1
ATOM 6516 O O . ILE B 1 323 ? -13.883 -20.25 -2.439 1 96.5 323 ILE B O 1
ATOM 6520 N N . VAL B 1 324 ? -14.227 -21.734 -4.078 1 94.69 324 VAL B N 1
ATOM 6521 C CA . VAL B 1 324 ? -14.859 -22.734 -3.223 1 94.69 324 VAL B CA 1
ATOM 6522 C C . VAL B 1 324 ? -14 -24 -3.168 1 94.69 324 VAL B C 1
ATOM 6524 O O . VAL B 1 324 ? -14 -24.797 -4.105 1 94.69 324 VAL B O 1
ATOM 6527 N N . ARG B 1 325 ? -13.336 -24.109 -2.086 1 92 325 ARG B N 1
ATOM 6528 C CA . ARG B 1 325 ? -12.438 -25.234 -1.923 1 92 325 ARG B CA 1
ATOM 6529 C C . ARG B 1 325 ? -13.133 -26.391 -1.216 1 92 325 ARG B C 1
ATOM 6531 O O . ARG B 1 325 ? -13.07 -26.516 0.009 1 92 325 ARG B O 1
ATOM 6538 N N . GLN B 1 326 ? -13.719 -27.219 -1.866 1 89.69 326 GLN B N 1
ATOM 6539 C CA . GLN B 1 326 ? -14.367 -28.422 -1.367 1 89.69 326 GLN B CA 1
ATOM 6540 C C . GLN B 1 326 ? -13.969 -29.641 -2.189 1 89.69 326 GLN B C 1
ATOM 6542 O O . GLN B 1 326 ? -12.781 -29.938 -2.326 1 89.69 326 GLN B O 1
ATOM 6547 N N . THR B 1 327 ? -14.969 -30.219 -2.785 1 87.25 327 THR B N 1
ATOM 6548 C CA . THR B 1 327 ? -14.641 -31.422 -3.557 1 87.25 327 THR B CA 1
ATOM 6549 C C . THR B 1 327 ? -13.938 -31.047 -4.859 1 87.25 327 THR B C 1
ATOM 6551 O O . THR B 1 327 ? -14.414 -30.172 -5.598 1 87.25 327 THR B O 1
ATOM 6554 N N . LYS B 1 328 ? -12.758 -31.688 -5.082 1 91.56 328 LYS B N 1
ATOM 6555 C CA . LYS B 1 328 ? -12.102 -31.578 -6.379 1 91.56 328 LYS B CA 1
ATOM 6556 C C . LYS B 1 328 ? -12.594 -32.656 -7.332 1 91.56 328 LYS B C 1
ATOM 6558 O O . LYS B 1 328 ? -12.352 -33.844 -7.109 1 91.56 328 LYS B O 1
ATOM 6563 N N . TYR B 1 329 ? -13.227 -32.25 -8.344 1 93.75 329 TYR B N 1
ATOM 6564 C CA . TYR B 1 329 ? -13.734 -33.219 -9.32 1 93.75 329 TYR B CA 1
ATOM 6565 C C . TYR B 1 329 ? -12.68 -33.5 -10.383 1 93.75 329 TYR B C 1
ATOM 6567 O O . TYR B 1 329 ? -11.734 -32.719 -10.57 1 93.75 329 TYR B O 1
ATOM 6575 N N . THR B 1 330 ? -12.797 -34.688 -10.969 1 95.5 330 THR B N 1
ATOM 6576 C CA . THR B 1 330 ? -11.93 -35.094 -12.07 1 95.5 330 THR B CA 1
ATOM 6577 C C . THR B 1 330 ? -12.734 -35.312 -13.344 1 95.5 330 THR B C 1
ATOM 6579 O O . THR B 1 330 ? -13.969 -35.281 -13.312 1 95.5 330 THR B O 1
ATOM 6582 N N . ASN B 1 331 ? -12.078 -35.375 -14.461 1 95.31 331 ASN B N 1
ATOM 6583 C CA . ASN B 1 331 ? -12.656 -35.719 -15.75 1 95.31 331 ASN B CA 1
ATOM 6584 C C . ASN B 1 331 ? -11.914 -36.875 -16.406 1 95.31 331 ASN B C 1
ATOM 6586 O O . ASN B 1 331 ? -11.203 -36.688 -17.391 1 95.31 331 ASN B O 1
ATOM 6590 N N . PRO B 1 332 ? -12.148 -38.062 -15.852 1 95 332 PRO B N 1
ATOM 6591 C CA . PRO B 1 332 ? -11.469 -39.219 -16.438 1 95 332 PRO B CA 1
ATOM 6592 C C . PRO B 1 332 ? -11.969 -39.531 -17.844 1 95 332 PRO B C 1
ATOM 6594 O O . PRO B 1 332 ? -13.18 -39.719 -18.047 1 95 332 PRO B O 1
ATOM 6597 N N . VAL B 1 333 ? -11.086 -39.625 -18.75 1 93.19 333 VAL B N 1
ATOM 6598 C CA . VAL B 1 333 ? -11.383 -39.938 -20.141 1 93.19 333 VAL B CA 1
ATOM 6599 C C . VAL B 1 333 ? -10.562 -41.125 -20.594 1 93.19 333 VAL B C 1
ATOM 6601 O O . VAL B 1 333 ? -9.359 -41.219 -20.328 1 93.19 333 VAL B O 1
ATOM 6604 N N . LYS B 1 334 ? -11.219 -42 -21.219 1 93.88 334 LYS B N 1
ATOM 6605 C CA . LYS B 1 334 ? -10.516 -43.156 -21.812 1 93.88 334 LYS B CA 1
ATOM 6606 C C . LYS B 1 334 ? -9.945 -42.75 -23.188 1 93.88 334 LYS B C 1
ATOM 6608 O O . LYS B 1 334 ? -10.695 -42.438 -24.109 1 93.88 334 LYS B O 1
ATOM 6613 N N . LEU B 1 335 ? -8.703 -42.875 -23.328 1 92.94 335 LEU B N 1
ATOM 6614 C CA . LEU B 1 335 ? -8.023 -42.531 -24.578 1 92.94 335 LEU B CA 1
ATOM 6615 C C . LEU B 1 335 ? -8.047 -43.719 -25.547 1 92.94 335 LEU B C 1
ATOM 6617 O O . LEU B 1 335 ? -8.414 -44.844 -25.156 1 92.94 335 LEU B O 1
ATOM 6621 N N . GLU B 1 336 ? -7.641 -43.531 -26.766 1 91.69 336 GLU B N 1
ATOM 6622 C CA . GLU B 1 336 ? -7.656 -44.562 -27.797 1 91.69 336 GLU B CA 1
ATOM 6623 C C . GLU B 1 336 ? -6.73 -45.719 -27.438 1 91.69 336 GLU B C 1
ATOM 6625 O O . GLU B 1 336 ? -7.023 -46.875 -27.75 1 91.69 336 GLU B O 1
ATOM 6630 N N . ASN B 1 337 ? -5.754 -45.406 -26.781 1 91.38 337 ASN B N 1
ATOM 6631 C CA . ASN B 1 337 ? -4.781 -46.438 -26.453 1 91.38 337 ASN B CA 1
ATOM 6632 C C . ASN B 1 337 ? -5.16 -47.188 -25.172 1 91.38 337 ASN B C 1
ATOM 6634 O O . ASN B 1 337 ? -4.355 -47.938 -24.625 1 91.38 337 ASN B O 1
ATOM 6638 N N . GLY B 1 338 ? -6.309 -46.781 -24.641 1 91.38 338 GLY B N 1
ATOM 6639 C CA . GLY B 1 338 ? -6.844 -47.5 -23.5 1 91.38 338 GLY B CA 1
ATOM 6640 C C . GLY B 1 338 ? -6.523 -46.844 -22.172 1 91.38 338 GLY B C 1
ATOM 6641 O O . GLY B 1 338 ? -7.133 -47.156 -21.156 1 91.38 338 GLY B O 1
ATOM 6642 N N . ARG B 1 339 ? -5.629 -45.875 -22.188 1 91.56 339 ARG B N 1
ATOM 6643 C CA . ARG B 1 339 ? -5.301 -45.156 -20.969 1 91.56 339 ARG B CA 1
ATOM 6644 C C . ARG B 1 339 ? -6.48 -44.312 -20.5 1 91.56 339 ARG B C 1
ATOM 6646 O O . ARG B 1 339 ? -7.27 -43.844 -21.312 1 91.56 339 ARG B O 1
ATOM 6653 N N . VAL B 1 340 ? -6.586 -44.25 -19.125 1 92.5 340 VAL B N 1
ATOM 6654 C CA . VAL B 1 340 ? -7.578 -43.375 -18.547 1 92.5 340 VAL B CA 1
ATOM 6655 C C . VAL B 1 340 ? -6.879 -42.188 -17.891 1 92.5 340 VAL B C 1
ATOM 6657 O O . VAL B 1 340 ? -6.086 -42.375 -16.953 1 92.5 340 VAL B O 1
ATOM 6660 N N . VAL B 1 341 ? -7.109 -41.031 -18.438 1 92.69 341 VAL B N 1
ATOM 6661 C CA . VAL B 1 341 ? -6.457 -39.812 -17.953 1 92.69 341 VAL B CA 1
ATOM 6662 C C . VAL B 1 341 ? -7.508 -38.75 -17.641 1 92.69 341 VAL B C 1
ATOM 6664 O O . VAL B 1 341 ? -8.492 -38.594 -18.375 1 92.69 341 VAL B O 1
ATOM 6667 N N . SER B 1 342 ? -7.375 -38.094 -16.5 1 94.81 342 SER B N 1
ATOM 6668 C CA . SER B 1 342 ? -8.234 -36.938 -16.25 1 94.81 342 SER B CA 1
ATOM 6669 C C . SER B 1 342 ? -7.801 -35.719 -17.062 1 94.81 342 SER B C 1
ATOM 6671 O O . SER B 1 342 ? -6.688 -35.219 -16.891 1 94.81 342 SER B O 1
ATOM 6673 N N . ILE B 1 343 ? -8.625 -35.25 -17.953 1 92.44 343 ILE B N 1
ATOM 6674 C CA . ILE B 1 343 ? -8.328 -34.125 -18.828 1 92.44 343 ILE B CA 1
ATOM 6675 C C . ILE B 1 343 ? -9.219 -32.938 -18.469 1 92.44 343 ILE B C 1
ATOM 6677 O O . ILE B 1 343 ? -10.43 -33.094 -18.297 1 92.44 343 ILE B O 1
ATOM 6681 N N . PRO B 1 344 ? -8.602 -31.734 -18.359 1 96.12 344 PRO B N 1
ATOM 6682 C CA . PRO B 1 344 ? -9.422 -30.578 -18.016 1 96.12 344 PRO B CA 1
ATOM 6683 C C . PRO B 1 344 ? -10.594 -30.359 -18.969 1 96.12 344 PRO B C 1
ATOM 6685 O O . PRO B 1 344 ? -10.445 -30.516 -20.172 1 96.12 344 PRO B O 1
ATOM 6688 N N . LYS B 1 345 ? -11.711 -30.078 -18.453 1 95.44 345 LYS B N 1
ATOM 6689 C CA . LYS B 1 345 ? -12.859 -29.562 -19.188 1 95.44 345 LYS B CA 1
ATOM 6690 C C . LYS B 1 345 ? -13.047 -28.078 -18.938 1 95.44 345 LYS B C 1
ATOM 6692 O O . LYS B 1 345 ? -13.305 -27.656 -17.797 1 95.44 345 LYS B O 1
ATOM 6697 N N . THR B 1 346 ? -12.906 -27.312 -20.016 1 95.62 346 THR B N 1
ATOM 6698 C CA . THR B 1 346 ? -12.852 -25.875 -19.844 1 95.62 346 THR B CA 1
ATOM 6699 C C . THR B 1 346 ? -13.711 -25.172 -20.891 1 95.62 346 THR B C 1
ATOM 6701 O O . THR B 1 346 ? -14.438 -25.828 -21.641 1 95.62 346 THR B O 1
ATOM 6704 N N . SER B 1 347 ? -13.648 -23.828 -20.875 1 93.44 347 SER B N 1
ATOM 6705 C CA . SER B 1 347 ? -14.344 -23 -21.859 1 93.44 347 SER B CA 1
ATOM 6706 C C . SER B 1 347 ? -13.758 -23.188 -23.25 1 93.44 347 SER B C 1
ATOM 6708 O O . SER B 1 347 ? -14.375 -22.797 -24.25 1 93.44 347 SER B O 1
ATOM 6710 N N . ASN B 1 348 ? -12.562 -23.781 -23.359 1 93.81 348 ASN B N 1
ATOM 6711 C CA . ASN B 1 348 ? -11.914 -24.016 -24.641 1 93.81 348 ASN B CA 1
ATOM 6712 C C . ASN B 1 348 ? -12.047 -25.469 -25.094 1 93.81 348 ASN B C 1
ATOM 6714 O O . ASN B 1 348 ? -11.539 -25.844 -26.141 1 93.81 348 ASN B O 1
ATOM 6718 N N . SER B 1 349 ? -12.734 -26.266 -24.219 1 94.75 349 SER B N 1
ATOM 6719 C CA . SER B 1 349 ? -12.953 -27.656 -24.578 1 94.75 349 SER B CA 1
ATOM 6720 C C . SER B 1 349 ? -14.086 -27.812 -25.594 1 94.75 349 SER B C 1
ATOM 6722 O O . SER B 1 349 ? -14.727 -26.828 -25.953 1 94.75 349 SER B O 1
ATOM 6724 N N . ASN B 1 350 ? -14.18 -29.031 -26.031 1 92 350 ASN B N 1
ATOM 6725 C CA . ASN B 1 350 ? -15.281 -29.359 -26.922 1 92 350 ASN B CA 1
ATOM 6726 C C . ASN B 1 350 ? -16.094 -30.531 -26.391 1 92 350 ASN B C 1
ATOM 6728 O O . ASN B 1 350 ? -15.633 -31.688 -26.406 1 92 350 ASN B O 1
ATOM 6732 N N . PRO B 1 351 ? -17.312 -30.297 -26 1 93.06 351 PRO B N 1
ATOM 6733 C CA . PRO B 1 351 ? -17.953 -29 -25.891 1 93.06 351 PRO B CA 1
ATOM 6734 C C . PRO B 1 351 ? -17.391 -28.141 -24.75 1 93.06 351 PRO B C 1
ATOM 6736 O O . PRO B 1 351 ? -16.859 -28.688 -23.781 1 93.06 351 PRO B O 1
ATOM 6739 N N . PRO B 1 352 ? -17.469 -26.859 -24.906 1 94.94 352 PRO B N 1
ATOM 6740 C CA . PRO B 1 352 ? -17 -25.969 -23.844 1 94.94 352 PRO B CA 1
ATOM 6741 C C . PRO B 1 352 ? -17.891 -26 -22.594 1 94.94 352 PRO B C 1
ATOM 6743 O O . PRO B 1 352 ? -19.078 -26.328 -22.703 1 94.94 352 PRO B O 1
ATOM 6746 N N . THR B 1 353 ? -17.312 -25.719 -21.469 1 94.44 353 THR B N 1
ATOM 6747 C CA . THR B 1 353 ? -18.125 -25.594 -20.266 1 94.44 353 THR B CA 1
ATOM 6748 C C . THR B 1 353 ? -17.516 -24.594 -19.297 1 94.44 353 THR B C 1
ATOM 6750 O O . THR B 1 353 ? -16.297 -24.359 -19.328 1 94.44 353 THR B O 1
ATOM 6753 N N . LYS B 1 354 ? -18.359 -24 -18.547 1 94.69 354 LYS B N 1
ATOM 6754 C CA . LYS B 1 354 ? -17.984 -23.094 -17.469 1 94.69 354 LYS B CA 1
ATOM 6755 C C . LYS B 1 354 ? -18.781 -23.391 -16.188 1 94.69 354 LYS B C 1
ATOM 6757 O O . LYS B 1 354 ? -18.719 -22.641 -15.219 1 94.69 354 LYS B O 1
ATOM 6762 N N . MET B 1 355 ? -19.5 -24.484 -16.203 1 95.19 355 MET B N 1
ATOM 6763 C CA . MET B 1 355 ? -20.5 -24.688 -15.156 1 95.19 355 MET B CA 1
ATOM 6764 C C . MET B 1 355 ? -19.922 -25.5 -13.992 1 95.19 355 MET B C 1
ATOM 6766 O O . MET B 1 355 ? -19.125 -26.406 -14.211 1 95.19 355 MET B O 1
ATOM 6770 N N . LEU B 1 356 ? -20.312 -25.109 -12.836 1 96.44 356 LEU B N 1
ATOM 6771 C CA . LEU B 1 356 ? -19.969 -25.844 -11.617 1 96.44 356 LEU B CA 1
ATOM 6772 C C . LEU B 1 356 ? -21.109 -26.734 -11.172 1 96.44 356 LEU B C 1
ATOM 6774 O O . LEU B 1 356 ? -22.219 -26.656 -11.719 1 96.44 356 LEU B O 1
ATOM 6778 N N . THR B 1 357 ? -20.766 -27.641 -10.297 1 94.62 357 THR B N 1
ATOM 6779 C CA . THR B 1 357 ? -21.844 -28.453 -9.742 1 94.62 357 THR B CA 1
ATOM 6780 C C . THR B 1 357 ? -22.859 -27.594 -9.016 1 94.62 357 THR B C 1
ATOM 6782 O O . THR B 1 357 ? -22.516 -26.594 -8.391 1 94.62 357 THR B O 1
ATOM 6785 N N . ARG B 1 358 ? -24.078 -27.984 -9.047 1 95.31 358 ARG B N 1
ATOM 6786 C CA . ARG B 1 358 ? -25.188 -27.172 -8.539 1 95.31 358 ARG B CA 1
ATOM 6787 C C . ARG B 1 358 ? -25.047 -26.938 -7.043 1 95.31 358 ARG B C 1
ATOM 6789 O O . ARG B 1 358 ? -25.406 -25.875 -6.539 1 95.31 358 ARG B O 1
ATOM 6796 N N . HIS B 1 359 ? -24.594 -27.922 -6.328 1 92 359 HIS B N 1
ATOM 6797 C CA . HIS B 1 359 ? -24.469 -27.781 -4.887 1 92 359 HIS B CA 1
ATOM 6798 C C . HIS B 1 359 ? -23.5 -26.656 -4.531 1 92 359 HIS B C 1
ATOM 6800 O O . HIS B 1 359 ? -23.688 -25.938 -3.545 1 92 359 HIS B O 1
ATOM 6806 N N . ILE B 1 360 ? -22.453 -26.484 -5.309 1 93.75 360 ILE B N 1
ATOM 6807 C CA . ILE B 1 360 ? -21.484 -25.406 -5.09 1 93.75 360 ILE B CA 1
ATOM 6808 C C . ILE B 1 360 ? -22.156 -24.047 -5.27 1 93.75 360 ILE B C 1
ATOM 6810 O O . ILE B 1 360 ? -21.969 -23.141 -4.457 1 93.75 360 ILE B O 1
ATOM 6814 N N . ILE B 1 361 ? -22.969 -23.953 -6.27 1 95.44 361 ILE B N 1
ATOM 6815 C CA . ILE B 1 361 ? -23.656 -22.688 -6.578 1 95.44 361 ILE B CA 1
ATOM 6816 C C . ILE B 1 361 ? -24.641 -22.359 -5.457 1 95.44 361 ILE B C 1
ATOM 6818 O O . ILE B 1 361 ? -24.781 -21.188 -5.082 1 95.44 361 ILE B O 1
ATOM 6822 N N . ARG B 1 362 ? -25.281 -23.328 -4.934 1 93 362 ARG B N 1
ATOM 6823 C CA . ARG B 1 362 ? -26.203 -23.109 -3.826 1 93 362 ARG B CA 1
ATOM 6824 C C . ARG B 1 362 ? -25.484 -22.578 -2.6 1 93 362 ARG B C 1
ATOM 6826 O O . ARG B 1 362 ? -25.984 -21.688 -1.904 1 93 362 ARG B O 1
ATOM 6833 N N . GLN B 1 363 ? -24.344 -23.109 -2.355 1 94 363 GLN B N 1
ATOM 6834 C CA . GLN B 1 363 ? -23.547 -22.641 -1.23 1 94 363 GLN B CA 1
ATOM 6835 C C . GLN B 1 363 ? -23.109 -21.188 -1.424 1 94 363 GLN B C 1
ATOM 6837 O O . GLN B 1 363 ? -23.109 -20.406 -0.473 1 94 363 GLN B O 1
ATOM 6842 N N . VAL B 1 364 ? -22.734 -20.844 -2.605 1 96.06 364 VAL B N 1
ATOM 6843 C CA . VAL B 1 364 ? -22.312 -19.484 -2.916 1 96.06 364 VAL B CA 1
ATOM 6844 C C . VAL B 1 364 ? -23.469 -18.516 -2.627 1 96.06 364 VAL B C 1
ATOM 6846 O O . VAL B 1 364 ? -23.25 -17.453 -2.047 1 96.06 364 VAL B O 1
ATOM 6849 N N . ASP B 1 365 ? -24.641 -18.922 -3.018 1 95.5 365 ASP B N 1
ATOM 6850 C CA . ASP B 1 365 ? -25.828 -18.109 -2.756 1 95.5 365 ASP B CA 1
ATOM 6851 C C . ASP B 1 365 ? -25.984 -17.844 -1.262 1 95.5 365 ASP B C 1
ATOM 6853 O O . ASP B 1 365 ? -26.219 -16.703 -0.859 1 95.5 365 ASP B O 1
ATOM 6857 N N . GLU B 1 366 ? -25.797 -18.844 -0.493 1 94.88 366 GLU B N 1
ATOM 6858 C CA . GLU B 1 366 ? -25.953 -18.734 0.956 1 94.88 366 GLU B CA 1
ATOM 6859 C C . GLU B 1 366 ? -24.844 -17.859 1.557 1 94.88 366 GLU B C 1
ATOM 6861 O O . GLU B 1 366 ? -25.109 -17.047 2.438 1 94.88 366 GLU B O 1
ATOM 6866 N N . TRP B 1 367 ? -23.641 -18.031 1.081 1 95.75 367 TRP B N 1
ATOM 6867 C CA . TRP B 1 367 ? -22.516 -17.234 1.571 1 95.75 367 TRP B CA 1
ATOM 6868 C C . TRP B 1 367 ? -22.734 -15.758 1.276 1 95.75 367 TRP B C 1
ATOM 6870 O O . TRP B 1 367 ? -22.484 -14.906 2.127 1 95.75 367 TRP B O 1
ATOM 6880 N N . LEU B 1 368 ? -23.156 -15.461 0.057 1 96.69 368 LEU B N 1
ATOM 6881 C CA . LEU B 1 368 ? -23.359 -14.07 -0.317 1 96.69 368 LEU B CA 1
ATOM 6882 C C . LEU B 1 368 ? -24.406 -13.422 0.584 1 96.69 368 LEU B C 1
ATOM 6884 O O . LEU B 1 368 ? -24.234 -12.289 1.034 1 96.69 368 LEU B O 1
ATOM 6888 N N . LYS B 1 369 ? -25.422 -14.102 0.897 1 95.06 369 LYS B N 1
ATOM 6889 C CA . LYS B 1 369 ? -26.469 -13.586 1.767 1 95.06 369 LYS B CA 1
ATOM 6890 C C . LYS B 1 369 ? -25.938 -13.336 3.176 1 95.06 369 LYS B C 1
ATOM 6892 O O . LYS B 1 369 ? -26.281 -12.32 3.797 1 95.06 369 LYS B O 1
ATOM 6897 N N . LEU B 1 370 ? -25.125 -14.195 3.598 1 94.81 370 LEU B N 1
ATOM 6898 C CA . LEU B 1 370 ? -24.672 -14.148 4.98 1 94.81 370 LEU B CA 1
ATOM 6899 C C . LEU B 1 370 ? -23.531 -13.156 5.141 1 94.81 370 LEU B C 1
ATOM 6901 O O . LEU B 1 370 ? -23.562 -12.297 6.027 1 94.81 370 LEU B O 1
ATOM 6905 N N . PHE B 1 371 ? -22.531 -13.25 4.324 1 96.94 371 PHE B N 1
ATOM 6906 C CA . PHE B 1 371 ? -21.281 -12.531 4.543 1 96.94 371 PHE B CA 1
ATOM 6907 C C . PHE B 1 371 ? -21.25 -11.234 3.746 1 96.94 371 PHE B C 1
ATOM 6909 O O . PHE B 1 371 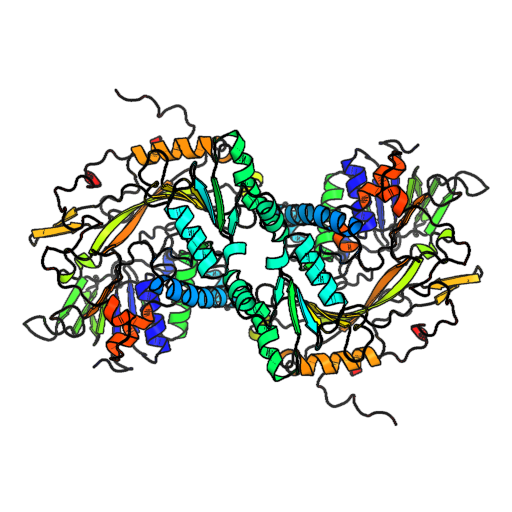? -20.562 -10.281 4.117 1 96.94 371 PHE B O 1
ATOM 6916 N N . PHE B 1 372 ? -21.953 -11.18 2.637 1 97.06 372 PHE B N 1
ATOM 6917 C CA . PHE B 1 372 ? -21.859 -10.047 1.719 1 97.06 372 PHE B CA 1
ATOM 6918 C C . PHE B 1 372 ? -23.234 -9.617 1.241 1 97.06 372 PHE B C 1
ATOM 6920 O O . PHE B 1 372 ? -23.484 -9.547 0.037 1 97.06 372 PHE B O 1
ATOM 6927 N N . PRO B 1 373 ? -24.109 -9.242 2.133 1 96.19 373 PRO B N 1
ATOM 6928 C CA . PRO B 1 373 ? -25.484 -8.938 1.754 1 96.19 373 PRO B CA 1
ATOM 6929 C C . PRO B 1 373 ? -25.594 -7.77 0.78 1 96.19 373 PRO B C 1
ATOM 6931 O O . PRO B 1 373 ? -26.5 -7.727 -0.048 1 96.19 373 PRO B O 1
ATOM 6934 N N . ASP B 1 374 ? -24.656 -6.805 0.875 1 96.31 374 ASP B N 1
ATOM 6935 C CA . ASP B 1 374 ? -24.688 -5.664 -0.037 1 96.31 374 ASP B CA 1
ATOM 6936 C C . ASP B 1 374 ? -24.375 -6.094 -1.467 1 96.31 374 ASP B C 1
ATOM 6938 O O . ASP B 1 374 ? -24.969 -5.59 -2.42 1 96.31 374 ASP B O 1
ATOM 6942 N N . LEU B 1 375 ? -23.5 -7.055 -1.666 1 96.56 375 LEU B N 1
ATOM 6943 C CA . LEU B 1 375 ? -23.219 -7.613 -2.986 1 96.56 375 LEU B CA 1
ATOM 6944 C C . LEU B 1 375 ? -24.422 -8.422 -3.486 1 96.56 375 LEU B C 1
ATOM 6946 O O . LEU B 1 375 ? -24.75 -8.375 -4.672 1 96.56 375 LEU B O 1
ATOM 6950 N N . TYR B 1 376 ? -25.031 -9.203 -2.586 1 95.31 376 TYR B N 1
ATOM 6951 C CA . TYR B 1 376 ? -26.219 -9.984 -2.918 1 95.31 376 TYR B CA 1
ATOM 6952 C C . TYR B 1 376 ? -27.344 -9.094 -3.418 1 95.31 376 TYR B C 1
ATOM 6954 O O . TYR B 1 376 ? -27.969 -9.383 -4.438 1 95.31 376 TYR B O 1
ATOM 6962 N N . GLU B 1 377 ? -27.5 -7.984 -2.721 1 94.75 377 GLU B N 1
ATOM 6963 C CA . GLU B 1 377 ? -28.594 -7.07 -3.02 1 94.75 377 GLU B CA 1
ATOM 6964 C C . GLU B 1 377 ? -28.328 -6.281 -4.297 1 94.75 377 GLU B C 1
ATOM 6966 O O . GLU B 1 377 ? -29.266 -5.805 -4.945 1 94.75 377 GLU B O 1
ATOM 6971 N N . ALA B 1 378 ? -27.078 -6.172 -4.66 1 94.19 378 ALA B N 1
ATOM 6972 C CA . ALA B 1 378 ? -26.703 -5.402 -5.844 1 94.19 378 ALA B CA 1
ATOM 6973 C C . ALA B 1 378 ? -27.047 -6.168 -7.121 1 94.19 378 ALA B C 1
ATOM 6975 O O . ALA B 1 378 ? -27.016 -5.602 -8.219 1 94.19 378 ALA B O 1
ATOM 6976 N N . LYS B 1 379 ? -27.422 -7.5 -7.02 1 91.38 379 LYS B N 1
ATOM 6977 C CA . LYS B 1 379 ? -27.844 -8.328 -8.148 1 91.38 379 LYS B CA 1
ATOM 6978 C C . LYS B 1 379 ? -26.828 -8.242 -9.289 1 91.38 379 LYS B C 1
ATOM 6980 O O . LYS B 1 379 ? -27.203 -7.957 -10.43 1 91.38 379 LYS B O 1
ATOM 6985 N N . LEU B 1 380 ? -25.594 -8.477 -8.938 1 94.19 380 LEU B N 1
ATOM 6986 C CA . LEU B 1 380 ? -24.516 -8.438 -9.906 1 94.19 380 LEU B CA 1
ATOM 6987 C C . LEU B 1 380 ? -24.578 -9.633 -10.852 1 94.19 380 LEU B C 1
ATOM 6989 O O . LEU B 1 380 ? -25.312 -10.586 -10.602 1 94.19 380 LEU B O 1
ATOM 6993 N N . GLU B 1 381 ? -23.891 -9.523 -11.945 1 93.75 381 GLU B N 1
ATOM 6994 C CA . GLU B 1 381 ? -23.75 -10.648 -12.867 1 93.75 381 GLU B CA 1
ATOM 6995 C C . GLU B 1 381 ? -22.578 -11.547 -12.453 1 93.75 381 GLU B C 1
ATOM 6997 O O . GLU B 1 381 ? -21.438 -11.102 -12.398 1 93.75 381 GLU B O 1
ATOM 7002 N N . TYR B 1 382 ? -22.938 -12.766 -12.211 1 95.69 382 TYR B N 1
ATOM 7003 C CA . TYR B 1 382 ? -21.922 -13.719 -11.781 1 95.69 382 TYR B CA 1
ATOM 7004 C C . TYR B 1 382 ? -21.594 -14.719 -12.883 1 95.69 382 TYR B C 1
ATOM 7006 O O . TYR B 1 382 ? -22.469 -15.07 -13.688 1 95.69 382 TYR B O 1
ATOM 7014 N N . GLU B 1 383 ? -20.328 -15.125 -12.914 1 95.44 383 GLU B N 1
ATOM 7015 C CA . GLU B 1 383 ? -19.859 -16.172 -13.812 1 95.44 383 GLU B CA 1
ATOM 7016 C C . GLU B 1 383 ? -19.062 -17.234 -13.055 1 95.44 383 GLU B C 1
ATOM 7018 O O . GLU B 1 383 ? -18.312 -16.906 -12.141 1 95.44 383 GLU B O 1
ATOM 7023 N N . SER B 1 384 ? -19.328 -18.422 -13.477 1 96 384 SER B N 1
ATOM 7024 C CA . SER B 1 384 ? -18.531 -19.5 -12.914 1 96 384 SER B CA 1
ATOM 7025 C C . SER B 1 384 ? -17.422 -19.922 -13.867 1 96 384 SER B C 1
ATOM 7027 O O . SER B 1 384 ? -17.484 -19.656 -15.07 1 96 384 SER B O 1
ATOM 7029 N N . ARG B 1 385 ? -16.375 -20.469 -13.344 1 94.88 385 ARG B N 1
ATOM 7030 C CA . ARG B 1 385 ? -15.258 -21.047 -14.078 1 94.88 385 ARG B CA 1
ATOM 7031 C C . ARG B 1 385 ? -14.695 -22.266 -13.359 1 94.88 385 ARG B C 1
ATOM 7033 O O . ARG B 1 385 ? -14.766 -22.359 -12.133 1 94.88 385 ARG B O 1
ATOM 7040 N N . LEU B 1 386 ? -14.25 -23.172 -14.18 1 94.56 386 LEU B N 1
ATOM 7041 C CA . LEU B 1 386 ? -13.453 -24.281 -13.641 1 94.56 386 LEU B CA 1
ATOM 7042 C C . LEU B 1 386 ? -11.961 -23.969 -13.734 1 94.56 386 LEU B C 1
ATOM 7044 O O . LEU B 1 386 ? -11.477 -23.578 -14.797 1 94.56 386 LEU B O 1
ATOM 7048 N N . LEU B 1 387 ? -11.328 -24.047 -12.656 1 92.81 387 LEU B N 1
ATOM 7049 C CA . LEU B 1 387 ? -9.867 -23.969 -12.609 1 92.81 387 LEU B CA 1
ATOM 7050 C C . LEU B 1 387 ? -9.258 -25.328 -12.312 1 92.81 387 LEU B C 1
ATOM 7052 O O . LEU B 1 387 ? -9.57 -25.953 -11.297 1 92.81 387 LEU B O 1
ATOM 7056 N N . TRP B 1 388 ? -8.406 -25.766 -13.141 1 95.25 388 TRP B N 1
ATOM 7057 C CA . TRP B 1 388 ? -7.895 -27.125 -12.992 1 95.25 388 TRP B CA 1
ATOM 7058 C C . TRP B 1 388 ? -6.488 -27.125 -12.398 1 95.25 388 TRP B C 1
ATOM 7060 O O . TRP B 1 388 ? -5.582 -26.5 -12.945 1 95.25 388 TRP B O 1
ATOM 7070 N N . TYR B 1 389 ? -6.367 -27.797 -11.312 1 94.06 389 TYR B N 1
ATOM 7071 C CA . TYR B 1 389 ? -5.082 -28.062 -10.672 1 94.06 389 TYR B CA 1
ATOM 7072 C C . TYR B 1 389 ? -4.414 -29.297 -11.289 1 94.06 389 TYR B C 1
ATOM 7074 O O . TYR B 1 389 ? -5.035 -30.016 -12.07 1 94.06 389 TYR B O 1
ATOM 7082 N N . THR B 1 390 ? -3.17 -29.359 -11.008 1 96 390 THR B N 1
ATOM 7083 C CA . THR B 1 390 ? -2.395 -30.562 -11.289 1 96 390 THR B CA 1
ATOM 7084 C C . THR B 1 390 ? -1.967 -31.25 -9.992 1 96 390 THR B C 1
ATOM 7086 O O . THR B 1 390 ? -0.879 -30.984 -9.477 1 96 390 THR B O 1
ATOM 7089 N N . ASP B 1 391 ? -2.777 -32.219 -9.539 1 95 391 ASP B N 1
ATOM 7090 C CA . ASP B 1 391 ? -2.473 -32.875 -8.281 1 95 391 ASP B CA 1
ATOM 7091 C C . ASP B 1 391 ? -1.515 -34.062 -8.516 1 95 391 ASP B C 1
ATOM 7093 O O . ASP B 1 391 ? -1.71 -34.844 -9.43 1 95 391 ASP B O 1
ATOM 7097 N N . THR B 1 392 ? -0.456 -34.094 -7.73 1 94.94 392 THR B N 1
ATOM 7098 C CA . THR B 1 392 ? 0.429 -35.25 -7.762 1 94.94 392 THR B CA 1
ATOM 7099 C C . THR B 1 392 ? 0.056 -36.219 -6.668 1 94.94 392 THR B C 1
ATOM 7101 O O . THR B 1 392 ? -0.77 -35.938 -5.805 1 94.94 392 THR B O 1
ATOM 7104 N N . ILE B 1 393 ? 0.655 -37.312 -6.699 1 91.94 393 ILE B N 1
ATOM 7105 C CA . ILE B 1 393 ? 0.336 -38.406 -5.793 1 91.94 393 ILE B CA 1
ATOM 7106 C C . ILE B 1 393 ? 0.657 -38 -4.355 1 91.94 393 ILE B C 1
ATOM 7108 O O . ILE B 1 393 ? -0.02 -38.438 -3.418 1 91.94 393 ILE B O 1
ATOM 7112 N N . ASP B 1 394 ? 1.604 -37.125 -4.156 1 91.06 394 ASP B N 1
ATOM 7113 C CA . ASP B 1 394 ? 2.037 -36.781 -2.809 1 91.06 394 ASP B CA 1
ATOM 7114 C C . ASP B 1 394 ? 2.016 -35.25 -2.611 1 91.06 394 ASP B C 1
ATOM 7116 O O . ASP B 1 394 ? 2.516 -34.75 -1.604 1 91.06 394 ASP B O 1
ATOM 7120 N N . ASN B 1 395 ? 1.594 -34.531 -3.555 1 92.12 395 ASN B N 1
ATOM 7121 C CA . ASN B 1 395 ? 1.418 -33.094 -3.52 1 92.12 395 ASN B CA 1
ATOM 7122 C C . ASN B 1 395 ? 2.752 -32.375 -3.65 1 92.12 395 ASN B C 1
ATOM 7124 O O . ASN B 1 395 ? 2.82 -31.141 -3.453 1 92.12 395 ASN B O 1
ATOM 7128 N N . ASP B 1 396 ? 3.828 -33.125 -3.963 1 94.62 396 ASP B N 1
ATOM 7129 C CA . ASP B 1 396 ? 5.102 -32.5 -4.281 1 94.62 396 ASP B CA 1
ATOM 7130 C C . ASP B 1 396 ? 5.258 -32.281 -5.789 1 94.62 396 ASP B C 1
ATOM 7132 O O . ASP B 1 396 ? 4.613 -33 -6.578 1 94.62 396 ASP B O 1
ATOM 7136 N N . TYR B 1 397 ? 6.082 -31.375 -6.129 1 97.19 397 TYR B N 1
ATOM 7137 C CA . TYR B 1 397 ? 6.34 -31.125 -7.543 1 97.19 397 TYR B CA 1
ATOM 7138 C C . TYR B 1 397 ? 7.062 -32.312 -8.172 1 97.19 397 TYR B C 1
ATOM 7140 O O . TYR B 1 397 ? 7.539 -33.219 -7.473 1 97.19 397 TYR B O 1
ATOM 7148 N N . ILE B 1 398 ? 7.02 -32.344 -9.445 1 97.25 398 ILE B N 1
ATOM 7149 C CA . ILE B 1 398 ? 7.836 -33.25 -10.234 1 97.25 398 ILE B CA 1
ATOM 7150 C C . ILE B 1 398 ? 8.812 -32.469 -11.102 1 97.25 398 ILE B C 1
ATOM 7152 O O . ILE B 1 398 ? 8.398 -31.703 -11.984 1 97.25 398 ILE B O 1
ATOM 7156 N N . TYR B 1 399 ? 10.055 -32.594 -10.836 1 98 399 TYR B N 1
ATOM 7157 C CA . TYR B 1 399 ? 11.148 -32 -11.602 1 98 399 TYR B CA 1
ATOM 7158 C C . TYR B 1 399 ? 12.227 -33.031 -11.906 1 98 399 TYR B C 1
ATOM 7160 O O . TYR B 1 399 ? 13.156 -33.219 -11.117 1 98 399 TYR B O 1
ATOM 7168 N N . ASP B 1 400 ? 12.109 -33.594 -13.031 1 97.88 400 ASP B N 1
ATOM 7169 C CA . ASP B 1 400 ? 13.078 -34.656 -13.336 1 97.88 400 ASP B CA 1
ATOM 7170 C C . ASP B 1 400 ? 12.961 -35.094 -14.797 1 97.88 400 ASP B C 1
ATOM 7172 O O . ASP B 1 400 ? 11.977 -34.781 -15.469 1 97.88 400 ASP B O 1
ATOM 7176 N N . PHE B 1 401 ? 13.984 -35.875 -15.258 1 97.38 401 PHE B N 1
ATOM 7177 C CA . PHE B 1 401 ? 13.953 -36.5 -16.578 1 97.38 401 PHE B CA 1
ATOM 7178 C C . PHE B 1 401 ? 12.945 -37.625 -16.594 1 97.38 401 PHE B C 1
ATOM 7180 O O . PHE B 1 401 ? 12.773 -38.344 -15.594 1 97.38 401 PHE B O 1
ATOM 7187 N N . VAL B 1 402 ? 12.242 -37.781 -17.781 1 97.25 402 VAL B N 1
ATOM 7188 C CA . VAL B 1 402 ? 11.352 -38.938 -17.953 1 97.25 402 VAL B CA 1
ATOM 7189 C C . VAL B 1 402 ? 12.172 -40.219 -18.031 1 97.25 402 VAL B C 1
ATOM 7191 O O . VAL B 1 402 ? 13.102 -40.344 -18.828 1 97.25 402 VAL B O 1
ATOM 7194 N N . PRO B 1 403 ? 11.805 -41.125 -17.156 1 95.5 403 PRO B N 1
ATOM 7195 C CA . PRO B 1 403 ? 12.578 -42.375 -17.203 1 95.5 403 PRO B CA 1
ATOM 7196 C C . PRO B 1 403 ? 12.586 -43.031 -18.594 1 95.5 403 PRO B C 1
ATOM 7198 O O . PRO B 1 403 ? 11.539 -43.125 -19.234 1 95.5 403 PRO B O 1
ATOM 7201 N N . GLY B 1 404 ? 13.789 -43.375 -19.016 1 95.06 404 GLY B N 1
ATOM 7202 C CA . GLY B 1 404 ? 13.93 -44.094 -20.281 1 95.06 404 GLY B CA 1
ATOM 7203 C C . GLY B 1 404 ? 13.914 -43.156 -21.484 1 95.06 404 GLY B C 1
ATOM 7204 O O . GLY B 1 404 ? 13.977 -43.625 -22.625 1 95.06 404 GLY B O 1
ATOM 7205 N N . LYS B 1 405 ? 13.82 -41.906 -21.297 1 96.31 405 LYS B N 1
ATOM 7206 C CA . LYS B 1 405 ? 13.781 -40.938 -22.391 1 96.31 405 LYS B CA 1
ATOM 7207 C C . LYS B 1 405 ? 14.852 -39.875 -22.203 1 96.31 405 LYS B C 1
ATOM 7209 O O . LYS B 1 405 ? 14.594 -38.844 -21.594 1 96.31 405 LYS B O 1
ATOM 7214 N N . LYS B 1 406 ? 15.953 -40.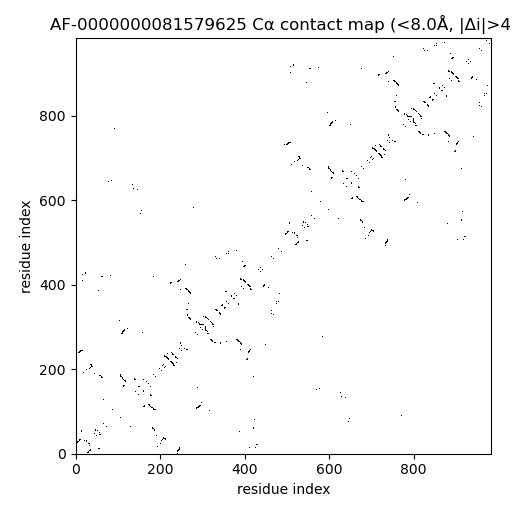062 -22.875 1 96.75 406 LYS B N 1
ATOM 7215 C CA . LYS B 1 406 ? 17.047 -39.094 -22.781 1 96.75 406 LYS B CA 1
ATOM 7216 C C . LYS B 1 406 ? 16.656 -37.75 -23.422 1 96.75 406 LYS B C 1
ATOM 7218 O O . LYS B 1 406 ? 16.172 -37.719 -24.547 1 96.75 406 LYS B O 1
ATOM 7223 N N . GLY B 1 407 ? 16.812 -36.656 -22.672 1 97.25 407 GLY B N 1
ATOM 7224 C CA . GLY B 1 407 ? 16.562 -35.344 -23.219 1 97.25 407 GLY B CA 1
ATOM 7225 C C . GLY B 1 407 ? 15.133 -34.844 -23.016 1 97.25 407 GLY B C 1
ATOM 7226 O O . GLY B 1 407 ? 14.773 -33.75 -23.438 1 97.25 407 GLY B O 1
ATOM 7227 N N . LEU B 1 408 ? 14.336 -35.688 -22.438 1 98.19 408 LEU B N 1
ATOM 7228 C CA . LEU B 1 408 ? 12.961 -35.312 -22.109 1 98.19 408 LEU B CA 1
ATOM 7229 C C . LEU B 1 408 ? 12.789 -35.094 -20.609 1 98.19 408 LEU B C 1
ATOM 7231 O O . LEU B 1 408 ? 13.102 -35.969 -19.812 1 98.19 408 LEU B O 1
ATOM 7235 N N . PHE B 1 409 ? 12.367 -33.906 -20.219 1 98.44 409 PHE B N 1
ATOM 7236 C CA . PHE B 1 409 ? 12.242 -33.469 -18.828 1 98.44 409 PHE B CA 1
ATOM 7237 C C . PHE B 1 409 ? 10.812 -33.031 -18.531 1 98.44 409 PHE B C 1
ATOM 7239 O O . PHE B 1 409 ? 10.094 -32.562 -19.422 1 98.44 409 PHE B O 1
ATOM 7246 N N . VAL B 1 410 ? 10.367 -33.281 -17.297 1 98.31 410 VAL B N 1
ATOM 7247 C CA . VAL B 1 410 ? 9.047 -32.812 -16.859 1 98.31 410 VAL B CA 1
ATOM 7248 C C . VAL B 1 410 ? 9.188 -31.875 -15.664 1 98.31 410 VAL B C 1
ATOM 7250 O O . VAL B 1 410 ? 9.969 -32.156 -14.75 1 98.31 410 VAL B O 1
ATOM 7253 N N . ALA B 1 411 ? 8.562 -30.766 -15.703 1 98.25 411 ALA B N 1
ATOM 7254 C CA . ALA B 1 411 ? 8.352 -29.844 -14.586 1 98.25 411 ALA B CA 1
ATOM 7255 C C . ALA B 1 411 ? 6.871 -29.547 -14.398 1 98.25 411 ALA B C 1
ATOM 7257 O O . ALA B 1 411 ? 6.281 -28.781 -15.164 1 98.25 411 ALA B O 1
ATOM 7258 N N . CYS B 1 412 ? 6.266 -30.141 -13.422 1 95.62 412 CYS B N 1
ATOM 7259 C CA . CYS B 1 412 ? 4.82 -30.047 -13.25 1 95.62 412 CYS B CA 1
ATOM 7260 C C . CYS B 1 412 ? 4.418 -30.406 -11.828 1 95.62 412 CYS B C 1
ATOM 7262 O O . CYS B 1 412 ? 5.254 -30.406 -10.922 1 95.62 412 CYS B O 1
ATOM 7264 N N . GLY B 1 413 ? 3.117 -30.562 -11.594 1 95.81 413 GLY B N 1
ATOM 7265 C CA . GLY B 1 413 ? 2.615 -31.016 -10.305 1 95.81 413 GLY B CA 1
ATOM 7266 C C . GLY B 1 413 ? 2.424 -29.891 -9.305 1 95.81 413 GLY B C 1
ATOM 7267 O O . GLY B 1 413 ? 2.85 -30 -8.148 1 95.81 413 GLY B O 1
ATOM 7268 N N . GLY B 1 414 ? 1.882 -28.844 -9.617 1 94.44 414 GLY B N 1
ATOM 7269 C CA . GLY B 1 414 ? 1.729 -27.688 -8.766 1 94.44 414 GLY B CA 1
ATOM 7270 C C . GLY B 1 414 ? 0.876 -27.938 -7.539 1 94.44 414 GLY B C 1
ATOM 7271 O O . GLY B 1 414 ? 1.042 -27.297 -6.508 1 94.44 414 GLY B O 1
ATOM 7272 N N . SER B 1 415 ? -0.055 -28.828 -7.645 1 92.88 415 SER B N 1
ATOM 7273 C CA . SER B 1 415 ? -0.893 -29.312 -6.547 1 92.88 415 SER B CA 1
ATOM 7274 C C . SER B 1 415 ? -1.495 -28.156 -5.762 1 92.88 415 SER B C 1
ATOM 7276 O O . SER B 1 415 ? -1.6 -28.219 -4.535 1 92.88 415 SER B O 1
ATOM 7278 N N . GLY B 1 416 ? -1.679 -27.078 -6.367 1 91.31 416 GLY B N 1
ATOM 7279 C CA . GLY B 1 416 ? -2.398 -25.953 -5.781 1 91.31 416 GLY B CA 1
ATOM 7280 C C . GLY B 1 416 ? -1.493 -24.984 -5.059 1 91.31 416 GLY B C 1
ATOM 7281 O O . GLY B 1 416 ? -1.97 -24.016 -4.453 1 91.31 416 GLY B O 1
ATOM 7282 N N . HIS B 1 417 ? -0.175 -25.156 -5.082 1 91.88 417 HIS B N 1
ATOM 7283 C CA . HIS B 1 417 ? 0.665 -24.266 -4.289 1 91.88 417 HIS B CA 1
ATOM 7284 C C . HIS B 1 417 ? 1.911 -23.859 -5.062 1 91.88 417 HIS B C 1
ATOM 7286 O O . HIS B 1 417 ? 2.908 -23.438 -4.469 1 91.88 417 HIS B O 1
ATOM 7292 N N . ALA B 1 418 ? 1.838 -23.906 -6.371 1 96.19 418 ALA B N 1
ATOM 7293 C CA . ALA B 1 418 ? 3.047 -23.656 -7.148 1 96.19 418 ALA B CA 1
ATOM 7294 C C . ALA B 1 418 ? 3.131 -22.188 -7.574 1 96.19 418 ALA B C 1
ATOM 7296 O O . ALA B 1 418 ? 4.227 -21.641 -7.742 1 96.19 418 ALA B O 1
ATOM 7297 N N . PHE B 1 419 ? 1.998 -21.531 -7.801 1 97.38 419 PHE B N 1
ATOM 7298 C CA . PHE B 1 419 ? 2.027 -20.219 -8.422 1 97.38 419 PHE B CA 1
ATOM 7299 C C . PHE B 1 419 ? 2.943 -19.266 -7.648 1 97.38 419 PHE B C 1
ATOM 7301 O O . PHE B 1 419 ? 3.75 -18.547 -8.242 1 97.38 419 PHE B O 1
ATOM 7308 N N . LYS B 1 420 ? 2.803 -19.25 -6.273 1 97.31 420 LYS B N 1
ATOM 7309 C CA . LYS B 1 420 ? 3.561 -18.328 -5.445 1 97.31 420 LYS B CA 1
ATOM 7310 C C . LYS B 1 420 ? 5.059 -18.578 -5.555 1 97.31 420 LYS B C 1
ATOM 7312 O O . LYS B 1 420 ? 5.871 -17.766 -5.117 1 97.31 420 LYS B O 1
ATOM 7317 N N . MET B 1 421 ? 5.426 -19.719 -6.184 1 98.06 421 MET B N 1
ATOM 7318 C CA . MET B 1 421 ? 6.828 -20.109 -6.301 1 98.06 421 MET B CA 1
ATOM 7319 C C . MET B 1 421 ? 7.375 -19.75 -7.684 1 98.06 421 MET B C 1
ATOM 7321 O O . MET B 1 421 ? 8.516 -20.078 -8 1 98.06 421 MET B O 1
ATOM 7325 N N . LEU B 1 422 ? 6.633 -19.078 -8.531 1 98.44 422 LEU B N 1
ATOM 7326 C CA . LEU B 1 422 ? 7.02 -18.719 -9.891 1 98.44 422 LEU B CA 1
ATOM 7327 C C . LEU B 1 422 ? 8.445 -18.188 -9.938 1 98.44 422 LEU B C 1
ATOM 7329 O O . LEU B 1 422 ? 9.258 -18.641 -10.758 1 98.44 422 LEU B O 1
ATOM 7333 N N . PRO B 1 423 ? 8.867 -17.375 -9.008 1 98.31 423 PRO B N 1
ATOM 7334 C CA . PRO B 1 423 ? 10.211 -16.781 -9.133 1 98.31 423 PRO B CA 1
ATOM 7335 C C . PRO B 1 423 ? 11.32 -17.812 -8.883 1 98.31 423 PRO B C 1
ATOM 7337 O O . PRO B 1 423 ? 12.477 -17.562 -9.227 1 98.31 423 PRO B O 1
ATOM 7340 N N . VAL B 1 424 ? 10.938 -18.984 -8.32 1 98.19 424 VAL B N 1
ATOM 7341 C CA . VAL B 1 424 ? 12.047 -19.781 -7.812 1 98.19 424 VAL B CA 1
ATOM 7342 C C . VAL B 1 424 ? 11.969 -21.188 -8.383 1 98.19 424 VAL B C 1
ATOM 7344 O O . VAL B 1 424 ? 12.906 -21.984 -8.234 1 98.19 424 VAL B O 1
ATOM 7347 N N . LEU B 1 425 ? 10.969 -21.547 -9.031 1 98.38 425 LEU B N 1
ATOM 7348 C CA . LEU B 1 425 ? 10.75 -22.922 -9.469 1 98.38 425 LEU B CA 1
ATOM 7349 C C . LEU B 1 425 ? 11.859 -23.375 -10.414 1 98.38 425 LEU B C 1
ATOM 7351 O O . LEU B 1 425 ? 12.344 -24.516 -10.312 1 98.38 425 LEU B O 1
ATOM 7355 N N . GLY B 1 426 ? 12.281 -22.547 -11.32 1 98.56 426 GLY B N 1
ATOM 7356 C CA . GLY B 1 426 ? 13.164 -22.906 -12.422 1 98.56 426 GLY B CA 1
ATOM 7357 C C . GLY B 1 426 ? 14.547 -23.312 -11.961 1 98.56 426 GLY B C 1
ATOM 7358 O O . GLY B 1 426 ? 15.305 -23.922 -12.719 1 98.56 426 GLY B O 1
ATOM 7359 N N . GLN B 1 427 ? 14.875 -22.953 -10.742 1 98.38 427 GLN B N 1
ATOM 7360 C CA . GLN B 1 427 ? 16.203 -23.312 -10.25 1 98.38 427 GLN B CA 1
ATOM 7361 C C . GLN B 1 427 ? 16.391 -24.828 -10.195 1 98.38 427 GLN B C 1
ATOM 7363 O O . GLN B 1 427 ? 17.5 -25.328 -10.344 1 98.38 427 GLN B O 1
ATOM 7368 N N . PHE B 1 428 ? 15.305 -25.547 -10.008 1 98.38 428 PHE B N 1
ATOM 7369 C CA . PHE B 1 428 ? 15.383 -27 -9.891 1 98.38 428 PHE B CA 1
ATOM 7370 C C . PHE B 1 428 ? 15.75 -27.625 -11.227 1 98.38 428 PHE B C 1
ATOM 7372 O O . PHE B 1 428 ? 16.484 -28.625 -11.266 1 98.38 428 PHE B O 1
ATOM 7379 N N . LEU B 1 429 ? 15.195 -27.109 -12.297 1 98.56 429 LEU B N 1
ATOM 7380 C CA . LEU B 1 429 ? 15.578 -27.578 -13.625 1 98.56 429 LEU B CA 1
ATOM 7381 C C . LEU B 1 429 ? 17.062 -27.359 -13.875 1 98.56 429 LEU B C 1
ATOM 7383 O O . LEU B 1 429 ? 17.766 -28.281 -14.312 1 98.56 429 LEU B O 1
ATOM 7387 N N . VAL B 1 430 ? 17.531 -26.156 -13.586 1 98.5 430 VAL B N 1
ATOM 7388 C CA . VAL B 1 430 ? 18.938 -25.828 -13.805 1 98.5 430 VAL B CA 1
ATOM 7389 C C . VAL B 1 430 ? 19.828 -26.766 -13 1 98.5 430 VAL B C 1
ATOM 7391 O O . VAL B 1 430 ? 20.797 -27.312 -13.523 1 98.5 430 VAL B O 1
ATOM 7394 N N . ASP B 1 431 ? 19.453 -26.953 -11.75 1 98 431 ASP B N 1
ATOM 7395 C CA . ASP B 1 431 ? 20.234 -27.828 -10.891 1 98 431 ASP B CA 1
ATOM 7396 C C . ASP B 1 431 ? 20.297 -29.25 -11.461 1 98 431 ASP B C 1
ATOM 7398 O O . ASP B 1 431 ? 21.359 -29.875 -11.469 1 98 431 ASP B O 1
ATOM 7402 N N . LYS B 1 432 ? 19.219 -29.734 -11.93 1 97.06 432 LYS B N 1
ATOM 7403 C CA . LYS B 1 432 ? 19.156 -31.094 -12.453 1 97.06 432 LYS B CA 1
ATOM 7404 C C . LYS B 1 432 ? 19.984 -31.219 -13.727 1 97.06 432 LYS B C 1
ATOM 7406 O O . LYS B 1 432 ? 20.766 -32.188 -13.867 1 97.06 432 LYS B O 1
ATOM 7411 N N . ILE B 1 433 ? 19.891 -30.328 -14.672 1 96.38 433 ILE B N 1
ATOM 7412 C CA . ILE B 1 433 ? 20.547 -30.484 -15.961 1 96.38 433 ILE B CA 1
ATOM 7413 C C . ILE B 1 433 ? 22.047 -30.219 -15.812 1 96.38 433 ILE B C 1
ATOM 7415 O O . ILE B 1 433 ? 22.859 -30.719 -16.609 1 96.38 433 ILE B O 1
ATOM 7419 N N . GLU B 1 434 ? 22.375 -29.484 -14.742 1 96.94 434 GLU B N 1
ATOM 7420 C CA . GLU B 1 434 ? 23.781 -29.219 -14.508 1 96.94 434 GLU B CA 1
ATOM 7421 C C . GLU B 1 434 ? 24.375 -30.203 -13.5 1 96.94 434 GLU B C 1
ATOM 7423 O O . GLU B 1 434 ? 25.547 -30.078 -13.117 1 96.94 434 GLU B O 1
ATOM 7428 N N . GLY B 1 435 ? 23.641 -31.031 -12.953 1 95.38 435 GLY B N 1
ATOM 7429 C CA . GLY B 1 435 ? 24.141 -32.125 -12.125 1 95.38 435 GLY B CA 1
ATOM 7430 C C . GLY B 1 435 ? 24.375 -31.719 -10.688 1 95.38 435 GLY B C 1
ATOM 7431 O O . GLY B 1 435 ? 25.203 -32.312 -10 1 95.38 435 GLY B O 1
ATOM 7432 N N . ARG B 1 436 ? 23.688 -30.719 -10.266 1 96.19 436 ARG B N 1
ATOM 7433 C CA . ARG B 1 436 ? 23.797 -30.297 -8.875 1 96.19 436 ARG B CA 1
ATOM 7434 C C . ARG B 1 436 ? 22.766 -30.984 -8 1 96.19 436 ARG B C 1
ATOM 7436 O O . ARG B 1 436 ? 21.562 -30.703 -8.117 1 96.19 436 ARG B O 1
ATOM 7443 N N . GLU B 1 437 ? 23.188 -31.828 -7.148 1 95.19 437 GLU B N 1
ATOM 7444 C CA . GLU B 1 437 ? 22.297 -32.531 -6.23 1 95.19 437 GLU B CA 1
ATOM 7445 C C . GLU B 1 437 ? 22.109 -31.719 -4.938 1 95.19 437 GLU B C 1
ATOM 7447 O O . GLU B 1 437 ? 23.078 -31.203 -4.375 1 95.19 437 GLU B O 1
ATOM 7452 N N . ASN B 1 438 ? 20.922 -31.547 -4.535 1 95.88 438 ASN B N 1
ATOM 7453 C CA . ASN B 1 438 ? 20.562 -30.891 -3.281 1 95.88 438 ASN B CA 1
ATOM 7454 C C . ASN B 1 438 ? 19.234 -31.422 -2.74 1 95.88 438 ASN B C 1
ATOM 7456 O O . ASN B 1 438 ? 18.688 -32.406 -3.264 1 95.88 438 ASN B O 1
ATOM 7460 N N . PHE B 1 439 ? 18.75 -30.859 -1.656 1 96.56 439 PHE B N 1
ATOM 7461 C CA . PHE B 1 439 ? 17.547 -31.328 -0.988 1 96.56 439 PHE B CA 1
ATOM 7462 C C . PHE B 1 439 ? 16.359 -31.328 -1.954 1 96.56 439 PHE B C 1
ATOM 7464 O O . PHE B 1 439 ? 15.625 -32.312 -2.033 1 96.56 439 PHE B O 1
ATOM 7471 N N . TYR B 1 440 ? 16.234 -30.344 -2.736 1 96.62 440 TYR B N 1
ATOM 7472 C CA . TYR B 1 440 ? 15.055 -30.188 -3.584 1 96.62 440 TYR B CA 1
ATOM 7473 C C . TYR B 1 440 ? 15.125 -31.094 -4.801 1 96.62 440 TYR B C 1
ATOM 7475 O O . TYR B 1 440 ? 14.109 -31.641 -5.234 1 96.62 440 TYR B O 1
ATOM 7483 N N . THR B 1 441 ? 16.312 -31.281 -5.406 1 96.62 441 THR B N 1
ATOM 7484 C CA . THR B 1 441 ? 16.422 -32.188 -6.543 1 96.62 441 THR B CA 1
ATOM 7485 C C . THR B 1 441 ? 16.062 -33.625 -6.133 1 96.62 441 THR B C 1
ATOM 7487 O O . THR B 1 441 ? 15.547 -34.406 -6.941 1 96.62 441 THR B O 1
ATOM 7490 N N . ARG B 1 442 ? 16.297 -33.938 -4.887 1 96.69 442 ARG B N 1
ATOM 7491 C CA . ARG B 1 442 ? 15.906 -35.25 -4.379 1 96.69 442 ARG B CA 1
ATOM 7492 C C . ARG B 1 442 ? 14.414 -35.312 -4.094 1 96.69 442 ARG B C 1
ATOM 7494 O O . ARG B 1 442 ? 13.758 -36.312 -4.406 1 96.69 442 ARG B O 1
ATOM 7501 N N . LEU B 1 443 ? 13.906 -34.281 -3.537 1 96.06 443 LEU B N 1
ATOM 7502 C CA . LEU B 1 443 ? 12.508 -34.219 -3.141 1 96.06 443 LEU B CA 1
ATOM 7503 C C . LEU B 1 443 ? 11.594 -34.312 -4.359 1 96.06 443 LEU B C 1
ATOM 7505 O O . LEU B 1 443 ? 10.562 -35 -4.316 1 96.06 443 LEU B O 1
ATOM 7509 N N . PHE B 1 444 ? 11.977 -33.688 -5.465 1 97.25 444 PHE B N 1
ATOM 7510 C CA . PHE B 1 444 ? 11.078 -33.531 -6.602 1 97.25 444 PHE B CA 1
ATOM 7511 C C . PHE B 1 444 ? 11.414 -34.5 -7.703 1 97.25 444 PHE B C 1
ATOM 7513 O O . PHE B 1 444 ? 10.914 -34.406 -8.828 1 97.25 444 PHE B O 1
ATOM 7520 N N . LYS B 1 445 ? 12.18 -35.438 -7.402 1 96.31 445 LYS B N 1
ATOM 7521 C CA . LYS B 1 445 ? 12.586 -36.438 -8.391 1 96.31 445 LYS B CA 1
ATOM 7522 C C . LYS B 1 445 ? 11.398 -37.281 -8.82 1 96.31 445 LYS B C 1
ATOM 7524 O O . LYS B 1 445 ? 10.352 -37.281 -8.164 1 96.31 445 LYS B O 1
ATOM 7529 N N . TRP B 1 446 ? 11.57 -37.906 -9.945 1 95.44 446 TRP B N 1
ATOM 7530 C CA . TRP B 1 446 ? 10.586 -38.844 -10.461 1 95.44 446 TRP B CA 1
ATOM 7531 C C . TRP B 1 446 ? 10.273 -39.938 -9.422 1 95.44 446 TRP B C 1
ATOM 7533 O O . TRP B 1 446 ? 11.172 -40.406 -8.734 1 95.44 446 TRP B O 1
ATOM 7543 N N . ARG B 1 447 ? 8.938 -40.312 -9.328 1 90 447 ARG B N 1
ATOM 7544 C CA . ARG B 1 447 ? 8.523 -41.312 -8.367 1 90 447 ARG B CA 1
ATOM 7545 C C . ARG B 1 447 ? 8.32 -42.656 -9.062 1 90 447 ARG B C 1
ATOM 7547 O O . ARG B 1 447 ? 7.836 -42.719 -10.195 1 90 447 ARG B O 1
ATOM 7554 N N . SER B 1 448 ? 8.773 -43.625 -8.414 1 83.44 448 SER B N 1
ATOM 7555 C CA . SER B 1 448 ? 8.445 -45 -8.844 1 83.44 448 SER B CA 1
ATOM 7556 C C . SER B 1 448 ? 7.199 -45.5 -8.125 1 83.44 448 SER B C 1
ATOM 7558 O O . SER B 1 448 ? 7.188 -45.656 -6.902 1 83.44 448 SER B O 1
ATOM 7560 N N . LEU B 1 449 ? 6.141 -45.688 -8.914 1 83.56 449 LEU B N 1
ATOM 7561 C CA . LEU B 1 449 ? 4.895 -46.094 -8.297 1 83.56 449 LEU B CA 1
ATOM 7562 C C . LEU B 1 449 ? 4.805 -47.625 -8.258 1 83.56 449 LEU B C 1
ATOM 7564 O O . LEU B 1 449 ? 5.047 -48.281 -9.273 1 83.56 449 LEU B O 1
ATOM 7568 N N . SER B 1 450 ? 4.801 -48.125 -7.117 1 78.88 450 SER B N 1
ATOM 7569 C CA . SER B 1 450 ? 4.637 -49.562 -6.93 1 78.88 450 SER B CA 1
ATOM 7570 C C . SER B 1 450 ? 3.17 -49.938 -6.73 1 78.88 450 SER B C 1
ATOM 7572 O O . SER B 1 450 ? 2.795 -51.125 -6.848 1 78.88 450 SER B O 1
ATOM 7574 N N . GLY B 1 451 ? 2.377 -48.969 -6.598 1 75.88 451 GLY B N 1
ATOM 7575 C CA . GLY B 1 451 ? 0.971 -49.219 -6.312 1 75.88 451 GLY B CA 1
ATOM 7576 C C . GLY B 1 451 ? 0.651 -49.188 -4.828 1 75.88 451 GLY B C 1
ATOM 7577 O O . GLY B 1 451 ? -0.518 -49.25 -4.438 1 75.88 451 GLY B O 1
ATOM 7578 N N . THR B 1 452 ? 1.612 -48.938 -3.973 1 72.88 452 THR B N 1
ATOM 7579 C CA . THR B 1 452 ? 1.389 -49 -2.533 1 72.88 452 THR B CA 1
ATOM 7580 C C . THR B 1 452 ? 1.5 -47.625 -1.909 1 72.88 452 THR B C 1
ATOM 7582 O O . THR B 1 452 ? 1.279 -47.469 -0.708 1 72.88 452 THR B O 1
ATOM 7585 N N . GLU B 1 453 ? 1.774 -46.719 -2.75 1 78.69 453 GLU B N 1
ATOM 7586 C CA . GLU B 1 453 ? 1.922 -45.344 -2.238 1 78.69 453 GLU B CA 1
ATOM 7587 C C . GLU B 1 453 ? 0.596 -44.812 -1.709 1 78.69 453 GLU B C 1
ATOM 7589 O O . GLU B 1 453 ? -0.473 -45.25 -2.16 1 78.69 453 GLU B O 1
ATOM 7594 N N . LYS B 1 454 ? 0.668 -43.906 -0.648 1 77.88 454 LYS B N 1
ATOM 7595 C CA . LYS B 1 454 ? -0.51 -43.156 -0.231 1 77.88 454 LYS B CA 1
ATOM 7596 C C . LYS B 1 454 ? -1.054 -42.312 -1.377 1 77.88 454 LYS B C 1
ATOM 7598 O O . LYS B 1 454 ? -0.284 -41.75 -2.158 1 77.88 454 LYS B O 1
ATOM 7603 N N . ASP B 1 455 ? -2.342 -42.344 -1.497 1 83.12 455 ASP B N 1
ATOM 7604 C CA . ASP B 1 455 ? -3.004 -41.594 -2.574 1 83.12 455 ASP B CA 1
ATOM 7605 C C . ASP B 1 455 ? -4.062 -40.656 -2.023 1 83.12 455 ASP B C 1
ATOM 7607 O O . ASP B 1 455 ? -5.258 -40.812 -2.268 1 83.12 455 ASP B O 1
ATOM 7611 N N . PRO B 1 456 ? -3.523 -39.594 -1.364 1 77.62 456 PRO B N 1
ATOM 7612 C CA . PRO B 1 456 ? -4.477 -38.688 -0.73 1 77.62 456 PRO B CA 1
ATOM 7613 C C . PRO B 1 456 ? -5.383 -38 -1.74 1 77.62 456 PRO B C 1
ATOM 7615 O O . PRO B 1 456 ? -6.441 -37.469 -1.372 1 77.62 456 PRO B O 1
ATOM 7618 N N . ASN B 1 457 ? -5.055 -38.031 -2.984 1 85.88 457 ASN B N 1
ATOM 7619 C CA . ASN B 1 457 ? -5.801 -37.281 -3.99 1 85.88 457 ASN B CA 1
ATOM 7620 C C . ASN B 1 457 ? -6.641 -38.188 -4.871 1 85.88 457 ASN B C 1
ATOM 7622 O O . ASN B 1 457 ? -7.371 -37.719 -5.746 1 85.88 457 ASN B O 1
ATOM 7626 N N . GLY B 1 458 ? -6.547 -39.469 -4.648 1 84.94 458 GLY B N 1
ATOM 7627 C CA . GLY B 1 458 ? -7.367 -40.438 -5.375 1 84.94 458 GLY B CA 1
ATOM 7628 C C . GLY B 1 458 ? -7.02 -40.5 -6.848 1 84.94 458 GLY B C 1
ATOM 7629 O O . GLY B 1 458 ? -7.914 -40.562 -7.699 1 84.94 458 GLY B O 1
ATOM 7630 N N . LEU B 1 459 ? -5.793 -40.469 -7.195 1 85.5 459 LEU B N 1
ATOM 7631 C CA . LEU B 1 459 ? -5.34 -40.469 -8.578 1 85.5 459 LEU B CA 1
ATOM 7632 C C . LEU B 1 459 ? -5.648 -41.812 -9.266 1 85.5 459 LEU B C 1
ATOM 7634 O O . LEU B 1 459 ? -5.699 -41.875 -10.492 1 85.5 459 LEU B O 1
ATOM 7638 N N . ARG B 1 460 ? -5.922 -42.812 -8.523 1 83.62 460 ARG B N 1
ATOM 7639 C CA . ARG B 1 460 ? -6.07 -44.156 -9.094 1 83.62 460 ARG B CA 1
ATOM 7640 C C . ARG B 1 460 ? -7.543 -44.562 -9.18 1 83.62 460 ARG B C 1
ATOM 7642 O O . ARG B 1 460 ? -7.863 -45.688 -9.539 1 83.62 460 ARG B O 1
ATOM 7649 N N . GLU B 1 461 ? -8.398 -43.656 -8.914 1 86.94 461 GLU B N 1
ATOM 7650 C CA . GLU B 1 461 ? -9.82 -43.969 -8.906 1 86.94 461 GLU B CA 1
ATOM 7651 C C . GLU B 1 461 ? -10.344 -44.188 -10.328 1 86.94 461 GLU B C 1
ATOM 7653 O O . GLU B 1 461 ? -11.289 -44.969 -10.523 1 86.94 461 GLU B O 1
ATOM 7658 N N . GLY B 1 462 ? -9.734 -43.5 -11.273 1 86.5 462 GLY B N 1
ATOM 7659 C CA . GLY B 1 462 ? -10.078 -43.719 -12.672 1 86.5 462 GLY B CA 1
ATOM 7660 C C . GLY B 1 462 ? -11.539 -43.438 -12.977 1 86.5 462 GLY B C 1
ATOM 7661 O O . GLY B 1 462 ? -12.094 -42.469 -12.5 1 86.5 462 GLY B O 1
ATOM 7662 N N . LEU B 1 463 ? -12.125 -44.281 -13.836 1 89.88 463 LEU B N 1
ATOM 7663 C CA . LEU B 1 463 ? -13.477 -44.062 -14.336 1 89.88 463 LEU B CA 1
ATOM 7664 C C . LEU B 1 463 ? -14.508 -44.312 -13.25 1 89.88 463 LEU B C 1
ATOM 7666 O O . LEU B 1 463 ? -15.641 -43.812 -13.32 1 89.88 463 LEU B O 1
ATOM 7670 N N . ALA B 1 464 ? -14.227 -45 -12.297 1 88.56 464 ALA B N 1
ATOM 7671 C CA . ALA B 1 464 ? -15.172 -45.406 -11.258 1 88.56 464 ALA B CA 1
ATOM 7672 C C . ALA B 1 464 ? -15.281 -44.344 -10.164 1 88.56 464 ALA B C 1
ATOM 7674 O O . ALA B 1 464 ? -16.078 -44.5 -9.234 1 88.56 464 ALA B O 1
ATOM 7675 N N . THR B 1 465 ? -14.539 -43.344 -10.297 1 91.19 465 THR B N 1
ATOM 7676 C CA . THR B 1 465 ? -14.508 -42.344 -9.258 1 91.19 465 THR B CA 1
ATOM 7677 C C . THR B 1 465 ? -15.891 -41.719 -9.062 1 91.19 465 THR B C 1
ATOM 7679 O O . THR B 1 465 ? -16.625 -41.5 -10.023 1 91.19 465 THR B O 1
ATOM 7682 N N . LYS B 1 466 ? -16.25 -41.406 -7.809 1 91.88 466 LYS B N 1
ATOM 7683 C CA . LYS B 1 466 ? -17.469 -40.656 -7.492 1 91.88 466 LYS B CA 1
ATOM 7684 C C . LYS B 1 466 ? -17.297 -39.188 -7.738 1 91.88 466 LYS B C 1
ATOM 7686 O O . LYS B 1 466 ? -18.281 -38.406 -7.734 1 91.88 466 LYS B O 1
ATOM 7691 N N . ARG B 1 467 ? -16.094 -38.75 -8.055 1 93.62 467 ARG B N 1
ATOM 7692 C CA . ARG B 1 467 ? -15.773 -37.344 -8.273 1 93.62 467 ARG B CA 1
ATOM 7693 C C . ARG B 1 467 ? -15.773 -37 -9.758 1 93.62 467 ARG B C 1
ATOM 7695 O O . ARG B 1 467 ? -15.242 -35.969 -10.164 1 93.62 467 ARG B O 1
ATOM 7702 N N . ASN B 1 468 ? -16.359 -37.906 -10.531 1 95.12 468 ASN B N 1
ATOM 7703 C CA . ASN B 1 468 ? -16.422 -37.625 -11.961 1 95.12 468 ASN B CA 1
ATOM 7704 C C . ASN B 1 468 ? -17.312 -36.438 -12.281 1 95.12 468 ASN B C 1
ATOM 7706 O O . ASN B 1 468 ? -18.531 -36.5 -12.07 1 95.12 468 ASN B O 1
ATOM 7710 N N . TYR B 1 469 ? -16.734 -35.406 -12.797 1 94.88 469 TYR B N 1
ATOM 7711 C CA . TYR B 1 469 ? -17.406 -34.156 -13.109 1 94.88 469 TYR B CA 1
ATOM 7712 C C . TYR B 1 469 ? -18.609 -34.375 -14.016 1 94.88 469 TYR B C 1
ATOM 7714 O O . TYR B 1 469 ? -19.672 -33.781 -13.828 1 94.88 469 TYR B O 1
ATOM 7722 N N . ASN B 1 470 ? -18.5 -35.281 -14.938 1 92.88 470 ASN B N 1
ATOM 7723 C CA . ASN B 1 470 ? -19.531 -35.531 -15.945 1 92.88 470 ASN B CA 1
ATOM 7724 C C . ASN B 1 470 ? -20.75 -36.25 -15.344 1 92.88 470 ASN B C 1
ATOM 7726 O O . ASN B 1 470 ? -21.812 -36.281 -15.961 1 92.88 470 ASN B O 1
ATOM 7730 N N . GLN B 1 471 ? -20.609 -36.719 -14.195 1 94.62 471 GLN B N 1
ATOM 7731 C CA . GLN B 1 471 ? -21.703 -37.469 -13.562 1 94.62 471 GLN B CA 1
ATOM 7732 C C . GLN B 1 471 ? -22.406 -36.594 -12.516 1 94.62 471 GLN B C 1
ATOM 7734 O O . GLN B 1 471 ? -23.375 -37.031 -11.883 1 94.62 471 GLN B O 1
ATOM 7739 N N . GLN B 1 472 ? -21.953 -35.406 -12.375 1 95 472 GLN B N 1
ATOM 7740 C CA . GLN B 1 472 ? -22.531 -34.531 -11.359 1 95 472 GLN B CA 1
ATOM 7741 C C . GLN B 1 472 ? -23.703 -33.75 -11.906 1 95 472 GLN B C 1
ATOM 7743 O O . GLN B 1 472 ? -23.844 -33.594 -13.125 1 95 472 GLN B O 1
ATOM 7748 N N . GLU B 1 473 ? -24.578 -33.312 -10.961 1 96.31 473 GLU B N 1
ATOM 7749 C CA . GLU B 1 473 ? -25.578 -32.344 -11.336 1 96.31 473 GLU B CA 1
ATOM 7750 C C . GLU B 1 473 ? -24.969 -30.938 -11.5 1 96.31 473 GLU B C 1
ATOM 7752 O O . GLU B 1 473 ? -24.547 -30.328 -10.523 1 96.31 473 GLU B O 1
ATOM 7757 N N . LEU B 1 474 ? -24.969 -30.484 -12.734 1 96.06 474 LEU B N 1
ATOM 7758 C CA . LEU B 1 474 ? -24.312 -29.219 -13.031 1 96.06 474 LEU B CA 1
ATOM 7759 C C . LEU B 1 474 ? -25.297 -28.062 -12.922 1 96.06 474 LEU B C 1
ATOM 7761 O O . LEU B 1 474 ? -26.516 -28.25 -13.094 1 96.06 474 LEU B O 1
ATOM 7765 N N . SER B 1 475 ? -24.781 -26.953 -12.617 1 95.69 475 SER B N 1
ATOM 7766 C CA . SER B 1 475 ? -25.562 -25.719 -12.57 1 95.69 475 SER B CA 1
ATOM 7767 C C . SER B 1 475 ? -25.875 -25.203 -13.969 1 95.69 475 SER B C 1
ATOM 7769 O O . SER B 1 475 ? -25.344 -25.703 -14.953 1 95.69 475 SER B O 1
ATOM 7771 N N . THR B 1 476 ? -26.859 -24.25 -14.016 1 93.19 476 THR B N 1
ATOM 7772 C CA . THR B 1 476 ? -27.203 -23.531 -15.242 1 93.19 476 THR B CA 1
ATOM 7773 C C . THR B 1 476 ? -27 -22.031 -15.047 1 93.19 476 THR B C 1
ATOM 7775 O O . THR B 1 476 ? -26.703 -21.578 -13.945 1 93.19 476 THR B O 1
ATOM 7778 N N . GLU B 1 477 ? -27.109 -21.328 -16.125 1 91 477 GLU B N 1
ATOM 7779 C CA . GLU B 1 477 ? -26.969 -19.875 -16.062 1 91 477 GLU B CA 1
ATOM 7780 C C . GLU B 1 477 ? -28 -19.25 -15.125 1 91 477 GLU B C 1
ATOM 7782 O O . GLU B 1 477 ? -27.734 -18.25 -14.461 1 91 477 GLU B O 1
ATOM 7787 N N . ILE B 1 478 ? -29.094 -19.859 -15 1 91.5 478 ILE B N 1
ATOM 7788 C CA . ILE B 1 478 ? -30.172 -19.359 -14.156 1 91.5 478 ILE B CA 1
ATOM 7789 C C . ILE B 1 478 ? -29.797 -19.484 -12.688 1 91.5 478 ILE B C 1
ATOM 7791 O O . ILE B 1 478 ? -30.141 -18.625 -11.867 1 91.5 478 ILE B O 1
ATOM 7795 N N . ASP B 1 479 ? -29.047 -20.531 -12.391 1 93.38 479 ASP B N 1
ATOM 7796 C CA . ASP B 1 479 ? -28.625 -20.766 -11.016 1 93.38 479 ASP B CA 1
ATOM 7797 C C . ASP B 1 479 ? -27.688 -19.656 -10.531 1 93.38 479 ASP B C 1
ATOM 7799 O O . ASP B 1 479 ? -27.531 -19.453 -9.32 1 93.38 479 ASP B O 1
ATOM 7803 N N . LEU B 1 480 ? -27.078 -18.969 -11.469 1 93.56 480 LEU B N 1
ATOM 7804 C CA . LEU B 1 480 ? -26.078 -17.969 -11.109 1 93.56 480 LEU B CA 1
ATOM 7805 C C . LEU B 1 480 ? -26.719 -16.609 -10.875 1 93.56 480 LEU B C 1
ATOM 7807 O O . LEU B 1 480 ? -26.047 -15.641 -10.516 1 93.56 480 LEU B O 1
ATOM 7811 N N . ARG B 1 481 ? -27.969 -16.516 -11.047 1 91.94 481 ARG B N 1
ATOM 7812 C CA . ARG B 1 481 ? -28.703 -15.281 -10.766 1 91.94 481 ARG B CA 1
ATOM 7813 C C . ARG B 1 481 ? -29.109 -15.219 -9.297 1 91.94 481 ARG B C 1
ATOM 7815 O O . ARG B 1 481 ? -30.266 -15.461 -8.961 1 91.94 481 ARG B O 1
ATOM 7822 N N . PHE B 1 482 ? -28.172 -14.859 -8.57 1 90.12 482 PHE B N 1
ATOM 7823 C CA . PHE B 1 482 ? -28.391 -14.844 -7.129 1 90.12 482 PHE B CA 1
ATOM 7824 C C . PHE B 1 482 ? -29.375 -13.742 -6.754 1 90.12 482 PHE B C 1
ATOM 7826 O O . PHE B 1 482 ? -29.328 -12.641 -7.301 1 90.12 482 PHE B O 1
ATOM 7833 N N . GLY B 1 483 ? -30.297 -13.961 -5.863 1 73.94 483 GLY B N 1
ATOM 7834 C CA . GLY B 1 483 ? -31.266 -12.984 -5.395 1 73.94 483 GLY B CA 1
ATOM 7835 C C . GLY B 1 483 ? -32.562 -12.992 -6.203 1 73.94 483 GLY B C 1
ATOM 7836 O O . GLY B 1 483 ? -33.562 -12.414 -5.785 1 73.94 483 GLY B O 1
ATOM 7837 N N . ASP B 1 484 ? -32.5 -13.492 -7.516 1 68.19 484 ASP B N 1
ATOM 7838 C CA . ASP B 1 484 ? -33.688 -13.555 -8.328 1 68.19 484 ASP B CA 1
ATOM 7839 C C . ASP B 1 484 ? -34.625 -14.68 -7.855 1 68.19 484 ASP B C 1
ATOM 7841 O O . ASP B 1 484 ? -34.156 -15.711 -7.363 1 68.19 484 ASP B O 1
ATOM 7845 N N . SER B 1 485 ? -35.75 -14.609 -7.359 1 49.75 485 SER B N 1
ATOM 7846 C CA . SER B 1 485 ? -36.812 -15.5 -6.883 1 49.75 485 SER B CA 1
ATOM 7847 C C . SER B 1 485 ? -36.969 -16.719 -7.797 1 49.75 485 SER B C 1
ATOM 7849 O O . SER B 1 485 ? -37.719 -17.625 -7.5 1 49.75 485 SER B O 1
ATOM 7851 N N . PHE B 1 486 ? -36.688 -16.875 -8.992 1 41.94 486 PHE B N 1
ATOM 7852 C CA . PHE B 1 486 ? -37.094 -17.953 -9.883 1 41.94 486 PHE B CA 1
ATOM 7853 C C . PHE B 1 486 ? -36.469 -19.266 -9.461 1 41.94 486 PHE B C 1
ATOM 7855 O O . PHE B 1 486 ? -37 -20.344 -9.797 1 41.94 486 PHE B O 1
ATOM 7862 N N . SER B 1 487 ? -35.281 -19.438 -9.117 1 41.25 487 SER B N 1
ATOM 7863 C CA . SER B 1 487 ? -34.5 -20.672 -9.117 1 41.25 487 SER B CA 1
ATOM 7864 C C . SER B 1 487 ? -35 -21.641 -8.039 1 41.25 487 SER B C 1
ATOM 7866 O O . SER B 1 487 ? -34.469 -22.734 -7.875 1 41.25 487 SER B O 1
ATOM 7868 N N . ARG B 1 488 ? -35.75 -21.344 -7.098 1 40.66 488 ARG B N 1
ATOM 7869 C CA . ARG B 1 488 ? -35.781 -22.266 -5.965 1 40.66 488 ARG B CA 1
ATOM 7870 C C . ARG B 1 488 ? -36.844 -23.328 -6.137 1 40.66 488 ARG B C 1
ATOM 7872 O O . ARG B 1 488 ? -37.25 -23.969 -5.164 1 40.66 488 ARG B O 1
ATOM 7879 N N . SER B 1 489 ? -37.562 -23.359 -7.195 1 33.84 489 SER B N 1
ATOM 7880 C CA . SER B 1 489 ? -38.469 -24.453 -6.938 1 33.84 489 SER B CA 1
ATOM 7881 C C . SER B 1 489 ? -37.75 -25.797 -6.957 1 33.84 489 SER B C 1
ATOM 7883 O O . SER B 1 489 ? -37.062 -26.141 -7.938 1 33.84 489 SER B O 1
ATOM 7885 N N . PRO B 1 490 ? -37.5 -26.391 -5.824 1 31.7 490 PRO B N 1
ATOM 7886 C CA . PRO B 1 490 ? -37.094 -27.797 -5.797 1 31.7 490 PRO B CA 1
ATOM 7887 C C . PRO B 1 490 ? -37.938 -28.672 -6.707 1 31.7 490 PRO B C 1
ATOM 7889 O O . PRO B 1 490 ? -39.156 -28.594 -6.676 1 31.7 490 PRO B O 1
ATOM 7892 N N . LYS B 1 491 ? -37.562 -28.938 -7.906 1 31.84 491 LYS B N 1
ATOM 7893 C CA . LYS B 1 491 ? -38.312 -30.125 -8.281 1 31.84 491 LYS B CA 1
ATOM 7894 C C . LYS B 1 491 ? -38.188 -31.219 -7.234 1 31.84 491 LYS B C 1
ATOM 7896 O O . LYS B 1 491 ? -37.062 -31.641 -6.91 1 31.84 491 LYS B O 1
ATOM 7901 N N . LEU B 1 492 ? -39.312 -31.375 -6.391 1 23.89 492 LEU B N 1
ATOM 7902 C CA . LEU B 1 492 ? -39.5 -32.625 -5.656 1 23.89 492 LEU B CA 1
ATOM 7903 C C . LEU B 1 492 ? -39.375 -33.812 -6.586 1 23.89 492 LEU B C 1
ATOM 7905 O O . LEU B 1 492 ? -39.938 -33.812 -7.684 1 23.89 492 LEU B O 1
#

pLDDT: mean 93.61, std 8.8, range [23.89, 98.94]

Solvent-accessible surface area (backbone atoms only — not comparable to full-atom values): 50849 Å² total; per-residue (Å²): 131,82,50,49,74,38,36,32,38,30,39,19,72,36,45,56,24,39,17,32,52,38,40,38,36,76,70,60,35,58,38,42,38,35,24,19,47,57,43,47,83,79,34,56,34,18,42,93,57,67,37,73,49,60,52,14,30,69,59,42,79,32,64,38,80,48,70,80,45,62,72,58,22,53,47,26,49,56,15,46,56,50,46,54,52,49,35,55,53,54,64,64,51,57,67,82,63,48,67,78,42,88,54,62,61,31,63,43,73,42,14,31,34,42,32,30,65,58,86,51,68,63,56,51,41,42,51,51,38,29,48,73,70,55,40,42,82,48,45,27,36,74,84,36,71,61,32,47,52,34,32,38,54,62,66,41,37,57,40,54,43,57,57,63,67,38,47,84,76,36,75,62,61,33,44,34,36,33,45,58,16,25,36,30,29,27,18,52,41,50,51,48,47,48,50,55,25,45,77,62,55,44,42,78,37,49,18,72,37,69,8,16,83,64,46,78,34,54,74,44,94,83,59,35,34,45,30,30,38,26,22,57,67,66,51,76,44,72,24,60,31,40,35,44,18,41,52,34,54,33,38,79,78,38,64,87,32,65,66,40,45,33,22,28,35,41,42,36,39,37,35,55,58,60,85,86,40,50,69,56,52,64,55,33,25,42,87,41,22,31,31,37,29,35,26,62,46,86,91,34,10,73,42,88,89,25,8,38,33,37,46,32,34,40,75,79,82,28,36,30,42,34,38,48,50,51,86,57,28,28,37,57,38,74,45,95,88,64,50,73,45,32,48,80,72,24,69,83,36,90,77,54,43,39,69,47,48,34,70,59,49,54,44,51,50,54,46,32,56,70,78,35,45,69,60,38,72,62,54,55,64,55,45,55,38,57,38,49,33,17,37,17,40,80,53,49,46,34,48,36,63,44,86,76,28,48,41,33,31,38,38,43,24,43,40,81,67,39,68,64,30,29,83,51,56,12,53,53,57,50,29,57,73,69,68,50,83,50,74,62,50,62,69,16,34,74,80,84,82,84,79,76,69,73,51,87,72,52,61,79,46,56,81,74,36,89,43,34,51,88,77,50,65,61,42,54,78,69,64,45,45,51,82,57,81,75,72,66,70,72,83,127,132,82,50,50,75,37,36,32,37,31,38,19,71,37,45,56,24,40,18,33,52,38,39,38,36,76,69,60,34,57,36,42,38,36,23,19,46,58,43,48,81,78,32,55,34,17,43,95,57,66,37,74,50,59,52,16,30,70,59,41,77,32,65,40,79,48,70,80,44,61,72,58,22,53,48,26,48,56,16,47,56,49,47,55,51,49,34,56,52,54,64,65,52,57,66,82,63,48,66,76,42,89,54,62,59,31,62,42,73,42,14,32,35,42,31,31,65,59,85,49,69,63,56,53,43,42,51,52,39,28,48,75,71,53,41,41,81,50,45,28,37,75,85,36,71,60,32,47,52,34,33,38,55,60,67,40,37,57,41,53,42,56,58,61,67,39,48,86,77,36,75,63,60,32,44,32,37,33,46,58,16,25,36,29,29,26,18,54,40,51,51,50,46,47,50,55,24,46,77,61,56,44,42,78,36,48,19,72,36,68,8,17,84,62,45,77,36,54,73,44,93,82,59,34,34,46,30,31,36,26,24,59,67,66,51,76,45,72,23,58,31,38,35,44,17,42,52,33,54,34,38,77,79,36,63,87,32,64,66,43,46,32,23,30,34,42,43,34,39,38,35,55,58,59,85,88,41,50,71,57,52,63,56,34,25,41,86,42,20,30,29,39,29,36,27,60,45,87,91,34,10,74,42,89,88,25,8,38,34,39,47,31,34,40,75,81,83,28,37,30,41,34,39,47,50,51,85,58,29,29,38,56,39,76,45,94,87,64,50,70,44,30,46,81,73,23,70,83,35,88,78,54,41,41,69,47,46,34,70,61,48,55,46,49,48,52,46,31,56,70,78,34,44,71,60,39,72,62,55,54,65,54,43,54,38,57,39,46,33,18,36,19,40,81,54,47,46,35,49,36,61,44,86,76,28,48,41,33,33,37,38,41,24,41,40,80,66,38,67,62,29,28,82,52,55,12,52,52,57,50,28,57,72,69,67,49,84,50,74,62,51,61,68,16,34,73,81,83,83,83,80,76,69,73,52,87,71,52,60,79,45,54,82,75,37,90,45,34,53,87,77,50,64,62,42,54,78,65,63,45,44,49,83,58,82,75,69,66,70,70,82,125

Nearest PDB structures (foldseek):
  6a6s-assembly1_A  TM=8.237E-01  e=1.283E-32  Aspergillus nidulans
  6a6v-assembly1_A  TM=8.350E-01  e=3.127E-32  Aspergillus nidulans
  6iwe-assembly1_A  TM=7.978E-01  e=1.627E-32  Penicillium terrenum
  6a6v-assembly2_H  TM=8.353E-01  e=2.651E-31  Aspergillus nidulans
  8blz-assembly1_C  TM=8.341E-01  e=4.263E-31  Parastagonospora nodorum SN15

InterPro domains:
  IPR006076 FAD dependent oxidoreductase [PF01266] (8-431)
  IPR036188 FAD/NAD(P)-binding domain superfamily [G3DSA:3.50.50.60] (8-447)
  IPR036188 FAD/NAD(P)-binding domain superfamily [SSF51905] (8-441)
  IPR045170 MTOX family [PTHR10961] (4-451)

Sequence (984 aa):
MVEKDSPIIIVGAGVFGLSNALHLANNGYKNITVFDRLDFDDNSYTLLKGADTASADINKVFRAQYAEKKHYQDLAFQAFEIWQKWNNEIRFIPPEEAKKYTDLQILDLCGMLRLDDIVGWEEKASRANFEKEQIAPLRYDINNPVDVKRANAAGFGSKVKFALDLKGKVPNLKGALDTTSGILYASRACQYAKYLCTQLGVKFVFGEKAGTFKEYIYKDDEKTVHGGIITNDGKKHYADLTVINCGPWSTLLVPELDGMNEAASGNIIIFKIPEDRADLRAKYNSKVFPMVGWKTGHSREKEYMGGMFMFPMMEPEGYMKMIVRQTKYTNPVKLENGRVVSIPKTSNSNPPTKMLTRHIIRQVDEWLKLFFPDLYEAKLEYESRLLWYTDTIDNDYIYDFVPGKKGLFVACGGSGHAFKMLPVLGQFLVDKIEGRENFYTRLFKWRSLSGTEKDPNGLREGLATKRNYNQQELSTEIDLRFGDSFSRSPKLMVEKDSPIIIVGAGVFGLSNALHLANNGYKNITVFDRLDFDDNSYTLLKGADTASADINKVFRAQYAEKKHYQDLAFQAFEIWQKWNNEIRFIPPEEAKKYTDLQILDLCGMLRLDDIVGWEEKASRANFEKEQIAPLRYDINNPVDVKRANAAGFGSKVKFALDLKGKVPNLKGALDTTSGILYASRACQYAKYLCTQLGVKFVFGEKAGTFKEYIYKDDEKTVHGGIITNDGKKHYADLTVINCGPWSTLLVPELDGMNEAASGNIIIFKIPEDRADLRAKYNSKVFPMVGWKTGHSREKEYMGGMFMFPMMEPEGYMKMIVRQTKYTNPVKLENGRVVSIPKTSNSNPPTKMLTRHIIRQVDEWLKLFFPDLYEAKLEYESRLLWYTDTIDNDYIYDFVPGKKGLFVACGGSGHAFKMLPVLGQFLVDKIEGRENFYTRLFKWRSLSGTEKDPNGLREGLATKRNYNQQELSTEIDLRFGDSFSRSPKL

Foldseek 3Di:
DADLAFAEEEEDLALLRLQQLLVSLVVRRARYEYFYAAPCQVQLLAVVSPNFAQLRYQKAKQDLDDLPDVVSSVLLVVLVVVLVVQQVCQVPPDPVLVVSDLDSGFWDLLWEKEKELDCDPVNVSRLVRCVVVVNNLLKAKLPDPVSQVVCVVVLQNLASVLQVVQCVQRPNMTTITRSNMAMGRRSSVSSSSVVSSVVSNYHYDYHNFGRAFDAWDAPDPVQLEGFFTATNVGDTDGGLAYEYAHFQCSCVHFVLCQPFKAKWKWKKKKFFDDPVPVVLLVSQASSRHGWYAYLCDPVRLQDQLHQWTKHGQDPPRRMIMIIRPHDIFFAWDQDPVGDTGTDDAACPDVVHDQWDFLSSLVSVLVCCVSSPVVVLVVQTQMTMGIHIGMAGQVQAWAWEADPSHRNYTYTYHNSRPCSSSSNPSSVLNVCHVVVNDDDNVVVRYDDDCPPPGHRPPCSPCHPVDPRHRVPGHIDDSVSRRRPPPPPPPPPD/DADLAFAEEEEDLALLRLQQLLVSLVVRRARYEYFYAAPCQVQLLAVVSPNFAQLRYQKAKQDLDDLPDVVSSVLLVVLVVVLVVQQVCQVPPDPVLCVSDPDSGFWDLLWEKEKELDCDPVNVSRQVRCVVVVNNLLKAKLPDPVSQVVCVVVLQNLASVLQVVQCVQRPNMTTITRSNMAMGRRSSVSSSSVVSSVVSNYHYDYHNFGRAFDAWDAPDPVQLEGFFTATNVGDTDGGLAYEYAHFQCSCVHFVLCQQFKAKWKWKKKKFFDDPVPVVLLVSQASSRHGWYAYLCDPVRLQDQLHQWTKHGQDPPRRMIMIIRPHDTFFAWDQDPVGDTGTDDAACPDVVHDQWDFLSSLVSVLVCCVSSPVVVLVVQTQMTMGIHIGMAGQVQAWAWEADPSHRNYTYTYHNSRPCSSSSNPSSVLNVCHVVVNDDDNVVVRYDDDCPPPGHRPPPSPCHPVDPRHRVPGHIDDSVSRRRPPPPPPDPPD

Secondary structure (DSSP, 8-state):
---TTS-EEEE--SHHHHHHHHHHHHTT---EEEEESS-HHHHTT-GGGT--SGGGSS-EEE----SS-HHHHHHHHHHHHHHHHHHHHGGGS-HHHHTT-S-S--EE---EEEEESS--HHHHHHHHHHHHTT-GGGEEETT-HHHHHHHHHTT-HHHHHHHHHHTTTSTT-EEEEETT-EEE-HHHHHHHHHHHHHHTT-EEEESTTTTSEEEEEESSTTS-BEEEEEETTS-EEE-SEEEE--GGGHHHH-GGGTTTEEEEEEEEEEEE--TT-HHHHHHHBTTT--EEEES-STTTTTSTT--EEEPPBBTTTTEEEEEE-S---B-EEE-TTS-EEE----TTSSS---PPBHHHHHHHHHHHHHH-HHHHHTT--EEEEEEEEEEESSS--EEEEPTT-BTEEEEE--TT--GGGTTTTTHHHHHHHTT---HHHHHTSPP---S-S--TT-TT-GGG-TTBGGGS-B--GGGG-TT-GGGG----/---TTS-EEEE--SHHHHHHHHHHHHTT---EEEEESS-HHHHTT-GGGT--SGGGSS-EEE----SS-HHHHHHHHHHHHHHHHHHHHGGGS-HHHHTT-S-S--EE---EEEEESS--HHHHHHHHHHHHTT-GGGEEETT-HHHHHHHHHTT-HHHHHHHHHHTTTSTT-EEEEETT-EEE-HHHHHHHHHHHHHHTT-EEEESTTTTSEEEEEESSTTS-BEEEEEETTS-EEE-SEEEE--GGGHHHH-GGGTTTEEEEEEEEEEEE--TT-HHHHHHHBTTT--EEEES-STTTTTSTT--EEEPPBBTTTTEEEEEE-S---B-EEE-TTS-EEE----TTSSS---PPBHHHHHHHHHHHHHH-HHHHHTT--EEEEEEEEEEESSS--EEEEPTT-BTEEEEE--TT--GGGTTTTTHHHHHHHTT---HHHHHTSPP---S-S--TT-TT-GGG-TTBGGGS-B--GGGG-TT-GGGG----